Protein AF-0000000074458212 (afdb_homodimer)

pLDDT: mean 86.66, std 15.82, range [25.33, 98.75]

Nearest PDB structures (foldseek):
  6l7t-assembly1_D  TM=6.424E-01  e=1.258E-20  Homo sapiens
  6l7t-assembly1_B  TM=6.060E-01  e=5.857E-21  Homo sapiens
  6l7u-assembly1_A  TM=6.163E-01  e=4.869E-20  Homo sapiens
  6l7s-assembly1_C  TM=6.268E-01  e=6.931E-20  Homo sapiens
  6kal-assembly1_A  TM=6.124E-01  e=1.675E-19  Homo sapiens

Secondary structure (DSSP, 8-state):
-HHHHHHHHHHHHHHHHHHHHHHHHHHHHHHHT-TT-HHHHHHHHHHHHHHHHHHHHHTT----------SS------SS-SS--EEE--TTS-TTTTTTS-SEEEPP-SS---HHHHEEEEEE--TTS-HHHHHHHHHHHHHH-TTS-EEEEESS---GGGGTTS--TTEEEEE-SS--HHHHHHHHHHT--SSEEEEETTEEE--TT--HHHHHHHHHH-TTEEEEEEEEE-TT-EEE--EEEEEEETTEEEEEE--S-EETTEEEESEESS-EEEEHHHHHHH---TT-SS-HHHHHHHHHHHH-TTSEEEEEEEEEEEE------GGGGHHHHHHHT--EEE-TTS-EEE-SS-TTS---S--SS-----TTBPPPHHHHHHHHHHHHHHHHHHHHHT--EEE-HHHHHHHHHHSS--TT--EEEEEEEGGGHHHHHTTHHHHHHTT-EEEEEEEEEEEETTEEEEEEEEEEETTEEEEEEEES--HHHHHHHTT-PPPEEEETTEEEE--SSHHHHHHHHH-TTTTB----TTTTT-S-TTSPP--S-PPPPSSTT-TTBGGGS-SBS----SS----/-HHHHHHHHHHHHHHHHHHHHHHHHHHHHHHHT-TT-HHHHHHHHHHHHHHHHHHHHHTT----------SS------SS-SS--EEE--TTS-TTTTTTS-SEEEPP-SS---GGGTEEEEEE--TTS-HHHHHHHHHHHHHH-TTS-EEEEESS---GGGGTTS--TTEEEEE-SS--HHHHHHHHHHT--SSEEEEETTEEE--TT--HHHHHHHHHH-TTEEEEEEEEE-TT-EEE--EEEEEEETTEEEEEE--S-EETTEEEESEESS-EEEEHHHHHHH---TT-SS-HHHHHHHHHHHH-TTSEEEEEEEEEEEE------GGGGHHHHHHHT--EEE-TTS-EEE-SS-TTS---SS-SS-----TTBPPPHHHHHHHHHHHHHHHHHHHHHT--EEE-HHHHHHHHHHSS--TT--EEEEEEEGGGHHHHHTTHHHHHHTT-EEEEEEEEEEEETTEEEEEEEEEEETTEEEEEEEES--HHHHHHHTT-PPPEEEETTEEEE--SSHHHHHHHHH-TTTTB----TTTTT-S-TTSPP--S-PPPPSSTT-TTBGGGS-SBS----SS----

Foldseek 3Di:
DVVVVVVVLLVVLVVVLVVLVVVLVVLQVVLLQCQVPVVSSVVSQVVSLVSVQVSCVSVVPPPPVPPPPRPPQPLPFDPAFQFFDKDFDCPPVPVCPPVCPDGIDGDDDDRHHDVLLAEEEEEEADPPADPVQVLQQLQLCCVPPQNHAYEYEYADCPPCVSNVPGSRPHYHYDYDYPFAPQQVVLVVLVPDDHQKYKYAYAFRHRHPLADSSLQVRVCNSRVQEFKEAEWEAAPVRDIDRQAWAWDFFLLEIAIADDASDDDSQKGWHQGGDGMMMGRSVVDNVVGFDRPQNDCRRVLVSVCCVQPNVSRIYITRHSRYTYGHDDDDDLVSCQVVSVVQSRQWYAYNVGDIAGQDLAVVHPVPPPQLHSPPQAAQFFRHLSRQVVQLVVVLVLQVVCVVLVWDKAWDDQQLLCLVQALERDRQDQETEMETALVCQVVSVVCQVVLVVVVKDKDWPDHWDDDDVRFIAWTWIWIDGSRYIYIYIHGNDAQQVVQVVVVHHFDWTRYPNDTGGHHRDSVVNQCVQAHPPSQFAEHQCVNVVHPDPSDHDDGFAGDHDPDPPRSRGPRVDGSHDHDPDPSPPPD/DVVVVVVVLLVVLVVVLVVLVVVLVVLQVVLLQCQVPVVSSVVSQVVSLVSVLVSCVSVVPPPPVPPPPRPPQPLPFDPQFQFFDKDFDCPPVPVCPPVCPDGIDGDDDDRYHDVLQAEEEEEEADPPADPVQVLQQLQLCCVPPQNHAYEYEYADCPPPVVNVPGSRPHYHYDYDYPFAPQQVVLVVLVPDDHQKYKYAYAFRHRHPLADSSLQVRVCNSRVQEFKEAEWEAAPVRDIDRQAWAWDFFLLEIAIADDASDDDSQKGWHQGGDGMMMGRSVVDNVVGFDRPQNDCRRVLVSVCCVQPNVSRIYIYRHSRYTYGHDDDDDLVSCQVVSVVQSRQWYAYNVGDIAGQDLAVVHPPPPPQLHSPPLAAQFFRHLSNQVVQLVVVQVLQVLCVVLVWDKAWDDQQLLCLVQALERDRQDQETEMETALVCQVVSVVCQVVLVVVVKDKAWPDHWDDDDVRFIAWTWIWIDGSRYIYIYIHGNDAQQVVQVVVVHHFDWTRYPNDTGGHHRDSVVNQCVQAHPPSQFAEHQCVNVVHPDPSDHDDGFAGDHDPDPPRSRGPRVDGSHDHDPDPSPPPD

Solvent-accessible surface area (backbone atoms only — not comparable to full-atom values): 60040 Å² total; per-residue (Å²): 116,69,64,59,54,50,51,55,49,48,51,47,35,48,50,49,32,49,52,36,51,50,48,34,52,54,42,50,54,46,29,69,68,28,67,86,36,25,47,54,24,33,52,40,49,55,48,36,51,50,37,51,52,49,32,35,57,54,69,64,47,75,70,60,82,63,67,81,66,63,87,48,77,72,76,54,50,54,86,75,56,57,47,61,58,69,42,77,61,30,69,64,38,59,44,37,57,92,69,15,85,39,22,64,42,76,44,92,63,85,73,55,54,61,64,47,67,36,35,31,36,38,38,30,59,46,88,82,57,49,71,68,47,51,50,48,25,53,49,25,39,30,70,79,45,37,65,33,34,32,38,37,39,45,80,60,85,64,60,61,72,73,55,66,77,51,77,48,76,36,67,43,80,46,77,58,79,92,60,33,46,6,36,48,52,39,56,54,54,69,70,58,81,35,59,24,34,34,45,32,64,20,47,58,50,40,60,88,46,51,49,68,61,61,54,48,40,52,43,58,33,27,70,44,36,44,35,40,28,20,10,27,29,31,78,81,10,48,43,42,46,31,37,21,34,69,46,73,46,65,22,23,41,41,36,34,77,36,31,69,40,54,56,97,55,20,31,31,31,45,40,71,75,47,44,34,33,31,39,33,66,64,48,60,70,68,52,55,56,46,82,23,63,26,51,33,66,57,50,50,30,50,44,31,57,74,74,35,66,74,51,35,31,33,16,27,32,44,26,39,42,35,28,62,76,71,88,74,61,73,73,53,40,46,64,43,28,56,74,69,57,32,28,31,37,35,41,58,87,65,52,72,45,46,45,20,34,22,82,92,38,57,38,64,56,85,46,57,34,62,69,58,75,47,52,19,36,36,40,45,56,31,50,51,49,46,51,47,50,51,52,54,49,53,53,48,52,28,55,75,71,71,43,67,52,26,38,32,69,68,44,37,43,13,22,69,70,68,32,23,76,47,56,41,56,72,60,37,36,34,35,31,42,20,80,43,50,67,64,56,58,68,44,44,64,60,42,45,72,70,65,33,43,78,40,83,75,40,68,67,41,89,60,59,94,86,26,41,23,40,26,29,36,39,38,35,49,52,84,34,40,34,43,36,35,27,27,60,71,55,54,41,61,53,31,43,74,71,76,38,54,45,21,19,33,43,41,71,91,36,79,36,44,28,46,71,51,57,36,29,27,44,39,19,52,59,33,84,48,57,61,28,32,52,68,39,39,73,58,75,68,46,94,47,80,47,49,74,70,76,52,51,50,57,48,70,38,85,54,80,84,45,46,32,36,42,57,65,40,48,34,36,37,39,62,78,64,67,84,74,37,76,44,118,68,66,59,54,49,50,52,50,48,51,48,35,49,50,49,31,49,52,35,51,50,46,32,51,53,42,52,55,46,28,69,69,27,66,88,36,25,48,54,22,32,52,40,48,54,49,35,52,50,36,51,51,48,30,35,56,54,71,65,46,75,69,61,83,63,70,81,67,66,86,46,79,70,77,52,50,53,86,74,55,56,47,62,57,69,43,78,61,30,70,63,37,59,46,36,57,93,68,17,87,38,19,64,41,76,44,91,63,86,74,55,55,61,64,47,67,35,34,30,38,38,36,30,60,46,89,84,58,48,72,68,48,51,50,48,26,52,50,27,40,28,70,78,44,38,64,33,34,32,39,37,41,43,78,62,85,62,61,62,72,72,55,68,79,50,79,48,76,37,67,42,80,46,75,56,80,93,60,33,46,7,36,48,54,40,56,55,54,69,70,59,79,34,60,25,34,33,45,33,65,19,49,59,50,41,59,89,45,51,48,68,62,60,54,48,42,52,43,59,33,27,72,45,37,45,35,38,28,21,10,28,28,31,77,80,10,48,42,42,46,29,36,21,33,72,45,74,46,63,21,23,41,40,37,33,76,36,32,68,40,56,56,96,57,22,30,32,30,45,39,71,74,47,43,34,32,31,37,33,66,63,48,61,70,69,53,55,56,48,82,24,64,26,51,32,66,57,50,48,30,50,45,32,57,75,74,34,67,75,50,34,33,33,17,28,33,45,28,38,43,34,27,62,78,70,88,73,61,74,74,54,40,49,62,42,29,57,75,70,59,33,28,32,36,34,42,61,87,65,53,72,46,45,45,19,35,22,83,93,39,58,37,63,57,87,47,58,33,64,68,56,77,46,52,18,36,34,39,47,56,31,51,50,50,46,52,47,49,51,52,53,48,52,51,48,53,28,54,74,68,70,44,68,50,26,38,33,69,68,43,35,45,13,23,69,71,68,32,23,78,48,57,43,58,71,60,39,37,33,37,31,43,20,80,45,50,67,64,57,58,68,45,42,62,60,42,44,72,71,66,35,45,78,41,82,73,40,68,68,41,91,59,58,94,86,26,40,22,40,27,30,37,39,39,32,51,53,83,35,40,32,43,37,36,28,28,62,69,53,54,40,61,53,31,44,75,71,76,38,55,44,22,19,34,42,42,70,92,35,79,36,44,27,46,69,50,55,36,29,26,44,38,18,53,59,33,83,48,56,61,28,33,54,67,39,39,72,57,75,68,46,94,48,79,47,50,76,69,76,51,53,50,56,49,70,37,85,54,80,83,45,47,33,36,42,56,64,40,49,34,36,38,38,61,78,65,65,84,74,38,74,37

Structure (mmCIF, N/CA/C/O backbone):
data_AF-0000000074458212-model_v1
#
loop_
_entity.id
_entity.type
_entity.pdbx_description
1 polymer 'Beta-1,4 N-acetylgalactosaminyltransferase 1'
#
loop_
_atom_site.group_PDB
_atom_site.id
_atom_site.type_symbol
_atom_site.label_atom_id
_atom_site.label_alt_id
_atom_site.label_comp_id
_atom_site.label_asym_id
_atom_site.label_entity_id
_atom_site.label_seq_id
_atom_site.pdbx_PDB_ins_code
_atom_site.Cartn_x
_atom_site.Cartn_y
_atom_site.Cartn_z
_atom_site.occupancy
_atom_site.B_iso_or_equiv
_atom_site.auth_seq_id
_atom_site.auth_comp_id
_atom_site.auth_asym_id
_atom_site.auth_atom_id
_atom_site.pdbx_PDB_model_num
ATOM 1 N N . MET A 1 1 ? -22.453 20.719 -50.969 1 28.64 1 MET A N 1
ATOM 2 C CA . MET A 1 1 ? -21.578 19.609 -50.594 1 28.64 1 MET A CA 1
ATOM 3 C C . MET A 1 1 ? -20.516 20.062 -49.594 1 28.64 1 MET A C 1
ATOM 5 O O . MET A 1 1 ? -20 19.266 -48.812 1 28.64 1 MET A O 1
ATOM 9 N N . SER A 1 2 ? -20.078 21.266 -49.656 1 42.88 2 SER A N 1
ATOM 10 C CA . SER A 1 2 ? -19.047 21.828 -48.781 1 42.88 2 SER A CA 1
ATOM 11 C C . SER A 1 2 ? -19.594 22.062 -47.375 1 42.88 2 SER A C 1
ATOM 13 O O . SER A 1 2 ? -18.875 21.891 -46.375 1 42.88 2 SER A O 1
ATOM 15 N N . SER A 1 3 ? -20.812 22.422 -47.25 1 44.78 3 SER A N 1
ATOM 16 C CA . SER A 1 3 ? -21.406 22.719 -45.969 1 44.78 3 SER A CA 1
ATOM 17 C C . SER A 1 3 ? -21.578 21.453 -45.125 1 44.78 3 SER A C 1
ATOM 19 O O . SER A 1 3 ? -21.406 21.484 -43.906 1 44.78 3 SER A O 1
ATOM 21 N N . ASN A 1 4 ? -21.922 20.422 -45.781 1 38.44 4 ASN A N 1
ATOM 22 C CA . ASN A 1 4 ? -22.141 19.172 -45.062 1 38.44 4 ASN A CA 1
ATOM 23 C C . ASN A 1 4 ? -20.828 18.594 -44.531 1 38.44 4 ASN A C 1
ATOM 25 O O . ASN A 1 4 ? -20.828 17.938 -43.469 1 38.44 4 ASN A O 1
ATOM 29 N N . LEU A 1 5 ? -19.812 18.781 -45.312 1 39.5 5 LEU A N 1
ATOM 30 C CA . LEU A 1 5 ? -18.516 18.297 -44.844 1 39.5 5 LEU A CA 1
ATOM 31 C C . LEU A 1 5 ? -18.047 19.062 -43.625 1 39.5 5 LEU A C 1
ATOM 33 O O . LEU A 1 5 ? -17.375 18.516 -42.75 1 39.5 5 LEU A O 1
ATOM 37 N N . ARG A 1 6 ? -18.422 20.344 -43.562 1 46.75 6 ARG A N 1
ATOM 38 C CA . ARG A 1 6 ? -18.062 21.203 -42.438 1 46.75 6 ARG A CA 1
ATOM 39 C C . ARG A 1 6 ? -18.812 20.812 -41.156 1 46.75 6 ARG A C 1
ATOM 41 O O . ARG A 1 6 ? -18.266 20.828 -40.062 1 46.75 6 ARG A O 1
ATOM 48 N N . ILE A 1 7 ? -20 20.5 -41.281 1 42.38 7 ILE A N 1
ATOM 49 C CA . ILE A 1 7 ? -20.828 20.109 -40.125 1 42.38 7 ILE A CA 1
ATOM 50 C C . ILE A 1 7 ? -20.344 18.766 -39.562 1 42.38 7 ILE A C 1
ATOM 52 O O . ILE A 1 7 ? -20.25 18.594 -38.375 1 42.38 7 ILE A O 1
ATOM 56 N N . THR A 1 8 ? -19.984 17.781 -40.438 1 46.97 8 THR A N 1
ATOM 57 C CA . THR A 1 8 ? -19.516 16.469 -40.031 1 46.97 8 THR A CA 1
ATOM 58 C C . THR A 1 8 ? -18.172 16.562 -39.312 1 46.97 8 THR A C 1
ATOM 60 O O . THR A 1 8 ? -17.922 15.859 -38.344 1 46.97 8 THR A O 1
ATOM 63 N N . THR A 1 9 ? -17.438 17.531 -39.781 1 58.62 9 THR A N 1
ATOM 64 C CA . THR A 1 9 ? -16.125 17.734 -39.188 1 58.62 9 THR A CA 1
ATOM 65 C C . THR A 1 9 ? -16.266 18.406 -37.812 1 58.62 9 THR A C 1
ATOM 67 O O . THR A 1 9 ? -15.539 18.062 -36.875 1 58.62 9 THR A O 1
ATOM 70 N N . ARG A 1 10 ? -17.25 19.25 -37.75 1 60.78 10 ARG A N 1
ATOM 71 C CA . ARG A 1 10 ? -17.469 19.938 -36.469 1 60.78 10 ARG A CA 1
ATOM 72 C C . ARG A 1 10 ? -18.078 18.984 -35.469 1 60.78 10 ARG A C 1
ATOM 74 O O . ARG A 1 10 ? -17.719 19.016 -34.281 1 60.78 10 ARG A O 1
ATOM 81 N N . SER A 1 11 ? -19.031 18.219 -35.969 1 65.69 11 SER A N 1
ATOM 82 C CA . SER A 1 11 ? -19.641 17.25 -35.062 1 65.69 11 SER A CA 1
ATOM 83 C C . SER A 1 11 ? -18.625 16.203 -34.594 1 65.69 11 SER A C 1
ATOM 85 O O . SER A 1 11 ? -18.641 15.812 -33.438 1 65.69 11 SER A O 1
ATOM 87 N N . HIS A 1 12 ? -17.828 15.852 -35.5 1 74.88 12 HIS A N 1
ATOM 88 C CA . HIS A 1 12 ? -16.781 14.906 -35.125 1 74.88 12 HIS A CA 1
ATOM 89 C C . HIS A 1 12 ? -15.797 15.523 -34.156 1 74.88 12 HIS A C 1
ATOM 91 O O . HIS A 1 12 ? -15.375 14.867 -33.188 1 74.88 12 HIS A O 1
ATOM 97 N N . SER A 1 13 ? -15.555 16.766 -34.344 1 77 13 SER A N 1
ATOM 98 C CA . SER A 1 13 ? -14.648 17.469 -33.469 1 77 13 SER A CA 1
ATOM 99 C C . SER A 1 13 ? -15.266 17.656 -32.062 1 77 13 SER A C 1
ATOM 101 O O . SER A 1 13 ? -14.578 17.531 -31.062 1 77 13 SER A O 1
ATOM 103 N N . GLN A 1 14 ? -16.531 17.906 -32.156 1 81.75 14 GLN A N 1
ATOM 104 C CA . GLN A 1 14 ? -17.219 18.062 -30.891 1 81.75 14 GLN A CA 1
ATOM 105 C C . GLN A 1 14 ? -17.281 16.75 -30.125 1 81.75 14 GLN A C 1
ATOM 107 O O . GLN A 1 14 ? -17.109 16.719 -28.906 1 81.75 14 GLN A O 1
ATOM 112 N N . ALA A 1 15 ? -17.516 15.734 -30.922 1 83.88 15 ALA A N 1
ATOM 113 C CA . ALA A 1 15 ? -17.547 14.414 -30.297 1 83.88 15 ALA A CA 1
ATOM 114 C C . ALA A 1 15 ? -16.172 14.047 -29.734 1 83.88 15 ALA A C 1
ATOM 116 O O . ALA A 1 15 ? -16.078 13.492 -28.625 1 83.88 15 ALA A O 1
ATOM 117 N N . LEU A 1 16 ? -15.234 14.352 -30.453 1 86.94 16 LEU A N 1
ATOM 118 C CA . LEU A 1 16 ? -13.867 14.094 -30.016 1 86.94 16 LEU A CA 1
ATOM 119 C C . LEU A 1 16 ? -13.547 14.898 -28.766 1 86.94 16 LEU A C 1
ATOM 121 O O . LEU A 1 16 ? -12.984 14.367 -27.797 1 86.94 16 LEU A O 1
ATOM 125 N N . ALA A 1 17 ? -13.906 16.125 -28.766 1 87.94 17 ALA A N 1
ATOM 126 C CA . ALA A 1 17 ? -13.672 16.984 -27.609 1 87.94 17 ALA A CA 1
ATOM 127 C C . ALA A 1 17 ? -14.422 16.453 -26.375 1 87.94 17 ALA A C 1
ATOM 129 O O . ALA A 1 17 ? -13.883 16.453 -25.266 1 87.94 17 ALA A O 1
ATOM 130 N N . ASN A 1 18 ? -15.57 16.031 -26.672 1 87.12 18 ASN A N 1
ATOM 131 C CA . ASN A 1 18 ? -16.359 15.5 -25.562 1 87.12 18 ASN A CA 1
ATOM 132 C C . ASN A 1 18 ? -15.719 14.242 -24.969 1 87.12 18 ASN A C 1
ATOM 134 O O . ASN A 1 18 ? -15.695 14.07 -23.75 1 87.12 18 ASN A O 1
ATOM 138 N N . ASN A 1 19 ? -15.25 13.422 -25.859 1 89.44 19 ASN A N 1
ATOM 139 C CA . ASN A 1 19 ? -14.578 12.219 -25.391 1 89.44 19 ASN A CA 1
ATOM 140 C C . ASN A 1 19 ? -13.297 12.555 -24.625 1 89.44 19 ASN A C 1
ATOM 142 O O . ASN A 1 19 ? -12.977 11.898 -23.625 1 89.44 19 ASN A O 1
ATOM 146 N N . LEU A 1 20 ? -12.68 13.5 -25.031 1 91.19 20 LEU A N 1
ATOM 147 C CA . LEU A 1 20 ? -11.469 13.938 -24.344 1 91.19 20 LEU A CA 1
ATOM 148 C C . LEU A 1 20 ? -11.797 14.547 -23 1 91.19 20 LEU A C 1
ATOM 150 O O . LEU A 1 20 ? -11.062 14.352 -22.031 1 91.19 20 LEU A O 1
ATOM 154 N N . ARG A 1 21 ? -12.852 15.297 -22.969 1 88.56 21 ARG A N 1
ATOM 155 C CA . ARG A 1 21 ? -13.289 15.852 -21.688 1 88.56 21 ARG A CA 1
ATOM 156 C C . ARG A 1 21 ? -13.648 14.742 -20.703 1 88.56 21 ARG A C 1
ATOM 158 O O . ARG A 1 21 ? -13.289 14.805 -19.531 1 88.56 21 ARG A O 1
ATOM 165 N N . ARG A 1 22 ? -14.344 13.781 -21.234 1 87.62 22 ARG A N 1
ATOM 166 C CA . ARG A 1 22 ? -14.664 12.625 -20.391 1 87.62 22 ARG A CA 1
ATOM 167 C C . ARG A 1 22 ? -13.398 11.93 -19.906 1 87.62 22 ARG A C 1
ATOM 169 O O . ARG A 1 22 ? -13.305 11.555 -18.734 1 87.62 22 ARG A O 1
ATOM 176 N N . LEU A 1 23 ? -12.469 11.789 -20.797 1 91.31 23 LEU A N 1
ATOM 177 C CA . LEU A 1 23 ? -11.188 11.18 -20.438 1 91.31 23 LEU A CA 1
ATOM 178 C C . LEU A 1 23 ? -10.492 11.977 -19.344 1 91.31 23 LEU A C 1
ATOM 180 O O . LEU A 1 23 ? -9.961 11.398 -18.391 1 91.31 23 LEU A O 1
ATOM 184 N N . ALA A 1 24 ? -10.562 13.25 -19.453 1 89.19 24 ALA A N 1
ATOM 185 C CA . ALA A 1 24 ? -9.93 14.117 -18.453 1 89.19 24 ALA A CA 1
ATOM 186 C C . ALA A 1 24 ? -10.578 13.945 -17.078 1 89.19 24 ALA A C 1
ATOM 188 O O . ALA A 1 24 ? -9.891 13.891 -16.062 1 89.19 24 ALA A O 1
ATOM 189 N N . VAL A 1 25 ? -11.844 13.836 -17.109 1 85.19 25 VAL A N 1
ATOM 190 C CA . VAL A 1 25 ? -12.586 13.656 -15.867 1 85.19 25 VAL A CA 1
ATOM 191 C C . VAL A 1 25 ? -12.242 12.305 -15.25 1 85.19 25 VAL A C 1
ATOM 193 O O . VAL A 1 25 ? -11.945 12.219 -14.055 1 85.19 25 VAL A O 1
ATOM 196 N N . ASP A 1 26 ? -12.25 11.281 -16.078 1 87.94 26 ASP A N 1
ATOM 197 C CA . ASP A 1 26 ? -11.938 9.938 -15.594 1 87.94 26 ASP A CA 1
ATOM 198 C C . ASP A 1 26 ? -10.523 9.867 -15.023 1 87.94 26 ASP A C 1
ATOM 200 O O . ASP A 1 26 ? -10.305 9.289 -13.953 1 87.94 26 ASP A O 1
ATOM 204 N N . LEU A 1 27 ? -9.617 10.422 -15.734 1 89.94 27 LEU A N 1
ATOM 205 C CA . LEU A 1 27 ? -8.227 10.43 -15.289 1 89.94 27 LEU A CA 1
ATOM 206 C C . LEU A 1 27 ? -8.078 11.211 -13.992 1 89.94 27 LEU A C 1
ATOM 208 O O . LEU A 1 27 ? -7.297 10.828 -13.117 1 89.94 27 LEU A O 1
ATOM 212 N N . SER A 1 28 ? -8.812 12.328 -13.836 1 82.88 28 SER A N 1
ATOM 213 C CA . SER A 1 28 ? -8.758 13.133 -12.617 1 82.88 28 SER A CA 1
ATOM 214 C C . SER A 1 28 ? -9.258 12.344 -11.406 1 82.88 28 SER A C 1
ATOM 216 O O . SER A 1 28 ? -8.664 12.406 -10.328 1 82.88 28 SER A O 1
ATOM 218 N N . GLU A 1 29 ? -10.273 11.594 -11.641 1 77.56 29 GLU A N 1
ATOM 219 C CA . GLU A 1 29 ? -10.797 10.742 -10.578 1 77.56 29 GLU A CA 1
ATOM 220 C C . GLU A 1 29 ? -9.789 9.664 -10.188 1 77.56 29 GLU A C 1
ATOM 222 O O . GLU A 1 29 ? -9.57 9.414 -9 1 77.56 29 GLU A O 1
ATOM 227 N N . THR A 1 30 ? -9.242 9.055 -11.219 1 84.62 30 THR A N 1
ATOM 228 C CA . THR A 1 30 ? -8.234 8.023 -10.969 1 84.62 30 THR A CA 1
ATOM 229 C C . THR A 1 30 ? -7.027 8.617 -10.242 1 84.62 30 THR A C 1
ATOM 231 O O . THR A 1 30 ? -6.496 8.008 -9.312 1 84.62 30 THR A O 1
ATOM 234 N N . GLN A 1 31 ? -6.605 9.781 -10.641 1 82.69 31 GLN A N 1
ATOM 235 C CA . GLN A 1 31 ? -5.465 10.445 -10.016 1 82.69 31 GLN A CA 1
ATOM 236 C C . GLN A 1 31 ? -5.672 10.609 -8.516 1 82.69 31 GLN A C 1
ATOM 238 O O . GLN A 1 31 ? -4.789 10.273 -7.723 1 82.69 31 GLN A O 1
ATOM 243 N N . ARG A 1 32 ? -6.824 11.047 -8.086 1 74.31 32 ARG A N 1
ATOM 244 C CA . ARG A 1 32 ? -7.117 11.344 -6.684 1 74.31 32 ARG A CA 1
ATOM 245 C C . ARG A 1 32 ? -7.172 10.062 -5.855 1 74.31 32 ARG A C 1
ATOM 247 O O . ARG A 1 32 ? -7.078 10.109 -4.629 1 74.31 32 ARG A O 1
ATOM 254 N N . SER A 1 33 ? -7.324 8.945 -6.586 1 74.94 33 SER A N 1
ATOM 255 C CA . SER A 1 33 ? -7.367 7.664 -5.883 1 74.94 33 SER A CA 1
ATOM 256 C C . SER A 1 33 ? -5.969 7.066 -5.742 1 74.94 33 SER A C 1
ATOM 258 O O . SER A 1 33 ? -5.809 5.98 -5.184 1 74.94 33 SER A O 1
ATOM 260 N N . LEU A 1 34 ? -4.98 7.699 -6.242 1 75.81 34 LEU A N 1
ATOM 261 C CA . LEU A 1 34 ? -3.607 7.211 -6.191 1 75.81 34 LEU A CA 1
ATOM 262 C C . LEU A 1 34 ? -2.795 7.973 -5.148 1 75.81 34 LEU A C 1
ATOM 264 O O . LEU A 1 34 ? -1.627 8.289 -5.379 1 75.81 34 LEU A O 1
ATOM 268 N N . MET A 1 35 ? -3.447 8.25 -4 1 69.75 35 MET A N 1
ATOM 269 C CA . MET A 1 35 ? -2.873 9.109 -2.965 1 69.75 35 MET A CA 1
ATOM 270 C C . MET A 1 35 ? -1.591 8.5 -2.404 1 69.75 35 MET A C 1
ATOM 272 O O . MET A 1 35 ? -0.695 9.227 -1.967 1 69.75 35 MET A O 1
ATOM 276 N N . HIS A 1 36 ? -1.454 7.105 -2.467 1 66.81 36 HIS A N 1
ATOM 277 C CA . HIS A 1 36 ? -0.293 6.457 -1.865 1 66.81 36 HIS A CA 1
ATOM 278 C C . HIS A 1 36 ? 0.753 6.113 -2.92 1 66.81 36 HIS A C 1
ATOM 280 O O . HIS A 1 36 ? 1.757 5.465 -2.617 1 66.81 36 HIS A O 1
ATOM 286 N N . LEU A 1 37 ? 0.47 6.484 -4.156 1 75.75 37 LEU A N 1
ATOM 287 C CA . LEU A 1 37 ? 1.39 6.25 -5.266 1 75.75 37 LEU A CA 1
ATOM 288 C C . LEU A 1 37 ? 1.712 7.555 -5.988 1 75.75 37 LEU A C 1
ATOM 290 O O . LEU A 1 37 ? 1.199 7.805 -7.082 1 75.75 37 LEU A O 1
ATOM 294 N N . PRO A 1 38 ? 2.664 8.336 -5.344 1 68.31 38 PRO A N 1
ATOM 295 C CA . PRO A 1 38 ? 2.9 9.688 -5.852 1 68.31 38 PRO A CA 1
ATOM 296 C C . PRO A 1 38 ? 3.387 9.703 -7.301 1 68.31 38 PRO A C 1
ATOM 298 O O . PRO A 1 38 ? 3.055 10.617 -8.062 1 68.31 38 PRO A O 1
ATOM 301 N N . LEU A 1 39 ? 4.234 8.727 -7.641 1 71.62 39 LEU A N 1
ATOM 302 C CA . LEU A 1 39 ? 4.723 8.68 -9.016 1 71.62 39 LEU A CA 1
ATOM 303 C C . LEU A 1 39 ? 3.568 8.508 -9.992 1 71.62 39 LEU A C 1
ATOM 305 O O . LEU A 1 39 ? 3.457 9.266 -10.961 1 71.62 39 LEU A O 1
ATOM 309 N N . GLN A 1 40 ? 2.703 7.555 -9.68 1 77.69 40 GLN A N 1
ATOM 310 C CA . GLN A 1 40 ? 1.564 7.305 -10.555 1 77.69 40 GLN A CA 1
ATOM 311 C C . GLN A 1 40 ? 0.582 8.469 -10.531 1 77.69 40 GLN A C 1
ATOM 313 O O . GLN A 1 40 ? 0.008 8.828 -11.562 1 77.69 40 GLN A O 1
ATOM 318 N N . PHE A 1 41 ? 0.408 9.039 -9.328 1 79.12 41 PHE A N 1
ATOM 319 C CA . PHE A 1 41 ? -0.419 10.234 -9.203 1 79.12 41 PHE A CA 1
ATOM 320 C C . PHE A 1 41 ? 0.053 11.328 -10.156 1 79.12 41 PHE A C 1
ATOM 322 O O . PHE A 1 41 ? -0.747 11.891 -10.906 1 79.12 41 PHE A O 1
ATOM 329 N N . TYR A 1 42 ? 1.39 11.594 -10.211 1 77.25 42 TYR A N 1
ATOM 330 C CA . TYR A 1 42 ? 1.97 12.656 -11.031 1 77.25 42 TYR A CA 1
ATOM 331 C C . TYR A 1 42 ? 1.886 12.312 -12.516 1 77.25 42 TYR A C 1
ATOM 333 O O . TYR A 1 42 ? 1.582 13.172 -13.336 1 77.25 42 TYR A O 1
ATOM 341 N N . LYS A 1 43 ? 2.162 11.109 -12.836 1 82.81 43 LYS A N 1
ATOM 342 C CA . LYS A 1 43 ? 2.08 10.695 -14.234 1 82.81 43 LYS A CA 1
ATOM 343 C C . LYS A 1 43 ? 0.678 10.922 -14.789 1 82.81 43 LYS A C 1
ATOM 345 O O . LYS A 1 43 ? 0.521 11.422 -15.906 1 82.81 43 LYS A O 1
ATOM 350 N N . ILE A 1 44 ? -0.304 10.555 -14.008 1 88.62 44 ILE A N 1
ATOM 351 C CA . ILE A 1 44 ? -1.678 10.742 -14.461 1 88.62 44 ILE A CA 1
ATOM 352 C C . ILE A 1 44 ? -1.987 12.234 -14.578 1 88.62 44 ILE A C 1
ATOM 354 O O . ILE A 1 44 ? -2.711 12.656 -15.477 1 88.62 44 ILE A O 1
ATOM 358 N N . GLU A 1 45 ? -1.407 13.047 -13.68 1 84.81 45 GLU A N 1
ATOM 359 C CA . GLU A 1 45 ? -1.566 14.492 -13.781 1 84.81 45 GLU A CA 1
ATOM 360 C C . GLU A 1 45 ? -1.058 15.008 -15.125 1 84.81 45 GLU A C 1
ATOM 362 O O . GLU A 1 45 ? -1.717 15.82 -15.773 1 84.81 45 GLU A O 1
ATOM 367 N N . GLN A 1 46 ? 0.127 14.586 -15.508 1 86.31 46 GLN A N 1
ATOM 368 C CA . GLN A 1 46 ? 0.696 14.992 -16.797 1 86.31 46 GLN A CA 1
ATOM 369 C C . GLN A 1 46 ? -0.2 14.555 -17.953 1 86.31 46 GLN A C 1
ATOM 371 O O . GLN A 1 46 ? -0.361 15.289 -18.922 1 86.31 46 GLN A O 1
ATOM 376 N N . ASN A 1 47 ? -0.781 13.359 -17.812 1 90.44 47 ASN A N 1
ATOM 377 C CA . ASN A 1 47 ? -1.697 12.883 -18.844 1 90.44 47 ASN A CA 1
ATOM 378 C C . ASN A 1 47 ? -2.953 13.742 -18.906 1 90.44 47 ASN A C 1
ATOM 380 O O . ASN A 1 47 ? -3.451 14.039 -20 1 90.44 47 ASN A O 1
ATOM 384 N N . ILE A 1 48 ? -3.455 14.156 -17.781 1 89.69 48 ILE A N 1
ATOM 385 C CA . ILE A 1 48 ? -4.613 15.039 -17.734 1 89.69 48 ILE A CA 1
ATOM 386 C C . ILE A 1 48 ? -4.293 16.344 -18.438 1 89.69 48 ILE A C 1
ATOM 388 O O . ILE A 1 48 ? -5.102 16.859 -19.234 1 89.69 48 ILE A O 1
ATOM 392 N N . GLN A 1 49 ? -3.084 16.891 -18.203 1 88 49 GLN A N 1
ATOM 393 C CA . GLN A 1 49 ? -2.674 18.125 -18.859 1 88 49 GLN A CA 1
ATOM 394 C C . GLN A 1 49 ? -2.6 17.969 -20.375 1 88 49 GLN A C 1
ATOM 396 O O . GLN A 1 49 ? -3.02 18.844 -21.125 1 88 49 GLN A O 1
ATOM 401 N N . LEU A 1 50 ? -2.051 16.828 -20.75 1 89.81 50 LEU A N 1
ATOM 402 C CA . LEU A 1 50 ? -1.994 16.547 -22.172 1 89.81 50 LEU A CA 1
ATOM 403 C C . LEU A 1 50 ? -3.395 16.484 -22.781 1 89.81 50 LEU A C 1
ATOM 405 O O . LEU A 1 50 ? -3.646 17.047 -23.844 1 89.81 50 LEU A O 1
ATOM 409 N N . VAL A 1 51 ? -4.27 15.812 -22.094 1 91.88 51 VAL A N 1
ATOM 410 C CA . VAL A 1 51 ? -5.637 15.68 -22.578 1 91.88 51 VAL A CA 1
ATOM 411 C C . VAL A 1 51 ? -6.297 17.062 -22.641 1 91.88 51 VAL A C 1
ATOM 413 O O . VAL A 1 51 ? -7 17.375 -23.609 1 91.88 51 VAL A O 1
ATOM 416 N N . LYS A 1 52 ? -6.074 17.906 -21.734 1 88.25 52 LYS A N 1
ATOM 417 C CA . LYS A 1 52 ? -6.613 19.266 -21.75 1 88.25 52 LYS A CA 1
ATOM 418 C C . LYS A 1 52 ? -6.078 20.047 -22.953 1 88.25 52 LYS A C 1
ATOM 420 O O . LYS A 1 52 ? -6.816 20.812 -23.578 1 88.25 52 LYS A O 1
ATOM 425 N N . GLN A 1 53 ? -4.805 19.922 -23.25 1 87.75 53 GLN A N 1
ATOM 426 C CA . GLN A 1 53 ? -4.207 20.562 -24.422 1 87.75 53 GLN A CA 1
ATOM 427 C C . GLN A 1 53 ? -4.844 20.062 -25.703 1 87.75 53 GLN A C 1
ATOM 429 O O . GLN A 1 53 ? -5.082 20.844 -26.625 1 87.75 53 GLN A O 1
ATOM 434 N N . LEU A 1 54 ? -5.066 18.766 -25.688 1 89.56 54 LEU A N 1
ATOM 435 C CA . LEU A 1 54 ? -5.703 18.188 -26.859 1 89.56 54 LEU A CA 1
ATOM 436 C C . LEU A 1 54 ? -7.113 18.734 -27.047 1 89.56 54 LEU A C 1
ATOM 438 O O . LEU A 1 54 ? -7.543 19 -28.172 1 89.56 54 LEU A O 1
ATOM 442 N N . ILE A 1 55 ? -7.809 18.906 -25.969 1 89.31 55 ILE A N 1
ATOM 443 C CA . ILE A 1 55 ? -9.156 19.469 -26.016 1 89.31 55 ILE A CA 1
ATOM 444 C C . ILE A 1 55 ? -9.102 20.875 -26.594 1 89.31 55 ILE A C 1
ATOM 446 O O . ILE A 1 55 ? -9.898 21.219 -27.469 1 89.31 55 ILE A O 1
ATOM 450 N N . LYS A 1 56 ? -8.188 21.641 -26.141 1 84.62 56 LYS A N 1
ATOM 451 C CA . LYS A 1 56 ? -8.031 23 -26.641 1 84.62 56 LYS A CA 1
ATOM 452 C C . LYS A 1 56 ? -7.727 23 -28.141 1 84.62 56 LYS A C 1
ATOM 454 O O . LYS A 1 56 ? -8.227 23.859 -28.875 1 84.62 56 LYS A O 1
ATOM 459 N N . SER A 1 57 ? -6.914 22.094 -28.516 1 81.88 57 SER A N 1
ATOM 460 C CA . SER A 1 57 ? -6.531 21.984 -29.922 1 81.88 57 SER A CA 1
ATOM 461 C C . SER A 1 57 ? -7.723 21.609 -30.797 1 81.88 57 SER A C 1
ATOM 463 O O . SER A 1 57 ? -7.844 22.094 -31.922 1 81.88 57 SER A O 1
ATOM 465 N N . VAL A 1 58 ? -8.477 20.766 -30.234 1 83.62 58 VAL A N 1
ATOM 466 C CA . VAL A 1 58 ? -9.625 20.281 -31 1 83.62 58 VAL A CA 1
ATOM 467 C C . VAL A 1 58 ? -10.719 21.344 -31 1 83.62 58 VAL A C 1
ATOM 469 O O . VAL A 1 58 ? -11.414 21.531 -32 1 83.62 58 VAL A O 1
ATOM 472 N N . ASP A 1 59 ? -10.961 22 -29.844 1 73.88 59 ASP A N 1
ATOM 473 C CA . ASP A 1 59 ? -11.992 23.031 -29.734 1 73.88 59 ASP A CA 1
ATOM 474 C C . ASP A 1 59 ? -11.594 24.297 -30.5 1 73.88 59 ASP A C 1
ATOM 476 O O . ASP A 1 59 ? -12.414 25.172 -30.734 1 73.88 59 ASP A O 1
ATOM 480 N N . GLY A 1 60 ? -10.562 24.281 -31.453 1 62.53 60 GLY A N 1
ATOM 481 C CA . GLY A 1 60 ? -10.141 25.438 -32.219 1 62.53 60 GLY A CA 1
ATOM 482 C C . GLY A 1 60 ? -9.594 26.547 -31.359 1 62.53 60 GLY A C 1
ATOM 483 O O . GLY A 1 60 ? -9.422 27.688 -31.828 1 62.53 60 GLY A O 1
ATOM 484 N N . GLN A 1 61 ? -9.727 26.625 -30.125 1 45.84 61 GLN A N 1
ATOM 485 C CA . GLN A 1 61 ? -9.18 27.719 -29.328 1 45.84 61 GLN A CA 1
ATOM 486 C C . GLN A 1 61 ? -7.652 27.688 -29.328 1 45.84 61 GLN A C 1
ATOM 488 O O . GLN A 1 61 ? -7.043 26.625 -29.25 1 45.84 61 GLN A O 1
ATOM 493 N N . SER A 1 62 ? -7.008 28.578 -30.156 1 38.38 62 SER A N 1
ATOM 494 C CA . SER A 1 62 ? -5.566 28.812 -30.172 1 38.38 62 SER A CA 1
ATOM 495 C C . SER A 1 62 ? -4.938 28.406 -28.844 1 38.38 62 SER A C 1
ATOM 497 O O . SER A 1 62 ? -5.441 28.766 -27.781 1 38.38 62 SER A O 1
ATOM 499 N N . VAL A 1 63 ? -4.156 27.438 -28.938 1 36.97 63 VAL A N 1
ATOM 500 C CA . VAL A 1 63 ? -3.305 27.016 -27.828 1 36.97 63 VAL A CA 1
ATOM 501 C C . VAL A 1 63 ? -2.619 28.234 -27.203 1 36.97 63 VAL A C 1
ATOM 503 O O . VAL A 1 63 ? -1.701 28.797 -27.797 1 36.97 63 VAL A O 1
ATOM 506 N N . GLN A 1 64 ? -3.197 29.312 -26.938 1 27.44 64 GLN A N 1
ATOM 507 C CA . GLN A 1 64 ? -2.262 30.047 -26.094 1 27.44 64 GLN A CA 1
ATOM 508 C C . GLN A 1 64 ? -1.566 29.125 -25.109 1 27.44 64 GLN A C 1
ATOM 510 O O . GLN A 1 64 ? -2.199 28.234 -24.531 1 27.44 64 GLN A O 1
ATOM 515 N N . GLU A 1 65 ? -0.303 28.922 -25.391 1 30.28 65 GLU A N 1
ATOM 516 C CA . GLU A 1 65 ? 0.558 28.281 -24.406 1 30.28 65 GLU A CA 1
ATOM 517 C C . GLU A 1 65 ? -0.014 28.422 -23 1 30.28 65 GLU A C 1
ATOM 519 O O . GLU A 1 65 ? 0.149 29.469 -22.359 1 30.28 65 GLU A O 1
ATOM 524 N N . ASP A 1 66 ? -1.188 28.094 -22.891 1 27.45 66 ASP A N 1
ATOM 525 C CA . ASP A 1 66 ? -1.517 28.203 -21.469 1 27.45 66 ASP A CA 1
ATOM 526 C C . ASP A 1 66 ? -0.579 27.344 -20.625 1 27.45 66 ASP A C 1
ATOM 528 O O . ASP A 1 66 ? -0.405 26.156 -20.891 1 27.45 66 ASP A O 1
ATOM 532 N N . LYS A 1 67 ? 0.384 27.891 -20.047 1 29.11 67 LYS A N 1
ATOM 533 C CA . LYS A 1 67 ? 1.191 27.328 -18.969 1 29.11 67 LYS A CA 1
ATOM 534 C C . LYS A 1 67 ? 0.39 26.328 -18.156 1 29.11 67 LYS A C 1
ATOM 536 O O . LYS A 1 67 ? -0.773 26.562 -17.828 1 29.11 67 LYS A O 1
ATOM 541 N N . VAL A 1 68 ? 0.671 25.109 -18.344 1 29.7 68 VAL A N 1
ATOM 542 C CA . VAL A 1 68 ? 0.328 24.016 -17.453 1 29.7 68 VAL A CA 1
ATOM 543 C C . VAL A 1 68 ? -0.134 24.562 -16.109 1 29.7 68 VAL A C 1
ATOM 545 O O . VAL A 1 68 ? 0.687 24.953 -15.273 1 29.7 68 VAL A O 1
ATOM 548 N N . SER A 1 69 ? -1.097 25.438 -16.094 1 25.59 69 SER A N 1
ATOM 549 C CA . SER A 1 69 ? -1.526 25.625 -14.711 1 25.59 69 SER A CA 1
ATOM 550 C C . SER A 1 69 ? -1.987 24.312 -14.086 1 25.59 69 SER A C 1
ATOM 552 O O . SER A 1 69 ? -2.85 23.625 -14.641 1 25.59 69 SER A O 1
ATOM 554 N N . SER A 1 70 ? -1.232 23.438 -13.586 1 29.44 70 SER A N 1
ATOM 555 C CA . SER A 1 70 ? -1.488 22.438 -12.562 1 29.44 70 SER A CA 1
ATOM 556 C C . SER A 1 70 ? -2.844 22.656 -11.898 1 29.44 70 SER A C 1
ATOM 558 O O . SER A 1 70 ? -3.186 23.781 -11.539 1 29.44 70 SER A O 1
ATOM 560 N N . ASN A 1 71 ? -3.85 21.969 -12.375 1 32.12 71 ASN A N 1
ATOM 561 C CA . ASN A 1 71 ? -5.16 22.047 -11.742 1 32.12 71 ASN A CA 1
ATOM 562 C C . ASN A 1 71 ? -5.047 22.391 -10.258 1 32.12 71 ASN A C 1
ATOM 564 O O . ASN A 1 71 ? -5.137 21.5 -9.406 1 32.12 71 ASN A O 1
ATOM 568 N N . SER A 1 72 ? -4.07 22.984 -9.867 1 33.84 72 SER A N 1
ATOM 569 C CA . SER A 1 72 ? -4.324 23.797 -8.68 1 33.84 72 SER A CA 1
ATOM 570 C C . SER A 1 72 ? -5.645 24.562 -8.805 1 33.84 72 SER A C 1
ATOM 572 O O . SER A 1 72 ? -6.062 24.922 -9.906 1 33.84 72 SER A O 1
ATOM 574 N N . PRO A 1 73 ? -6.617 24.5 -7.906 1 37.34 73 PRO A N 1
ATOM 575 C CA . PRO A 1 73 ? -7.754 25.406 -8.055 1 37.34 73 PRO A CA 1
ATOM 576 C C . PRO A 1 73 ? -7.414 26.641 -8.891 1 37.34 73 PRO A C 1
ATOM 578 O O . PRO A 1 73 ? -6.293 27.156 -8.812 1 37.34 73 PRO A O 1
ATOM 581 N N . SER A 1 74 ? -7.805 26.719 -10.188 1 37.25 74 SER A N 1
ATOM 582 C CA . SER A 1 74 ? -7.734 28.031 -10.844 1 37.25 74 SER A CA 1
ATOM 583 C C . SER A 1 74 ? -7.707 29.156 -9.828 1 37.25 74 SER A C 1
ATOM 585 O O . SER A 1 74 ? -8.57 29.234 -8.953 1 37.25 74 SER A O 1
ATOM 587 N N . GLU A 1 75 ? -6.598 29.656 -9.492 1 41.09 75 GLU A N 1
ATOM 588 C CA . GLU A 1 75 ? -6.516 30.891 -8.727 1 41.09 75 GLU A CA 1
ATOM 589 C C . GLU A 1 75 ? -7.59 31.891 -9.172 1 41.09 75 GLU A C 1
ATOM 591 O O . GLU A 1 75 ? -7.324 32.781 -9.977 1 41.09 75 GLU A O 1
ATOM 596 N N . THR A 1 76 ? -8.766 31.391 -9.438 1 43.88 76 THR A N 1
ATOM 597 C CA . THR A 1 76 ? -9.742 32.469 -9.57 1 43.88 76 THR A CA 1
ATOM 598 C C . THR A 1 76 ? -9.758 33.344 -8.32 1 43.88 76 THR A C 1
ATOM 600 O O . THR A 1 76 ? -10.438 33.031 -7.344 1 43.88 76 THR A O 1
ATOM 603 N N . TYR A 1 77 ? -8.672 33.938 -8.188 1 47.66 77 TYR A N 1
ATOM 604 C CA . TYR A 1 77 ? -8.562 34.938 -7.113 1 47.66 77 TYR A CA 1
ATOM 605 C C . TYR A 1 77 ? -9.562 36.062 -7.301 1 47.66 77 TYR A C 1
ATOM 607 O O . TYR A 1 77 ? -9.75 36.562 -8.422 1 47.66 77 TYR A O 1
ATOM 615 N N . VAL A 1 78 ? -10.453 36.094 -6.457 1 55.22 78 VAL A N 1
ATOM 616 C CA . VAL A 1 78 ? -11.391 37.219 -6.41 1 55.22 78 VAL A CA 1
ATOM 617 C C . VAL A 1 78 ? -10.617 38.531 -6.246 1 55.22 78 VAL A C 1
ATOM 619 O O . VAL A 1 78 ? -9.555 38.562 -5.625 1 55.22 78 VAL A O 1
ATOM 622 N N . THR A 1 79 ? -10.938 39.5 -7.012 1 54.78 79 THR A N 1
ATOM 623 C CA . THR A 1 79 ? -10.336 40.844 -7.086 1 54.78 79 THR A CA 1
ATOM 624 C C . THR A 1 79 ? -10.398 41.531 -5.73 1 54.78 79 THR A C 1
ATOM 626 O O . THR A 1 79 ? -9.492 42.281 -5.379 1 54.78 79 THR A O 1
ATOM 629 N N . LYS A 1 80 ? -11.484 41.406 -4.934 1 62.22 80 LYS A N 1
ATOM 630 C CA . LYS A 1 80 ? -11.492 42.219 -3.727 1 62.22 80 LYS A CA 1
ATOM 631 C C . LYS A 1 80 ? -10.984 41.438 -2.523 1 62.22 80 LYS A C 1
ATOM 633 O O . LYS A 1 80 ? -11.531 40.375 -2.197 1 62.22 80 LYS A O 1
ATOM 638 N N . ARG A 1 81 ? -9.891 41.969 -1.921 1 79.25 81 ARG A N 1
ATOM 639 C CA . ARG A 1 81 ? -9.289 41.312 -0.769 1 79.25 81 ARG A CA 1
ATOM 640 C C . ARG A 1 81 ? -10.023 41.688 0.519 1 79.25 81 ARG A C 1
ATOM 642 O O . ARG A 1 81 ? -10.258 42.875 0.791 1 79.25 81 ARG A O 1
ATOM 649 N N . GLU A 1 82 ? -10.508 40.688 1.241 1 89.56 82 GLU A N 1
ATOM 650 C CA . GLU A 1 82 ? -11.227 40.906 2.494 1 89.56 82 GLU A CA 1
ATOM 651 C C . GLU A 1 82 ? -10.266 41.188 3.645 1 89.56 82 GLU A C 1
ATOM 653 O O . GLU A 1 82 ? -10.609 41.875 4.598 1 89.56 82 GLU A O 1
ATOM 658 N N . VAL A 1 83 ? -9.055 40.594 3.598 1 92.5 83 VAL A N 1
ATOM 659 C CA . VAL A 1 83 ? -8 40.875 4.566 1 92.5 83 VAL A CA 1
ATOM 660 C C . VAL A 1 83 ? -6.73 41.312 3.842 1 92.5 83 VAL A C 1
ATOM 662 O O . VAL A 1 83 ? -6.566 41.031 2.648 1 92.5 83 VAL A O 1
ATOM 665 N N . CYS A 1 84 ? -5.883 42 4.57 1 90.88 84 CYS A N 1
ATOM 666 C CA . CYS A 1 84 ? -4.668 42.531 3.977 1 90.88 84 CYS A CA 1
ATOM 667 C C . CYS A 1 84 ? -3.723 41.406 3.553 1 90.88 84 CYS A C 1
ATOM 669 O O . CYS A 1 84 ? -3.631 40.375 4.227 1 90.88 84 CYS A O 1
ATOM 671 N N . PRO A 1 85 ? -3.049 41.625 2.414 1 90.94 85 PRO A N 1
ATOM 672 C CA . PRO A 1 85 ? -2.035 40.656 2.012 1 90.94 85 PRO A CA 1
ATOM 673 C C . PRO A 1 85 ? -0.83 40.625 2.947 1 90.94 85 PRO A C 1
ATOM 675 O O . PRO A 1 85 ? -0.713 41.5 3.828 1 90.94 85 PRO A O 1
ATOM 678 N N . GLU A 1 86 ? -0.083 39.594 2.881 1 92.25 86 GLU A N 1
ATOM 679 C CA . GLU A 1 86 ? 1.15 39.5 3.656 1 92.25 86 GLU A CA 1
ATOM 680 C C . GLU A 1 86 ? 2.371 39.438 2.742 1 92.25 86 GLU A C 1
ATOM 682 O O . GLU A 1 86 ? 2.271 38.969 1.597 1 92.25 86 GLU A O 1
ATOM 687 N N . LYS A 1 87 ? 3.434 39.938 3.238 1 92.31 87 LYS A N 1
ATOM 688 C CA . LYS A 1 87 ? 4.711 39.906 2.529 1 92.31 87 LYS A CA 1
ATOM 689 C C . LYS A 1 87 ? 5.762 39.125 3.322 1 92.31 87 LYS A C 1
ATOM 691 O O . LYS A 1 87 ? 5.879 39.312 4.539 1 92.31 87 LYS A O 1
ATOM 696 N N . PHE A 1 88 ? 6.496 38.281 2.66 1 94.12 88 PHE A N 1
ATOM 697 C CA . PHE A 1 88 ? 7.586 37.562 3.289 1 94.12 88 PHE A CA 1
ATOM 698 C C . PHE A 1 88 ? 8.797 38.469 3.514 1 94.12 88 PHE A C 1
ATOM 700 O O . PHE A 1 88 ? 9.273 39.094 2.58 1 94.12 88 PHE A O 1
ATOM 707 N N . MET A 1 89 ? 9.297 38.438 4.715 1 91.94 89 MET A N 1
ATOM 708 C CA . MET A 1 89 ? 10.375 39.344 5.082 1 91.94 89 MET A CA 1
ATOM 709 C C . MET A 1 89 ? 11.703 38.625 5.207 1 91.94 89 MET A C 1
ATOM 711 O O . MET A 1 89 ? 12.742 39.25 5.414 1 91.94 89 MET A O 1
ATOM 715 N N . GLY A 1 90 ? 11.695 37.344 5.125 1 82.12 90 GLY A N 1
ATOM 716 C CA . GLY A 1 90 ? 12.859 36.562 5.465 1 82.12 90 GLY A CA 1
ATOM 717 C C . GLY A 1 90 ? 13.828 36.375 4.309 1 82.12 90 GLY A C 1
ATOM 718 O O . GLY A 1 90 ? 14.172 35.25 3.938 1 82.12 90 GLY A O 1
ATOM 719 N N . ASN A 1 91 ? 14.5 37.406 3.727 1 74.44 91 ASN A N 1
ATOM 720 C CA . ASN A 1 91 ? 15.414 37.312 2.59 1 74.44 91 ASN A CA 1
ATOM 721 C C . ASN A 1 91 ? 16.703 36.594 2.967 1 74.44 91 ASN A C 1
ATOM 723 O O . ASN A 1 91 ? 17.359 36 2.113 1 74.44 91 ASN A 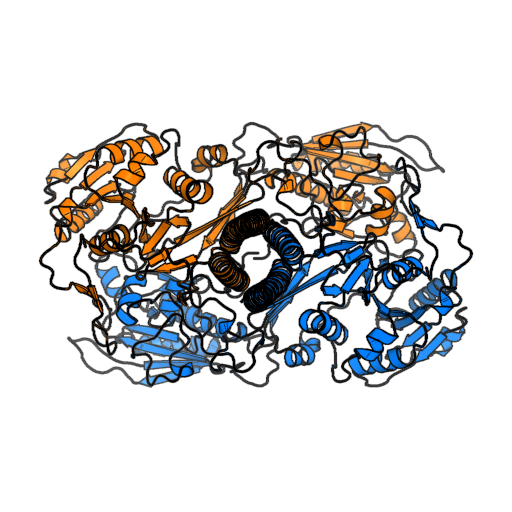O 1
ATOM 727 N N . ASP A 1 92 ? 17.125 36.656 4.223 1 74.88 92 ASP A N 1
ATOM 728 C CA . ASP A 1 92 ? 18.375 36 4.594 1 74.88 92 ASP A CA 1
ATOM 729 C C . ASP A 1 92 ? 18.188 35.125 5.84 1 74.88 92 ASP A C 1
ATOM 731 O O . ASP A 1 92 ? 19.141 34.844 6.551 1 74.88 92 ASP A O 1
ATOM 735 N N . SER A 1 93 ? 17.156 34.625 6.254 1 79.62 93 SER A N 1
ATOM 736 C CA . SER A 1 93 ? 16.781 33.719 7.32 1 79.62 93 SER A CA 1
ATOM 737 C C . SER A 1 93 ? 16.969 34.344 8.695 1 79.62 93 SER A C 1
ATOM 739 O O . SER A 1 93 ? 16.797 33.688 9.719 1 79.62 93 SER A O 1
ATOM 741 N N . SER A 1 94 ? 17.375 35.562 8.75 1 86.25 94 SER A N 1
ATOM 742 C CA . SER A 1 94 ? 17.625 36.188 10.039 1 86.25 94 SER A CA 1
ATOM 743 C C . SER A 1 94 ? 16.344 36.75 10.633 1 86.25 94 SER A C 1
ATOM 745 O O . SER A 1 94 ? 16.219 36.875 11.852 1 86.25 94 SER A O 1
ATOM 747 N N . TYR A 1 95 ? 15.453 37.094 9.75 1 90.75 95 TYR A N 1
ATOM 748 C CA . TYR A 1 95 ? 14.219 37.688 10.242 1 90.75 95 TYR A CA 1
ATOM 749 C C . TYR A 1 95 ? 13.398 36.688 11.023 1 90.75 95 TYR A C 1
ATOM 751 O O . TYR A 1 95 ? 13.039 35.625 10.508 1 90.75 95 TYR A O 1
ATOM 759 N N . GLY A 1 96 ? 13.125 36.969 12.32 1 91.5 96 GLY A N 1
ATOM 760 C CA . GLY A 1 96 ? 12.32 36.125 13.172 1 91.5 96 GLY A CA 1
ATOM 761 C C . GLY A 1 96 ? 13.125 35.031 13.875 1 91.5 96 GLY A C 1
ATOM 762 O O . GLY A 1 96 ? 12.578 34.281 14.672 1 91.5 96 GLY A O 1
ATOM 763 N N . SER A 1 97 ? 14.422 34.844 13.531 1 91 97 SER A N 1
ATOM 764 C CA . SER A 1 97 ? 15.281 33.875 14.172 1 91 97 SER A CA 1
ATOM 765 C C . SER A 1 97 ? 15.453 34.156 15.656 1 91 97 SER A C 1
ATOM 767 O O . SER A 1 97 ? 15.492 35.344 16.062 1 91 97 SER A O 1
ATOM 769 N N . PRO A 1 98 ? 15.453 33.188 16.531 1 90.19 98 PRO A N 1
ATOM 770 C CA . PRO A 1 98 ? 15.578 31.766 16.172 1 90.19 98 PRO A CA 1
ATOM 771 C C . PRO A 1 98 ? 14.242 31.031 16.172 1 90.19 98 PRO A C 1
ATOM 773 O O . PRO A 1 98 ? 14.156 29.891 15.727 1 90.19 98 PRO A O 1
ATOM 776 N N . PHE A 1 99 ? 13.172 31.672 16.656 1 93.56 99 PHE A N 1
ATOM 777 C CA . PHE A 1 99 ? 11.922 30.953 16.875 1 93.56 99 PHE A CA 1
ATOM 778 C C . PHE A 1 99 ? 11.023 31.047 15.656 1 93.56 99 PHE A C 1
ATOM 780 O O . PHE A 1 99 ? 10.078 30.266 15.508 1 93.56 99 PHE A O 1
ATOM 787 N N . TYR A 1 100 ? 11.336 32.094 14.844 1 95.56 100 TYR A N 1
ATOM 788 C CA . TYR A 1 100 ? 10.578 32.312 13.625 1 95.56 100 TYR A CA 1
ATOM 789 C C . TYR A 1 100 ? 9.094 32.5 13.938 1 95.56 100 TYR A C 1
ATOM 791 O O . TYR A 1 100 ? 8.234 31.906 13.281 1 95.56 100 TYR A O 1
ATOM 799 N N . ARG A 1 101 ? 8.82 33.281 14.953 1 95.06 101 ARG A N 1
ATOM 800 C CA . ARG A 1 101 ? 7.465 33.719 15.273 1 95.06 101 ARG A CA 1
ATOM 801 C C . ARG A 1 101 ? 6.973 34.75 14.289 1 95.06 101 ARG A C 1
ATOM 803 O O . ARG A 1 101 ? 5.77 34.969 14.164 1 95.06 101 ARG A O 1
ATOM 810 N N . LYS A 1 102 ? 7.977 35.375 13.688 1 93.62 102 LYS A N 1
ATOM 811 C CA . LYS A 1 102 ? 7.719 36.312 12.617 1 93.62 102 LYS A CA 1
ATOM 812 C C . LYS A 1 102 ? 8.391 35.875 11.32 1 93.62 102 LYS A C 1
ATOM 814 O O . LYS A 1 102 ? 9.469 35.281 11.344 1 93.62 102 LYS A O 1
ATOM 819 N N . GLY A 1 103 ? 7.836 36.094 10.273 1 93.88 103 GLY A N 1
ATOM 820 C CA . GLY A 1 103 ? 8.344 35.781 8.945 1 93.88 103 GLY A CA 1
ATOM 821 C C . GLY A 1 103 ? 7.582 36.531 7.848 1 93.88 103 GLY A C 1
ATOM 822 O O . GLY A 1 103 ? 8.18 37 6.883 1 93.88 103 GLY A O 1
ATOM 823 N N . PHE A 1 104 ? 6.328 36.625 8.031 1 94.69 104 PHE A N 1
ATOM 824 C CA . PHE A 1 104 ? 5.426 37.344 7.145 1 94.69 104 PHE A CA 1
ATOM 825 C C . PHE A 1 104 ? 4.82 38.531 7.859 1 94.69 104 PHE A C 1
ATOM 827 O O . PHE A 1 104 ? 4.461 38.469 9.031 1 94.69 104 PHE A O 1
ATOM 834 N N . GLU A 1 105 ? 4.785 39.625 7.164 1 91.5 105 GLU A N 1
ATOM 835 C CA . GLU A 1 105 ? 4.18 40.812 7.723 1 91.5 105 GLU A CA 1
ATOM 836 C C . GLU A 1 105 ? 3.018 41.312 6.863 1 91.5 105 GLU A C 1
ATOM 838 O O . GLU A 1 105 ? 3.064 41.219 5.637 1 91.5 105 GLU A O 1
ATOM 843 N N . GLY A 1 106 ? 2.002 41.75 7.629 1 88.25 106 GLY A N 1
ATOM 844 C CA . GLY A 1 106 ? 0.878 42.344 6.914 1 88.25 106 GLY A CA 1
ATOM 845 C C . GLY A 1 106 ? 1.237 43.594 6.164 1 88.25 106 GLY A C 1
ATOM 846 O O . GLY A 1 106 ? 1.987 44.438 6.676 1 88.25 106 GLY A O 1
ATOM 847 N N . GLU A 1 107 ? 0.789 43.625 4.945 1 87.69 107 GLU A N 1
ATOM 848 C CA . GLU A 1 107 ? 0.957 44.875 4.191 1 87.69 107 GLU A CA 1
ATOM 849 C C . GLU A 1 107 ? -0.087 45.906 4.598 1 87.69 107 GLU A C 1
ATOM 851 O O . GLU A 1 107 ? -1.202 45.562 4.988 1 87.69 107 GLU A O 1
ATOM 856 N N . ASP A 1 108 ? 0.373 47.094 4.602 1 83.31 108 ASP A N 1
ATOM 857 C CA . ASP A 1 108 ? -0.595 48.156 4.867 1 83.31 108 ASP A CA 1
ATOM 858 C C . ASP A 1 108 ? -1.641 48.219 3.758 1 83.31 108 ASP A C 1
ATOM 860 O O . ASP A 1 108 ? -1.3 48.188 2.574 1 83.31 108 ASP A O 1
ATOM 864 N N . CYS A 1 109 ? -2.842 48 4.266 1 84.31 109 CYS A N 1
ATOM 865 C CA . CYS A 1 109 ? -3.906 48.125 3.275 1 84.31 109 CYS A CA 1
ATOM 866 C C . CYS A 1 109 ? -5.078 48.938 3.82 1 84.31 109 CYS A C 1
ATOM 868 O O . CYS A 1 109 ? -5.285 49 5.035 1 84.31 109 CYS A O 1
ATOM 870 N N . THR A 1 110 ? -5.672 49.719 2.961 1 81.12 110 THR A N 1
ATOM 871 C CA . THR A 1 110 ? -6.77 50.594 3.357 1 81.12 110 THR A CA 1
ATOM 872 C C . THR A 1 110 ? -8.109 49.906 3.148 1 81.12 110 THR A C 1
ATOM 874 O O . THR A 1 110 ? -9.086 50.219 3.83 1 81.12 110 THR A O 1
ATOM 877 N N . ASP A 1 111 ? -8.117 49.125 2.205 1 82.62 111 ASP A N 1
ATOM 878 C CA . ASP A 1 111 ? -9.375 48.469 1.869 1 82.62 111 ASP A CA 1
ATOM 879 C C . ASP A 1 111 ? -9.438 47.062 2.465 1 82.62 111 ASP A C 1
ATOM 881 O O . ASP A 1 111 ? -9.031 46.094 1.824 1 82.62 111 ASP A O 1
ATOM 885 N N . TYR A 1 112 ? -9.758 46.969 3.863 1 85.62 112 TYR A N 1
ATOM 886 C CA . TYR A 1 112 ? -9.945 45.656 4.484 1 85.62 112 TYR A CA 1
ATOM 887 C C . TYR A 1 112 ? -11.203 45.656 5.348 1 85.62 112 TYR A C 1
ATOM 889 O O . TYR A 1 112 ? -11.75 46.688 5.684 1 85.62 112 TYR A O 1
ATOM 897 N N . VAL A 1 113 ? -11.758 44.531 5.551 1 93.56 113 VAL A N 1
ATOM 898 C CA . VAL A 1 113 ? -12.883 44.312 6.453 1 93.56 113 VAL A CA 1
ATOM 899 C C . VAL A 1 113 ? -12.367 43.812 7.805 1 93.56 113 VAL A C 1
ATOM 901 O O . VAL A 1 113 ? -11.547 42.906 7.863 1 93.56 113 VAL A O 1
ATOM 904 N N . PRO A 1 114 ? -12.805 44.5 8.844 1 93.62 114 PRO A N 1
ATOM 905 C CA . PRO A 1 114 ? -12.375 44 10.156 1 93.62 114 PRO A CA 1
ATOM 906 C C . PRO A 1 114 ? -12.719 42.531 10.383 1 93.62 114 PRO A C 1
ATOM 908 O O . PRO A 1 114 ? -13.797 42.094 9.984 1 93.62 114 PRO A O 1
ATOM 911 N N . ILE A 1 115 ? -11.852 41.812 11.078 1 96.06 115 ILE A N 1
ATOM 912 C CA . ILE A 1 115 ? -11.961 40.344 11.219 1 96.06 115 ILE A CA 1
ATOM 913 C C . ILE A 1 115 ? -13.234 40 11.977 1 96.06 115 ILE A C 1
ATOM 915 O O . ILE A 1 115 ? -13.859 38.969 11.711 1 96.06 115 ILE A O 1
ATOM 919 N N . TYR A 1 116 ? -13.672 40.906 12.906 1 95 116 TYR A N 1
ATOM 920 C CA . TYR A 1 116 ? -14.844 40.625 13.727 1 95 116 TYR A CA 1
ATOM 921 C C . TYR A 1 116 ? -16.125 40.719 12.898 1 95 116 TYR A C 1
ATOM 923 O O . TYR A 1 116 ? -17.172 40.25 13.328 1 95 116 TYR A O 1
ATOM 931 N N . GLU A 1 117 ? -16.047 41.281 11.727 1 96.5 117 GLU A N 1
ATOM 932 C CA . GLU A 1 117 ? -17.188 41.344 10.805 1 96.5 117 GLU A CA 1
ATOM 933 C C . GLU A 1 117 ? -17.156 40.125 9.852 1 96.5 117 GLU A C 1
ATOM 935 O O . GLU A 1 117 ? -18.141 39.875 9.164 1 96.5 117 GLU A O 1
ATOM 940 N N . LEU A 1 118 ? -16.078 39.469 9.906 1 97.75 118 LEU A N 1
ATOM 941 C CA . LEU A 1 118 ? -15.898 38.406 8.93 1 97.75 118 LEU A CA 1
ATOM 942 C C . LEU A 1 118 ? -16.094 37.031 9.57 1 97.75 118 LEU A C 1
ATOM 944 O O . LEU A 1 118 ? -16.562 36.125 8.914 1 97.75 118 LEU A O 1
ATOM 948 N N . VAL A 1 119 ? -15.719 36.906 10.852 1 98.38 119 VAL A N 1
ATOM 949 C CA . VAL A 1 119 ? -15.625 35.562 11.414 1 98.38 119 VAL A CA 1
ATOM 950 C C . VAL A 1 119 ? -16.438 35.469 12.703 1 98.38 119 VAL A C 1
ATOM 952 O O . VAL A 1 119 ? -16.422 36.406 13.516 1 98.38 119 VAL A O 1
ATOM 955 N N . THR A 1 120 ? -17.203 34.469 12.867 1 98.19 120 THR A N 1
ATOM 956 C CA . THR A 1 120 ? -17.75 34 14.141 1 98.19 120 THR A CA 1
ATOM 957 C C . THR A 1 120 ? -17.094 32.688 14.586 1 98.19 120 THR A C 1
ATOM 959 O O . THR A 1 120 ? -16.891 31.797 13.766 1 98.19 120 THR A O 1
ATOM 962 N N . MET A 1 121 ? -16.734 32.625 15.867 1 97.88 121 MET A N 1
ATOM 963 C CA . MET A 1 121 ? -16.141 31.391 16.391 1 97.88 121 MET A CA 1
ATOM 964 C C . MET A 1 121 ? -17.172 30.578 17.188 1 97.88 121 MET A C 1
ATOM 966 O O . MET A 1 121 ? -17.844 31.125 18.062 1 97.88 121 MET A O 1
ATOM 970 N N . ILE A 1 122 ? -17.266 29.344 16.812 1 96.56 122 ILE A N 1
ATOM 971 C CA . ILE A 1 122 ? -18 28.406 17.656 1 96.56 122 ILE A CA 1
ATOM 972 C C . ILE A 1 122 ? -17.031 27.578 18.469 1 96.56 122 ILE A C 1
ATOM 974 O O . ILE A 1 122 ? -16.25 26.797 17.906 1 96.56 122 ILE A O 1
ATOM 978 N N . VAL A 1 123 ? -17.094 27.688 19.781 1 93.81 123 VAL A N 1
ATOM 979 C CA . VAL A 1 123 ? -16.125 27.047 20.656 1 93.81 123 VAL A CA 1
ATOM 980 C C . VAL A 1 123 ? -16.844 26.078 21.609 1 93.81 123 VAL A C 1
ATOM 982 O O . VAL A 1 123 ? -17.906 26.406 22.141 1 93.81 123 VAL A O 1
ATOM 985 N N . THR A 1 124 ? -16.266 24.891 21.672 1 88.81 124 THR A N 1
ATOM 986 C CA . THR A 1 124 ? -16.703 23.953 22.703 1 88.81 124 THR A CA 1
ATOM 987 C C . THR A 1 124 ? -15.547 23.578 23.625 1 88.81 124 THR A C 1
ATOM 989 O O . THR A 1 124 ? -14.383 23.781 23.266 1 88.81 124 THR A O 1
ATOM 992 N N . SER A 1 125 ? -15.906 23.141 24.812 1 84.38 125 SER A N 1
ATOM 993 C CA . SER A 1 125 ? -14.891 22.734 25.781 1 84.38 125 SER A CA 1
ATOM 994 C C . SER A 1 125 ? -14.992 21.25 26.094 1 84.38 125 SER A C 1
ATOM 996 O O . SER A 1 125 ? -16.094 20.719 26.234 1 84.38 125 SER A O 1
ATOM 998 N N . PRO A 1 126 ? -13.805 20.641 26.141 1 86.19 126 PRO A N 1
ATOM 999 C CA . PRO A 1 126 ? -13.852 19.25 26.625 1 86.19 126 PRO A CA 1
ATOM 1000 C C . PRO A 1 126 ? -14.25 19.156 28.094 1 86.19 126 PRO A C 1
ATOM 1002 O O . PRO A 1 126 ? -14 20.078 28.875 1 86.19 126 PRO A O 1
ATOM 1005 N N . LYS A 1 127 ? -14.812 18.016 28.453 1 81.81 127 LYS A N 1
ATOM 1006 C CA . LYS A 1 127 ? -15.242 17.797 29.844 1 81.81 127 LYS A CA 1
ATOM 1007 C C . LYS A 1 127 ? -14.047 17.781 30.781 1 81.81 127 LYS A C 1
ATOM 1009 O O . LYS A 1 127 ? -14.188 18.109 31.969 1 81.81 127 LYS A O 1
ATOM 1014 N N . GLU A 1 128 ? -12.953 17.562 30.266 1 85 128 GLU A N 1
ATOM 1015 C CA . GLU A 1 128 ? -11.742 17.375 31.047 1 85 128 GLU A CA 1
ATOM 1016 C C . GLU A 1 128 ? -11.094 18.719 31.391 1 85 128 GLU A C 1
ATOM 1018 O O . GLU A 1 128 ? -10.219 18.797 32.25 1 85 128 GLU A O 1
ATOM 1023 N N . LEU A 1 129 ? -11.547 19.766 30.719 1 87.5 129 LEU A N 1
ATOM 1024 C CA . LEU A 1 129 ? -10.922 21.062 30.922 1 87.5 129 LEU A CA 1
ATOM 1025 C C . LEU A 1 129 ? -11.469 21.734 32.188 1 87.5 129 LEU A C 1
ATOM 1027 O O . LEU A 1 129 ? -12.688 21.875 32.344 1 87.5 129 LEU A O 1
ATOM 1031 N N . SER A 1 130 ? -10.609 22.219 33.094 1 86.94 130 SER A N 1
ATOM 1032 C CA . SER A 1 130 ? -11.023 22.891 34.312 1 86.94 130 SER A CA 1
ATOM 1033 C C . SER A 1 130 ? -11.625 24.266 34.031 1 86.94 130 SER A C 1
ATOM 1035 O O . SER A 1 130 ? -11.32 24.875 33 1 86.94 130 SER A O 1
ATOM 1037 N N . PRO A 1 131 ? -12.445 24.766 34.906 1 84.5 131 PRO A N 1
ATOM 1038 C CA . PRO A 1 131 ? -13 26.109 34.719 1 84.5 131 PRO A CA 1
ATOM 1039 C C . PRO A 1 131 ? -11.914 27.172 34.594 1 84.5 131 PRO A C 1
ATOM 1041 O O . PRO A 1 131 ? -12.07 28.141 33.844 1 84.5 131 PRO A O 1
ATOM 1044 N N . GLU A 1 132 ? -10.867 26.938 35.344 1 86.5 132 GLU A N 1
ATOM 1045 C CA . GLU A 1 132 ? -9.773 27.891 35.281 1 86.5 132 GLU A CA 1
ATOM 1046 C C . GLU A 1 132 ? -9.109 27.906 33.906 1 86.5 132 GLU A C 1
ATOM 1048 O O . GLU A 1 132 ? -8.805 28.969 33.375 1 86.5 132 GLU A O 1
ATOM 1053 N N . ASN A 1 133 ? -8.938 26.766 33.406 1 89.06 133 ASN A N 1
ATOM 1054 C CA . ASN A 1 133 ? -8.32 26.656 32.094 1 89.06 133 ASN A CA 1
ATOM 1055 C C . ASN A 1 133 ? -9.258 27.156 31 1 89.06 133 ASN A C 1
ATOM 1057 O O . ASN A 1 133 ? -8.805 27.719 30 1 89.06 133 ASN A O 1
ATOM 1061 N N . LEU A 1 134 ? -10.516 26.891 31.156 1 88.88 134 LEU A N 1
ATOM 1062 C CA . LEU A 1 134 ? -11.5 27.422 30.219 1 88.88 134 LEU A CA 1
ATOM 1063 C C . LEU A 1 134 ? -11.461 28.953 30.219 1 88.88 134 LEU A C 1
ATOM 1065 O O . LEU A 1 134 ? -11.555 29.578 29.156 1 88.88 134 LEU A O 1
ATOM 1069 N N . ARG A 1 135 ? -11.398 29.516 31.391 1 88.12 135 ARG A N 1
ATOM 1070 C CA . ARG A 1 135 ? -11.266 30.969 31.484 1 88.12 135 ARG A CA 1
ATOM 1071 C C . ARG A 1 135 ? -10.047 31.469 30.703 1 88.12 135 ARG A C 1
ATOM 1073 O O . ARG A 1 135 ? -10.102 32.5 30.047 1 88.12 135 ARG A O 1
ATOM 1080 N N . LYS A 1 136 ? -9 30.734 30.797 1 90.06 136 LYS A N 1
ATOM 1081 C CA . LYS A 1 136 ? -7.777 31.094 30.094 1 90.06 136 LYS A CA 1
ATOM 1082 C C . LYS A 1 136 ? -7.984 31.078 28.578 1 90.06 136 LYS A C 1
ATOM 1084 O O . LYS A 1 136 ? -7.398 31.891 27.859 1 90.06 136 LYS A O 1
ATOM 1089 N N . VAL A 1 137 ? -8.75 30.141 28.125 1 92.81 137 VAL A N 1
ATOM 1090 C CA . VAL A 1 137 ? -9.062 30.078 26.703 1 92.81 137 VAL A CA 1
ATOM 1091 C C . VAL A 1 137 ? -9.781 31.359 26.266 1 92.81 137 VAL A C 1
ATOM 1093 O O . VAL A 1 137 ? -9.391 32 25.281 1 92.81 137 VAL A O 1
ATOM 1096 N N . PHE A 1 138 ? -10.758 31.797 27.016 1 91.62 138 PHE A N 1
ATOM 1097 C CA . PHE A 1 138 ? -11.531 33 26.672 1 91.62 138 PHE A CA 1
ATOM 1098 C C . PHE A 1 138 ? -10.68 34.25 26.828 1 91.62 138 PHE A C 1
ATOM 1100 O O . PHE A 1 138 ? -10.836 35.219 26.078 1 91.62 138 PHE A O 1
ATOM 1107 N N . GLU A 1 139 ? -9.836 34.219 27.812 1 92.19 139 GLU A N 1
ATOM 1108 C CA . GLU A 1 139 ? -8.898 35.312 27.953 1 92.19 139 GLU A CA 1
ATOM 1109 C C . GLU A 1 139 ? -7.98 35.406 26.734 1 92.19 139 GLU A C 1
ATOM 1111 O O . GLU A 1 139 ? -7.66 36.531 26.281 1 92.19 139 GLU A O 1
ATOM 1116 N N . GLY A 1 140 ? -7.586 34.25 26.281 1 94.5 140 GLY A N 1
ATOM 1117 C CA . GLY A 1 140 ? -6.797 34.25 25.062 1 94.5 140 GLY A CA 1
ATOM 1118 C C . GLY A 1 140 ? -7.535 34.781 23.859 1 94.5 140 GLY A C 1
ATOM 1119 O O . GLY A 1 140 ? -6.996 35.625 23.109 1 94.5 140 GLY A O 1
ATOM 1120 N N . ILE A 1 141 ? -8.781 34.438 23.703 1 95.19 141 ILE A N 1
ATOM 1121 C CA . ILE A 1 141 ? -9.594 34.938 22.609 1 95.19 141 ILE A CA 1
ATOM 1122 C C . ILE A 1 141 ? -9.75 36.469 22.734 1 95.19 141 ILE A C 1
ATOM 1124 O O . ILE A 1 141 ? -9.602 37.188 21.75 1 95.19 141 ILE A O 1
ATOM 1128 N N . ALA A 1 142 ? -9.984 36.938 23.953 1 93.44 142 ALA A N 1
ATOM 1129 C CA . ALA A 1 142 ? -10.164 38.344 24.203 1 93.44 142 ALA A CA 1
ATOM 1130 C C . ALA A 1 142 ? -8.891 39.125 23.906 1 93.44 142 ALA A C 1
ATOM 1132 O O . ALA A 1 142 ? -8.945 40.281 23.453 1 93.44 142 ALA A O 1
ATOM 1133 N N . THR A 1 143 ? -7.867 38.531 24.156 1 94.56 143 THR A N 1
ATOM 1134 C CA . THR A 1 143 ? -6.578 39.188 23.953 1 94.56 143 THR A CA 1
ATOM 1135 C C . THR A 1 143 ? -6.289 39.375 22.469 1 94.56 143 THR A C 1
ATOM 1137 O O . THR A 1 143 ? -5.902 40.438 22.031 1 94.56 143 THR A O 1
ATOM 1140 N N . TYR A 1 144 ? -6.512 38.406 21.719 1 95.56 144 TYR A N 1
ATOM 1141 C CA . TYR A 1 144 ? -6.051 38.406 20.328 1 95.56 144 TYR A CA 1
ATOM 1142 C C . TYR A 1 144 ? -7.176 38.781 19.391 1 95.56 144 TYR A C 1
ATOM 1144 O O . TYR A 1 144 ? -6.93 39.375 18.312 1 95.56 144 TYR A O 1
ATOM 1152 N N . TYR A 1 145 ? -8.383 38.469 19.781 1 95.75 145 TYR A N 1
ATOM 1153 C CA . TYR A 1 145 ? -9.555 38.781 18.969 1 95.75 145 TYR A CA 1
ATOM 1154 C C . TYR A 1 145 ? -10.695 39.281 19.844 1 95.75 145 TYR A C 1
ATOM 1156 O O . TYR A 1 145 ? -11.758 38.656 19.906 1 95.75 145 TYR A O 1
ATOM 1164 N N . PRO A 1 146 ? -10.609 40.469 20.344 1 93.06 146 PRO A N 1
ATOM 1165 C CA . PRO A 1 146 ? -11.523 40.906 21.375 1 93.06 146 PRO A CA 1
ATOM 1166 C C . PRO A 1 146 ? -12.938 41.156 20.844 1 93.06 146 PRO A C 1
ATOM 1168 O O . PRO A 1 146 ? -13.906 41.125 21.609 1 93.06 146 PRO A O 1
ATOM 1171 N N . ARG A 1 147 ? -13.125 41.406 19.547 1 94.12 147 ARG A N 1
ATOM 1172 C CA . ARG A 1 147 ? -14.438 41.812 19.047 1 94.12 147 ARG A CA 1
ATOM 1173 C C . ARG A 1 147 ? -15.078 40.688 18.234 1 94.12 147 ARG A C 1
ATOM 1175 O O . ARG A 1 147 ? -16.219 40.844 17.766 1 94.12 147 ARG A O 1
ATOM 1182 N N . VAL A 1 148 ? -14.398 39.625 18.047 1 96.31 148 VAL A N 1
ATOM 1183 C CA . VAL A 1 148 ? -14.93 38.531 17.25 1 96.31 148 VAL A CA 1
ATOM 1184 C C . VAL A 1 148 ? -16.078 37.875 17.984 1 96.31 148 VAL A C 1
ATOM 1186 O O . VAL A 1 148 ? -15.961 37.562 19.172 1 96.31 148 VAL A O 1
ATOM 1189 N N . PRO A 1 149 ? -17.25 37.719 17.312 1 96.31 149 PRO A N 1
ATOM 1190 C CA . PRO A 1 149 ? -18.328 37 17.953 1 96.31 149 PRO A CA 1
ATOM 1191 C C . PRO A 1 149 ? -17.953 35.562 18.281 1 96.31 149 PRO A C 1
ATOM 1193 O O . PRO A 1 149 ? -17.328 34.875 17.469 1 96.31 149 PRO A O 1
ATOM 1196 N N . VAL A 1 150 ? -18.312 35.156 19.531 1 95.62 150 VAL A N 1
ATOM 1197 C CA . VAL A 1 150 ? -18.016 33.781 19.984 1 95.62 150 VAL A CA 1
ATOM 1198 C C . VAL A 1 150 ? -19.297 33.125 20.453 1 95.62 150 VAL A C 1
ATOM 1200 O O . VAL A 1 150 ? -20.062 33.688 21.234 1 95.62 150 VAL A O 1
ATOM 1203 N N . ILE A 1 151 ? -19.578 32 19.875 1 94.31 151 ILE A N 1
ATOM 1204 C CA . ILE A 1 151 ? -20.641 31.141 20.375 1 94.31 151 ILE A CA 1
ATOM 1205 C C . ILE A 1 151 ? -20.031 29.984 21.172 1 94.31 151 ILE A C 1
ATOM 1207 O O . ILE A 1 151 ? -19.219 29.219 20.641 1 94.31 151 ILE A O 1
ATOM 1211 N N . PHE A 1 152 ? -20.391 29.891 22.422 1 91.81 152 PHE A N 1
ATOM 1212 C CA . PHE A 1 152 ? -19.875 28.844 23.281 1 91.81 152 PHE A CA 1
ATOM 1213 C C . PHE A 1 152 ? -20.984 27.859 23.688 1 91.81 152 PHE A C 1
ATOM 1215 O O . PHE A 1 152 ? -22.078 28.281 24.031 1 91.81 152 PHE A O 1
ATOM 1222 N N . THR A 1 153 ? -20.688 26.547 23.469 1 84.38 153 THR A N 1
ATOM 1223 C CA . THR A 1 153 ? -21.641 25.547 23.906 1 84.38 153 THR A CA 1
ATOM 1224 C C . THR A 1 153 ? -20.969 24.5 24.797 1 84.38 153 THR A C 1
ATOM 1226 O O . THR A 1 153 ? -19.781 24.188 24.594 1 84.38 153 THR A O 1
ATOM 1229 N N . SER A 1 154 ? -21.562 24.109 25.969 1 73.25 154 SER A N 1
ATOM 1230 C CA . SER A 1 154 ? -21.062 23.062 26.844 1 73.25 154 SER A CA 1
ATOM 1231 C C . SER A 1 154 ? -22.188 22.125 27.281 1 73.25 154 SER A C 1
ATOM 1233 O O . SER A 1 154 ? -23.375 22.484 27.188 1 73.25 154 SER A O 1
ATOM 1235 N N . ASN A 1 155 ? -21.969 20.734 27.297 1 60.06 155 ASN A N 1
ATOM 1236 C CA . ASN A 1 155 ? -22.984 19.797 27.75 1 60.06 155 ASN A CA 1
ATOM 1237 C C . ASN A 1 155 ? -23.547 20.203 29.125 1 60.06 155 ASN A C 1
ATOM 1239 O O . ASN A 1 155 ? -24.719 19.969 29.406 1 60.06 155 ASN A O 1
ATOM 1243 N N . LYS A 1 156 ? -22.562 20.297 30.094 1 55.25 156 LYS A N 1
ATOM 1244 C CA . LYS A 1 156 ? -23.078 20.5 31.438 1 55.25 156 LYS A CA 1
ATOM 1245 C C . LYS A 1 156 ? -23.109 21.984 31.781 1 55.25 156 LYS A C 1
ATOM 1247 O O . LYS A 1 156 ? -22.328 22.781 31.25 1 55.25 156 LYS A O 1
ATOM 1252 N N . THR A 1 157 ? -24.234 22.344 32.375 1 49.28 157 THR A N 1
ATOM 1253 C CA . THR A 1 157 ? -24.5 23.688 32.844 1 49.28 157 THR A CA 1
ATOM 1254 C C . THR A 1 157 ? -23.219 24.344 33.375 1 49.28 157 THR A C 1
ATOM 1256 O O . THR A 1 157 ? -22.797 24.078 34.5 1 49.28 157 THR A O 1
ATOM 1259 N N . LEU A 1 158 ? -22.234 24.25 32.656 1 53.72 158 LEU A N 1
ATOM 1260 C CA . LEU A 1 158 ? -21.234 25.172 33.156 1 53.72 158 LEU A CA 1
ATOM 1261 C C . LEU A 1 158 ? -21.844 26.562 33.375 1 53.72 158 LEU A C 1
ATOM 1263 O O . LEU A 1 158 ? -22.594 27.047 32.5 1 53.72 158 LEU A O 1
ATOM 1267 N N . LYS A 1 159 ? -22.031 26.859 34.531 1 50.5 159 LYS A N 1
ATOM 1268 C CA . LYS A 1 159 ? -22.672 28.094 34.969 1 50.5 159 LYS A CA 1
ATOM 1269 C C . LYS A 1 159 ? -22.109 29.297 34.219 1 50.5 159 LYS A C 1
ATOM 1271 O O . LYS A 1 159 ? -20.906 29.578 34.281 1 50.5 159 LYS A O 1
ATOM 1276 N N . ALA A 1 160 ? -22.75 29.625 33.094 1 54 160 ALA A N 1
ATOM 1277 C CA . ALA A 1 160 ? -22.594 30.891 32.406 1 54 160 ALA A CA 1
ATOM 1278 C C . ALA A 1 160 ? -22.078 31.969 33.344 1 54 160 ALA A C 1
ATOM 1280 O O . ALA A 1 160 ? -21.312 32.844 32.938 1 54 160 ALA A O 1
ATOM 1281 N N . LYS A 1 161 ? -22.547 31.797 34.531 1 54.5 161 LYS A N 1
ATOM 1282 C CA . LYS A 1 161 ? -22.25 32.875 35.469 1 54.5 161 LYS A CA 1
ATOM 1283 C C . LYS A 1 161 ? -20.734 33.062 35.625 1 54.5 161 LYS A C 1
ATOM 1285 O O . LYS A 1 161 ? -20.266 34.188 35.812 1 54.5 161 LYS A O 1
ATOM 1290 N N . ARG A 1 162 ? -20.109 31.969 35.469 1 55.59 162 ARG A N 1
ATOM 1291 C CA . ARG A 1 162 ? -18.672 32.062 35.75 1 55.59 162 ARG A CA 1
ATOM 1292 C C . ARG A 1 162 ? -17.938 32.656 34.531 1 55.59 162 ARG A C 1
ATOM 1294 O O . ARG A 1 162 ? -16.844 33.188 34.688 1 55.59 162 ARG A O 1
ATOM 1301 N N . LEU A 1 163 ? -18.672 32.688 33.406 1 60.88 163 LEU A N 1
ATOM 1302 C CA . LEU A 1 163 ? -18.016 33.219 32.219 1 60.88 163 LEU A CA 1
ATOM 1303 C C . LEU A 1 163 ? -18.297 34.719 32.062 1 60.88 163 LEU A C 1
ATOM 1305 O O . LEU A 1 163 ? -17.719 35.375 31.203 1 60.88 163 LEU A O 1
ATOM 1309 N N . LYS A 1 164 ? -19.234 35.25 32.781 1 56.31 164 LYS A N 1
ATOM 1310 C CA . LYS A 1 164 ? -19.594 36.656 32.719 1 56.31 164 LYS A CA 1
ATOM 1311 C C . LYS A 1 164 ? -18.375 37.562 33 1 56.31 164 LYS A C 1
ATOM 1313 O O . LYS A 1 164 ? -18.297 38.688 32.5 1 56.31 164 LYS A O 1
ATOM 1318 N N . LYS A 1 165 ? -17.391 36.938 33.594 1 57.81 165 LYS A N 1
ATOM 1319 C CA . LYS A 1 165 ? -16.266 37.781 33.938 1 57.81 165 LYS A CA 1
ATOM 1320 C C . LYS A 1 165 ? -15.258 37.844 32.812 1 57.81 165 LYS A C 1
ATOM 1322 O O . LYS A 1 165 ? -14.227 38.531 32.938 1 57.81 165 LYS A O 1
ATOM 1327 N N . THR A 1 166 ? -15.727 37.375 31.594 1 63.09 166 THR A N 1
ATOM 1328 C CA . THR A 1 166 ? -14.727 37.406 30.531 1 63.09 166 THR A CA 1
ATOM 1329 C C . THR A 1 166 ? -14.875 38.688 29.719 1 63.09 166 THR A C 1
ATOM 1331 O O . THR A 1 166 ? -15.961 39.281 29.656 1 63.09 166 THR A O 1
ATOM 1334 N N . ARG A 1 167 ? -13.805 39.312 29.281 1 67.81 167 ARG A N 1
ATOM 1335 C CA . ARG A 1 167 ? -13.703 40.562 28.531 1 67.81 167 ARG A CA 1
ATOM 1336 C C . ARG A 1 167 ? -14.18 40.375 27.094 1 67.81 167 ARG A C 1
ATOM 1338 O O . ARG A 1 167 ? -13.812 41.125 26.219 1 67.81 167 ARG A O 1
ATOM 1345 N N . LEU A 1 168 ? -14.969 39.281 26.906 1 77.19 168 LEU A N 1
ATOM 1346 C CA . LEU A 1 168 ? -15.43 39.125 25.547 1 77.19 168 LEU A CA 1
ATOM 1347 C C . LEU A 1 168 ? -16.734 39.844 25.297 1 77.19 168 LEU A C 1
ATOM 1349 O O . LEU A 1 168 ? -17.719 39.656 26.016 1 77.19 168 LEU A O 1
ATOM 1353 N 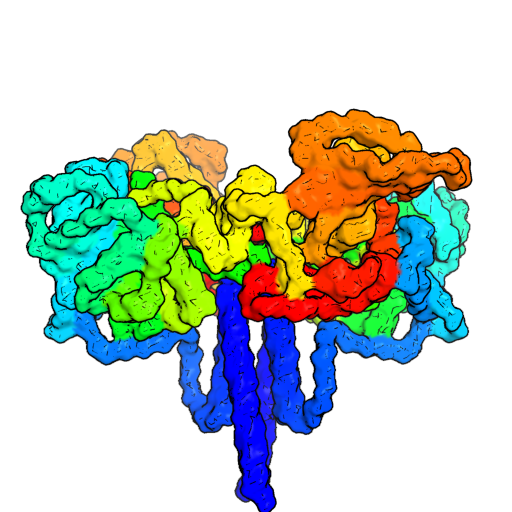N . ASN A 1 169 ? -16.719 40.75 24.406 1 70.56 169 ASN A N 1
ATOM 1354 C CA . ASN A 1 169 ? -17.828 41.656 24.156 1 70.56 169 ASN A CA 1
ATOM 1355 C C . ASN A 1 169 ? -19 40.906 23.484 1 70.56 169 ASN A C 1
ATOM 1357 O O . ASN A 1 169 ? -20.156 41.281 23.672 1 70.56 169 ASN A O 1
ATOM 1361 N N . HIS A 1 170 ? -18.703 39.906 22.719 1 81.94 170 HIS A N 1
ATOM 1362 C CA . HIS A 1 170 ? -19.734 39.25 21.922 1 81.94 170 HIS A CA 1
ATOM 1363 C C . HIS A 1 170 ? -19.719 37.75 22.141 1 81.94 170 HIS A C 1
ATOM 1365 O O . HIS A 1 170 ? -19.422 37 21.203 1 81.94 170 HIS A O 1
ATOM 1371 N N . LEU A 1 171 ? -20.031 37.406 23.328 1 86 171 LEU A N 1
ATOM 1372 C CA . LEU A 1 171 ? -20.094 36 23.688 1 86 171 LEU A CA 1
ATOM 1373 C C . LEU A 1 171 ? -21.531 35.531 23.844 1 86 171 LEU A C 1
ATOM 1375 O O . LEU A 1 171 ? -22.297 36.125 24.609 1 86 171 LEU A O 1
ATOM 1379 N N . MET A 1 172 ? -21.891 34.625 23.016 1 86.12 172 MET A N 1
ATOM 1380 C CA . MET A 1 172 ? -23.188 33.969 23.141 1 86.12 172 MET A CA 1
ATOM 1381 C C . MET A 1 172 ? -23.047 32.562 23.703 1 86.12 172 MET A C 1
ATOM 1383 O O . MET A 1 172 ? -22.297 31.734 23.172 1 86.12 172 MET A O 1
ATOM 1387 N N . PHE A 1 173 ? -23.719 32.281 24.766 1 86.38 173 PHE A N 1
ATOM 1388 C CA . PHE A 1 173 ? -23.719 30.953 25.375 1 86.38 173 PHE A CA 1
ATOM 1389 C C . PHE A 1 173 ? -24.969 30.188 24.984 1 86.38 173 PHE A C 1
ATOM 1391 O O . PHE A 1 173 ? -26.078 30.703 25.109 1 86.38 173 PHE A O 1
ATOM 1398 N N . MET A 1 174 ? -24.688 29.016 24.5 1 83.06 174 MET A N 1
ATOM 1399 C CA . MET A 1 174 ? -25.812 28.141 24.141 1 83.06 174 MET A CA 1
ATOM 1400 C C . MET A 1 174 ? -25.656 26.781 24.797 1 83.06 174 MET A C 1
ATOM 1402 O O . MET A 1 174 ? -24.594 26.156 24.75 1 83.06 174 MET A O 1
ATOM 1406 N N . ALA A 1 175 ? -26.609 26.344 25.516 1 79.81 175 ALA A N 1
ATOM 1407 C CA . ALA A 1 175 ? -26.641 25.016 26.125 1 79.81 175 ALA A CA 1
ATOM 1408 C C . ALA A 1 175 ? -27.703 24.141 25.5 1 79.81 175 ALA A C 1
ATOM 1410 O O . ALA A 1 175 ? -28.812 24.609 25.203 1 79.81 175 ALA A O 1
ATOM 1411 N N . PHE A 1 176 ? -27.203 23 25.141 1 79.81 176 PHE A N 1
ATOM 1412 C CA . PHE A 1 176 ? -28.156 22.062 24.562 1 79.81 176 PHE A CA 1
ATOM 1413 C C . PHE A 1 176 ? -28.219 20.781 25.406 1 79.81 176 PHE A C 1
ATOM 1415 O O . PHE A 1 176 ? -27.188 20.344 25.938 1 79.81 176 PHE A O 1
ATOM 1422 N N . ASP A 1 177 ? -29.422 20.344 25.688 1 77.31 177 ASP A N 1
ATOM 1423 C CA . ASP A 1 177 ? -29.578 19.047 26.344 1 77.31 177 ASP A CA 1
ATOM 1424 C C . ASP A 1 177 ? -29.969 17.969 25.344 1 77.31 177 ASP A C 1
ATOM 1426 O O . ASP A 1 177 ? -30.859 18.156 24.516 1 77.31 177 ASP A O 1
ATOM 1430 N N . ASP A 1 178 ? -29.188 16.844 25.375 1 80.88 178 ASP A N 1
ATOM 1431 C CA . ASP A 1 178 ? -29.578 15.578 24.734 1 80.88 178 ASP A CA 1
ATOM 1432 C C . ASP A 1 178 ? -29.625 15.727 23.219 1 80.88 178 ASP A C 1
ATOM 1434 O O . ASP A 1 178 ? -30.531 15.211 22.562 1 80.88 178 ASP A O 1
ATOM 1438 N N . LEU A 1 179 ? -28.875 16.609 22.688 1 87.25 179 LEU A N 1
ATOM 1439 C CA . LEU A 1 179 ? -28.828 16.719 21.234 1 87.25 179 LEU A CA 1
ATOM 1440 C C . LEU A 1 179 ? -27.734 15.82 20.672 1 87.25 179 LEU A C 1
ATOM 1442 O O . LEU A 1 179 ? -26.734 15.555 21.328 1 87.25 179 LEU A O 1
ATOM 1446 N N . THR A 1 180 ? -28.016 15.336 19.438 1 91.5 180 THR A N 1
ATOM 1447 C CA . THR A 1 180 ? -26.984 14.609 18.703 1 91.5 180 THR A CA 1
ATOM 1448 C C . THR A 1 180 ? -25.844 15.555 18.297 1 91.5 180 THR A C 1
ATOM 1450 O O . THR A 1 180 ? -25.984 16.781 18.391 1 91.5 180 THR A O 1
ATOM 1453 N N . HIS A 1 181 ? -24.734 14.969 17.953 1 93.81 181 HIS A N 1
ATOM 1454 C CA . HIS A 1 181 ? -23.609 15.742 17.422 1 93.81 181 HIS A CA 1
ATOM 1455 C C . HIS A 1 181 ? -24.047 16.562 16.203 1 93.81 181 HIS A C 1
ATOM 1457 O O . HIS A 1 181 ? -23.719 17.766 16.125 1 93.81 181 HIS A O 1
ATOM 1463 N N . GLY A 1 182 ? -24.828 15.992 15.312 1 96.25 182 GLY A N 1
ATOM 1464 C CA . GLY A 1 182 ? -25.312 16.688 14.125 1 96.25 182 GLY A CA 1
ATOM 1465 C C . GLY A 1 182 ? -26.266 17.812 14.438 1 96.25 182 GLY A C 1
ATOM 1466 O O . GLY A 1 182 ? -26.125 18.922 13.891 1 96.25 182 GLY A O 1
ATOM 1467 N N . GLU A 1 183 ? -27.203 17.578 15.312 1 95.44 183 GLU A N 1
ATOM 1468 C CA . GLU A 1 183 ? -28.156 18.625 15.703 1 95.44 183 GLU A CA 1
ATOM 1469 C C . GLU A 1 183 ? -27.453 19.797 16.359 1 95.44 183 GLU A C 1
ATOM 1471 O O . GLU A 1 183 ? -27.766 20.953 16.094 1 95.44 183 GLU A O 1
ATOM 1476 N N . THR A 1 184 ? -26.578 19.484 17.203 1 93.75 184 THR A N 1
ATOM 1477 C CA . THR A 1 184 ? -25.844 20.516 17.922 1 93.75 184 THR A CA 1
ATOM 1478 C C . THR A 1 184 ? -25.156 21.469 16.953 1 93.75 184 THR A C 1
ATOM 1480 O O . THR A 1 184 ? -25.375 22.688 17 1 93.75 184 THR A O 1
ATOM 1483 N N . TRP A 1 185 ? -24.422 20.969 16.094 1 95.75 185 TRP A N 1
ATOM 1484 C CA . TRP A 1 185 ? -23.609 21.797 15.211 1 95.75 185 TRP A CA 1
ATOM 1485 C C . TRP A 1 185 ? -24.469 22.453 14.133 1 95.75 185 TRP A C 1
ATOM 1487 O O . TRP A 1 185 ? -24.172 23.562 13.68 1 95.75 185 TRP A O 1
ATOM 1497 N N . SER A 1 186 ? -25.547 21.766 13.742 1 96.75 186 SER A N 1
ATOM 1498 C CA . SER A 1 186 ? -26.484 22.391 12.812 1 96.75 186 SER A CA 1
ATOM 1499 C C . SER A 1 186 ? -27.125 23.641 13.43 1 96.75 186 SER A C 1
ATOM 1501 O O . SER A 1 186 ? -27.203 24.688 12.789 1 96.75 186 SER A O 1
ATOM 1503 N N . LYS A 1 187 ? -27.547 23.531 14.664 1 94.88 187 LYS A N 1
ATOM 1504 C CA . LYS A 1 187 ? -28.172 24.656 15.359 1 94.88 187 LYS A CA 1
ATOM 1505 C C . LYS A 1 187 ? -27.172 25.797 15.578 1 94.88 187 LYS A C 1
ATOM 1507 O O . LYS A 1 187 ? -27.531 26.969 15.422 1 94.88 187 LYS A O 1
ATOM 1512 N N . LEU A 1 188 ? -26.031 25.453 15.93 1 96.06 188 LEU A N 1
ATOM 1513 C CA . LEU A 1 188 ? -25 26.469 16.125 1 96.06 188 LEU A CA 1
ATOM 1514 C C . LEU A 1 188 ? -24.688 27.188 14.82 1 96.06 188 LEU A C 1
ATOM 1516 O O . LEU A 1 188 ? -24.578 28.422 14.805 1 96.06 188 LEU A O 1
ATOM 1520 N N . LEU A 1 189 ? -24.547 26.453 13.758 1 97.5 189 LEU A N 1
ATOM 1521 C CA . LEU A 1 189 ? -24.266 27.031 12.445 1 97.5 189 LEU A CA 1
ATOM 1522 C C . LEU A 1 189 ? -25.359 28 12.016 1 97.5 189 LEU A C 1
ATOM 1524 O O . LEU A 1 189 ? -25.078 29.031 11.414 1 97.5 189 LEU A O 1
ATOM 1528 N N . LYS A 1 190 ? -26.562 27.656 12.352 1 96.06 190 LYS A N 1
ATOM 1529 C CA . LYS A 1 190 ? -27.703 28.484 11.961 1 96.06 190 LYS A CA 1
ATOM 1530 C C . LYS A 1 190 ? -27.672 29.844 12.656 1 96.06 190 LYS A C 1
ATOM 1532 O O . LYS A 1 190 ? -28.266 30.797 12.18 1 96.06 190 LYS A O 1
ATOM 1537 N N . LYS A 1 191 ? -26.922 29.984 13.734 1 95.69 191 LYS A N 1
ATOM 1538 C CA . LYS A 1 191 ? -26.828 31.234 14.484 1 95.69 191 LYS A CA 1
ATOM 1539 C C . LYS A 1 191 ? -25.797 32.156 13.883 1 95.69 191 LYS A C 1
ATOM 1541 O O . LYS A 1 191 ? -25.75 33.344 14.203 1 95.69 191 LYS A O 1
ATOM 1546 N N . VAL A 1 192 ? -24.984 31.656 12.992 1 97.81 192 VAL A N 1
ATOM 1547 C CA . VAL A 1 192 ? -23.859 32.406 12.469 1 97.81 192 VAL A CA 1
ATOM 1548 C C . VAL A 1 192 ? -24.328 33.25 11.281 1 97.81 192 VAL A C 1
ATOM 1550 O O . VAL A 1 192 ? -24.969 32.75 10.359 1 97.81 192 VAL A O 1
ATOM 1553 N N . THR A 1 193 ? -23.953 34.562 11.258 1 96.75 193 THR A N 1
ATOM 1554 C CA . THR A 1 193 ? -24.344 35.438 10.18 1 96.75 193 THR A CA 1
ATOM 1555 C C . THR A 1 193 ? -23.125 36 9.453 1 96.75 193 THR A C 1
ATOM 1557 O O . THR A 1 193 ? -23.234 36.562 8.367 1 96.75 193 THR A O 1
ATOM 1560 N N . THR A 1 194 ? -21.953 35.844 10.094 1 97.94 194 THR A N 1
ATOM 1561 C CA . THR A 1 194 ? -20.734 36.344 9.461 1 97.94 194 THR A CA 1
ATOM 1562 C C . THR A 1 194 ? -20.391 35.5 8.234 1 97.94 194 THR A C 1
ATOM 1564 O O . THR A 1 194 ? -20.859 34.344 8.109 1 97.94 194 THR A O 1
ATOM 1567 N N . PRO A 1 195 ? -19.578 36.031 7.289 1 97.88 195 PRO A N 1
ATOM 1568 C CA . PRO A 1 195 ? -19.219 35.312 6.062 1 97.88 195 PRO A CA 1
ATOM 1569 C C . PRO A 1 195 ? -18.5 34 6.336 1 97.88 195 PRO A C 1
ATOM 1571 O O . PRO A 1 195 ? -18.641 33.031 5.566 1 97.88 195 PRO A O 1
ATOM 1574 N N . TYR A 1 196 ? -17.734 34 7.453 1 98.5 196 TYR A N 1
ATOM 1575 C CA . TYR A 1 196 ? -16.969 32.781 7.789 1 98.5 196 TYR A CA 1
ATOM 1576 C C . TYR A 1 196 ? -17.281 32.344 9.211 1 98.5 196 TYR A C 1
ATOM 1578 O O . TYR A 1 196 ? -17.609 33.156 10.07 1 98.5 196 TYR A O 1
ATOM 1586 N N . VAL A 1 197 ? -17.188 31.062 9.406 1 98.75 197 VAL A N 1
ATOM 1587 C CA . VAL A 1 197 ? -17.422 30.5 10.727 1 98.75 197 VAL A CA 1
ATOM 1588 C C . VAL A 1 197 ? -16.297 29.531 11.086 1 98.75 197 VAL A C 1
ATOM 1590 O O . VAL A 1 197 ? -15.914 28.688 10.266 1 98.75 197 VAL A O 1
ATOM 1593 N N . LEU A 1 198 ? -15.719 29.703 12.227 1 98.69 198 LEU A N 1
ATOM 1594 C CA . LEU A 1 198 ? -14.711 28.781 12.742 1 98.69 198 LEU A CA 1
ATOM 1595 C C . LEU A 1 198 ? -15.352 27.734 13.664 1 98.69 198 LEU A C 1
ATOM 1597 O O . LEU A 1 198 ? -15.992 28.094 14.656 1 98.69 198 LEU A O 1
ATOM 1601 N N . PHE A 1 199 ? -15.219 26.469 13.305 1 98.12 199 PHE A N 1
ATOM 1602 C CA . PHE A 1 199 ? -15.547 25.359 14.188 1 98.12 199 PHE A CA 1
ATOM 1603 C C . PHE A 1 199 ? -14.352 24.984 15.055 1 98.12 199 PHE A C 1
ATOM 1605 O O . PHE A 1 199 ? -13.391 24.391 14.57 1 98.12 199 PHE A O 1
ATOM 1612 N N . ALA A 1 200 ? -14.43 25.266 16.344 1 96.56 200 ALA A N 1
ATOM 1613 C CA . ALA A 1 200 ? -13.305 25.031 17.234 1 96.56 200 ALA A CA 1
ATOM 1614 C C . ALA A 1 200 ? -13.711 24.172 18.422 1 96.56 200 ALA A C 1
ATOM 1616 O O . ALA A 1 200 ? -13.75 24.641 19.562 1 96.56 200 ALA A O 1
ATOM 1617 N N . PRO A 1 201 ? -13.883 22.906 18.141 1 93.62 201 PRO A N 1
ATOM 1618 C CA . PRO A 1 201 ? -14.227 22.031 19.25 1 93.62 201 PRO A CA 1
ATOM 1619 C C . PRO A 1 201 ? -13.031 21.734 20.156 1 93.62 201 PRO A C 1
ATOM 1621 O O . PRO A 1 201 ? -11.906 21.594 19.672 1 93.62 201 PRO A O 1
ATOM 1624 N N . ASP A 1 202 ? -13.211 21.703 21.422 1 92.56 202 ASP A N 1
ATOM 1625 C CA . ASP A 1 202 ? -12.336 21.156 22.453 1 92.56 202 ASP A CA 1
ATOM 1626 C C . ASP A 1 202 ? -11 21.891 22.484 1 92.56 202 ASP A C 1
ATOM 1628 O O . ASP A 1 202 ? -9.938 21.266 22.516 1 92.56 202 ASP A O 1
ATOM 1632 N N . ILE A 1 203 ? -11.109 23.172 22.344 1 94.19 203 ILE A N 1
ATOM 1633 C CA . ILE A 1 203 ? -9.906 24 22.422 1 94.19 203 ILE A CA 1
ATOM 1634 C C . ILE A 1 203 ? -9.422 24.078 23.859 1 94.19 203 ILE A C 1
ATOM 1636 O O . ILE A 1 203 ? -10.219 24.172 24.797 1 94.19 203 ILE A O 1
ATOM 1640 N N . THR A 1 204 ? -8.086 24.062 24.062 1 94.75 204 THR A N 1
ATOM 1641 C CA . THR A 1 204 ? -7.527 24.062 25.406 1 94.75 204 THR A CA 1
ATOM 1642 C C . THR A 1 204 ? -6.734 25.344 25.656 1 94.75 204 THR A C 1
ATOM 1644 O O . THR A 1 204 ? -6.547 25.75 26.812 1 94.75 204 THR A O 1
ATOM 1647 N N . TYR A 1 205 ? -6.195 25.906 24.641 1 94.44 205 TYR A N 1
ATOM 1648 C CA . TYR A 1 205 ? -5.5 27.188 24.672 1 94.44 205 TYR A CA 1
ATOM 1649 C C . TYR A 1 205 ? -5.82 28.016 23.438 1 94.44 205 TYR A C 1
ATOM 1651 O O . TYR A 1 205 ? -6.129 27.469 22.375 1 94.44 205 TYR A O 1
ATOM 1659 N N . PHE A 1 206 ? -5.895 29.281 23.641 1 95.44 206 PHE A N 1
ATOM 1660 C CA . PHE A 1 206 ? -5.988 30.203 22.516 1 95.44 206 PHE A CA 1
ATOM 1661 C C . PHE A 1 206 ? -4.863 31.234 22.562 1 95.44 206 PHE A C 1
ATOM 1663 O O . PHE A 1 206 ? -4.828 32.062 23.469 1 95.44 206 PHE A O 1
ATOM 1670 N N . THR A 1 207 ? -3.938 31.109 21.672 1 95.75 207 THR A N 1
ATOM 1671 C CA . THR A 1 207 ? -2.734 31.938 21.656 1 95.75 207 THR A CA 1
ATOM 1672 C C . THR A 1 207 ? -2.525 32.562 20.281 1 95.75 207 THR A C 1
ATOM 1674 O O . THR A 1 207 ? -3.416 32.531 19.438 1 95.75 207 THR A O 1
ATOM 1677 N N . ASP A 1 208 ? -1.363 33.219 20.125 1 96.19 208 ASP A N 1
ATOM 1678 C CA . ASP A 1 208 ? -1.028 33.844 18.859 1 96.19 208 ASP A CA 1
ATOM 1679 C C . ASP A 1 208 ? -0.643 32.812 17.797 1 96.19 208 ASP A C 1
ATOM 1681 O O . ASP A 1 208 ? -0.274 33.188 16.672 1 96.19 208 ASP A O 1
ATOM 1685 N N . ASP A 1 209 ? -0.801 31.547 18.156 1 97.75 209 ASP A N 1
ATOM 1686 C CA . ASP A 1 209 ? -0.64 30.5 17.156 1 97.75 209 ASP A CA 1
ATOM 1687 C C . ASP A 1 209 ? -1.844 30.438 16.219 1 97.75 209 ASP A C 1
ATOM 1689 O O . ASP A 1 209 ? -1.777 29.828 15.148 1 97.75 209 ASP A O 1
ATOM 1693 N N . VAL A 1 210 ? -2.957 30.969 16.656 1 98.25 210 VAL A N 1
ATOM 1694 C CA . VAL A 1 210 ? -4.164 31.047 15.836 1 98.25 210 VAL A CA 1
ATOM 1695 C C . VAL A 1 210 ? -4.133 32.312 14.984 1 98.25 210 VAL A C 1
ATOM 1697 O O . VAL A 1 210 ? -3.998 33.406 15.516 1 98.25 210 VAL A O 1
ATOM 1700 N N . ASN A 1 211 ? -4.199 32.188 13.703 1 97.62 211 ASN A N 1
ATOM 1701 C CA . ASN A 1 211 ? -4.227 33.312 12.766 1 97.62 211 ASN A CA 1
ATOM 1702 C C . ASN A 1 211 ? -5.469 33.25 11.883 1 97.62 211 ASN A C 1
ATOM 1704 O O . ASN A 1 211 ? -5.449 32.656 10.797 1 97.62 211 ASN A O 1
ATOM 1708 N N . LEU A 1 212 ? -6.539 33.938 12.328 1 98.12 212 LEU A N 1
ATOM 1709 C CA . LEU A 1 212 ? -7.805 33.906 11.609 1 98.12 212 LEU A CA 1
ATOM 1710 C C . LEU A 1 212 ? -7.676 34.625 10.258 1 98.12 212 LEU A C 1
ATOM 1712 O O . LEU A 1 212 ? -8.305 34.219 9.281 1 98.12 212 LEU A O 1
ATOM 1716 N N . GLU A 1 213 ? -6.887 35.656 10.188 1 96.44 213 GLU A N 1
ATOM 1717 C CA . GLU A 1 213 ? -6.703 36.406 8.945 1 96.44 213 GLU A CA 1
ATOM 1718 C C . GLU A 1 213 ? -6.129 35.5 7.848 1 96.44 213 GLU A C 1
ATOM 1720 O O . GLU A 1 213 ? -6.539 35.594 6.688 1 96.44 213 GLU A O 1
ATOM 1725 N N . HIS A 1 214 ? -5.184 34.688 8.242 1 96.5 214 HIS A N 1
ATOM 1726 C CA . HIS A 1 214 ? -4.609 33.781 7.25 1 96.5 214 HIS A CA 1
ATOM 1727 C C . HIS A 1 214 ? -5.66 32.812 6.699 1 96.5 214 HIS A C 1
ATOM 1729 O O . HIS A 1 214 ? -5.715 32.562 5.492 1 96.5 214 HIS A O 1
ATOM 1735 N N . LEU A 1 215 ? -6.477 32.25 7.559 1 98.06 215 LEU A N 1
ATOM 1736 C CA . LEU A 1 215 ? -7.527 31.328 7.121 1 98.06 215 LEU A CA 1
ATOM 1737 C C . LEU A 1 215 ? -8.516 32.031 6.199 1 98.06 215 LEU A C 1
ATOM 1739 O O . LEU A 1 215 ? -8.867 31.516 5.141 1 98.06 215 LEU A O 1
ATOM 1743 N N . VAL A 1 216 ? -8.914 33.25 6.578 1 97.38 216 VAL A N 1
ATOM 1744 C CA . VAL A 1 216 ? -9.844 34.031 5.766 1 97.38 216 VAL A CA 1
ATOM 1745 C C . VAL A 1 216 ? -9.203 34.344 4.414 1 97.38 216 VAL A C 1
ATOM 1747 O O . VAL A 1 216 ? -9.867 34.312 3.377 1 97.38 216 VAL A O 1
ATOM 1750 N N . ARG A 1 217 ? -7.953 34.688 4.402 1 95.31 217 ARG A N 1
ATOM 1751 C CA . ARG A 1 217 ? -7.258 35.031 3.162 1 95.31 217 ARG A CA 1
ATOM 1752 C C . ARG A 1 217 ? -7.336 33.875 2.172 1 95.31 217 ARG A C 1
ATOM 1754 O O . ARG A 1 217 ? -7.648 34.062 0.997 1 95.31 217 ARG A O 1
ATOM 1761 N N . VAL A 1 218 ? -7.094 32.688 2.627 1 95.38 218 VAL A N 1
ATOM 1762 C CA . VAL A 1 218 ? -7.121 31.516 1.75 1 95.38 218 VAL A CA 1
ATOM 1763 C C . VAL A 1 218 ? -8.547 31.266 1.254 1 95.38 218 VAL A C 1
ATOM 1765 O O . VAL A 1 218 ? -8.758 31.031 0.062 1 95.38 218 VAL A O 1
ATOM 1768 N N . LEU A 1 219 ? -9.539 31.344 2.135 1 96.31 219 LEU A N 1
ATOM 1769 C CA . LEU A 1 219 ? -10.938 31.125 1.771 1 96.31 219 LEU A CA 1
ATOM 1770 C C . LEU A 1 219 ? -11.414 32.188 0.798 1 96.31 219 LEU A C 1
ATOM 1772 O O . LEU A 1 219 ? -12.195 31.906 -0.115 1 96.31 219 LEU A O 1
ATOM 1776 N N . SER A 1 220 ? -10.977 33.406 1.025 1 93.44 220 SER A N 1
ATOM 1777 C CA . SER A 1 220 ? -11.445 34.531 0.216 1 93.44 220 SER A CA 1
ATOM 1778 C C . SER A 1 220 ? -10.789 34.531 -1.162 1 93.44 220 SER A C 1
ATOM 1780 O O . SER A 1 220 ? -11.414 34.906 -2.154 1 93.44 220 SER A O 1
ATOM 1782 N N . GLU A 1 221 ? -9.547 34.156 -1.217 1 89.75 221 GLU A N 1
ATOM 1783 C CA . GLU A 1 221 ? -8.781 34.25 -2.459 1 89.75 221 GLU A CA 1
ATOM 1784 C C . GLU A 1 221 ? -9.062 33.031 -3.355 1 89.75 221 GLU A C 1
ATOM 1786 O O . GLU A 1 221 ? -8.945 33.125 -4.578 1 89.75 221 GLU A O 1
ATOM 1791 N N . ASN A 1 222 ? -9.328 31.953 -2.789 1 89.5 222 ASN A N 1
ATOM 1792 C CA . ASN A 1 222 ? -9.617 30.734 -3.551 1 89.5 222 ASN A CA 1
ATOM 1793 C C . ASN A 1 222 ? -11.102 30.391 -3.521 1 89.5 222 ASN A C 1
ATOM 1795 O O . ASN A 1 222 ? -11.602 29.875 -2.525 1 89.5 222 ASN A O 1
ATOM 1799 N N . LYS A 1 223 ? -11.773 30.5 -4.621 1 87.25 223 LYS A N 1
ATOM 1800 C CA . LYS A 1 223 ? -13.219 30.344 -4.688 1 87.25 223 LYS A CA 1
ATOM 1801 C C . LYS A 1 223 ? -13.625 28.891 -4.449 1 87.25 223 LYS A C 1
ATOM 1803 O O . LYS A 1 223 ? -14.711 28.625 -3.93 1 87.25 223 LYS A O 1
ATOM 1808 N N . ASP A 1 224 ? -12.797 27.984 -4.766 1 90.62 224 ASP A N 1
ATOM 1809 C CA . ASP A 1 224 ? -13.133 26.562 -4.688 1 90.62 224 ASP A CA 1
ATOM 1810 C C . ASP A 1 224 ? -12.945 26.031 -3.27 1 90.62 224 ASP A C 1
ATOM 1812 O O . ASP A 1 224 ? -13.531 25.016 -2.902 1 90.62 224 ASP A O 1
ATOM 1816 N N . THR A 1 225 ? -12.109 26.719 -2.523 1 95.5 225 THR A N 1
ATOM 1817 C CA . THR A 1 225 ? -11.898 26.297 -1.143 1 95.5 225 THR A CA 1
ATOM 1818 C C . THR A 1 225 ? -13.07 26.719 -0.266 1 95.5 225 THR A C 1
ATOM 1820 O O . THR A 1 225 ? -13.352 27.906 -0.134 1 95.5 225 THR A O 1
ATOM 1823 N N . ILE A 1 226 ? -13.719 25.781 0.347 1 97.31 226 ILE A N 1
ATOM 1824 C CA . ILE A 1 226 ? -14.883 26.172 1.133 1 97.31 226 ILE A CA 1
ATOM 1825 C C . ILE A 1 226 ? -14.617 25.906 2.613 1 97.31 226 ILE A C 1
ATOM 1827 O O . ILE A 1 226 ? -15.328 26.422 3.479 1 97.31 226 ILE A O 1
ATOM 1831 N N . ILE A 1 227 ? -13.688 24.938 2.854 1 98.5 227 ILE A N 1
ATOM 1832 C CA . ILE A 1 227 ? -13.289 24.641 4.227 1 98.5 227 ILE A CA 1
ATOM 1833 C C . ILE A 1 227 ? -11.766 24.703 4.348 1 98.5 227 ILE A C 1
ATOM 1835 O O . ILE A 1 227 ? -11.055 24.172 3.492 1 98.5 227 ILE A O 1
ATOM 1839 N N . ILE A 1 228 ? -11.297 25.406 5.379 1 98.38 228 ILE A N 1
ATOM 1840 C CA . ILE A 1 228 ? -9.875 25.516 5.652 1 98.38 228 ILE A CA 1
ATOM 1841 C C . ILE A 1 228 ? -9.609 25.281 7.141 1 98.38 228 ILE A C 1
ATOM 1843 O O . ILE A 1 228 ? -10.375 25.75 7.988 1 98.38 228 ILE A O 1
ATOM 1847 N N . GLY A 1 229 ? -8.703 24.391 7.453 1 98.31 229 GLY A N 1
ATOM 1848 C CA . GLY A 1 229 ? -8.305 24.141 8.836 1 98.31 229 GLY A CA 1
ATOM 1849 C C . GLY A 1 229 ? -6.871 24.547 9.117 1 98.31 229 GLY A C 1
ATOM 1850 O O . GLY A 1 229 ? -6.234 25.234 8.312 1 98.31 229 GLY A O 1
ATOM 1851 N N . GLY A 1 230 ? -6.449 24.312 10.281 1 98.06 230 GLY A N 1
ATOM 1852 C CA . GLY A 1 230 ? -5.066 24.453 10.711 1 98.06 230 GLY A CA 1
ATOM 1853 C C . GLY A 1 230 ? -4.48 23.172 11.281 1 98.06 230 GLY A C 1
ATOM 1854 O O . GLY A 1 230 ? -5.098 22.109 11.195 1 98.06 230 GLY A O 1
ATOM 1855 N N . SER A 1 231 ? -3.275 23.281 11.703 1 98.31 231 SER A N 1
ATOM 1856 C CA . SER A 1 231 ? -2.693 22.172 12.461 1 98.31 231 SER A CA 1
ATOM 1857 C C . SER A 1 231 ? -3.252 22.125 13.883 1 98.31 231 SER A C 1
ATOM 1859 O O . SER A 1 231 ? -4.004 23.016 14.289 1 98.31 231 SER A O 1
ATOM 1861 N N . HIS A 1 232 ? -2.992 21.094 14.523 1 97.06 232 HIS A N 1
ATOM 1862 C CA . HIS A 1 232 ? -3.418 21.031 15.914 1 97.06 232 HIS A CA 1
ATOM 1863 C C . HIS A 1 232 ? -2.375 20.344 16.781 1 97.06 232 HIS A C 1
ATOM 1865 O O . HIS A 1 232 ? -1.558 19.562 16.281 1 97.06 232 HIS A O 1
ATOM 1871 N N . LYS A 1 233 ? -2.357 20.688 17.969 1 98.12 233 LYS A N 1
ATOM 1872 C CA . LYS A 1 233 ? -1.535 20.109 19.031 1 98.12 233 LYS A CA 1
ATOM 1873 C C . LYS A 1 233 ? -2.396 19.641 20.203 1 98.12 233 LYS A C 1
ATOM 1875 O O . LYS A 1 233 ? -3.178 20.406 20.766 1 98.12 233 LYS A O 1
ATOM 1880 N N . ASN A 1 234 ? -2.207 18.344 20.547 1 97.25 234 ASN A N 1
ATOM 1881 C CA . ASN A 1 234 ? -3.057 17.812 21.609 1 97.25 234 ASN A CA 1
ATOM 1882 C C . ASN A 1 234 ? -2.414 17.969 22.984 1 97.25 234 ASN A C 1
ATOM 1884 O O . ASN A 1 234 ? -1.361 18.594 23.109 1 97.25 234 ASN A O 1
ATOM 1888 N N . GLN A 1 235 ? -3.1 17.469 24 1 95.06 235 GLN A N 1
ATOM 1889 C CA . GLN A 1 235 ? -2.695 17.688 25.391 1 95.06 235 GLN A CA 1
ATOM 1890 C C . GLN A 1 235 ? -1.371 16.984 25.688 1 95.06 235 GLN A C 1
ATOM 1892 O O . GLN A 1 235 ? -0.725 17.281 26.688 1 95.06 235 GLN A O 1
ATOM 1897 N N . ARG A 1 236 ? -0.931 16.047 24.828 1 96.31 236 ARG A N 1
ATOM 1898 C CA . ARG A 1 236 ? 0.346 15.367 25 1 96.31 236 ARG A CA 1
ATOM 1899 C C . ARG A 1 236 ? 1.458 16.078 24.234 1 96.31 236 ARG A C 1
ATOM 1901 O O . ARG A 1 236 ? 2.607 15.641 24.25 1 96.31 236 ARG A O 1
ATOM 1908 N N . GLY A 1 237 ? 1.077 17.172 23.562 1 98.06 237 GLY A N 1
ATOM 1909 C CA . GLY A 1 237 ? 2.039 17.938 22.797 1 98.06 237 GLY A CA 1
ATOM 1910 C C . GLY A 1 237 ? 2.213 17.438 21.375 1 98.06 237 GLY A C 1
ATOM 1911 O O . GLY A 1 237 ? 3.068 17.922 20.641 1 98.06 237 GLY A O 1
ATOM 1912 N N . GLU A 1 238 ? 1.482 16.453 21.016 1 98.12 238 GLU A N 1
ATOM 1913 C CA . GLU A 1 238 ? 1.596 15.852 19.688 1 98.12 238 GLU A CA 1
ATOM 1914 C C . GLU A 1 238 ? 0.97 16.75 18.625 1 98.12 238 GLU A C 1
ATOM 1916 O O . GLU A 1 238 ? -0.23 17.031 18.672 1 98.12 238 GLU A O 1
ATOM 1921 N N . TRP A 1 239 ? 1.778 17.188 17.703 1 98.44 239 TRP A N 1
ATOM 1922 C CA . TRP A 1 239 ? 1.381 18.094 16.641 1 98.44 239 TRP A CA 1
ATOM 1923 C C . TRP A 1 239 ? 1.036 17.312 15.367 1 98.44 239 TRP A C 1
ATOM 1925 O O . TRP A 1 239 ? 1.7 16.328 15.031 1 98.44 239 TRP A O 1
ATOM 1935 N N . ASP A 1 240 ? 0.017 17.75 14.695 1 97.31 240 ASP A N 1
ATOM 1936 C CA . ASP A 1 240 ? -0.415 17.188 13.43 1 97.31 240 ASP A CA 1
ATOM 1937 C C . ASP A 1 240 ? -0.911 18.266 12.477 1 97.31 240 ASP A C 1
ATOM 1939 O O . ASP A 1 240 ? -1.604 19.203 12.891 1 97.31 240 ASP A O 1
ATOM 1943 N N . ASN A 1 241 ? -0.597 18.188 11.211 1 97.31 241 ASN A N 1
ATOM 1944 C CA . ASN A 1 241 ? -1.004 19.219 10.258 1 97.31 241 ASN A CA 1
ATOM 1945 C C . ASN A 1 241 ? -2.471 19.062 9.867 1 97.31 241 ASN A C 1
ATOM 1947 O O . ASN A 1 241 ? -2.99 19.859 9.078 1 97.31 241 ASN A O 1
ATOM 1951 N N . SER A 1 242 ? -3.123 18 10.32 1 96.31 242 SER A N 1
ATOM 1952 C CA . SER A 1 242 ? -4.562 17.766 10.273 1 96.31 242 SER A CA 1
ATOM 1953 C C . SER A 1 242 ? -4.996 17.266 8.898 1 96.31 242 SER A C 1
ATOM 1955 O O . SER A 1 242 ? -6.125 16.797 8.734 1 96.31 242 SER A O 1
ATOM 1957 N N . CYS A 1 243 ? -4.176 17.281 7.918 1 95.94 243 CYS A N 1
ATOM 1958 C CA . CYS A 1 243 ? -4.539 16.953 6.543 1 95.94 243 CYS A CA 1
ATOM 1959 C C . CYS A 1 243 ? -4.535 15.445 6.32 1 95.94 243 CYS A C 1
ATOM 1961 O O . CYS A 1 243 ? -3.504 14.797 6.484 1 95.94 243 CYS A O 1
ATOM 1963 N N . ARG A 1 244 ? -5.719 14.922 5.996 1 95.19 244 ARG A N 1
ATOM 1964 C CA . ARG A 1 244 ? -5.844 13.5 5.688 1 95.19 244 ARG A CA 1
ATOM 1965 C C . ARG A 1 244 ? -6.496 13.297 4.324 1 95.19 244 ARG A C 1
ATOM 1967 O O . ARG A 1 244 ? -7.266 14.141 3.861 1 95.19 244 ARG A O 1
ATOM 1974 N N . GLN A 1 245 ? -6.09 12.273 3.76 1 91.19 245 GLN A N 1
ATOM 1975 C CA . GLN A 1 245 ? -6.738 11.797 2.541 1 91.19 245 GLN A CA 1
ATOM 1976 C C . GLN A 1 245 ? -7.555 10.539 2.807 1 91.19 245 GLN A C 1
ATOM 1978 O O . GLN A 1 245 ? -7.23 9.758 3.703 1 91.19 245 GLN A O 1
ATOM 1983 N N . VAL A 1 246 ? -8.68 10.367 2.088 1 91.94 246 VAL A N 1
ATOM 1984 C CA . VAL A 1 246 ? -9.508 9.188 2.293 1 91.94 246 VAL A CA 1
ATOM 1985 C C . VAL A 1 246 ? -9.867 8.57 0.945 1 91.94 246 VAL A C 1
ATOM 1987 O O . VAL A 1 246 ? -10.094 9.289 -0.036 1 91.94 246 VAL A O 1
ATOM 1990 N N . GLN A 1 247 ? -9.859 7.289 0.863 1 87.06 247 GLN A N 1
ATOM 1991 C CA . GLN A 1 247 ? -10.328 6.512 -0.277 1 87.06 247 GLN A CA 1
ATOM 1992 C C . GLN A 1 247 ? -11.398 5.504 0.146 1 87.06 247 GLN A C 1
ATOM 1994 O O . GLN A 1 247 ? -11.297 4.895 1.212 1 87.06 247 GLN A O 1
ATOM 1999 N N . PHE A 1 248 ? -12.398 5.434 -0.723 1 88.12 248 PHE A N 1
ATOM 2000 C CA . PHE A 1 248 ? -13.477 4.48 -0.463 1 88.12 248 PHE A CA 1
ATOM 2001 C C . PHE A 1 248 ? -13.469 3.365 -1.499 1 88.12 248 PHE A C 1
ATOM 2003 O O . PHE A 1 248 ? -13.656 3.617 -2.691 1 88.12 248 PHE A O 1
ATOM 2010 N N . ARG A 1 249 ? -13.25 2.162 -1 1 83.88 249 ARG A N 1
ATOM 2011 C CA . ARG A 1 249 ? -13.297 0.998 -1.879 1 83.88 249 ARG A CA 1
ATOM 2012 C C . ARG A 1 249 ? -13.516 -0.282 -1.08 1 83.88 249 ARG A C 1
ATOM 2014 O O . ARG A 1 249 ? -13.078 -0.386 0.068 1 83.88 249 ARG A O 1
ATOM 2021 N N . ASN A 1 250 ? -14.195 -1.249 -1.654 1 87.5 250 ASN A N 1
ATOM 2022 C CA . ASN A 1 250 ? -14.367 -2.572 -1.065 1 87.5 250 ASN A CA 1
ATOM 2023 C C . ASN A 1 250 ? -14.945 -2.486 0.346 1 87.5 250 ASN A C 1
ATOM 2025 O O . ASN A 1 250 ? -14.398 -3.078 1.279 1 87.5 250 ASN A O 1
ATOM 2029 N N . TRP A 1 251 ? -15.938 -1.655 0.539 1 89.75 251 TRP A N 1
ATOM 2030 C CA . TRP A 1 251 ? -16.656 -1.473 1.794 1 89.75 251 TRP A CA 1
ATOM 2031 C C . TRP A 1 251 ? -15.758 -0.837 2.852 1 89.75 251 TRP A C 1
ATOM 2033 O O . TRP A 1 251 ? -16.016 -0.958 4.051 1 89.75 251 TRP A O 1
ATOM 2043 N N . THR A 1 252 ? -14.695 -0.211 2.393 1 91.38 252 THR A N 1
ATOM 2044 C CA . THR A 1 252 ? -13.688 0.246 3.344 1 91.38 252 THR A CA 1
ATOM 2045 C C . THR A 1 252 ? -13.367 1.724 3.131 1 91.38 252 THR A C 1
ATOM 2047 O O . THR A 1 252 ? -13.242 2.178 1.992 1 91.38 252 THR A O 1
ATOM 2050 N N . ALA A 1 253 ? -13.281 2.451 4.188 1 93.12 253 ALA A N 1
ATOM 2051 C CA . ALA A 1 253 ? -12.711 3.795 4.18 1 93.12 253 ALA A CA 1
ATOM 2052 C C . ALA A 1 253 ? -11.242 3.771 4.598 1 93.12 253 ALA A C 1
ATOM 2054 O O . ALA A 1 253 ? -10.922 3.449 5.742 1 93.12 253 ALA A O 1
ATOM 2055 N N . TYR A 1 254 ? -10.367 4.082 3.66 1 90.62 254 TYR A N 1
ATOM 2056 C CA . TYR A 1 254 ? -8.93 4.105 3.92 1 90.62 254 TYR A CA 1
ATOM 2057 C C . TYR A 1 254 ? -8.438 5.531 4.113 1 90.62 254 TYR A C 1
ATOM 2059 O O . TYR A 1 254 ? -8.539 6.359 3.205 1 90.62 254 TYR A O 1
ATOM 2067 N N . PHE A 1 255 ? -7.871 5.75 5.25 1 92.19 255 PHE A N 1
ATOM 2068 C CA . PHE A 1 255 ? -7.32 7.07 5.52 1 92.19 255 PHE A CA 1
ATOM 2069 C C . PHE A 1 255 ? -5.801 7.055 5.43 1 92.19 255 PHE A C 1
ATOM 2071 O O . PHE A 1 255 ? -5.164 6.055 5.777 1 92.19 255 PHE A O 1
ATOM 2078 N N . ALA A 1 256 ? -5.273 8.109 4.98 1 89.06 256 ALA A N 1
ATOM 2079 C CA . ALA A 1 256 ? -3.824 8.266 4.887 1 89.06 256 ALA A CA 1
ATOM 2080 C C . ALA A 1 256 ? -3.408 9.703 5.203 1 89.06 256 ALA A C 1
ATOM 2082 O O . ALA A 1 256 ? -4.164 10.641 4.953 1 89.06 256 ALA A O 1
ATOM 2083 N N . ASP A 1 257 ? -2.254 9.758 5.734 1 90.44 257 ASP A N 1
ATOM 2084 C CA . ASP A 1 257 ? -1.655 11.078 5.887 1 90.44 257 ASP A CA 1
ATOM 2085 C C . ASP A 1 257 ? -1.187 11.625 4.539 1 90.44 257 ASP A C 1
ATOM 2087 O O . ASP A 1 257 ? -0.797 10.859 3.654 1 90.44 257 ASP A O 1
ATOM 2091 N N . GLY A 1 258 ? -1.277 12.93 4.438 1 88.31 258 GLY A N 1
ATOM 2092 C CA . GLY A 1 258 ? -0.736 13.547 3.238 1 88.31 258 GLY A CA 1
ATOM 2093 C C . GLY A 1 258 ? -1.676 14.562 2.617 1 88.31 258 GLY A C 1
ATOM 2094 O O . GLY A 1 258 ? -2.736 14.859 3.172 1 88.31 258 GLY A O 1
ATOM 2095 N N . TYR A 1 259 ? -1.176 15.203 1.597 1 91.62 259 TYR A N 1
ATOM 2096 C CA . TYR A 1 259 ? -1.938 16.203 0.863 1 91.62 259 TYR A CA 1
ATOM 2097 C C . TYR A 1 259 ? -1.724 16.062 -0.639 1 91.62 259 TYR A C 1
ATOM 2099 O O . TYR A 1 259 ? -0.711 15.508 -1.078 1 91.62 259 TYR A O 1
ATOM 2107 N N . TYR A 1 260 ? -2.666 16.438 -1.425 1 85.62 260 TYR A N 1
ATOM 2108 C CA . TYR A 1 260 ? -2.635 16.312 -2.877 1 85.62 260 TYR A CA 1
ATOM 2109 C C . TYR A 1 260 ? -1.708 17.359 -3.496 1 85.62 260 TYR A C 1
ATOM 2111 O O . TYR A 1 260 ? -0.857 17.031 -4.324 1 85.62 260 TYR A O 1
ATOM 2119 N N . HIS A 1 261 ? -1.948 18.609 -3.166 1 87.38 261 HIS A N 1
ATOM 2120 C CA . HIS A 1 261 ? -1.167 19.766 -3.59 1 87.38 261 HIS A CA 1
ATOM 2121 C C . HIS A 1 261 ? -1.265 20.891 -2.574 1 87.38 261 HIS A C 1
ATOM 2123 O O . HIS A 1 261 ? -2.111 20.859 -1.678 1 87.38 261 HIS A O 1
ATOM 2129 N N . SER A 1 262 ? -0.31 21.719 -2.705 1 94.25 262 SER A N 1
ATOM 2130 C CA . SER A 1 262 ? -0.309 22.859 -1.795 1 94.25 262 SER A CA 1
ATOM 2131 C C . SER A 1 262 ? -0.551 24.156 -2.545 1 94.25 262 SER A C 1
ATOM 2133 O O . SER A 1 262 ? -0.247 24.266 -3.734 1 94.25 262 SER A O 1
ATOM 2135 N N . PHE A 1 263 ? -1.224 25.047 -1.905 1 92.56 263 PHE A N 1
ATOM 2136 C CA . PHE A 1 263 ? -1.461 26.406 -2.404 1 92.56 263 PHE A CA 1
ATOM 2137 C C . PHE A 1 263 ? -1.552 27.391 -1.254 1 92.56 263 PHE A C 1
ATOM 2139 O O . PHE A 1 263 ? -2.055 27.062 -0.179 1 92.56 263 PHE A O 1
ATOM 2146 N N . ASN A 1 264 ? -0.986 28.594 -1.446 1 93.06 264 ASN A N 1
ATOM 2147 C CA . ASN A 1 264 ? -0.986 29.625 -0.424 1 93.06 264 ASN A CA 1
ATOM 2148 C C . ASN A 1 264 ? -0.427 29.125 0.899 1 93.06 264 ASN A C 1
ATOM 2150 O O . ASN A 1 264 ? -0.971 29.406 1.965 1 93.06 264 ASN A O 1
ATOM 2154 N N . ASP A 1 265 ? 0.504 28.203 0.798 1 95.94 265 ASP A N 1
ATOM 2155 C CA . ASP A 1 265 ? 1.196 27.609 1.939 1 95.94 265 ASP A CA 1
ATOM 2156 C C . ASP A 1 265 ? 0.247 26.766 2.773 1 95.94 265 ASP A C 1
ATOM 2158 O O . ASP A 1 265 ? 0.42 26.641 3.988 1 95.94 265 ASP A O 1
ATOM 2162 N N . CYS A 1 266 ? -0.809 26.266 2.141 1 97.75 266 CYS A N 1
ATOM 2163 C CA . CYS A 1 266 ? -1.754 25.328 2.746 1 97.75 266 CYS A CA 1
ATOM 2164 C C . CYS A 1 266 ? -1.819 24.031 1.954 1 97.75 266 CYS A C 1
ATOM 2166 O O . CYS A 1 266 ? -1.289 23.953 0.845 1 97.75 266 CYS A O 1
ATOM 2168 N N . LEU A 1 267 ? -2.398 23.016 2.586 1 97.31 267 LEU A N 1
ATOM 2169 C CA . LEU A 1 267 ? -2.398 21.656 2.062 1 97.31 267 LEU A CA 1
ATOM 2170 C C . LEU A 1 267 ? -3.805 21.219 1.659 1 97.31 267 LEU A C 1
ATOM 2172 O O . LEU A 1 267 ? -4.715 21.203 2.49 1 97.31 267 LEU A O 1
ATOM 2176 N N . GLU A 1 268 ? -3.984 20.891 0.415 1 94.31 268 GLU A N 1
ATOM 2177 C CA . GLU A 1 268 ? -5.273 20.359 -0.022 1 94.31 268 GLU A CA 1
ATOM 2178 C C . GLU A 1 268 ? -5.43 18.891 0.378 1 94.31 268 GLU A C 1
ATOM 2180 O O . GLU A 1 268 ? -4.551 18.078 0.108 1 94.31 268 GLU A O 1
ATOM 2185 N N . CYS A 1 269 ? -6.48 18.562 1.039 1 93.5 269 CYS A N 1
ATOM 2186 C CA . CYS A 1 269 ? -6.762 17.203 1.468 1 93.5 269 CYS A CA 1
ATOM 2187 C C . CYS A 1 269 ? -8.266 16.953 1.525 1 93.5 269 CYS A C 1
ATOM 2189 O O . CYS A 1 269 ? -9.047 17.688 0.934 1 93.5 269 CYS A O 1
ATOM 2191 N N . ASP A 1 270 ? -8.703 15.781 2.129 1 94.56 270 ASP A N 1
ATOM 2192 C CA . ASP A 1 270 ? -10.109 15.391 2.119 1 94.56 270 ASP A CA 1
ATOM 2193 C C . ASP A 1 270 ? -10.75 15.625 3.484 1 94.56 270 ASP A C 1
ATOM 2195 O O . ASP A 1 270 ? -11.945 15.938 3.568 1 94.56 270 ASP A O 1
ATOM 2199 N N . VAL A 1 271 ? -9.961 15.383 4.5 1 96.75 271 VAL A N 1
ATOM 2200 C CA . VAL A 1 271 ? -10.492 15.383 5.859 1 96.75 271 VAL A CA 1
ATOM 2201 C C . VAL A 1 271 ? -9.555 16.172 6.777 1 96.75 271 VAL A C 1
ATOM 2203 O O . VAL A 1 271 ? -8.328 16.078 6.641 1 96.75 271 VAL A O 1
ATOM 2206 N N . LEU A 1 272 ? -10.164 16.891 7.656 1 97.62 272 LEU A N 1
ATOM 2207 C CA . LEU A 1 272 ? -9.406 17.625 8.664 1 97.62 272 LEU A CA 1
ATOM 2208 C C . LEU A 1 272 ? -9.656 17.047 10.055 1 97.62 272 LEU A C 1
ATOM 2210 O O . LEU A 1 272 ? -10.781 16.672 10.383 1 97.62 272 LEU A O 1
ATOM 2214 N N . LEU A 1 273 ? -8.656 16.969 10.906 1 93.94 273 LEU A N 1
ATOM 2215 C CA . LEU A 1 273 ? -8.758 16.391 12.242 1 93.94 273 LEU A CA 1
ATOM 2216 C C . LEU A 1 273 ? -9.031 17.469 13.281 1 93.94 273 LEU A C 1
ATOM 2218 O O . LEU A 1 273 ? -9.555 17.188 14.359 1 93.94 273 LEU A O 1
ATOM 2222 N N . GLY A 1 274 ? -8.734 18.656 13.086 1 93.31 274 GLY A N 1
ATOM 2223 C CA . GLY A 1 274 ? -8.883 19.719 14.07 1 93.31 274 GLY A CA 1
ATOM 2224 C C . GLY A 1 274 ? -9.859 20.797 13.648 1 93.31 274 GLY A C 1
ATOM 2225 O O . GLY A 1 274 ? -10.703 20.578 12.773 1 93.31 274 GLY A O 1
ATOM 2226 N N . PRO A 1 275 ? -9.836 21.891 14.406 1 97.81 275 PRO A N 1
ATOM 2227 C CA . PRO A 1 275 ? -10.711 23.016 14.086 1 97.81 275 PRO A CA 1
ATOM 2228 C C . PRO A 1 275 ? -10.562 23.484 12.641 1 97.81 275 PRO A C 1
ATOM 2230 O O . PRO A 1 275 ? -9.477 23.375 12.062 1 97.81 275 PRO A O 1
ATOM 2233 N N . PHE A 1 276 ? -11.68 23.906 12.078 1 98.56 276 PHE A N 1
ATOM 2234 C CA . PHE A 1 276 ? -11.672 24.359 10.695 1 98.56 276 PHE A CA 1
ATOM 2235 C C . PHE A 1 276 ? -12.625 25.547 10.516 1 98.56 276 PHE A C 1
ATOM 2237 O O . PHE A 1 276 ? -13.555 25.719 11.305 1 98.56 276 PHE A O 1
ATOM 2244 N N . MET A 1 277 ? -12.32 26.375 9.609 1 98.75 277 MET A N 1
ATOM 2245 C CA . MET A 1 277 ? -13.148 27.516 9.195 1 98.75 277 MET A CA 1
ATOM 2246 C C . MET A 1 277 ? -13.812 27.234 7.852 1 98.75 277 MET A C 1
ATOM 2248 O O . MET A 1 277 ? -13.227 26.594 6.977 1 98.75 277 MET A O 1
ATOM 2252 N N . ALA A 1 278 ? -15.023 27.641 7.727 1 98.69 278 ALA A N 1
ATOM 2253 C CA . ALA A 1 278 ? -15.773 27.406 6.492 1 98.69 278 ALA A CA 1
ATOM 2254 C C . ALA A 1 278 ? -16.453 28.688 6.016 1 98.69 278 ALA A C 1
ATOM 2256 O O . ALA A 1 278 ? -16.672 29.609 6.801 1 98.69 278 ALA A O 1
ATOM 2257 N N . LYS A 1 279 ? -16.703 28.766 4.73 1 98.31 279 LYS A N 1
ATOM 2258 C CA . LYS A 1 279 ? -17.641 29.766 4.219 1 98.31 279 LYS A CA 1
ATOM 2259 C C . LYS A 1 279 ? -19.062 29.484 4.73 1 98.31 279 LYS A C 1
ATOM 2261 O O . LYS A 1 279 ? -19.656 28.453 4.387 1 98.31 279 LYS A O 1
ATOM 2266 N N . THR A 1 280 ? -19.578 30.438 5.477 1 98.38 280 THR A N 1
ATOM 2267 C CA . THR A 1 280 ? -20.812 30.203 6.246 1 98.38 280 THR A CA 1
ATOM 2268 C C . THR A 1 280 ? -21.953 29.812 5.328 1 98.38 280 THR A C 1
ATOM 2270 O O . THR A 1 280 ? -22.594 28.781 5.527 1 98.38 280 THR A O 1
ATOM 2273 N N . LYS A 1 281 ? -22.203 30.531 4.312 1 97.25 281 LYS A N 1
ATOM 2274 C CA . LYS A 1 281 ? -23.344 30.297 3.438 1 97.25 281 LYS A CA 1
ATOM 2275 C C . LYS A 1 281 ? -23.203 28.969 2.701 1 97.25 281 LYS A C 1
ATOM 2277 O O . LYS A 1 281 ? -24.172 28.219 2.576 1 97.25 281 LYS A O 1
ATOM 2282 N N . LYS A 1 282 ? -22.016 28.734 2.23 1 96.81 282 LYS A N 1
ATOM 2283 C CA . LYS A 1 282 ? -21.781 27.484 1.527 1 96.81 282 LYS A CA 1
ATOM 2284 C C . LYS A 1 282 ? -22.031 26.281 2.441 1 96.81 282 LYS A C 1
ATOM 2286 O O . LYS A 1 282 ? -22.609 25.281 2.016 1 96.81 282 LYS A O 1
ATOM 2291 N N . LEU A 1 283 ? -21.578 26.406 3.674 1 97.75 283 LEU A N 1
ATOM 2292 C CA . LEU A 1 283 ? -21.766 25.312 4.617 1 97.75 283 LEU A CA 1
ATOM 2293 C C . LEU A 1 283 ? -23.234 25.172 5.012 1 97.75 283 LEU A C 1
ATOM 2295 O O . LEU A 1 283 ? -23.734 24.062 5.184 1 97.75 283 LEU A O 1
ATOM 2299 N N . GLN A 1 284 ? -23.891 26.297 5.18 1 97.62 284 GLN A N 1
ATOM 2300 C CA . GLN A 1 284 ? -25.312 26.281 5.477 1 97.62 284 GLN A CA 1
ATOM 2301 C C . GLN A 1 284 ? -26.094 25.625 4.344 1 97.62 284 GLN A C 1
ATOM 2303 O O . GLN A 1 284 ? -27.047 24.875 4.594 1 97.62 284 GLN A O 1
ATOM 2308 N N . ASP A 1 285 ? -25.688 25.875 3.143 1 96.44 285 ASP A N 1
ATOM 2309 C CA . ASP A 1 285 ? -26.344 25.266 1.984 1 96.44 285 ASP A CA 1
ATOM 2310 C C . ASP A 1 285 ? -26.078 23.766 1.951 1 96.44 285 ASP A C 1
ATOM 2312 O O . ASP A 1 285 ? -26.969 22.984 1.598 1 96.44 285 ASP A O 1
ATOM 2316 N N . LEU A 1 286 ? -24.891 23.406 2.262 1 95.88 286 LEU A N 1
ATOM 2317 C CA . LEU A 1 286 ? -24.547 21.984 2.309 1 95.88 286 LEU A CA 1
ATOM 2318 C C . LEU A 1 286 ? -25.266 21.297 3.455 1 95.88 286 LEU A C 1
ATOM 2320 O O . LEU A 1 286 ? -25.734 20.156 3.305 1 95.88 286 LEU A O 1
ATOM 2324 N N . GLY A 1 287 ? -25.312 21.938 4.555 1 96.56 287 GLY A N 1
ATOM 2325 C CA . GLY A 1 287 ? -26 21.422 5.73 1 96.56 287 GLY A CA 1
ATOM 2326 C C . GLY A 1 287 ? -25.172 20.406 6.508 1 96.56 287 GLY A C 1
ATOM 2327 O O . GLY A 1 287 ? -24.203 19.875 5.984 1 96.56 287 GLY A O 1
ATOM 2328 N N . ILE A 1 288 ? -25.516 20.172 7.754 1 97.62 288 ILE A N 1
ATOM 2329 C CA . ILE A 1 288 ? -24.984 19.125 8.633 1 97.62 288 ILE A CA 1
ATOM 2330 C C . ILE A 1 288 ? -26.078 18.109 8.938 1 97.62 288 ILE A C 1
ATOM 2332 O O . ILE A 1 288 ? -27.219 18.469 9.234 1 97.62 288 ILE A O 1
ATOM 2336 N N . ASP A 1 289 ? -25.766 16.859 8.797 1 97.44 289 ASP A N 1
ATOM 2337 C CA . ASP A 1 289 ? -26.766 15.82 9.016 1 97.44 289 ASP A CA 1
ATOM 2338 C C . ASP A 1 289 ? -27.141 15.734 10.492 1 97.44 289 ASP A C 1
ATOM 2340 O O . ASP A 1 289 ? -26.391 15.203 11.312 1 97.44 289 ASP A O 1
ATOM 2344 N N . GLU A 1 290 ? -28.328 16.078 10.836 1 96.94 290 GLU A N 1
ATOM 2345 C CA . GLU A 1 290 ? -28.781 16.219 12.219 1 96.94 290 GLU A CA 1
ATOM 2346 C C . GLU A 1 290 ? -29.078 14.859 12.844 1 96.94 290 GLU A C 1
ATOM 2348 O O . GLU A 1 290 ? -29.219 14.75 14.062 1 96.94 290 GLU A O 1
ATOM 2353 N N . LYS A 1 291 ? -29.141 13.836 12.117 1 96.19 291 LYS A N 1
ATOM 2354 C CA . LYS A 1 291 ? -29.5 12.508 12.617 1 96.19 291 LYS A CA 1
ATOM 2355 C C . LYS A 1 291 ? -28.266 11.797 13.18 1 96.19 291 LYS A C 1
ATOM 2357 O O . LYS A 1 291 ? -28.406 10.773 13.852 1 96.19 291 LYS A O 1
ATOM 2362 N N . LEU A 1 292 ? -27.109 12.344 12.93 1 97.31 292 LEU A N 1
ATOM 2363 C CA . LEU A 1 292 ? -25.891 11.664 13.344 1 97.31 292 LEU A CA 1
ATOM 2364 C C . LEU A 1 292 ? -25.578 11.93 14.812 1 97.31 292 LEU A C 1
ATOM 2366 O O . LEU A 1 292 ? -25.312 13.078 15.195 1 97.31 292 LEU A O 1
ATOM 2370 N N . HIS A 1 293 ? -25.578 10.828 15.602 1 94.31 293 HIS A N 1
ATOM 2371 C CA . HIS A 1 293 ? -25.25 10.938 17.016 1 94.31 293 HIS A CA 1
ATOM 2372 C C . HIS A 1 293 ? -23.797 11.352 17.203 1 94.31 293 HIS A C 1
ATOM 2374 O O . HIS A 1 293 ? -23.438 11.977 18.219 1 94.31 293 HIS A O 1
ATOM 2380 N N . PHE A 1 294 ? -23 10.961 16.328 1 95.25 294 PHE A N 1
ATOM 2381 C CA . PHE A 1 294 ? -21.594 11.336 16.297 1 95.25 294 PHE A CA 1
ATOM 2382 C C . PHE A 1 294 ? -21.031 11.219 14.875 1 95.25 294 PHE A C 1
ATOM 2384 O O . PHE A 1 294 ? -21.641 10.562 14.023 1 95.25 294 PHE A O 1
ATOM 2391 N N . GLY A 1 295 ? -19.984 11.961 14.562 1 96.75 295 GLY A N 1
ATOM 2392 C CA . GLY A 1 295 ? -19.328 11.852 13.273 1 96.75 295 GLY A CA 1
ATOM 2393 C C . GLY A 1 295 ? -19.875 12.812 12.234 1 96.75 295 GLY A C 1
ATOM 2394 O O . GLY A 1 295 ? -19.734 12.578 11.031 1 96.75 295 GLY A O 1
ATOM 2395 N N . ALA A 1 296 ? -20.5 13.852 12.68 1 97.5 296 ALA A N 1
ATOM 2396 C CA . ALA A 1 296 ? -21.109 14.812 11.75 1 97.5 296 ALA A CA 1
ATOM 2397 C C . ALA A 1 296 ? -20.047 15.477 10.883 1 97.5 296 ALA A C 1
ATOM 2399 O O . ALA A 1 296 ? -20.297 15.781 9.711 1 97.5 296 ALA A O 1
ATOM 2400 N N . PHE A 1 297 ? -18.891 15.719 11.453 1 97.44 297 PHE A N 1
ATOM 2401 C CA . PHE A 1 297 ? -17.828 16.328 10.664 1 97.44 297 PHE A CA 1
ATOM 2402 C C . PHE A 1 297 ? -17.281 15.352 9.641 1 97.44 297 PHE A C 1
ATOM 2404 O O . PHE A 1 297 ? -17.016 15.727 8.492 1 97.44 297 PHE A O 1
ATOM 2411 N N . GLN A 1 298 ? -17.125 14.094 10.039 1 97.31 298 GLN A N 1
ATOM 2412 C CA . GLN A 1 298 ? -16.703 13.062 9.086 1 97.31 298 GLN A CA 1
ATOM 2413 C C . GLN A 1 298 ? -17.688 12.969 7.922 1 97.31 298 GLN A C 1
ATOM 2415 O O . GLN A 1 298 ? -17.281 12.891 6.762 1 97.31 298 GLN A O 1
ATOM 2420 N N . ASP A 1 299 ? -18.938 12.984 8.289 1 97.88 299 ASP A N 1
ATOM 2421 C CA . ASP A 1 299 ? -19.969 12.945 7.262 1 97.88 299 ASP A CA 1
ATOM 2422 C C . ASP A 1 299 ? -19.812 14.102 6.277 1 97.88 299 ASP A C 1
ATOM 2424 O O . ASP A 1 299 ? -19.938 13.914 5.066 1 97.88 299 ASP A O 1
ATOM 2428 N N . LEU A 1 300 ? -19.609 15.25 6.824 1 97.88 300 LEU A N 1
ATOM 2429 C CA . LEU A 1 300 ? -19.438 16.453 6.008 1 97.88 300 LEU A CA 1
ATOM 2430 C C . LEU A 1 300 ? -18.281 16.266 5.031 1 97.88 300 LEU A C 1
ATOM 2432 O O . LEU A 1 300 ? -18.438 16.5 3.828 1 97.88 300 LEU A O 1
ATOM 2436 N N . PHE A 1 301 ? -17.141 15.836 5.465 1 97.88 301 PHE A N 1
ATOM 2437 C CA . PHE A 1 301 ? -15.953 15.68 4.637 1 97.88 301 PHE A CA 1
ATOM 2438 C C . PHE A 1 301 ? -16.156 14.562 3.609 1 97.88 301 PHE A C 1
ATOM 2440 O O . PHE A 1 301 ? -15.719 14.688 2.461 1 97.88 301 PHE A O 1
ATOM 2447 N N . TRP A 1 302 ? -16.781 13.469 4.047 1 96.44 302 TRP A N 1
ATOM 2448 C CA . TRP A 1 302 ? -17.031 12.375 3.119 1 96.44 302 TRP A CA 1
ATOM 2449 C C . TRP A 1 302 ? -17.969 12.805 2.002 1 96.44 302 TRP A C 1
ATOM 2451 O O . TRP A 1 302 ? -17.781 12.43 0.842 1 96.44 302 TRP A O 1
ATOM 2461 N N . ARG A 1 303 ? -18.969 13.625 2.336 1 95.62 303 ARG A N 1
ATOM 2462 C CA . ARG A 1 303 ? -19.906 14.148 1.343 1 95.62 303 ARG A CA 1
ATOM 2463 C C . ARG A 1 303 ? -19.188 15.062 0.349 1 95.62 303 ARG A C 1
ATOM 2465 O O . ARG A 1 303 ? -19.422 14.977 -0.857 1 95.62 303 ARG A O 1
ATOM 2472 N N . LEU A 1 304 ? -18.328 15.891 0.876 1 94.06 304 LEU A N 1
ATOM 2473 C CA . LEU A 1 304 ? -17.562 16.75 -0.007 1 94.06 304 LEU A CA 1
ATOM 2474 C C . LEU A 1 304 ? -16.672 15.938 -0.942 1 94.06 304 LEU A C 1
ATOM 2476 O O . LEU A 1 304 ? -16.625 16.203 -2.145 1 94.06 304 LEU A O 1
ATOM 2480 N N . LYS A 1 305 ? -16.047 14.914 -0.388 1 90.81 305 LYS A N 1
ATOM 2481 C CA . LYS A 1 305 ? -15.148 14.047 -1.15 1 90.81 305 LYS A CA 1
ATOM 2482 C C . LYS A 1 305 ? -15.906 13.305 -2.244 1 90.81 305 LYS A C 1
ATOM 2484 O O . LYS A 1 305 ? -15.445 13.227 -3.387 1 90.81 305 LYS A O 1
ATOM 2489 N N . LEU A 1 306 ? -17.031 12.773 -1.944 1 86.69 306 LEU A N 1
ATOM 2490 C CA . LEU A 1 306 ? -17.703 11.82 -2.822 1 86.69 306 LEU A CA 1
ATOM 2491 C C . LEU A 1 306 ? -18.703 12.523 -3.721 1 86.69 306 LEU A C 1
ATOM 2493 O O . LEU A 1 306 ? -18.922 12.109 -4.863 1 86.69 306 LEU A O 1
ATOM 2497 N N . LYS A 1 307 ? -19.328 13.648 -3.236 1 88.19 307 LYS A N 1
ATOM 2498 C CA . LYS A 1 307 ? -20.438 14.242 -3.971 1 88.19 307 LYS A CA 1
ATOM 2499 C C . LYS A 1 307 ? -20.062 15.609 -4.531 1 88.19 307 LYS A C 1
ATOM 2501 O O . LYS A 1 307 ? -20.641 16.062 -5.527 1 88.19 307 LYS A O 1
ATOM 2506 N N . HIS A 1 308 ? -19.141 16.281 -3.852 1 89.81 308 HIS A N 1
ATOM 2507 C CA . HIS A 1 308 ? -18.766 17.625 -4.27 1 89.81 308 HIS A CA 1
ATOM 2508 C C . HIS A 1 308 ? -17.25 17.766 -4.371 1 89.81 308 HIS A C 1
ATOM 2510 O O . HIS A 1 308 ? -16.656 18.641 -3.742 1 89.81 308 HIS A O 1
ATOM 2516 N N . PRO A 1 309 ? -16.625 16.953 -5.27 1 81.25 309 PRO A N 1
ATOM 2517 C CA . PRO A 1 309 ? -15.164 16.969 -5.34 1 81.25 309 PRO A CA 1
ATOM 2518 C C . PRO A 1 309 ? -14.609 18.312 -5.82 1 81.25 309 PRO A C 1
ATOM 2520 O O . PRO A 1 309 ? -13.414 18.578 -5.68 1 81.25 309 PRO A O 1
ATOM 2523 N N . GLU A 1 310 ? -15.461 19.188 -6.395 1 81.94 310 GLU A N 1
ATOM 2524 C CA . GLU A 1 310 ? -15.031 20.5 -6.844 1 81.94 310 GLU A CA 1
ATOM 2525 C C . GLU A 1 310 ? -14.82 21.438 -5.66 1 81.94 310 GLU A C 1
ATOM 2527 O O . GLU A 1 310 ? -14.172 22.484 -5.797 1 81.94 310 GLU A O 1
ATOM 2532 N N . LYS A 1 311 ? -15.43 21.125 -4.562 1 90.31 311 LYS A N 1
ATOM 2533 C CA . LYS A 1 311 ? -15.258 21.906 -3.354 1 90.31 311 LYS A CA 1
ATOM 2534 C C . LYS A 1 311 ? -14.031 21.453 -2.57 1 90.31 311 LYS A C 1
ATOM 2536 O O . LYS A 1 311 ? -13.961 20.312 -2.117 1 90.31 311 LYS A O 1
ATOM 2541 N N . VAL A 1 312 ? -13.148 22.359 -2.316 1 91.88 312 VAL A N 1
ATOM 2542 C CA . VAL A 1 312 ? -11.812 22.031 -1.829 1 91.88 312 VAL A CA 1
ATOM 2543 C C . VAL A 1 312 ? -11.766 22.172 -0.31 1 91.88 312 VAL A C 1
ATOM 2545 O O . VAL A 1 312 ? -12.305 23.141 0.243 1 91.88 312 VAL A O 1
ATOM 2548 N N . VAL A 1 313 ? -11.172 21.234 0.317 1 97.19 313 VAL A N 1
ATOM 2549 C CA . VAL A 1 313 ? -10.82 21.25 1.731 1 97.19 313 VAL A CA 1
ATOM 2550 C C . VAL A 1 313 ? -9.297 21.344 1.88 1 97.19 313 VAL A C 1
ATOM 2552 O O . VAL A 1 313 ? -8.555 20.672 1.164 1 97.19 313 VAL A O 1
ATOM 2555 N N . ALA A 1 314 ? -8.82 22.219 2.797 1 97.75 314 ALA A N 1
ATOM 2556 C CA . ALA A 1 314 ? -7.375 22.375 2.941 1 97.75 314 ALA A CA 1
ATOM 2557 C C . ALA A 1 314 ? -6.996 22.656 4.391 1 97.75 314 ALA A C 1
ATOM 2559 O O . ALA A 1 314 ? -7.859 22.938 5.223 1 97.75 314 ALA A O 1
ATOM 2560 N N . SER A 1 315 ? -5.758 22.484 4.723 1 98.44 315 SER A N 1
ATOM 2561 C CA . SER A 1 315 ? -5.176 22.766 6.031 1 98.44 315 SER A CA 1
ATOM 2562 C C . SER A 1 315 ? -3.977 23.703 5.91 1 98.44 315 SER A C 1
ATOM 2564 O O . SER A 1 315 ? -3.125 23.531 5.039 1 98.44 315 SER A O 1
ATOM 2566 N N . CYS A 1 316 ? -3.98 24.75 6.699 1 98.38 316 CYS A N 1
ATOM 2567 C CA . CYS A 1 316 ? -2.816 25.625 6.816 1 98.38 316 CYS A CA 1
ATOM 2568 C C . CYS A 1 316 ? -2.01 25.297 8.062 1 98.38 316 CYS A C 1
ATOM 2570 O O . CYS A 1 316 ? -2.264 25.844 9.141 1 98.38 316 CYS A O 1
ATOM 2572 N N . PRO A 1 317 ? -0.895 24.609 7.906 1 98.5 317 PRO A N 1
ATOM 2573 C CA . PRO A 1 317 ? -0.203 24.062 9.078 1 98.5 317 PRO A CA 1
ATOM 2574 C C . PRO A 1 317 ? 0.382 25.156 9.977 1 98.5 317 PRO A C 1
ATOM 2576 O O . PRO A 1 317 ? 0.722 24.891 11.133 1 98.5 317 PRO A O 1
ATOM 2579 N N . ASP A 1 318 ? 0.567 26.359 9.492 1 98.44 318 ASP A N 1
ATOM 2580 C CA . ASP A 1 318 ? 1.141 27.438 10.289 1 98.44 318 ASP A CA 1
ATOM 2581 C C . ASP A 1 318 ? 0.136 27.953 11.32 1 98.44 318 ASP A C 1
ATOM 2583 O O . ASP A 1 318 ? 0.516 28.609 12.289 1 98.44 318 ASP A O 1
ATOM 2587 N N . VAL A 1 319 ? -1.131 27.797 11.062 1 98.62 319 VAL A N 1
ATOM 2588 C CA . VAL A 1 319 ? -2.164 28.094 12.047 1 98.62 319 VAL A CA 1
ATOM 2589 C C . VAL A 1 319 ? -2.361 26.891 12.961 1 98.62 319 VAL A C 1
ATOM 2591 O O . VAL A 1 319 ? -2.693 25.797 12.5 1 98.62 319 VAL A O 1
ATOM 2594 N N . MET A 1 320 ? -2.178 27.047 14.242 1 98.69 320 MET A N 1
ATOM 2595 C CA . MET A 1 320 ? -2.217 25.891 15.141 1 98.69 320 MET A CA 1
ATOM 2596 C C . MET A 1 320 ? -3.275 26.094 16.219 1 98.69 320 MET A C 1
ATOM 2598 O O . MET A 1 320 ? -3.359 27.156 16.828 1 98.69 320 MET A O 1
ATOM 2602 N N . PHE A 1 321 ? -4.055 25.094 16.422 1 98.31 321 PHE A N 1
ATOM 2603 C CA . PHE A 1 321 ? -5.043 25.047 17.5 1 98.31 321 PHE A CA 1
ATOM 2604 C C . PHE A 1 321 ? -4.633 24.047 18.562 1 98.31 321 PHE A C 1
ATOM 2606 O O . PHE A 1 321 ? -4.246 22.922 18.25 1 98.31 321 PHE A O 1
ATOM 2613 N N . ASP A 1 322 ? -4.641 24.438 19.797 1 97.31 322 ASP A N 1
ATOM 2614 C CA . ASP A 1 322 ? -4.477 23.516 20.906 1 97.31 322 ASP A CA 1
ATOM 2615 C C . ASP A 1 322 ? -5.809 22.859 21.281 1 97.31 322 ASP A C 1
ATOM 2617 O O . ASP A 1 322 ? -6.762 23.547 21.641 1 97.31 322 ASP A O 1
ATOM 2621 N N . THR A 1 323 ? -5.809 21.562 21.125 1 96.5 323 THR A N 1
ATOM 2622 C CA . THR A 1 323 ? -7.074 20.875 21.344 1 96.5 323 THR A CA 1
ATOM 2623 C C . THR A 1 323 ? -6.891 19.688 22.297 1 96.5 323 THR A C 1
ATOM 2625 O O . THR A 1 323 ? -5.766 19.25 22.531 1 96.5 323 THR A O 1
ATOM 2628 N N . TYR A 1 324 ? -8 19.281 22.875 1 95.31 324 TYR A N 1
ATOM 2629 C CA . TYR A 1 324 ? -8.023 18.047 23.656 1 95.31 324 TYR A CA 1
ATOM 2630 C C . TYR A 1 324 ? -8.438 16.859 22.781 1 95.31 324 TYR A C 1
ATOM 2632 O O . TYR A 1 324 ? -9.539 16.859 22.219 1 95.31 324 TYR A O 1
ATOM 2640 N N . GLU A 1 325 ? -7.512 15.977 22.609 1 93.31 325 GLU A N 1
ATOM 2641 C CA . GLU A 1 325 ? -7.809 14.781 21.828 1 93.31 325 GLU A CA 1
ATOM 2642 C C . GLU A 1 325 ? -8.375 13.664 22.703 1 93.31 325 GLU A C 1
ATOM 2644 O O . GLU A 1 325 ? -7.742 13.25 23.688 1 93.31 325 GLU A O 1
ATOM 2649 N N . GLN A 1 326 ? -9.547 13.258 22.406 1 89.62 326 GLN A N 1
ATOM 2650 C CA . GLN A 1 326 ? -10.172 12.141 23.109 1 89.62 326 GLN A CA 1
ATOM 2651 C C . GLN A 1 326 ? -10.195 10.891 22.219 1 89.62 326 GLN A C 1
ATOM 2653 O O . GLN A 1 326 ? -10.375 10.984 21.016 1 89.62 326 GLN A O 1
ATOM 2658 N N . GLU A 1 327 ? -9.945 9.805 22.875 1 89.25 327 GLU A N 1
ATOM 2659 C CA . GLU A 1 327 ? -10.172 8.555 22.156 1 89.25 327 GLU A CA 1
ATOM 2660 C C . GLU A 1 327 ? -11.656 8.344 21.859 1 89.25 327 GLU A C 1
ATOM 2662 O O . GLU A 1 327 ? -12.5 8.484 22.75 1 89.25 327 GLU A O 1
ATOM 2667 N N . VAL A 1 328 ? -11.906 8.164 20.688 1 92.38 328 VAL A N 1
ATOM 2668 C CA . VAL A 1 328 ? -13.297 7.949 20.297 1 92.38 328 VAL A CA 1
ATOM 2669 C C . VAL A 1 328 ? -13.562 6.453 20.156 1 92.38 328 VAL A C 1
ATOM 2671 O O . VAL A 1 328 ? -12.984 5.785 19.297 1 92.38 328 VAL A O 1
ATOM 2674 N N . PRO A 1 329 ? -14.391 5.98 20.984 1 91.19 329 PRO A N 1
ATOM 2675 C CA . PRO A 1 329 ? -14.734 4.566 20.844 1 91.19 329 PRO A CA 1
ATOM 2676 C C . PRO A 1 329 ? -15.367 4.238 19.5 1 91.19 329 PRO A C 1
ATOM 2678 O O . PRO A 1 329 ? -16.094 5.062 18.938 1 91.19 329 PRO A O 1
ATOM 2681 N N . ASP A 1 330 ? -15.172 3.082 19.016 1 90.5 330 ASP A N 1
ATOM 2682 C CA . ASP A 1 330 ? -15.648 2.656 17.703 1 90.5 330 ASP A CA 1
ATOM 2683 C C . ASP A 1 330 ? -17.172 2.779 17.594 1 90.5 330 ASP A C 1
ATOM 2685 O O . ASP A 1 330 ? -17.703 3.094 16.531 1 90.5 330 ASP A O 1
ATOM 2689 N N . GLU A 1 331 ? -17.844 2.582 18.766 1 90.12 331 GLU A N 1
ATOM 2690 C CA . GLU A 1 331 ? -19.297 2.545 18.797 1 90.12 331 GLU A CA 1
ATOM 2691 C C . GLU A 1 331 ? -19.891 3.896 18.406 1 90.12 331 GLU A C 1
ATOM 2693 O O . GLU A 1 331 ? -21.016 3.969 17.891 1 90.12 331 GLU A O 1
ATOM 2698 N N . LYS A 1 332 ? -19.188 4.871 18.578 1 92.88 332 LYS A N 1
ATOM 2699 C CA . LYS A 1 332 ? -19.703 6.219 18.344 1 92.88 332 LYS A CA 1
ATOM 2700 C C . LYS A 1 332 ? -19.906 6.477 16.844 1 92.88 332 LYS A C 1
ATOM 2702 O O . LYS A 1 332 ? -20.719 7.316 16.469 1 92.88 332 LYS A O 1
ATOM 2707 N N . PHE A 1 333 ? -19.203 5.727 15.992 1 93.69 333 PHE A N 1
ATOM 2708 C CA . PHE A 1 333 ? -19.25 5.984 14.555 1 93.69 333 PHE A CA 1
ATOM 2709 C C . PHE A 1 333 ? -20.219 5.023 13.875 1 93.69 333 PHE A C 1
ATOM 2711 O O . PHE A 1 333 ? -20.297 5 12.641 1 93.69 333 PHE A O 1
ATOM 2718 N N . VAL A 1 334 ? -20.969 4.273 14.57 1 90.88 334 VAL A N 1
ATOM 2719 C CA . VAL A 1 334 ? -21.812 3.225 14.008 1 90.88 334 VAL A CA 1
ATOM 2720 C C . VAL A 1 334 ? -22.828 3.836 13.047 1 90.88 334 VAL A C 1
ATOM 2722 O O . VAL A 1 334 ? -22.984 3.357 11.922 1 90.88 334 VAL A O 1
ATOM 2725 N N . HIS A 1 335 ? -23.516 4.938 13.477 1 92.19 335 HIS A N 1
ATOM 2726 C CA . HIS A 1 335 ? -24.531 5.555 12.633 1 92.19 335 HIS A CA 1
ATOM 2727 C C . HIS A 1 335 ? -23.922 6.133 11.367 1 92.19 335 HIS A C 1
ATOM 2729 O O . HIS A 1 335 ? -24.516 6.055 10.289 1 92.19 335 HIS A O 1
ATOM 2735 N N . LEU A 1 336 ? -22.766 6.688 11.492 1 95.31 336 LEU A N 1
ATOM 2736 C CA . LEU A 1 336 ? -22.062 7.238 10.344 1 95.31 336 LEU A CA 1
ATOM 2737 C C . LEU A 1 336 ? -21.703 6.141 9.344 1 95.31 336 LEU A C 1
ATOM 2739 O O . LEU A 1 336 ? -21.938 6.285 8.148 1 95.31 336 LEU A O 1
ATOM 2743 N N . THR A 1 337 ? -21.125 5.074 9.836 1 93.06 337 THR A N 1
ATOM 2744 C CA . THR A 1 337 ? -20.672 4 8.961 1 93.06 337 THR A CA 1
ATOM 2745 C C . THR A 1 337 ? -21.859 3.283 8.328 1 93.06 337 THR A C 1
ATOM 2747 O O . THR A 1 337 ? -21.781 2.805 7.191 1 93.06 337 THR A O 1
ATOM 2750 N N . GLN A 1 338 ? -22.938 3.275 9.039 1 90.5 338 GLN A N 1
ATOM 2751 C CA . GLN A 1 338 ? -24.156 2.736 8.453 1 90.5 338 GLN A CA 1
ATOM 2752 C C . GLN A 1 338 ? -24.656 3.615 7.309 1 90.5 338 GLN A C 1
ATOM 2754 O O . GLN A 1 338 ? -25.031 3.109 6.25 1 90.5 338 GLN A O 1
ATOM 2759 N N . LYS A 1 339 ? -24.641 4.863 7.562 1 93.44 339 LYS A N 1
ATOM 2760 C CA . LYS A 1 339 ? -25.094 5.816 6.555 1 93.44 339 LYS A CA 1
ATOM 2761 C C . LYS A 1 339 ? -24.312 5.656 5.254 1 93.44 339 LYS A C 1
ATOM 2763 O O . LYS A 1 339 ? -24.891 5.719 4.168 1 93.44 339 LYS A O 1
ATOM 2768 N N . TRP A 1 340 ? -23.062 5.391 5.348 1 93.56 340 TRP A N 1
ATOM 2769 C CA . TRP A 1 340 ? -22.188 5.355 4.168 1 93.56 340 TRP A CA 1
ATOM 2770 C C . TRP A 1 340 ? -21.844 3.92 3.787 1 93.56 340 TRP A C 1
ATOM 2772 O O . TRP A 1 340 ? -21.047 3.688 2.877 1 93.56 340 TRP A O 1
ATOM 2782 N N . ASP A 1 341 ? -22.375 2.961 4.465 1 90.31 341 ASP A N 1
ATOM 2783 C CA . ASP A 1 341 ? -22.188 1.529 4.246 1 90.31 341 ASP A CA 1
ATOM 2784 C C . ASP A 1 341 ? -20.719 1.144 4.32 1 90.31 341 ASP A C 1
ATOM 2786 O O . ASP A 1 341 ? -20.219 0.404 3.467 1 90.31 341 ASP A O 1
ATOM 2790 N N . VAL A 1 342 ? -20 1.707 5.254 1 92.44 342 VAL A N 1
ATOM 2791 C CA . VAL A 1 342 ? -18.609 1.366 5.531 1 92.44 342 VAL A CA 1
ATOM 2792 C C . VAL A 1 342 ? -18.547 0.219 6.535 1 92.44 342 VAL A C 1
ATOM 2794 O O . VAL A 1 342 ? -19.062 0.329 7.645 1 92.44 342 VAL A O 1
ATOM 2797 N N . LYS A 1 343 ? -17.891 -0.846 6.125 1 90.69 343 LYS A N 1
ATOM 2798 C CA . LYS A 1 343 ? -17.812 -2.021 6.988 1 90.69 343 LYS A CA 1
ATOM 2799 C C . LYS A 1 343 ? -16.422 -2.145 7.617 1 90.69 343 LYS A C 1
ATOM 2801 O O . LYS A 1 343 ? -16.25 -2.873 8.594 1 90.69 343 LYS A O 1
ATOM 2806 N N . LYS A 1 344 ? -15.531 -1.53 7.039 1 91.56 344 LYS A N 1
ATOM 2807 C CA . LYS A 1 344 ? -14.156 -1.506 7.523 1 91.56 344 LYS A CA 1
ATOM 2808 C C . LYS A 1 344 ? -13.562 -0.103 7.426 1 91.56 344 LYS A C 1
ATOM 2810 O O . LYS A 1 344 ? -13.766 0.596 6.434 1 91.56 344 LYS A O 1
ATOM 2815 N N . TRP A 1 345 ? -12.992 0.367 8.5 1 93.12 345 TRP A N 1
ATOM 2816 C CA . TRP A 1 345 ? -12.367 1.685 8.594 1 93.12 345 TRP A CA 1
ATOM 2817 C C . TRP A 1 345 ? -10.898 1.567 8.984 1 93.12 345 TRP A C 1
ATOM 2819 O O . TRP A 1 345 ? -10.578 1.106 10.086 1 93.12 345 TRP A O 1
ATOM 2829 N N . VAL A 1 346 ? -10.031 1.942 8.023 1 92.75 346 VAL A N 1
ATOM 2830 C CA . VAL A 1 346 ? -8.602 1.869 8.289 1 92.75 346 VAL A CA 1
ATOM 2831 C C . VAL A 1 346 ? -8.039 3.275 8.492 1 92.75 346 VAL A C 1
ATOM 2833 O O . VAL A 1 346 ? -7.973 4.066 7.547 1 92.75 346 VAL A O 1
ATOM 2836 N N . GLU A 1 347 ? -7.551 3.518 9.648 1 93 347 GLU A N 1
ATOM 2837 C CA . GLU A 1 347 ? -6.992 4.824 9.977 1 93 347 GLU A CA 1
ATOM 2838 C C . GLU A 1 347 ? -5.59 4.988 9.398 1 93 347 GLU A C 1
ATOM 2840 O O . GLU A 1 347 ? -4.949 4.004 9.023 1 93 347 GLU A O 1
ATOM 2845 N N . SER A 1 348 ? -5.148 6.199 9.383 1 88.69 348 SER A N 1
ATOM 2846 C CA . SER A 1 348 ? -3.832 6.488 8.828 1 88.69 348 SER A CA 1
ATOM 2847 C C . SER A 1 348 ? -2.727 5.863 9.664 1 88.69 348 SER A C 1
ATOM 2849 O O . SER A 1 348 ? -1.644 5.566 9.156 1 88.69 348 SER A O 1
ATOM 2851 N N . ASN A 1 349 ? -2.961 5.613 10.906 1 87.31 349 ASN A N 1
ATOM 2852 C CA . ASN A 1 349 ? -1.949 5.023 11.773 1 87.31 349 ASN A CA 1
ATOM 2853 C C . ASN A 1 349 ? -2.014 3.498 11.75 1 87.31 349 ASN A C 1
ATOM 2855 O O . ASN A 1 349 ? -1.3 2.83 12.508 1 87.31 349 ASN A O 1
ATOM 2859 N N . GLY A 1 350 ? -2.928 2.928 11.008 1 87.31 350 GLY A N 1
ATOM 2860 C CA . GLY A 1 350 ? -3.006 1.485 10.852 1 87.31 350 GLY A CA 1
ATOM 2861 C C . GLY A 1 350 ? -4.105 0.85 11.68 1 87.31 350 GLY A C 1
ATOM 2862 O O . GLY A 1 350 ? -4.418 -0.329 11.508 1 87.31 350 GLY A O 1
ATOM 2863 N N . ARG A 1 351 ? -4.68 1.637 12.547 1 90.56 351 ARG A N 1
ATOM 2864 C CA . ARG A 1 351 ? -5.785 1.096 13.336 1 90.56 351 ARG A CA 1
ATOM 2865 C C . ARG A 1 351 ? -6.953 0.706 12.438 1 90.56 351 ARG A C 1
ATOM 2867 O O . ARG A 1 351 ? -7.344 1.469 11.555 1 90.56 351 ARG A O 1
ATOM 2874 N N . VAL A 1 352 ? -7.469 -0.444 12.703 1 91.19 352 VAL A N 1
ATOM 2875 C CA . VAL A 1 352 ? -8.602 -0.934 11.922 1 91.19 352 VAL A CA 1
ATOM 2876 C C . VAL A 1 352 ? -9.852 -0.972 12.789 1 91.19 352 VAL A C 1
ATOM 2878 O O . VAL A 1 352 ? -9.836 -1.51 13.898 1 91.19 352 VAL A O 1
ATOM 2881 N N . ARG A 1 353 ? -10.883 -0.326 12.359 1 91 353 ARG A N 1
ATOM 2882 C CA . ARG A 1 353 ? -12.211 -0.394 12.969 1 91 353 ARG A CA 1
ATOM 2883 C C . ARG A 1 353 ? -13.172 -1.208 12.102 1 91 353 ARG A C 1
ATOM 2885 O O . ARG A 1 353 ? -13.266 -0.985 10.891 1 91 353 ARG A O 1
ATOM 2892 N N . TRP A 1 354 ? -13.852 -2.131 12.75 1 90.12 354 TRP A N 1
ATOM 2893 C CA . TRP A 1 354 ? -14.766 -3.008 12.023 1 90.12 354 TRP A CA 1
ATOM 2894 C C . TRP A 1 354 ? -16.219 -2.635 12.305 1 90.12 354 TRP A C 1
ATOM 2896 O O . TRP A 1 354 ? -16.641 -2.564 13.461 1 90.12 354 TRP A O 1
ATOM 2906 N N . TYR A 1 355 ? -16.984 -2.373 11.359 1 88.5 355 TYR A N 1
ATOM 2907 C CA . TYR A 1 355 ? -18.391 -1.991 11.516 1 88.5 355 TYR A CA 1
ATOM 2908 C C . TYR A 1 355 ? -19.297 -2.947 10.75 1 88.5 355 TYR A C 1
ATOM 2910 O O . TYR A 1 355 ? -20.5 -2.691 10.609 1 88.5 355 TYR A O 1
ATOM 2918 N N . GLY A 1 356 ? -18.719 -3.967 10.289 1 80.94 356 GLY A N 1
ATOM 2919 C CA . GLY A 1 356 ? -19.5 -5.062 9.727 1 80.94 356 GLY A CA 1
ATOM 2920 C C . GLY A 1 356 ? -19.641 -6.238 10.672 1 80.94 356 GLY A C 1
ATOM 2921 O O . GLY A 1 356 ? -19.641 -6.066 11.891 1 80.94 356 GLY A O 1
ATOM 2922 N N . CYS A 1 357 ? -19.938 -7.34 10.156 1 77.56 357 CYS A N 1
ATOM 2923 C CA . CYS A 1 357 ? -20.219 -8.523 10.961 1 77.56 357 CYS A CA 1
ATOM 2924 C C . CYS A 1 357 ? -18.938 -9.258 11.328 1 77.56 357 CYS A C 1
ATOM 2926 O O . CYS A 1 357 ? -18.922 -10.484 11.375 1 77.56 357 CYS A O 1
ATOM 2928 N N . ARG A 1 358 ? -17.859 -8.406 11.586 1 76.38 358 ARG A N 1
ATOM 2929 C CA . ARG A 1 358 ? -16.609 -9.031 12.008 1 76.38 358 ARG A CA 1
ATOM 2930 C C . ARG A 1 358 ? -16.734 -9.609 13.414 1 76.38 358 ARG A C 1
ATOM 2932 O O . ARG A 1 358 ? -17.219 -8.93 14.328 1 76.38 358 ARG A O 1
ATOM 2939 N N . ARG A 1 359 ? -16.359 -10.891 13.578 1 74.06 359 ARG A N 1
ATOM 2940 C CA . ARG A 1 359 ? -16.328 -11.461 14.922 1 74.06 359 ARG A CA 1
ATOM 2941 C C . ARG A 1 359 ? -15.43 -10.641 15.844 1 74.06 359 ARG A C 1
ATOM 2943 O O . ARG A 1 359 ? -14.281 -10.359 15.5 1 74.06 359 ARG A O 1
ATOM 2950 N N . GLY A 1 360 ? -15.875 -10.305 16.984 1 66.38 360 GLY A N 1
ATOM 2951 C CA . GLY A 1 360 ? -15.148 -9.461 17.922 1 66.38 360 GLY A CA 1
ATOM 2952 C C . GLY A 1 360 ? -15.227 -7.984 17.578 1 66.38 360 GLY A C 1
ATOM 2953 O O . GLY A 1 360 ? -14.695 -7.145 18.297 1 66.38 360 GLY A O 1
ATOM 2954 N N . GLY A 1 361 ? -15.805 -7.84 16.391 1 62.5 361 GLY A N 1
ATOM 2955 C CA . GLY A 1 361 ? -15.969 -6.445 16.016 1 62.5 361 GLY A CA 1
ATOM 2956 C C . GLY A 1 361 ? -17.25 -5.836 16.547 1 62.5 361 GLY A C 1
ATOM 2957 O O . GLY A 1 361 ? -17.859 -6.359 17.484 1 62.5 361 GLY A O 1
ATOM 2958 N N . HIS A 1 362 ? -17.453 -4.605 16.328 1 63.28 362 HIS A N 1
ATOM 2959 C CA . HIS A 1 362 ? -18.641 -3.896 16.781 1 63.28 362 HIS A CA 1
ATOM 2960 C C . HIS A 1 362 ? -19.766 -3.99 15.734 1 63.28 362 HIS A C 1
ATOM 2962 O O . HIS A 1 362 ? -20.016 -3.033 15 1 63.28 362 HIS A O 1
ATOM 2968 N N . ALA A 1 363 ? -20.016 -5.301 15.414 1 56.09 363 ALA A N 1
ATOM 2969 C CA . ALA A 1 363 ? -21.062 -5.52 14.43 1 56.09 363 ALA A CA 1
ATOM 2970 C C . ALA A 1 363 ? -22.359 -4.84 14.852 1 56.09 363 ALA A C 1
ATOM 2972 O O . ALA A 1 363 ? -22.797 -4.984 16 1 56.09 363 ALA A O 1
ATOM 2973 N N . HIS A 1 364 ? -22.484 -3.639 14.547 1 52.03 364 HIS A N 1
ATOM 2974 C CA . HIS A 1 364 ? -23.766 -3.059 14.938 1 52.03 364 HIS A CA 1
ATOM 2975 C C . HIS A 1 364 ? -24.922 -3.809 14.297 1 52.03 364 HIS A C 1
ATOM 2977 O O . HIS A 1 364 ? -26.094 -3.488 14.547 1 52.03 364 HIS A O 1
ATOM 2983 N N . ASP A 1 365 ? -24.734 -4.18 13.086 1 50 365 ASP A N 1
ATOM 2984 C CA . ASP A 1 365 ? -26 -4.691 12.578 1 50 365 ASP A CA 1
ATOM 2985 C C . ASP A 1 365 ? -26.359 -6.02 13.242 1 50 365 ASP A C 1
ATOM 2987 O O . ASP A 1 365 ? -25.484 -6.844 13.516 1 50 365 ASP A O 1
ATOM 2991 N N . ASN A 1 366 ? -27.141 -5.754 14.25 1 45.16 366 ASN A N 1
ATOM 2992 C CA . ASN A 1 366 ? -27.734 -6.926 14.891 1 45.16 366 ASN A CA 1
ATOM 2993 C C . ASN A 1 366 ? -27.766 -8.125 13.953 1 45.16 366 ASN A C 1
ATOM 2995 O O . ASN A 1 366 ? -28.375 -9.148 14.266 1 45.16 366 ASN A O 1
ATOM 2999 N N . LYS A 1 367 ? -27.453 -7.816 12.703 1 48.75 367 LYS A N 1
ATOM 3000 C CA . LYS A 1 367 ? -27.641 -8.961 11.812 1 48.75 367 LYS A CA 1
ATOM 3001 C C . LYS A 1 367 ? -26.422 -9.883 11.844 1 48.75 367 LYS A C 1
ATOM 3003 O O . LYS A 1 367 ? -25.297 -9.43 12.055 1 48.75 367 LYS A O 1
ATOM 3008 N N . SER A 1 368 ? -26.547 -11.086 12.258 1 46.16 368 SER A N 1
ATOM 3009 C CA . SER A 1 368 ? -25.594 -12.188 12.328 1 46.16 368 SER A CA 1
ATOM 3010 C C . SER A 1 368 ? -24.594 -12.117 11.188 1 46.16 368 SER A C 1
ATOM 3012 O O . SER A 1 368 ? -23.453 -12.562 11.328 1 46.16 368 SER A O 1
ATOM 3014 N N . SER A 1 369 ? -24.828 -12.094 9.953 1 51.47 369 SER A N 1
ATOM 3015 C CA . SER A 1 369 ? -23.969 -11.93 8.781 1 51.47 369 SER A CA 1
ATOM 3016 C C . SER A 1 369 ? -24.219 -10.578 8.109 1 51.47 369 SER A C 1
ATOM 3018 O O . SER A 1 369 ? -25.328 -10.062 8.125 1 51.47 369 SER A O 1
ATOM 3020 N N . CYS A 1 370 ? -23.125 -9.711 8.117 1 55.81 370 CYS A N 1
ATOM 3021 C CA . CYS A 1 370 ? -23.359 -8.516 7.309 1 55.81 370 CYS A CA 1
ATOM 3022 C C . CYS A 1 370 ? -24.031 -8.875 5.988 1 55.81 370 CYS A C 1
ATOM 3024 O O . CYS A 1 370 ? -24.234 -8.008 5.137 1 55.81 370 CYS A O 1
ATOM 3026 N N . GLY A 1 371 ? -24.641 -10.031 5.922 1 52.81 371 GLY A N 1
ATOM 3027 C CA . GLY A 1 371 ? -25.312 -10.852 4.926 1 52.81 371 GLY A CA 1
ATOM 3028 C C . GLY A 1 371 ? -25.562 -10.117 3.621 1 52.81 371 GLY A C 1
ATOM 3029 O O . GLY A 1 371 ? -26.562 -10.375 2.943 1 52.81 371 GLY A O 1
ATOM 3030 N N . ILE A 1 372 ? -24.812 -8.969 3.4 1 56.16 372 ILE A N 1
ATOM 3031 C CA . ILE A 1 372 ? -25.266 -8.367 2.146 1 56.16 372 ILE A CA 1
ATOM 3032 C C . ILE A 1 372 ? -24.578 -9.062 0.972 1 56.16 372 ILE A C 1
ATOM 3034 O O . ILE A 1 372 ? -23.375 -8.875 0.747 1 56.16 372 ILE A O 1
ATOM 3038 N N . SER A 1 373 ? -24.891 -10.383 0.724 1 62.53 373 SER A N 1
ATOM 3039 C CA . SER A 1 373 ? -24.422 -10.945 -0.541 1 62.53 373 SER A CA 1
ATOM 3040 C C . SER A 1 373 ? -25.453 -10.758 -1.642 1 62.53 373 SER A C 1
ATOM 3042 O O . SER A 1 373 ? -26.562 -11.312 -1.567 1 62.53 373 SER A O 1
ATOM 3044 N N . ALA A 1 374 ? -25.312 -9.594 -2.371 1 75.5 374 ALA A N 1
ATOM 3045 C CA . ALA A 1 374 ? -26.172 -9.359 -3.527 1 75.5 374 ALA A CA 1
ATOM 3046 C C . ALA A 1 374 ? -25.391 -9.461 -4.828 1 75.5 374 ALA A C 1
ATOM 3048 O O . ALA A 1 374 ? -24.156 -9.312 -4.832 1 75.5 374 ALA A O 1
ATOM 3049 N N . THR A 1 375 ? -26.109 -9.844 -5.766 1 87.19 375 THR A N 1
ATOM 3050 C CA . THR A 1 375 ? -25.547 -9.867 -7.109 1 87.19 375 THR A CA 1
ATOM 3051 C C . THR A 1 375 ? -24.875 -8.539 -7.434 1 87.19 375 THR A C 1
ATOM 3053 O O . THR A 1 375 ? -25.406 -7.469 -7.125 1 87.19 375 THR A O 1
ATOM 3056 N N . GLY A 1 376 ? -23.688 -8.648 -7.93 1 90.81 376 GLY A N 1
ATOM 3057 C CA . GLY A 1 376 ? -22.984 -7.457 -8.375 1 90.81 376 GLY A CA 1
ATOM 3058 C C . GLY A 1 376 ? -22.156 -6.812 -7.277 1 90.81 376 GLY A C 1
ATOM 3059 O O . GLY A 1 376 ? -21.406 -5.871 -7.531 1 90.81 376 GLY A O 1
ATOM 3060 N N . LEU A 1 377 ? -22.234 -7.289 -6.055 1 90.81 377 LEU A N 1
ATOM 3061 C CA . LEU A 1 377 ? -21.5 -6.719 -4.93 1 90.81 377 LEU A CA 1
ATOM 3062 C C . LEU A 1 377 ? -20.469 -7.703 -4.398 1 90.81 377 LEU A C 1
ATOM 3064 O O . LEU A 1 377 ? -20.719 -8.906 -4.348 1 90.81 377 LEU A O 1
ATOM 3068 N N . ALA A 1 378 ? -19.328 -7.168 -4.031 1 90.38 378 ALA A N 1
ATOM 3069 C CA . ALA A 1 378 ? -18.359 -7.977 -3.283 1 90.38 378 ALA A CA 1
ATOM 3070 C C . ALA A 1 378 ? -18.875 -8.281 -1.881 1 90.38 378 ALA A C 1
ATOM 3072 O O . ALA A 1 378 ? -19.641 -7.5 -1.31 1 90.38 378 ALA A O 1
ATOM 3073 N N . VAL A 1 379 ? -18.5 -9.383 -1.407 1 89.38 379 VAL A N 1
ATOM 3074 C CA . VAL A 1 379 ? -18.75 -9.688 -0.003 1 89.38 379 VAL A CA 1
ATOM 3075 C C . VAL A 1 379 ? -17.938 -8.758 0.886 1 89.38 379 VAL A C 1
ATOM 3077 O O . VAL A 1 379 ? -16.75 -8.516 0.625 1 89.38 379 VAL A O 1
ATOM 3080 N N . PRO A 1 380 ? -18.531 -8.156 1.92 1 87.25 380 PRO A N 1
ATOM 3081 C CA . PRO A 1 380 ? -17.781 -7.246 2.795 1 87.25 380 PRO A CA 1
ATOM 3082 C C . PRO A 1 380 ? -16.562 -7.91 3.418 1 87.25 380 PRO A C 1
ATOM 3084 O O . PRO A 1 380 ? -16.594 -9.094 3.764 1 87.25 380 PRO A O 1
ATOM 3087 N N . PRO A 1 381 ? -15.5 -7.172 3.613 1 87.88 381 PRO A N 1
ATOM 3088 C CA . PRO A 1 381 ? -14.258 -7.738 4.141 1 87.88 381 PRO A CA 1
ATOM 3089 C C . PRO A 1 381 ? -14.445 -8.414 5.5 1 87.88 381 PRO A C 1
ATOM 3091 O O . PRO A 1 381 ? -13.75 -9.383 5.812 1 87.88 381 PRO A O 1
ATOM 3094 N N . CYS A 1 382 ? -15.32 -7.875 6.391 1 85.81 382 CYS A N 1
ATOM 3095 C CA . CYS A 1 382 ? -15.555 -8.484 7.695 1 85.81 382 CYS A CA 1
ATOM 3096 C C . CYS A 1 382 ? -16.031 -9.922 7.551 1 85.81 382 CYS A C 1
ATOM 3098 O O . CYS A 1 382 ? -15.578 -10.805 8.273 1 85.81 382 CYS A O 1
ATOM 3100 N N . ASP A 1 383 ? -16.922 -10.125 6.609 1 86.44 383 ASP A N 1
ATOM 3101 C CA . ASP A 1 383 ? -17.469 -11.453 6.352 1 86.44 383 ASP A CA 1
ATOM 3102 C C . ASP A 1 383 ? -16.422 -12.375 5.738 1 86.44 383 ASP A C 1
ATOM 3104 O O . ASP A 1 383 ? -16.297 -13.539 6.121 1 86.44 383 ASP A O 1
ATOM 3108 N N . LEU A 1 384 ? -15.695 -11.883 4.812 1 88.75 384 LEU A N 1
ATOM 3109 C CA . LEU A 1 384 ? -14.648 -12.672 4.18 1 88.75 384 LEU A CA 1
ATOM 3110 C C . LEU A 1 384 ? -13.609 -13.109 5.203 1 88.75 384 LEU A C 1
ATOM 3112 O O . LEU A 1 384 ? -13.117 -14.242 5.148 1 88.75 384 LEU A O 1
ATOM 3116 N N . GLU A 1 385 ? -13.297 -12.188 6.078 1 88.38 385 GLU A N 1
ATOM 3117 C CA . GLU A 1 385 ? -12.336 -12.516 7.121 1 88.38 385 GLU A CA 1
ATOM 3118 C C . GLU A 1 385 ? -12.891 -13.578 8.062 1 88.38 385 GLU A C 1
ATOM 3120 O O . GLU A 1 385 ? -12.141 -14.445 8.531 1 88.38 385 GLU A O 1
ATOM 3125 N N . ASN A 1 386 ? -14.156 -13.516 8.391 1 88.75 386 ASN A N 1
ATOM 3126 C CA . ASN A 1 386 ? -14.781 -14.547 9.211 1 88.75 386 ASN A CA 1
ATOM 3127 C C . ASN A 1 386 ? -14.688 -15.914 8.555 1 88.75 386 ASN A C 1
ATOM 3129 O O . ASN A 1 386 ? -14.367 -16.906 9.211 1 88.75 386 ASN A O 1
ATOM 3133 N N . LEU A 1 387 ? -15 -15.953 7.293 1 91.38 387 LEU A N 1
ATOM 3134 C CA . LEU A 1 387 ? -14.914 -17.203 6.555 1 91.38 387 LEU A CA 1
ATOM 3135 C C . LEU A 1 387 ? -13.484 -17.734 6.535 1 91.38 387 LEU A C 1
ATOM 3137 O O . LEU A 1 387 ? -13.25 -18.922 6.75 1 91.38 387 LEU A O 1
ATOM 3141 N N . ALA A 1 388 ? -12.547 -16.812 6.27 1 93.62 388 ALA A N 1
ATOM 3142 C CA . ALA A 1 388 ? -11.141 -17.203 6.262 1 93.62 388 ALA A CA 1
ATOM 3143 C C . ALA A 1 388 ? -10.719 -17.766 7.613 1 93.62 388 ALA A C 1
ATOM 3145 O O . ALA A 1 388 ? -10.031 -18.797 7.676 1 93.62 388 ALA A O 1
ATOM 3146 N N . ASP A 1 389 ? -11.148 -17.141 8.664 1 92.5 389 ASP A N 1
ATOM 3147 C CA . ASP A 1 389 ? -10.82 -17.594 10.016 1 92.5 389 ASP A CA 1
ATOM 3148 C C . ASP A 1 389 ? -11.352 -19 10.258 1 92.5 389 ASP A C 1
ATOM 3150 O O . ASP A 1 389 ? -10.672 -19.828 10.867 1 92.5 389 ASP A O 1
ATOM 3154 N N . MET A 1 390 ? -12.539 -19.203 9.852 1 93.56 390 MET A N 1
ATOM 3155 C CA . MET A 1 390 ? -13.164 -20.5 10.031 1 93.56 390 MET A CA 1
ATOM 3156 C C . MET A 1 390 ? -12.391 -21.578 9.281 1 93.56 390 MET A C 1
ATOM 3158 O O . MET A 1 390 ? -12.078 -22.641 9.852 1 93.56 390 MET A O 1
ATOM 3162 N N . VAL A 1 391 ? -12.086 -21.328 8.047 1 96.56 391 VAL A N 1
ATOM 3163 C CA . VAL A 1 391 ? -11.344 -22.281 7.23 1 96.56 391 VAL A CA 1
ATOM 3164 C C . VAL A 1 391 ? -9.984 -22.562 7.867 1 96.56 391 VAL A C 1
ATOM 3166 O O . VAL A 1 391 ? -9.594 -23.719 8.031 1 96.56 391 VAL A O 1
ATOM 3169 N N . LYS A 1 392 ? -9.305 -21.484 8.242 1 96.81 392 LYS A N 1
ATOM 3170 C CA . LYS A 1 392 ? -7.984 -21.609 8.859 1 96.81 392 LYS A CA 1
ATOM 3171 C C . LYS A 1 392 ? -8.062 -22.422 10.156 1 96.81 392 LYS A C 1
ATOM 3173 O O . LYS A 1 392 ? -7.203 -23.266 10.422 1 96.81 392 LYS A O 1
ATOM 3178 N N . PHE A 1 393 ? -9.086 -22.156 10.906 1 96.5 393 PHE A N 1
ATOM 3179 C CA . PHE A 1 393 ? -9.289 -22.875 12.164 1 96.5 393 PHE A CA 1
ATOM 3180 C C . PHE A 1 393 ? -9.484 -24.359 11.914 1 96.5 393 PHE A C 1
ATOM 3182 O O . PHE A 1 393 ? -8.844 -25.203 12.555 1 96.5 393 PHE A O 1
ATOM 3189 N N . ILE A 1 394 ? -10.375 -24.719 10.992 1 97.44 394 ILE A N 1
ATOM 3190 C CA . ILE A 1 394 ? -10.688 -26.109 10.688 1 97.44 394 ILE A CA 1
ATOM 3191 C C . ILE A 1 394 ? -9.43 -26.828 10.211 1 97.44 394 ILE A C 1
ATOM 3193 O O . ILE A 1 394 ? -9.125 -27.922 10.68 1 97.44 394 ILE A O 1
ATOM 3197 N N . MET A 1 395 ? -8.758 -26.203 9.352 1 98 395 MET A N 1
ATOM 3198 C CA . MET A 1 395 ? -7.555 -26.828 8.789 1 98 395 MET A CA 1
ATOM 3199 C C . MET A 1 395 ? -6.492 -27.031 9.867 1 98 395 MET A C 1
ATOM 3201 O O . MET A 1 395 ? -5.797 -28.047 9.875 1 98 395 MET A O 1
ATOM 3205 N N . LYS A 1 396 ? -6.375 -26.078 10.75 1 97.56 396 LYS A N 1
ATOM 3206 C CA . LYS A 1 396 ? -5.426 -26.203 11.852 1 97.56 396 LYS A CA 1
ATOM 3207 C C . LYS A 1 396 ? -5.816 -27.344 12.789 1 97.56 396 LYS A C 1
ATOM 3209 O O . LYS A 1 396 ? -4.957 -28.109 13.242 1 97.56 396 LYS A O 1
ATOM 3214 N N . GLU A 1 397 ? -7.074 -27.484 13.102 1 97.25 397 GLU A N 1
ATOM 3215 C CA . GLU A 1 397 ? -7.551 -28.562 13.969 1 97.25 397 GLU A CA 1
ATOM 3216 C C . GLU A 1 397 ? -7.309 -29.922 13.344 1 97.25 397 GLU A C 1
ATOM 3218 O O . GLU A 1 397 ? -6.957 -30.875 14.039 1 97.25 397 GLU A O 1
ATOM 3223 N N . CYS A 1 398 ? -7.543 -30.016 12.055 1 97.06 398 CYS A N 1
ATOM 3224 C CA . CYS A 1 398 ? -7.238 -31.266 11.359 1 97.06 398 CYS A CA 1
ATOM 3225 C C . CYS A 1 398 ? -5.758 -31.609 11.477 1 97.06 398 CYS A C 1
ATOM 3227 O O . CYS A 1 398 ? -5.406 -32.75 11.797 1 97.06 398 CYS A O 1
ATOM 3229 N N . GLU A 1 399 ? -4.949 -30.594 11.25 1 95.56 399 GLU A N 1
ATOM 3230 C CA . GLU A 1 399 ? -3.506 -30.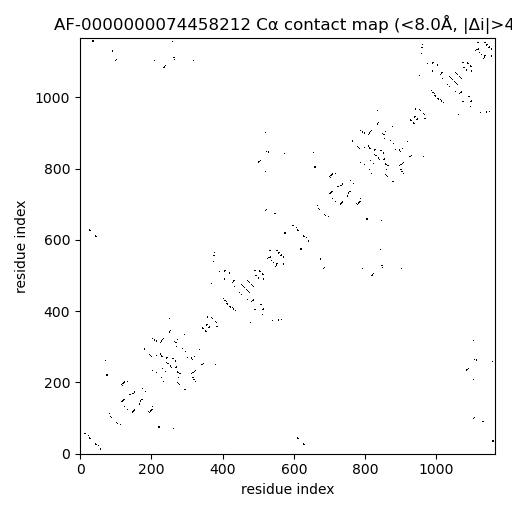797 11.352 1 95.56 399 GLU A CA 1
ATOM 3231 C C . GLU A 1 399 ? -3.105 -31.25 12.75 1 95.56 399 GLU A C 1
ATOM 3233 O O . GLU A 1 399 ? -2.34 -32.188 12.914 1 95.56 399 GLU A O 1
ATOM 3238 N N . ASN A 1 400 ? -3.643 -30.594 13.75 1 96.38 400 ASN A N 1
ATOM 3239 C CA . ASN A 1 400 ? -3.344 -30.922 15.141 1 96.38 400 ASN A CA 1
ATOM 3240 C C . ASN A 1 400 ? -3.756 -32.344 15.484 1 96.38 400 ASN A C 1
ATOM 3242 O O . ASN A 1 400 ? -3.117 -33 16.312 1 96.38 400 ASN A O 1
ATOM 3246 N N . ALA A 1 401 ? -4.785 -32.781 14.867 1 96.5 401 ALA A N 1
ATOM 3247 C CA . ALA A 1 401 ? -5.332 -34.125 15.18 1 96.5 401 ALA A CA 1
ATOM 3248 C C . ALA A 1 401 ? -4.707 -35.188 14.289 1 96.5 401 ALA A C 1
ATOM 3250 O O . ALA A 1 401 ? -5.012 -36.375 14.43 1 96.5 401 ALA A O 1
ATOM 3251 N N . GLY A 1 402 ? -3.908 -34.781 13.328 1 94.56 402 GLY A N 1
ATOM 3252 C CA . GLY A 1 402 ? -3.287 -35.719 12.414 1 94.56 402 GLY A CA 1
ATOM 3253 C C . GLY A 1 402 ? -4.246 -36.281 11.375 1 94.56 402 GLY A C 1
ATOM 3254 O O . GLY A 1 402 ? -4.133 -37.438 10.961 1 94.56 402 GLY A O 1
ATOM 3255 N N . ILE A 1 403 ? -5.277 -35.531 11.078 1 95.19 403 ILE A N 1
ATOM 3256 C CA . ILE A 1 403 ? -6.285 -35.906 10.094 1 95.19 403 ILE A CA 1
ATOM 3257 C C . ILE A 1 403 ? -6.008 -35.188 8.781 1 95.19 403 ILE A C 1
ATOM 3259 O O . ILE A 1 403 ? -5.773 -33.969 8.766 1 95.19 403 ILE A O 1
ATOM 3263 N N . TYR A 1 404 ? -6.094 -35.938 7.684 1 93.62 404 TYR A N 1
ATOM 3264 C CA . TYR A 1 404 ? -5.934 -35.281 6.375 1 93.62 404 TYR A CA 1
ATOM 3265 C C . TYR A 1 404 ? -7.18 -34.5 6.004 1 93.62 404 TYR A C 1
ATOM 3267 O O . TYR A 1 404 ? -8.273 -35.031 5.918 1 93.62 404 TYR A O 1
ATOM 3275 N N . CYS A 1 405 ? -7.047 -33.281 5.855 1 97.38 405 CYS A N 1
ATOM 3276 C CA . CYS A 1 405 ? -8.055 -32.375 5.336 1 97.38 405 CYS A CA 1
ATOM 3277 C C . CYS A 1 405 ? -7.496 -31.516 4.207 1 97.38 405 CYS A C 1
ATOM 3279 O O . CYS A 1 405 ? -6.324 -31.125 4.234 1 97.38 405 CYS A O 1
ATOM 3281 N N . GLU A 1 406 ? -8.305 -31.297 3.158 1 98.44 406 GLU A N 1
ATOM 3282 C CA . GLU A 1 406 ? -7.898 -30.5 2.006 1 98.44 406 GLU A CA 1
ATOM 3283 C C . GLU A 1 406 ? -8.961 -29.469 1.651 1 98.44 406 GLU A C 1
ATOM 3285 O O . GLU A 1 406 ? -10.148 -29.781 1.611 1 98.44 406 GLU A O 1
ATOM 3290 N N . VAL A 1 407 ? -8.516 -28.219 1.463 1 98.12 407 VAL A N 1
ATOM 3291 C CA . VAL A 1 407 ? -9.445 -27.266 0.858 1 98.12 407 VAL A CA 1
ATOM 3292 C C . VAL A 1 407 ? -9.711 -27.656 -0.592 1 98.12 407 VAL A C 1
ATOM 3294 O O . VAL A 1 407 ? -8.836 -28.203 -1.269 1 98.12 407 VAL A O 1
ATOM 3297 N N . MET A 1 408 ? -10.883 -27.375 -1.118 1 96.38 408 MET A N 1
ATOM 3298 C CA . MET A 1 408 ? -11.273 -27.719 -2.482 1 96.38 408 MET A CA 1
ATOM 3299 C C . MET A 1 408 ? -12.242 -26.688 -3.049 1 96.38 408 MET A C 1
ATOM 3301 O O . MET A 1 408 ? -12.57 -25.703 -2.377 1 96.38 408 MET A O 1
ATOM 3305 N N . GLU A 1 409 ? -12.648 -26.812 -4.281 1 95.19 409 GLU A N 1
ATOM 3306 C CA . GLU A 1 409 ? -13.625 -25.969 -4.957 1 95.19 409 GLU A CA 1
ATOM 3307 C C . GLU A 1 409 ? -13.242 -24.484 -4.852 1 95.19 409 GLU A C 1
ATOM 3309 O O . GLU A 1 409 ? -12.07 -24.141 -5.023 1 95.19 409 GLU A O 1
ATOM 3314 N N . GLY A 1 410 ? -14.188 -23.672 -4.637 1 95.38 410 GLY A N 1
ATOM 3315 C CA . GLY A 1 410 ? -13.953 -22.234 -4.598 1 95.38 410 GLY A CA 1
ATOM 3316 C C . GLY A 1 410 ? -12.93 -21.828 -3.557 1 95.38 410 GLY A C 1
ATOM 3317 O O . GLY A 1 410 ? -12.203 -20.844 -3.744 1 95.38 410 GLY A O 1
ATOM 3318 N N . SER A 1 411 ? -12.844 -22.562 -2.465 1 96.19 411 SER A N 1
ATOM 3319 C CA . SER A 1 411 ? -11.875 -22.266 -1.416 1 96.19 411 SER A CA 1
ATOM 3320 C C . SER A 1 411 ? -10.445 -22.453 -1.916 1 96.19 411 SER A C 1
ATOM 3322 O O . SER A 1 411 ? -9.586 -21.609 -1.692 1 96.19 411 SER A O 1
ATOM 3324 N N . GLN A 1 412 ? -10.203 -23.516 -2.594 1 97.56 412 GLN A N 1
ATOM 3325 C CA . GLN A 1 412 ? -8.898 -23.734 -3.211 1 97.56 412 GLN A CA 1
ATOM 3326 C C . GLN A 1 412 ? -8.641 -22.703 -4.316 1 97.56 412 GLN A C 1
ATOM 3328 O O . GLN A 1 412 ? -7.531 -22.188 -4.449 1 97.56 412 GLN A O 1
ATOM 3333 N N . LEU A 1 413 ? -9.695 -22.453 -5.117 1 96.81 413 LEU A N 1
ATOM 3334 C CA . LEU A 1 413 ? -9.562 -21.516 -6.227 1 96.81 413 LEU A CA 1
ATOM 3335 C C . LEU A 1 413 ? -9.125 -20.141 -5.727 1 96.81 413 LEU A C 1
ATOM 3337 O O . LEU A 1 413 ? -8.281 -19.484 -6.348 1 96.81 413 LEU A O 1
ATOM 3341 N N . GLY A 1 414 ? -9.703 -19.703 -4.637 1 95.62 414 GLY A N 1
ATOM 3342 C CA . GLY A 1 414 ? -9.305 -18.422 -4.051 1 95.62 414 GLY A CA 1
ATOM 3343 C C . GLY A 1 414 ? -7.844 -18.375 -3.662 1 95.62 414 GLY A C 1
ATOM 3344 O O . GLY A 1 414 ? -7.172 -17.359 -3.861 1 95.62 414 GLY A O 1
ATOM 3345 N N . ALA A 1 415 ? -7.34 -19.438 -3.131 1 95.62 415 ALA A N 1
ATOM 3346 C CA . ALA A 1 415 ? -5.93 -19.531 -2.764 1 95.62 415 ALA A CA 1
ATOM 3347 C C . ALA A 1 415 ? -5.039 -19.531 -4.004 1 95.62 415 ALA A C 1
ATOM 3349 O O . ALA A 1 415 ? -3.992 -18.875 -4.023 1 95.62 415 ALA A O 1
ATOM 3350 N N . VAL A 1 416 ? -5.488 -20.219 -5.023 1 97 416 VAL A N 1
ATOM 3351 C CA . VAL A 1 416 ? -4.715 -20.375 -6.25 1 97 416 VAL A CA 1
ATOM 3352 C C . VAL A 1 416 ? -4.629 -19.031 -6.973 1 97 416 VAL A C 1
ATOM 3354 O O . VAL A 1 416 ? -3.562 -18.656 -7.473 1 97 416 VAL A O 1
ATOM 3357 N N . LYS A 1 417 ? -5.734 -18.25 -6.965 1 94.31 417 LYS A N 1
ATOM 3358 C CA . LYS A 1 417 ? -5.797 -16.984 -7.695 1 94.31 417 LYS A CA 1
ATOM 3359 C C . LYS A 1 417 ? -5.176 -15.852 -6.891 1 94.31 417 LYS A C 1
ATOM 3361 O O . LYS A 1 417 ? -4.406 -15.055 -7.426 1 94.31 417 LYS A O 1
ATOM 3366 N N . LEU A 1 418 ? -5.57 -15.867 -5.609 1 91.62 418 LEU A N 1
ATOM 3367 C CA . LEU A 1 418 ? -5.363 -14.617 -4.887 1 91.62 418 LEU A CA 1
ATOM 3368 C C . LEU A 1 418 ? -4.703 -14.875 -3.537 1 91.62 418 LEU A C 1
ATOM 3370 O O . LEU A 1 418 ? -4.402 -13.938 -2.799 1 91.62 418 LEU A O 1
ATOM 3374 N N . LYS A 1 419 ? -4.477 -16.172 -3.174 1 93.75 419 LYS A N 1
ATOM 3375 C CA . LYS A 1 419 ? -3.934 -16.547 -1.872 1 93.75 419 LYS A CA 1
ATOM 3376 C C . LYS A 1 419 ? -4.859 -16.109 -0.742 1 93.75 419 LYS A C 1
ATOM 3378 O O . LYS A 1 419 ? -4.398 -15.773 0.352 1 93.75 419 LYS A O 1
ATOM 3383 N N . LYS A 1 420 ? -6.117 -15.969 -1.062 1 92.19 420 LYS A N 1
ATOM 3384 C CA . LYS A 1 420 ? -7.137 -15.547 -0.104 1 92.19 420 LYS A CA 1
ATOM 3385 C C . LYS A 1 420 ? -8.516 -16.078 -0.49 1 92.19 420 LYS A C 1
ATOM 3387 O O . LYS A 1 420 ? -8.633 -16.906 -1.394 1 92.19 420 LYS A O 1
ATOM 3392 N N . VAL A 1 421 ? -9.516 -15.664 0.321 1 92.81 421 VAL A N 1
ATOM 3393 C CA . VAL A 1 421 ? -10.906 -15.945 -0.023 1 92.81 421 VAL A CA 1
ATOM 3394 C C . VAL A 1 421 ? -11.336 -15.062 -1.191 1 92.81 421 VAL A C 1
ATOM 3396 O O . VAL A 1 421 ? -11.008 -13.875 -1.237 1 92.81 421 VAL A O 1
ATOM 3399 N N . LEU A 1 422 ? -11.977 -15.641 -2.143 1 92.81 422 LEU A N 1
ATOM 3400 C CA . LEU A 1 422 ? -12.492 -14.859 -3.262 1 92.81 422 LEU A CA 1
ATOM 3401 C C . LEU A 1 422 ? -13.469 -13.797 -2.775 1 92.81 422 LEU A C 1
ATOM 3403 O O . LEU A 1 422 ? -14.273 -14.047 -1.879 1 92.81 422 LEU A O 1
ATOM 3407 N N . PRO A 1 423 ? -13.484 -12.625 -3.326 1 90.62 423 PRO A N 1
ATOM 3408 C CA . PRO A 1 423 ? -14.297 -11.5 -2.857 1 90.62 423 PRO A CA 1
ATOM 3409 C C . PRO A 1 423 ? -15.797 -11.758 -2.996 1 90.62 423 PRO A C 1
ATOM 3411 O O . PRO A 1 423 ? -16.609 -11.008 -2.441 1 90.62 423 PRO A O 1
ATOM 3414 N N . TRP A 1 424 ? -16.203 -12.781 -3.693 1 91.38 424 TRP A N 1
ATOM 3415 C CA . TRP A 1 424 ? -17.625 -13.07 -3.902 1 91.38 424 TRP A CA 1
ATOM 3416 C C . TRP A 1 424 ? -18 -14.398 -3.262 1 91.38 424 TRP A C 1
ATOM 3418 O O . TRP A 1 424 ? -19.078 -14.93 -3.51 1 91.38 424 TRP A O 1
ATOM 3428 N N . GLU A 1 425 ? -17.109 -14.914 -2.523 1 90.06 425 GLU A N 1
ATOM 3429 C CA . GLU A 1 425 ? -17.359 -16.234 -1.944 1 90.06 425 GLU A CA 1
ATOM 3430 C C . GLU A 1 425 ? -18.422 -16.172 -0.853 1 90.06 425 GLU A C 1
ATOM 3432 O O . GLU A 1 425 ? -18.531 -15.172 -0.137 1 90.06 425 GLU A O 1
ATOM 3437 N N . ARG A 1 426 ? -19.172 -17.281 -0.673 1 86.94 426 ARG A N 1
ATOM 3438 C CA . ARG A 1 426 ? -20.266 -17.328 0.302 1 86.94 426 ARG A CA 1
ATOM 3439 C C . ARG A 1 426 ? -20.078 -18.484 1.282 1 86.94 426 ARG A C 1
ATOM 3441 O O . ARG A 1 426 ? -20.719 -18.516 2.338 1 86.94 426 ARG A O 1
ATOM 3448 N N . ASP A 1 427 ? -19.312 -19.406 0.927 1 92.75 427 ASP A N 1
ATOM 3449 C CA . ASP A 1 427 ? -19.047 -20.578 1.739 1 92.75 427 ASP A CA 1
ATOM 3450 C C . ASP A 1 427 ? -17.688 -21.188 1.416 1 92.75 427 ASP A C 1
ATOM 3452 O O . ASP A 1 427 ? -16.906 -20.594 0.664 1 92.75 427 ASP A O 1
ATOM 3456 N N . ALA A 1 428 ? -17.328 -22.156 2.158 1 95.94 428 ALA A N 1
ATOM 3457 C CA . ALA A 1 428 ? -16.062 -22.859 1.894 1 95.94 428 ALA A CA 1
ATOM 3458 C C . ALA A 1 428 ? -16.281 -24.359 1.845 1 95.94 428 ALA A C 1
ATOM 3460 O O . ALA A 1 428 ? -17.266 -24.875 2.367 1 95.94 428 ALA A O 1
ATOM 3461 N N . ASP A 1 429 ? -15.43 -25 1.158 1 96.88 429 ASP A N 1
ATOM 3462 C CA . ASP A 1 429 ? -15.477 -26.453 0.988 1 96.88 429 ASP A CA 1
ATOM 3463 C C . ASP A 1 429 ? -14.156 -27.094 1.391 1 96.88 429 ASP A C 1
ATOM 3465 O O . ASP A 1 429 ? -13.094 -26.688 0.913 1 96.88 429 ASP A O 1
ATOM 3469 N N . ILE A 1 430 ? -14.25 -28.078 2.266 1 98 430 ILE A N 1
ATOM 3470 C CA . ILE A 1 430 ? -13.117 -28.859 2.73 1 98 430 ILE A CA 1
ATOM 3471 C C . ILE A 1 430 ? -13.453 -30.359 2.633 1 98 430 ILE A C 1
ATOM 3473 O O . ILE A 1 430 ? -14.602 -30.75 2.838 1 98 430 ILE A O 1
ATOM 3477 N N . GLN A 1 431 ? -12.547 -31.141 2.27 1 97.88 431 GLN A N 1
ATOM 3478 C CA . GLN A 1 431 ? -12.75 -32.594 2.26 1 97.88 431 GLN A CA 1
ATOM 3479 C C . GLN A 1 431 ? -11.844 -33.281 3.268 1 97.88 431 GLN A C 1
ATOM 3481 O O . GLN A 1 431 ? -10.773 -32.75 3.6 1 97.88 431 GLN A O 1
ATOM 3486 N N . PHE A 1 432 ? -12.266 -34.406 3.781 1 97.12 432 PHE A N 1
ATOM 3487 C CA . PHE A 1 432 ? -11.516 -35.219 4.727 1 97.12 432 PHE A CA 1
ATOM 3488 C C . PHE A 1 432 ? -11.656 -36.688 4.391 1 97.12 432 PHE A C 1
ATOM 3490 O O . PHE A 1 432 ? -12.477 -37.062 3.547 1 97.12 432 PHE A O 1
ATOM 3497 N N . LEU A 1 433 ? -10.742 -37.438 4.914 1 94.62 433 LEU A N 1
ATOM 3498 C CA . LEU A 1 433 ? -10.828 -38.875 4.734 1 94.62 433 LEU A CA 1
ATOM 3499 C C . LEU A 1 433 ? -11.992 -39.469 5.531 1 94.62 433 LEU A C 1
ATOM 3501 O O . LEU A 1 433 ? -12.023 -39.344 6.758 1 94.62 433 LEU A O 1
ATOM 3505 N N . SER A 1 434 ? -12.922 -40.188 4.867 1 95.38 434 SER A N 1
ATOM 3506 C CA . SER A 1 434 ? -14.133 -40.719 5.492 1 95.38 434 SER A CA 1
ATOM 3507 C C . SER A 1 434 ? -13.797 -41.625 6.66 1 95.38 434 SER A C 1
ATOM 3509 O O . SER A 1 434 ? -14.539 -41.688 7.645 1 95.38 434 SER A O 1
ATOM 3511 N N . GLU A 1 435 ? -12.75 -42.25 6.582 1 94.44 435 GLU A N 1
ATOM 3512 C CA . GLU A 1 435 ? -12.32 -43.156 7.648 1 94.44 435 GLU A CA 1
ATOM 3513 C C . GLU A 1 435 ? -12.125 -42.406 8.961 1 94.44 435 GLU A C 1
ATOM 3515 O O . GLU A 1 435 ? -12.18 -43 10.039 1 94.44 435 GLU A O 1
ATOM 3520 N N . ASN A 1 436 ? -11.906 -41.156 8.883 1 95.88 436 ASN A N 1
ATOM 3521 C CA . ASN A 1 436 ? -11.648 -40.344 10.062 1 95.88 436 ASN A CA 1
ATOM 3522 C C . ASN A 1 436 ? -12.906 -39.625 10.555 1 95.88 436 ASN A C 1
ATOM 3524 O O . ASN A 1 436 ? -12.828 -38.688 11.32 1 95.88 436 ASN A O 1
ATOM 3528 N N . TYR A 1 437 ? -14.039 -40.031 10.094 1 96.75 437 TYR A N 1
ATOM 3529 C CA . TYR A 1 437 ? -15.305 -39.406 10.438 1 96.75 437 TYR A CA 1
ATOM 3530 C C . TYR A 1 437 ? -15.469 -39.312 11.953 1 96.75 437 TYR A C 1
ATOM 3532 O O . TYR A 1 437 ? -15.75 -38.219 12.477 1 96.75 437 TYR A O 1
ATOM 3540 N N . THR A 1 438 ? -15.258 -40.406 12.672 1 96.44 438 THR A N 1
ATOM 3541 C CA . THR A 1 438 ? -15.422 -40.406 14.117 1 96.44 438 THR A CA 1
ATOM 3542 C C . THR A 1 438 ? -14.383 -39.5 14.781 1 96.44 438 THR A C 1
ATOM 3544 O O . THR A 1 438 ? -14.672 -38.844 15.781 1 96.44 438 THR A O 1
ATOM 3547 N N . ALA A 1 439 ? -13.211 -39.562 14.289 1 96.81 439 ALA A N 1
ATOM 3548 C CA . ALA A 1 439 ? -12.164 -38.688 14.82 1 96.81 439 ALA A CA 1
ATOM 3549 C C . ALA A 1 439 ? -12.547 -37.219 14.695 1 96.81 439 ALA A C 1
ATOM 3551 O O . ALA A 1 439 ? -12.281 -36.438 15.594 1 96.81 439 ALA A O 1
ATOM 3552 N N . ILE A 1 440 ? -13.133 -36.812 13.586 1 97.06 440 ILE A N 1
ATOM 3553 C CA . ILE A 1 440 ? -13.57 -35.438 13.359 1 97.06 440 ILE A CA 1
ATOM 3554 C C . ILE A 1 440 ? -14.695 -35.094 14.328 1 97.06 440 ILE A C 1
ATOM 3556 O O . ILE A 1 440 ? -14.727 -34 14.875 1 97.06 440 ILE A O 1
ATOM 3560 N N . GLN A 1 441 ? -15.578 -36.062 14.523 1 96.5 441 GLN A N 1
ATOM 3561 C CA . GLN A 1 441 ? -16.672 -35.844 15.477 1 96.5 441 GLN A CA 1
ATOM 3562 C C . GLN A 1 441 ? -16.141 -35.5 16.859 1 96.5 441 GLN A C 1
ATOM 3564 O O . GLN A 1 441 ? -16.719 -34.688 17.562 1 96.5 441 GLN A O 1
ATOM 3569 N N . LYS A 1 442 ? -15.117 -36.125 17.203 1 96.56 442 LYS A N 1
ATOM 3570 C CA . LYS A 1 442 ? -14.539 -35.938 18.531 1 96.56 442 LYS A CA 1
ATOM 3571 C C . LYS A 1 442 ? -13.938 -34.562 18.688 1 96.56 442 LYS A C 1
ATOM 3573 O O . LYS A 1 442 ? -13.641 -34.125 19.797 1 96.56 442 LYS A O 1
ATOM 3578 N N . LEU A 1 443 ? -13.727 -33.844 17.609 1 97.12 443 LEU A N 1
ATOM 3579 C CA . LEU A 1 443 ? -13.18 -32.469 17.672 1 97.12 443 LEU A CA 1
ATOM 3580 C C . LEU A 1 443 ? -14.273 -31.469 17.984 1 97.12 443 LEU A C 1
ATOM 3582 O O . LEU A 1 443 ? -13.992 -30.281 18.172 1 97.12 443 LEU A O 1
ATOM 3586 N N . ARG A 1 444 ? -15.523 -31.875 18.078 1 96.88 444 ARG A N 1
ATOM 3587 C CA . ARG A 1 444 ? -16.688 -31 18.25 1 96.88 444 ARG A CA 1
ATOM 3588 C C . ARG A 1 444 ? -16.5 -30.031 19.406 1 96.88 444 ARG A C 1
ATOM 3590 O O . ARG A 1 444 ? -16.734 -28.828 19.266 1 96.88 444 ARG A O 1
ATOM 3597 N N . PRO A 1 445 ? -16.016 -30.469 20.531 1 97 445 PRO A N 1
ATOM 3598 C CA . PRO A 1 445 ? -15.875 -29.531 21.641 1 97 445 PRO A CA 1
ATOM 3599 C C . PRO A 1 445 ? -14.938 -28.375 21.328 1 97 445 PRO A C 1
ATOM 3601 O O . PRO A 1 445 ? -15.141 -27.25 21.812 1 97 445 PRO A O 1
ATOM 3604 N N . ARG A 1 446 ? -13.906 -28.641 20.594 1 96.5 446 ARG A N 1
ATOM 3605 C CA . ARG A 1 446 ? -12.953 -27.609 20.219 1 96.5 446 ARG A CA 1
ATOM 3606 C C . ARG A 1 446 ? -13.609 -26.562 19.328 1 96.5 446 ARG A C 1
ATOM 3608 O O . ARG A 1 446 ? -13.352 -25.359 19.469 1 96.5 446 ARG A O 1
ATOM 3615 N N . PHE A 1 447 ? -14.406 -27.031 18.406 1 96.25 447 PHE A N 1
ATOM 3616 C CA . PHE A 1 447 ? -15.125 -26.125 17.5 1 96.25 447 PHE A CA 1
ATOM 3617 C C . PHE A 1 447 ? -16.109 -25.266 18.281 1 96.25 447 PHE A C 1
ATOM 3619 O O . PHE A 1 447 ? -16.172 -24.047 18.078 1 96.25 447 PHE A O 1
ATOM 3626 N N . GLU A 1 448 ? -16.844 -25.938 19.156 1 95.44 448 GLU A N 1
ATOM 3627 C CA . GLU A 1 448 ? -17.828 -25.219 19.969 1 95.44 448 GLU A CA 1
ATOM 3628 C C . GLU A 1 448 ? -17.156 -24.203 20.891 1 95.44 448 GLU A C 1
ATOM 3630 O O . GLU A 1 448 ? -17.656 -23.094 21.078 1 95.44 448 GLU A O 1
ATOM 3635 N N . ALA A 1 449 ? -16.031 -24.625 21.406 1 95.31 449 ALA A N 1
ATOM 3636 C CA . ALA A 1 449 ? -15.273 -23.719 22.266 1 95.31 449 ALA A CA 1
ATOM 3637 C C . ALA A 1 449 ? -14.797 -22.5 21.469 1 95.31 449 ALA A C 1
ATOM 3639 O O . ALA A 1 449 ? -14.672 -21.406 22.031 1 95.31 449 ALA A O 1
ATOM 3640 N N . ALA A 1 450 ? -14.594 -22.672 20.219 1 93.81 450 ALA A N 1
ATOM 3641 C CA . ALA A 1 450 ? -14.141 -21.578 19.344 1 93.81 450 ALA A CA 1
ATOM 3642 C C . ALA A 1 450 ? -15.328 -20.75 18.844 1 93.81 450 ALA A C 1
ATOM 3644 O O . ALA A 1 450 ? -15.141 -19.75 18.156 1 93.81 450 ALA A O 1
ATOM 3645 N N . GLY A 1 451 ? -16.516 -21.156 19.203 1 91.31 451 GLY A N 1
ATOM 3646 C CA . GLY A 1 451 ? -17.719 -20.391 18.875 1 91.31 451 GLY A CA 1
ATOM 3647 C C . GLY A 1 451 ? -18.391 -20.859 17.609 1 91.31 451 GLY A C 1
ATOM 3648 O O . GLY A 1 451 ? -19.25 -20.156 17.062 1 91.31 451 GLY A O 1
ATOM 3649 N N . TYR A 1 452 ? -18.031 -22.016 17.094 1 94.19 452 TYR A N 1
ATOM 3650 C CA . TYR A 1 452 ? -18.625 -22.547 15.883 1 94.19 452 TYR A CA 1
ATOM 3651 C C . TYR A 1 452 ? -19.672 -23.609 16.203 1 94.19 452 TYR A C 1
ATOM 3653 O O . TYR A 1 452 ? -19.531 -24.344 17.188 1 94.19 452 TYR A O 1
ATOM 3661 N N . LYS A 1 453 ? -20.672 -23.594 15.359 1 94.75 453 LYS A N 1
ATOM 3662 C CA . LYS A 1 453 ? -21.625 -24.703 15.406 1 94.75 453 LYS A CA 1
ATOM 3663 C C . LYS A 1 453 ? -21.141 -25.875 14.555 1 94.75 453 LYS A C 1
ATOM 3665 O O . LYS A 1 453 ? -20.594 -25.688 13.469 1 94.75 453 LYS A O 1
ATOM 3670 N N . PHE A 1 454 ? -21.312 -27.031 15.109 1 96.5 454 PHE A N 1
ATOM 3671 C CA . PHE A 1 454 ? -20.859 -28.266 14.492 1 96.5 454 PHE A CA 1
ATOM 3672 C C . PHE A 1 454 ? -22.016 -29.219 14.281 1 96.5 454 PHE A C 1
ATOM 3674 O O . PHE A 1 454 ? -22.578 -29.766 15.234 1 96.5 454 PHE A O 1
ATOM 3681 N N . GLU A 1 455 ? -22.375 -29.438 12.938 1 96.38 455 GLU A N 1
ATOM 3682 C CA . GLU A 1 455 ? -23.531 -30.266 12.602 1 96.38 455 GLU A CA 1
ATOM 3683 C C . GLU A 1 455 ? -23.109 -31.516 11.844 1 96.38 455 GLU A C 1
ATOM 3685 O O . GLU A 1 455 ? -22.375 -31.438 10.859 1 96.38 455 GLU A O 1
ATOM 3690 N N . ASP A 1 456 ? -23.641 -32.688 12.281 1 96.81 456 ASP A N 1
ATOM 3691 C CA . ASP A 1 456 ? -23.516 -33.938 11.531 1 96.81 456 ASP A CA 1
ATOM 3692 C C . ASP A 1 456 ? -24.609 -34.062 10.477 1 96.81 456 ASP A C 1
ATOM 3694 O O . ASP A 1 456 ? -25.719 -34.531 10.766 1 96.81 456 ASP A O 1
ATOM 3698 N N . ARG A 1 457 ? -24.359 -33.75 9.328 1 96.38 457 ARG A N 1
ATOM 3699 C CA . ARG A 1 457 ? -25.391 -33.719 8.297 1 96.38 457 ARG A CA 1
ATOM 3700 C C . ARG A 1 457 ? -25.625 -35.125 7.727 1 96.38 457 ARG A C 1
ATOM 3702 O O . ARG A 1 457 ? -26.766 -35.469 7.414 1 96.38 457 ARG A O 1
ATOM 3709 N N . LYS A 1 458 ? -24.516 -35.844 7.438 1 96.81 458 LYS A N 1
ATOM 3710 C CA . LYS A 1 458 ? -24.625 -37.188 6.879 1 96.81 458 LYS A CA 1
ATOM 3711 C C . LYS A 1 458 ? -23.516 -38.094 7.422 1 96.81 458 LYS A C 1
ATOM 3713 O O . LYS A 1 458 ? -22.359 -37.688 7.535 1 96.81 458 LYS A O 1
ATOM 3718 N N . GLY A 1 459 ? -23.891 -39.312 7.75 1 95.56 459 GLY A N 1
ATOM 3719 C CA . GLY A 1 459 ? -22.906 -40.312 8.188 1 95.56 459 GLY A CA 1
ATOM 3720 C C . GLY A 1 459 ? -22.141 -40.938 7.043 1 95.56 459 GLY A C 1
ATOM 3721 O O . GLY A 1 459 ? -22.391 -40.625 5.875 1 95.56 459 GLY A O 1
ATOM 3722 N N . THR A 1 460 ? -21.141 -41.781 7.492 1 95.75 460 THR A N 1
ATOM 3723 C CA . THR A 1 460 ? -20.375 -42.469 6.469 1 95.75 460 THR A CA 1
ATOM 3724 C C . THR A 1 460 ? -21.172 -43.625 5.902 1 95.75 460 THR A C 1
ATOM 3726 O O . THR A 1 460 ? -22.172 -44.062 6.484 1 95.75 460 THR A O 1
ATOM 3729 N N . GLU A 1 461 ? -20.828 -44.094 4.699 1 93.38 461 GLU A N 1
ATOM 3730 C CA . GLU A 1 461 ? -21.422 -45.25 4.039 1 93.38 461 GLU A CA 1
ATOM 3731 C C . GLU A 1 461 ? -20.359 -46.281 3.656 1 93.38 461 GLU A C 1
ATOM 3733 O O . GLU A 1 461 ? -19.203 -45.906 3.434 1 93.38 461 GLU A O 1
ATOM 3738 N N . CYS A 1 462 ? -20.828 -47.562 3.957 1 85.38 462 CYS A N 1
ATOM 3739 C CA . CYS A 1 462 ? -19.938 -48.625 3.502 1 85.38 462 CYS A CA 1
ATOM 3740 C C . CYS A 1 462 ? -20.266 -49.031 2.076 1 85.38 462 CYS A C 1
ATOM 3742 O O . CYS A 1 462 ? -21.438 -49.219 1.729 1 85.38 462 CYS A O 1
ATOM 3744 N N . CYS A 1 463 ? -19.359 -49.281 1.099 1 79.69 463 CYS A N 1
ATOM 3745 C CA . CYS A 1 463 ? -17.938 -49.031 0.854 1 79.69 463 CYS A CA 1
ATOM 3746 C C . CYS A 1 463 ? -17.672 -48.844 -0.634 1 79.69 463 CYS A C 1
ATOM 3748 O O . CYS A 1 463 ? -18.438 -49.312 -1.475 1 79.69 463 CYS A O 1
ATOM 3750 N N . THR A 1 464 ? -16.875 -47.938 -1.003 1 81.75 464 THR A N 1
ATOM 3751 C CA . THR A 1 464 ? -16.281 -47.812 -2.33 1 81.75 464 THR A CA 1
ATOM 3752 C C . THR A 1 464 ? -14.859 -48.344 -2.34 1 81.75 464 THR A C 1
ATOM 3754 O O . THR A 1 464 ? -13.984 -47.812 -1.658 1 81.75 464 THR A O 1
ATOM 3757 N N . ASP A 1 465 ? -14.594 -49.406 -3.061 1 85.69 465 ASP A N 1
ATOM 3758 C CA . ASP A 1 465 ? -13.297 -50.094 -3.152 1 85.69 465 ASP A CA 1
ATOM 3759 C C . ASP A 1 465 ? -12.758 -50.438 -1.766 1 85.69 465 ASP A C 1
ATOM 3761 O O . ASP A 1 465 ? -11.602 -50.156 -1.457 1 85.69 465 ASP A O 1
ATOM 3765 N N . GLY A 1 466 ? -13.617 -50.844 -0.907 1 88.38 466 GLY A N 1
ATOM 3766 C CA . GLY A 1 466 ? -13.242 -51.344 0.409 1 88.38 466 GLY A CA 1
ATOM 3767 C C . GLY A 1 466 ? -13.023 -50.219 1.419 1 88.38 466 GLY A C 1
ATOM 3768 O O . GLY A 1 466 ? -12.594 -50.5 2.545 1 88.38 466 GLY A O 1
ATOM 3769 N N . ARG A 1 467 ? -13.289 -49.031 1.02 1 93.25 467 ARG A N 1
ATOM 3770 C CA . ARG A 1 467 ? -13.078 -47.906 1.925 1 93.25 467 ARG A CA 1
ATOM 3771 C C . ARG A 1 467 ? -14.391 -47.219 2.24 1 93.25 467 ARG A C 1
ATOM 3773 O O . ARG A 1 467 ? -15.289 -47.156 1.396 1 93.25 467 ARG A O 1
ATOM 3780 N N . LYS A 1 468 ? -14.461 -46.719 3.477 1 93.25 468 LYS A N 1
ATOM 3781 C CA . LYS A 1 468 ? -15.617 -45.906 3.842 1 93.25 468 LYS A CA 1
ATOM 3782 C C . LYS A 1 468 ? -15.742 -44.688 2.932 1 93.25 468 LYS A C 1
ATOM 3784 O O . LYS A 1 468 ? -14.734 -44.125 2.469 1 93.25 468 LYS A O 1
ATOM 3789 N N . THR A 1 469 ? -17 -44.312 2.629 1 93.75 469 THR A N 1
ATOM 3790 C CA . THR A 1 469 ? -17.281 -43.125 1.811 1 93.75 469 THR A CA 1
ATOM 3791 C C . THR A 1 469 ? -18.312 -42.219 2.49 1 93.75 469 THR A C 1
ATOM 3793 O O . THR A 1 469 ? -18.812 -42.562 3.562 1 93.75 469 THR A O 1
ATOM 3796 N N . SER A 1 470 ? -18.422 -41.062 1.979 1 94 470 SER A N 1
ATOM 3797 C CA . SER A 1 470 ? -19.422 -40.094 2.434 1 94 470 SER A CA 1
ATOM 3798 C C . SER A 1 470 ? -19.047 -39.531 3.795 1 94 470 SER A C 1
ATOM 3800 O O . SER A 1 470 ? -17.875 -39.406 4.133 1 94 470 SER A O 1
ATOM 3802 N N . GLY A 1 471 ? -20 -39.031 4.484 1 95.75 471 GLY A N 1
ATOM 3803 C CA . GLY A 1 471 ? -19.797 -38.188 5.668 1 95.75 471 GLY A CA 1
ATOM 3804 C C . GLY A 1 471 ? -19.781 -36.719 5.363 1 95.75 471 GLY A C 1
ATOM 3805 O O . GLY A 1 471 ? -19.047 -36.25 4.48 1 95.75 471 GLY A O 1
ATOM 3806 N N . ILE A 1 472 ? -20.719 -36.094 5.973 1 97.38 472 ILE A N 1
ATOM 3807 C CA . ILE A 1 472 ? -20.812 -34.656 5.734 1 97.38 472 ILE A CA 1
ATOM 3808 C C . ILE A 1 472 ? -21.016 -33.906 7.062 1 97.38 472 ILE A C 1
ATOM 3810 O O . ILE A 1 472 ? -21.938 -34.25 7.816 1 97.38 472 ILE A O 1
ATOM 3814 N N . PHE A 1 473 ? -20.109 -33.062 7.402 1 97.56 473 PHE A N 1
ATOM 3815 C CA . PHE A 1 473 ? -20.297 -32.125 8.5 1 97.56 473 PHE A CA 1
ATOM 3816 C C . PHE A 1 473 ? -20.516 -30.719 7.969 1 97.56 473 PHE A C 1
ATOM 3818 O O . PHE A 1 473 ? -20.078 -30.391 6.867 1 97.56 473 PHE A O 1
ATOM 3825 N N . VAL A 1 474 ? -21.266 -29.969 8.625 1 96.75 474 VAL A N 1
ATOM 3826 C CA . VAL A 1 474 ? -21.406 -28.547 8.352 1 96.75 474 VAL A CA 1
ATOM 3827 C C . VAL A 1 474 ? -20.984 -27.734 9.578 1 96.75 474 VAL A C 1
ATOM 3829 O O . VAL A 1 474 ? -21.531 -27.922 10.664 1 96.75 474 VAL A O 1
ATOM 3832 N N . ILE A 1 475 ? -20 -26.906 9.406 1 95.81 475 ILE A N 1
ATOM 3833 C CA . ILE A 1 475 ? -19.578 -25.953 10.438 1 95.81 475 ILE A CA 1
ATOM 3834 C C . ILE A 1 475 ? -20.078 -24.562 10.094 1 95.81 475 ILE A C 1
ATOM 3836 O O . ILE A 1 475 ? -19.891 -24.078 8.977 1 95.81 475 ILE A O 1
ATOM 3840 N N . TYR A 1 476 ? -20.719 -23.938 10.992 1 91.69 476 TYR A N 1
ATOM 3841 C CA . TYR A 1 476 ? -21.312 -22.672 10.586 1 91.69 476 TYR A CA 1
ATOM 3842 C C . TYR A 1 476 ? -21.344 -21.688 11.75 1 91.69 476 TYR A C 1
ATOM 3844 O O . TYR A 1 476 ? -21.266 -22.094 12.914 1 91.69 476 TYR A O 1
ATOM 3852 N N . ARG A 1 477 ? -21.266 -20.453 11.414 1 86 477 ARG A N 1
ATOM 3853 C CA . ARG A 1 477 ? -21.453 -19.359 12.352 1 86 477 ARG A CA 1
ATOM 3854 C C . ARG A 1 477 ? -21.938 -18.094 11.633 1 86 477 ARG A C 1
ATOM 3856 O O . ARG A 1 477 ? -21.375 -17.703 10.609 1 86 477 ARG A O 1
ATOM 3863 N N . ASN A 1 478 ? -22.828 -17.344 12.18 1 73.69 478 ASN A N 1
ATOM 3864 C CA . ASN A 1 478 ? -23.297 -16.031 11.75 1 73.69 478 ASN A CA 1
ATOM 3865 C C . ASN A 1 478 ? -23.5 -15.984 10.242 1 73.69 478 ASN A C 1
ATOM 3867 O O . ASN A 1 478 ? -23.016 -15.07 9.578 1 73.69 478 ASN A O 1
ATOM 3871 N N . GLY A 1 479 ? -24.078 -17.047 9.648 1 73.38 479 GLY A N 1
ATOM 3872 C CA . GLY A 1 479 ? -24.438 -17.031 8.234 1 73.38 479 GLY A CA 1
ATOM 3873 C C . GLY A 1 479 ? -23.344 -17.578 7.336 1 73.38 479 GLY A C 1
ATOM 3874 O O . GLY A 1 479 ? -23.531 -17.703 6.121 1 73.38 479 GLY A O 1
ATOM 3875 N N . TRP A 1 480 ? -22.25 -17.891 7.914 1 82.19 480 TRP A N 1
ATOM 3876 C CA . TRP A 1 480 ? -21.156 -18.484 7.137 1 82.19 480 TRP A CA 1
ATOM 3877 C C . TRP A 1 480 ? -21.047 -19.984 7.422 1 82.19 480 TRP A C 1
ATOM 3879 O O . TRP A 1 480 ? -21.234 -20.422 8.562 1 82.19 480 TRP A O 1
ATOM 3889 N N . GLY A 1 481 ? -20.828 -20.656 6.352 1 89.69 481 GLY A N 1
ATOM 3890 C CA . GLY A 1 481 ? -20.75 -22.109 6.523 1 89.69 481 GLY A CA 1
ATOM 3891 C C . GLY A 1 481 ? -19.641 -22.75 5.719 1 89.69 481 GLY A C 1
ATOM 3892 O O . GLY A 1 481 ? -19.281 -22.25 4.648 1 89.69 481 GLY A O 1
ATOM 3893 N N . VAL A 1 482 ? -19.094 -23.75 6.293 1 95.25 482 VAL A N 1
ATOM 3894 C CA . VAL A 1 482 ? -18.125 -24.594 5.621 1 95.25 482 VAL A CA 1
ATOM 3895 C C . VAL A 1 482 ? -18.672 -26.016 5.5 1 95.25 482 VAL A C 1
ATOM 3897 O O . VAL A 1 482 ? -19.078 -26.609 6.5 1 95.25 482 VAL A O 1
ATOM 3900 N N . ASP A 1 483 ? -18.75 -26.453 4.312 1 96.06 483 ASP A N 1
ATOM 3901 C CA . ASP A 1 483 ? -19.109 -27.844 4.078 1 96.06 483 ASP A CA 1
ATOM 3902 C C . ASP A 1 483 ? -17.875 -28.734 4.156 1 96.06 483 ASP A C 1
ATOM 3904 O O . ASP A 1 483 ? -16.875 -28.5 3.463 1 96.06 483 ASP A O 1
ATOM 3908 N N . PHE A 1 484 ? -17.969 -29.656 4.992 1 95.56 484 PHE A N 1
ATOM 3909 C CA . PHE A 1 484 ? -16.906 -30.609 5.289 1 95.56 484 PHE A CA 1
ATOM 3910 C C . PHE A 1 484 ? -17.25 -32 4.801 1 95.56 484 PHE A C 1
ATOM 3912 O O . PHE A 1 484 ? -18 -32.719 5.461 1 95.56 484 PHE A O 1
ATOM 3919 N N . TYR A 1 485 ? -16.625 -32.469 3.635 1 96.38 485 TYR A N 1
ATOM 3920 C CA . TYR A 1 485 ? -17.078 -33.656 2.922 1 96.38 485 TYR A CA 1
ATOM 3921 C C . TYR A 1 485 ? -16.109 -34.812 3.121 1 96.38 485 TYR A C 1
ATOM 3923 O O . TYR A 1 485 ? -14.898 -34.656 2.895 1 96.38 485 TYR A O 1
ATOM 3931 N N . GLY A 1 486 ? -16.656 -35.938 3.443 1 96 486 GLY A N 1
ATOM 3932 C CA . GLY A 1 486 ? -15.852 -37.125 3.508 1 96 486 GLY A CA 1
ATOM 3933 C C . GLY A 1 486 ? -15.617 -37.781 2.148 1 96 486 GLY A C 1
ATOM 3934 O O . GLY A 1 486 ? -16.516 -37.781 1.307 1 96 486 GLY A O 1
ATOM 3935 N N . ARG A 1 487 ? -14.367 -38.219 1.896 1 95.56 487 ARG A N 1
ATOM 3936 C CA . ARG A 1 487 ? -13.953 -38.906 0.681 1 95.56 487 ARG A CA 1
ATOM 3937 C C . ARG A 1 487 ? -13.227 -40.219 1.012 1 95.56 487 ARG A C 1
ATOM 3939 O O . ARG A 1 487 ? -12.523 -40.312 2.02 1 95.56 487 ARG A O 1
ATOM 3946 N N . PRO A 1 488 ? -13.422 -41.188 0.161 1 94.75 488 PRO A N 1
ATOM 3947 C CA . PRO A 1 488 ? -12.734 -42.469 0.449 1 94.75 488 PRO A CA 1
ATOM 3948 C C . PRO A 1 488 ? -11.219 -42.344 0.319 1 94.75 488 PRO A C 1
ATOM 3950 O O . PRO A 1 488 ? -10.484 -43.125 0.939 1 94.75 488 PRO A O 1
ATOM 3953 N N . LYS A 1 489 ? -10.789 -41.438 -0.515 1 94.5 489 LYS A N 1
ATOM 3954 C CA . LYS A 1 489 ? -9.367 -41.219 -0.757 1 94.5 489 LYS A CA 1
ATOM 3955 C C . LYS A 1 489 ? -9.055 -39.75 -0.938 1 94.5 489 LYS A C 1
ATOM 3957 O O . LYS A 1 489 ? -9.859 -39 -1.513 1 94.5 489 LYS A O 1
ATOM 3962 N N . LEU A 1 490 ? -7.883 -39.406 -0.389 1 96 490 LEU A N 1
ATOM 3963 C CA . LEU A 1 490 ? -7.383 -38.031 -0.596 1 96 490 LEU A CA 1
ATOM 3964 C C . LEU A 1 490 ? -5.992 -38.062 -1.222 1 96 490 LEU A C 1
ATOM 3966 O O . LEU A 1 490 ? -5.234 -39 -1.022 1 96 490 LEU A O 1
ATOM 3970 N N . GLU A 1 491 ? -5.68 -37.094 -1.949 1 96.19 491 GLU A N 1
ATOM 3971 C CA . GLU A 1 491 ? -4.371 -37.031 -2.592 1 96.19 491 GLU A CA 1
ATOM 3972 C C . GLU A 1 491 ? -3.26 -36.844 -1.562 1 96.19 491 GLU A C 1
ATOM 3974 O O . GLU A 1 491 ? -2.133 -37.281 -1.769 1 96.19 491 GLU A O 1
ATOM 3979 N N . SER A 1 492 ? -3.598 -36.219 -0.439 1 96.56 492 SER A N 1
ATOM 3980 C CA . SER A 1 492 ? -2.609 -36.031 0.619 1 96.56 492 SER A CA 1
ATOM 3981 C C . SER A 1 492 ? -2.09 -37.375 1.119 1 96.56 492 SER A C 1
ATOM 3983 O O . SER A 1 492 ? -0.884 -37.562 1.297 1 96.56 492 SER A O 1
ATOM 3985 N N . GLU A 1 493 ? -2.973 -38.281 1.372 1 94.44 493 GLU A N 1
ATOM 3986 C CA . GLU A 1 493 ? -2.543 -39.594 1.835 1 94.44 493 GLU A CA 1
ATOM 3987 C C . GLU A 1 493 ? -1.712 -40.312 0.772 1 94.44 493 GLU A C 1
ATOM 3989 O O . GLU A 1 493 ? -0.752 -41 1.096 1 94.44 493 GLU A O 1
ATOM 3994 N N . MET A 1 494 ? -2.061 -40.125 -0.478 1 94.31 494 MET A N 1
ATOM 3995 C CA . MET A 1 494 ? -1.327 -40.719 -1.582 1 94.31 494 MET A CA 1
ATOM 3996 C C . MET A 1 494 ? 0.085 -40.156 -1.678 1 94.31 494 MET A C 1
ATOM 3998 O O . MET A 1 494 ? 1.041 -40.906 -1.921 1 94.31 494 MET A O 1
ATOM 4002 N N . LEU A 1 495 ? 0.194 -38.844 -1.531 1 96.19 495 LEU A N 1
ATOM 4003 C CA . LEU A 1 495 ? 1.499 -38.188 -1.555 1 96.19 495 LEU A CA 1
ATOM 4004 C C . LEU A 1 495 ? 2.389 -38.719 -0.432 1 96.19 495 LEU A C 1
ATOM 4006 O O . LEU A 1 495 ? 3.547 -39.062 -0.665 1 96.19 495 LEU A O 1
ATOM 4010 N N . VAL A 1 496 ? 1.843 -38.844 0.734 1 95 496 VAL A N 1
ATOM 4011 C CA . VAL A 1 496 ? 2.607 -39.312 1.885 1 95 496 VAL A CA 1
ATOM 4012 C C . VAL A 1 496 ? 3.039 -40.75 1.659 1 95 496 VAL A C 1
ATOM 4014 O O . VAL A 1 496 ? 4.168 -41.125 1.984 1 95 496 VAL A O 1
ATOM 4017 N N . ALA A 1 497 ? 2.174 -41.531 1.115 1 93.56 497 ALA A N 1
ATOM 4018 C CA . ALA A 1 497 ? 2.496 -42.938 0.812 1 93.56 497 ALA A CA 1
ATOM 4019 C C . ALA A 1 497 ? 3.676 -43.031 -0.153 1 93.56 497 ALA A C 1
ATOM 4021 O O . ALA A 1 497 ? 4.426 -44 -0.134 1 93.56 497 ALA A O 1
ATOM 4022 N N . ASN A 1 498 ? 3.844 -42 -0.94 1 91.25 498 ASN A N 1
ATOM 4023 C CA . ASN A 1 498 ? 4.926 -42 -1.92 1 91.25 498 ASN A CA 1
ATOM 4024 C C . ASN A 1 498 ? 6.125 -41.188 -1.411 1 91.25 498 ASN A C 1
ATOM 4026 O O . ASN A 1 498 ? 7.004 -40.844 -2.191 1 91.25 498 ASN A O 1
ATOM 4030 N N . GLY A 1 499 ? 6.102 -40.812 -0.169 1 90.44 499 GLY A N 1
ATOM 4031 C CA . GLY A 1 499 ? 7.238 -40.156 0.453 1 90.44 499 GLY A CA 1
ATOM 4032 C C . GLY A 1 499 ? 7.277 -38.656 0.196 1 90.44 499 GLY A C 1
ATOM 4033 O O . GLY A 1 499 ? 8.32 -38.031 0.345 1 90.44 499 GLY A O 1
ATOM 4034 N N . GLN A 1 500 ? 6.184 -38.094 -0.236 1 94.06 500 GLN A N 1
ATOM 4035 C CA . GLN A 1 500 ? 6.105 -36.656 -0.498 1 94.06 500 GLN A CA 1
ATOM 4036 C C . GLN A 1 500 ? 5.27 -35.938 0.561 1 94.06 500 GLN A C 1
ATOM 4038 O O . GLN A 1 500 ? 4.461 -36.562 1.247 1 94.06 500 GLN A O 1
ATOM 4043 N N . GLN A 1 501 ? 5.508 -34.656 0.708 1 95.81 501 GLN A N 1
ATOM 4044 C CA . GLN A 1 501 ? 4.691 -33.875 1.609 1 95.81 501 GLN A CA 1
ATOM 4045 C C . GLN A 1 501 ? 3.359 -33.5 0.966 1 95.81 501 GLN A C 1
ATOM 4047 O O . GLN A 1 501 ? 3.289 -33.281 -0.244 1 95.81 501 GLN A O 1
ATOM 4052 N N . PRO A 1 502 ? 2.314 -33.438 1.805 1 97.81 502 PRO A N 1
ATOM 4053 C CA . PRO A 1 502 ? 1.075 -32.906 1.253 1 97.81 502 PRO A CA 1
ATOM 4054 C C . PRO A 1 502 ? 1.255 -31.484 0.688 1 97.81 502 PRO A C 1
ATOM 4056 O O . PRO A 1 502 ? 2.09 -30.719 1.18 1 97.81 502 PRO A O 1
ATOM 4059 N N . THR A 1 503 ? 0.481 -31.219 -0.364 1 98.56 503 THR A N 1
ATOM 4060 C CA . THR A 1 503 ? 0.527 -29.891 -0.966 1 98.56 503 THR A CA 1
ATOM 4061 C C . THR A 1 503 ? -0.209 -28.875 -0.096 1 98.56 503 THR A C 1
ATOM 4063 O O . THR A 1 503 ? -1.298 -29.156 0.41 1 98.56 503 THR A O 1
ATOM 4066 N N . LYS A 1 504 ? 0.434 -27.766 0.106 1 98.56 504 LYS A N 1
ATOM 4067 C CA . LYS A 1 504 ? -0.176 -26.672 0.846 1 98.56 504 LYS A CA 1
ATOM 4068 C C . LYS A 1 504 ? -0.258 -25.406 -0.012 1 98.56 504 LYS A C 1
ATOM 4070 O O . LYS A 1 504 ? 0.648 -25.125 -0.799 1 98.56 504 LYS A O 1
ATOM 4075 N N . VAL A 1 505 ? -1.327 -24.688 0.094 1 98.31 505 VAL A N 1
ATOM 4076 C CA . VAL A 1 505 ? -1.486 -23.391 -0.555 1 98.31 505 VAL A CA 1
ATOM 4077 C C . VAL A 1 505 ? -1.554 -22.281 0.501 1 98.31 505 VAL A C 1
ATOM 4079 O O . VAL A 1 505 ? -1.979 -22.531 1.633 1 98.31 505 VAL A O 1
ATOM 4082 N N . MET A 1 506 ? -1.05 -21.172 0.12 1 97 506 MET A N 1
ATOM 4083 C CA . MET A 1 506 ? -1.204 -20.016 0.99 1 97 506 MET A CA 1
ATOM 4084 C C . MET A 1 506 ? -2.637 -19.484 0.951 1 97 506 MET A C 1
ATOM 4086 O O . MET A 1 506 ? -3.146 -19.141 -0.116 1 97 506 MET A O 1
ATOM 4090 N N . PHE A 1 507 ? -3.27 -19.531 2.045 1 96.06 507 PHE A N 1
ATOM 4091 C CA . PHE A 1 507 ? -4.648 -19.094 2.209 1 96.06 507 PHE A CA 1
ATOM 4092 C C . PHE A 1 507 ? -4.77 -18.125 3.373 1 96.06 507 PHE A C 1
ATOM 4094 O O . PHE A 1 507 ? -4.703 -18.516 4.539 1 96.06 507 PHE A O 1
ATOM 4101 N N . ALA A 1 508 ? -4.949 -16.797 3.041 1 93.31 508 ALA A N 1
ATOM 4102 C CA . ALA A 1 508 ? -5.109 -15.766 4.059 1 93.31 508 ALA A CA 1
ATOM 4103 C C . ALA A 1 508 ? -3.998 -15.844 5.102 1 93.31 508 ALA A C 1
ATOM 4105 O O . ALA A 1 508 ? -4.27 -15.906 6.305 1 93.31 508 ALA A O 1
ATOM 4106 N N . VAL A 1 509 ? -2.773 -16.016 4.703 1 91.25 509 VAL A N 1
ATOM 4107 C CA . VAL A 1 509 ? -1.534 -15.898 5.465 1 91.25 509 VAL A CA 1
ATOM 4108 C C . VAL A 1 509 ? -1.278 -17.188 6.23 1 91.25 509 VAL A C 1
ATOM 4110 O O . VAL A 1 509 ? -0.468 -17.219 7.16 1 91.25 509 VAL A O 1
ATOM 4113 N N . GLN A 1 510 ? -1.967 -18.188 5.926 1 95.81 510 GLN A N 1
ATOM 4114 C CA . GLN A 1 510 ? -1.742 -19.516 6.508 1 95.81 510 GLN A CA 1
ATOM 4115 C C . GLN A 1 510 ? -1.574 -20.562 5.422 1 95.81 510 GLN A C 1
ATOM 4117 O O . GLN A 1 510 ? -2.312 -20.578 4.434 1 95.81 510 GLN A O 1
ATOM 4122 N N . TRP A 1 511 ? -0.596 -21.391 5.605 1 97.44 511 TRP A N 1
ATOM 4123 C CA . TRP A 1 511 ? -0.477 -22.547 4.723 1 97.44 511 TRP A CA 1
ATOM 4124 C C . TRP A 1 511 ? -1.517 -23.609 5.07 1 97.44 511 TRP A C 1
ATOM 4126 O O . TRP A 1 511 ? -1.564 -24.094 6.203 1 97.44 511 TRP A O 1
ATOM 4136 N N . VAL A 1 512 ? -2.338 -23.906 4.137 1 98 512 VAL A N 1
ATOM 4137 C CA . VAL A 1 512 ? -3.35 -24.938 4.363 1 98 512 VAL A CA 1
ATOM 4138 C C . VAL A 1 512 ? -3.23 -26.016 3.303 1 98 512 VAL A C 1
ATOM 4140 O O . VAL A 1 512 ? -2.9 -25.734 2.148 1 98 512 VAL A O 1
ATOM 4143 N N . THR A 1 513 ? -3.543 -27.234 3.723 1 98.44 513 THR A N 1
ATOM 4144 C CA . THR A 1 513 ? -3.418 -28.375 2.82 1 98.44 513 THR A CA 1
ATOM 4145 C C . THR A 1 513 ? -4.465 -28.297 1.714 1 98.44 513 THR A C 1
ATOM 4147 O O . THR A 1 513 ? -5.621 -27.953 1.966 1 98.44 513 THR A O 1
ATOM 4150 N N . ALA A 1 514 ? -4.051 -28.625 0.502 1 98.31 514 ALA A N 1
ATOM 4151 C CA . ALA A 1 514 ? -4.898 -28.625 -0.689 1 98.31 514 ALA A CA 1
ATOM 4152 C C . ALA A 1 514 ? -4.664 -29.875 -1.53 1 98.31 514 ALA A C 1
ATOM 4154 O O . ALA A 1 514 ? -4.027 -30.828 -1.073 1 98.31 514 ALA A O 1
ATOM 4155 N N . MET A 1 515 ? -5.328 -29.938 -2.629 1 97.5 515 MET A N 1
ATOM 4156 C CA . MET A 1 515 ? -5.117 -31.031 -3.561 1 97.5 515 MET A CA 1
ATOM 4157 C C . MET A 1 515 ? -3.693 -31.016 -4.109 1 97.5 515 MET A C 1
ATOM 4159 O O . MET A 1 515 ? -3.012 -30 -4.043 1 97.5 515 MET A O 1
ATOM 4163 N N . ARG A 1 516 ? -3.283 -32.156 -4.59 1 97.81 516 ARG A N 1
ATOM 4164 C CA . ARG A 1 516 ? -1.896 -32.406 -4.98 1 97.81 516 ARG A CA 1
ATOM 4165 C C . ARG A 1 516 ? -1.384 -31.266 -5.883 1 97.81 516 ARG A C 1
ATOM 4167 O O . ARG A 1 516 ? -0.322 -30.703 -5.625 1 97.81 516 ARG A O 1
ATOM 4174 N N . ASN A 1 517 ? -2.055 -30.969 -6.969 1 98.5 517 ASN A N 1
ATOM 4175 C CA . ASN A 1 517 ? -1.797 -29.891 -7.91 1 98.5 517 ASN A CA 1
ATOM 4176 C C . ASN A 1 517 ? -2.975 -28.922 -7.992 1 98.5 517 ASN A C 1
ATOM 4178 O O . ASN A 1 517 ? -3.846 -29.062 -8.852 1 98.5 517 ASN A O 1
ATOM 4182 N N . PRO A 1 518 ? -2.893 -27.906 -7.07 1 98.44 518 PRO A N 1
ATOM 4183 C CA . PRO A 1 518 ? -4.051 -27.016 -6.957 1 98.44 518 PRO A CA 1
ATOM 4184 C C . PRO A 1 518 ? -4.367 -26.297 -8.266 1 98.44 518 PRO A C 1
ATOM 4186 O O . PRO A 1 518 ? -5.539 -26.062 -8.578 1 98.44 518 PRO A O 1
ATOM 4189 N N . GLY A 1 519 ? -3.354 -25.938 -9.016 1 98.5 519 GLY A N 1
ATOM 4190 C CA . GLY A 1 519 ? -3.592 -25.297 -10.297 1 98.5 519 GLY A CA 1
ATOM 4191 C C . GLY A 1 519 ? -4.301 -26.188 -11.297 1 98.5 519 GLY A C 1
ATOM 4192 O O . GLY A 1 519 ? -5.254 -25.766 -11.953 1 98.5 519 GLY A O 1
ATOM 4193 N N . LEU A 1 520 ? -3.852 -27.422 -11.375 1 98.31 520 LEU A N 1
ATOM 4194 C CA . LEU A 1 520 ? -4.418 -28.375 -12.32 1 98.31 520 LEU A CA 1
ATOM 4195 C C . LEU A 1 520 ? -5.848 -28.734 -11.938 1 98.31 520 LEU A C 1
ATOM 4197 O O . LEU A 1 520 ? -6.746 -28.719 -12.789 1 98.31 520 LEU A O 1
ATOM 4201 N N . SER A 1 521 ? -6.02 -29.094 -10.664 1 97.5 521 SER A N 1
ATOM 4202 C CA . SER A 1 521 ? -7.355 -29.5 -10.234 1 97.5 521 SER A CA 1
ATOM 4203 C C . SER A 1 521 ? -8.359 -28.359 -10.422 1 97.5 521 SER A C 1
ATOM 4205 O O . SER A 1 521 ? -9.508 -28.594 -10.789 1 97.5 521 SER A O 1
ATOM 4207 N N . SER A 1 522 ? -7.93 -27.125 -10.18 1 96.88 522 SER A N 1
ATOM 4208 C CA . SER A 1 522 ? -8.812 -25.984 -10.383 1 96.88 522 SER A CA 1
ATOM 4209 C C . SER A 1 522 ? -9.156 -25.812 -11.852 1 96.88 522 SER A C 1
ATOM 4211 O O . SER A 1 522 ? -10.32 -25.609 -12.211 1 96.88 522 SER A O 1
ATOM 4213 N N . ARG A 1 523 ? -8.156 -25.828 -12.711 1 96.62 523 ARG A N 1
ATOM 4214 C CA . ARG A 1 523 ? -8.383 -25.672 -14.141 1 96.62 523 ARG A CA 1
ATOM 4215 C C . ARG A 1 523 ? -9.336 -26.734 -14.664 1 96.62 523 ARG A C 1
ATOM 4217 O O . ARG A 1 523 ? -10.266 -26.438 -15.414 1 96.62 523 ARG A O 1
ATOM 4224 N N . ASN A 1 524 ? -9.086 -27.984 -14.266 1 96.31 524 ASN A N 1
ATOM 4225 C CA . ASN A 1 524 ? -9.883 -29.094 -14.758 1 96.31 524 ASN A CA 1
ATOM 4226 C C . ASN A 1 524 ? -11.297 -29.078 -14.188 1 96.31 524 ASN A C 1
ATOM 4228 O O . ASN A 1 524 ? -12.242 -29.5 -14.852 1 96.31 524 ASN A O 1
ATOM 4232 N N . ARG A 1 525 ? -11.461 -28.594 -13.008 1 95.62 525 ARG A N 1
ATOM 4233 C CA . ARG A 1 525 ? -12.766 -28.5 -12.352 1 95.62 525 ARG A CA 1
ATOM 4234 C C . ARG A 1 525 ? -13.617 -27.406 -12.992 1 95.62 525 ARG A C 1
ATOM 4236 O O . ARG A 1 525 ? -14.812 -27.609 -13.219 1 95.62 525 ARG A O 1
ATOM 4243 N N . TYR A 1 526 ? -13.023 -26.266 -13.281 1 94.62 526 TYR A N 1
ATOM 4244 C CA . TYR A 1 526 ? -13.82 -25.094 -13.633 1 94.62 526 TYR A CA 1
ATOM 4245 C C . TYR A 1 526 ? -13.758 -24.828 -15.133 1 94.62 526 TYR A C 1
ATOM 4247 O O . TYR A 1 526 ? -14.648 -24.188 -15.695 1 94.62 526 TYR A O 1
ATOM 4255 N N . GLY A 1 527 ? -12.625 -25.266 -15.805 1 94 527 GLY A N 1
ATOM 4256 C CA . GLY A 1 527 ? -12.57 -25.156 -17.25 1 94 527 GLY A CA 1
ATOM 4257 C C . GLY A 1 527 ? -11.797 -23.938 -17.719 1 94 527 GLY A C 1
ATOM 4258 O O . GLY A 1 527 ? -11.016 -23.359 -16.969 1 94 527 GLY A O 1
ATOM 4259 N N . PRO A 1 528 ? -11.953 -23.547 -19.016 1 93.56 528 PRO A N 1
ATOM 4260 C CA . PRO A 1 528 ? -11.164 -22.484 -19.625 1 93.56 528 PRO A CA 1
ATOM 4261 C C . PRO A 1 528 ? -11.453 -21.109 -19.016 1 93.56 528 PRO A C 1
ATOM 4263 O O . PRO A 1 528 ? -12.57 -20.875 -18.531 1 93.56 528 PRO A O 1
ATOM 4266 N N . ASN A 1 529 ? -10.445 -20.203 -19.047 1 94.94 529 ASN A N 1
ATOM 4267 C CA . ASN A 1 529 ? -10.531 -18.844 -18.547 1 94.94 529 ASN A CA 1
ATOM 4268 C C . ASN A 1 529 ? -10.742 -18.812 -17.031 1 94.94 529 ASN A C 1
ATOM 4270 O O . ASN A 1 529 ? -11.453 -17.953 -16.516 1 94.94 529 ASN A O 1
ATOM 4274 N N . ILE A 1 530 ? -10.141 -19.75 -16.438 1 95.81 530 ILE A N 1
ATOM 4275 C CA . ILE A 1 530 ? -10.375 -19.969 -15.016 1 95.81 530 ILE A CA 1
ATOM 4276 C C . ILE A 1 530 ? -9.812 -18.797 -14.219 1 95.81 530 ILE A C 1
ATOM 4278 O O . ILE A 1 530 ? -10.281 -18.5 -13.109 1 95.81 530 ILE A O 1
ATOM 4282 N N . TYR A 1 531 ? -8.875 -18.094 -14.695 1 96.62 531 TYR A N 1
ATOM 4283 C CA . TYR A 1 531 ? -8.234 -17.031 -13.914 1 96.62 531 TYR A CA 1
ATOM 4284 C C . TYR A 1 531 ? -8.906 -15.688 -14.156 1 96.62 531 TYR A C 1
ATOM 4286 O O . TYR A 1 531 ? -8.578 -14.695 -13.5 1 96.62 531 TYR A O 1
ATOM 4294 N N . ARG A 1 532 ? -9.781 -15.656 -15.133 1 95.12 532 ARG A N 1
ATOM 4295 C CA . ARG A 1 532 ? -10.758 -14.562 -15.148 1 95.12 532 ARG A CA 1
ATOM 4296 C C . ARG A 1 532 ? -11.789 -14.734 -14.039 1 95.12 532 ARG A C 1
ATOM 4298 O O . ARG A 1 532 ? -12.016 -15.852 -13.555 1 95.12 532 ARG A O 1
ATOM 4305 N N . HIS A 1 533 ? -12.328 -13.633 -13.664 1 94.5 533 HIS A N 1
ATOM 4306 C CA . HIS A 1 533 ? -13.156 -13.688 -12.461 1 94.5 533 HIS A CA 1
ATOM 4307 C C . HIS A 1 533 ? -14.633 -13.766 -12.812 1 94.5 533 HIS A C 1
ATOM 4309 O O . HIS A 1 533 ? -15.07 -13.219 -13.828 1 94.5 533 HIS A O 1
ATOM 4315 N N . VAL A 1 534 ? -15.336 -14.469 -12.008 1 93.94 534 VAL A N 1
ATOM 4316 C CA . VAL A 1 534 ? -16.797 -14.555 -12.047 1 93.94 534 VAL A CA 1
ATOM 4317 C C . VAL A 1 534 ? -17.344 -14.789 -10.641 1 93.94 534 VAL A C 1
ATOM 4319 O O . VAL A 1 534 ? -16.719 -15.484 -9.836 1 93.94 534 VAL A O 1
ATOM 4322 N N . GLU A 1 535 ? -18.438 -14.188 -10.352 1 93.5 535 GLU A N 1
ATOM 4323 C CA . GLU A 1 535 ? -19.047 -14.266 -9.023 1 93.5 535 GLU A CA 1
ATOM 4324 C C . GLU A 1 535 ? -19.469 -15.703 -8.703 1 93.5 535 GLU A C 1
ATOM 4326 O O . GLU A 1 535 ? -19.453 -16.562 -9.578 1 93.5 535 GLU A O 1
ATOM 4331 N N . HIS A 1 536 ? -19.828 -15.938 -7.438 1 93.44 536 HIS A N 1
ATOM 4332 C CA . HIS A 1 536 ? -20.375 -17.219 -6.977 1 93.44 536 HIS A CA 1
ATOM 4333 C C . HIS A 1 536 ? -21.609 -17.609 -7.785 1 93.44 536 HIS A C 1
ATOM 4335 O O . HIS A 1 536 ? -22.453 -16.766 -8.094 1 93.44 536 HIS A O 1
ATOM 4341 N N . TRP A 1 537 ? -21.734 -18.859 -8.094 1 92.94 537 TRP A N 1
ATOM 4342 C CA . TRP A 1 537 ? -22.797 -19.359 -8.961 1 92.94 537 TRP A CA 1
ATOM 4343 C C . TRP A 1 537 ? -24.172 -18.953 -8.438 1 92.94 537 TRP A C 1
ATOM 4345 O O . TRP A 1 537 ? -25.078 -18.656 -9.219 1 92.94 537 TRP A O 1
ATOM 4355 N N . TYR A 1 538 ? -24.266 -18.953 -7.105 1 90.69 538 TYR A N 1
ATOM 4356 C CA . TYR A 1 538 ? -25.547 -18.625 -6.469 1 90.69 538 TYR A CA 1
ATOM 4357 C C . TYR A 1 538 ? -25.969 -17.203 -6.82 1 90.69 538 TYR A C 1
ATOM 4359 O O . TYR A 1 538 ? -27.141 -16.953 -7.117 1 90.69 538 TYR A O 1
ATOM 4367 N N . TYR A 1 539 ? -25.047 -16.281 -6.848 1 89.25 539 TYR A N 1
ATOM 4368 C CA . TYR A 1 539 ? -25.375 -14.867 -7.043 1 89.25 539 TYR A CA 1
ATOM 4369 C C . TYR A 1 539 ? -25.672 -14.578 -8.508 1 89.25 539 TYR A C 1
ATOM 4371 O O . TYR A 1 539 ? -26.375 -13.617 -8.828 1 89.25 539 TYR A O 1
ATOM 4379 N N . ILE A 1 540 ? -25.125 -15.383 -9.383 1 90.88 540 ILE A N 1
ATOM 4380 C CA . ILE A 1 540 ? -25.328 -15.086 -10.797 1 90.88 540 ILE A CA 1
ATOM 4381 C C . ILE A 1 540 ? -26.453 -15.969 -11.344 1 90.88 540 ILE A C 1
ATOM 4383 O O . ILE A 1 540 ? -26.641 -16.062 -12.562 1 90.88 540 ILE A O 1
ATOM 4387 N N . GLY A 1 541 ? -27.188 -16.703 -10.523 1 89 541 GLY A N 1
ATOM 4388 C CA . GLY A 1 541 ? -28.422 -17.375 -10.875 1 89 541 GLY A CA 1
ATOM 4389 C C . GLY A 1 541 ? -28.219 -18.766 -11.461 1 89 541 GLY A C 1
ATOM 4390 O O . GLY A 1 541 ? -29.109 -19.297 -12.133 1 89 541 GLY A O 1
ATOM 4391 N N . MET A 1 542 ? -27.078 -19.312 -11.289 1 90.38 542 MET A N 1
ATOM 4392 C CA . MET A 1 542 ? -26.859 -20.688 -11.75 1 90.38 542 MET A CA 1
ATOM 4393 C C . MET A 1 542 ? -27.531 -21.688 -10.82 1 90.38 542 MET A C 1
ATOM 4395 O O . MET A 1 542 ? -27.734 -21.406 -9.633 1 90.38 542 MET A O 1
ATOM 4399 N N . LYS A 1 543 ? -27.828 -22.812 -11.414 1 90.88 543 LYS A N 1
ATOM 4400 C CA . LYS A 1 543 ? -28.531 -23.828 -10.641 1 90.88 543 LYS A CA 1
ATOM 4401 C C . LYS A 1 543 ? -27.594 -24.562 -9.688 1 90.88 543 LYS A C 1
ATOM 4403 O O . LYS A 1 543 ? -28.016 -25.047 -8.641 1 90.88 543 LYS A O 1
ATOM 4408 N N . SER A 1 544 ? -26.359 -24.672 -10.117 1 90.31 544 SER A N 1
ATOM 4409 C CA . SER A 1 544 ? -25.391 -25.359 -9.289 1 90.31 544 SER A CA 1
ATOM 4410 C C . SER A 1 544 ? -23.969 -24.875 -9.586 1 90.31 544 SER A C 1
ATOM 4412 O O . SER A 1 544 ? -23.703 -24.328 -10.656 1 90.31 544 SER A O 1
ATOM 4414 N N . GLY A 1 545 ? -23.156 -25.125 -8.609 1 90.06 545 GLY A N 1
ATOM 4415 C CA . GLY A 1 545 ? -21.75 -24.766 -8.797 1 90.06 545 GLY A CA 1
ATOM 4416 C C . GLY A 1 545 ? -21.016 -25.672 -9.75 1 90.06 545 GLY A C 1
ATOM 4417 O O . GLY A 1 545 ? -19.875 -25.391 -10.141 1 90.06 545 GLY A O 1
ATOM 4418 N N . GLY A 1 546 ? -21.641 -26.734 -10.156 1 88.94 546 GLY A N 1
ATOM 4419 C CA . GLY A 1 546 ? -21.016 -27.703 -11.047 1 88.94 546 GLY A CA 1
ATOM 4420 C C . GLY A 1 546 ? -21.156 -27.328 -12.516 1 88.94 546 GLY A C 1
ATOM 4421 O O . GLY A 1 546 ? -20.547 -27.953 -13.383 1 88.94 546 GLY A O 1
ATOM 4422 N N . MET A 1 547 ? -21.938 -26.297 -12.805 1 87.94 547 MET A N 1
ATOM 4423 C CA . MET A 1 547 ? -22.172 -25.875 -14.18 1 87.94 547 MET A CA 1
ATOM 4424 C C . MET A 1 547 ? -21 -25.031 -14.695 1 87.94 547 MET A C 1
ATOM 4426 O O . MET A 1 547 ? -20.156 -24.578 -13.914 1 87.94 547 MET A O 1
ATOM 4430 N N . ARG A 1 548 ? -21.016 -24.875 -15.969 1 88.94 548 ARG A N 1
ATOM 4431 C CA . ARG A 1 548 ? -19.953 -24.094 -16.609 1 88.94 548 ARG A CA 1
ATOM 4432 C C . ARG A 1 548 ? -20.125 -22.609 -16.328 1 88.94 548 ARG A C 1
ATOM 4434 O O . ARG A 1 548 ? -21.234 -22.078 -16.453 1 88.94 548 ARG A O 1
ATOM 4441 N N . TYR A 1 549 ? -19.031 -22.047 -15.969 1 90 549 TYR A N 1
ATOM 4442 C CA . TYR A 1 549 ? -19.047 -20.609 -15.664 1 90 549 TYR A CA 1
ATOM 4443 C C . TYR A 1 549 ? -18.688 -19.797 -16.891 1 90 549 TYR A C 1
ATOM 4445 O O . TYR A 1 549 ? -17.875 -20.219 -17.719 1 90 549 TYR A O 1
ATOM 4453 N N . LYS A 1 550 ? -19.281 -18.703 -17.031 1 89.25 550 LYS A N 1
ATOM 4454 C CA . LYS A 1 550 ? -18.844 -17.672 -17.969 1 89.25 550 LYS A CA 1
ATOM 4455 C C . LYS A 1 550 ? -18.047 -16.578 -17.25 1 89.25 550 LYS A C 1
ATOM 4457 O O . LYS A 1 550 ? -18.625 -15.625 -16.719 1 89.25 550 LYS A O 1
ATOM 4462 N N . SER A 1 551 ? -16.75 -16.703 -17.297 1 92.81 551 SER A N 1
ATOM 4463 C CA . SER A 1 551 ? -15.867 -15.812 -16.547 1 92.81 551 SER A CA 1
ATOM 4464 C C . SER A 1 551 ? -15.516 -14.57 -17.344 1 92.81 551 SER A C 1
ATOM 4466 O O . SER A 1 551 ? -15.656 -14.555 -18.578 1 92.81 551 SER A O 1
ATOM 4468 N N . GLY A 1 552 ? -15.094 -13.484 -16.656 1 92.62 552 GLY A N 1
ATOM 4469 C CA . GLY A 1 552 ? -14.562 -12.297 -17.312 1 92.62 552 GLY A CA 1
ATOM 4470 C C . GLY A 1 552 ? -15.531 -11.133 -17.297 1 92.62 552 GLY A C 1
ATOM 4471 O O . GLY A 1 552 ? -15.273 -10.102 -17.922 1 92.62 552 GLY A O 1
ATOM 4472 N N . VAL A 1 553 ? -16.672 -11.328 -16.641 1 90.06 553 VAL A N 1
ATOM 4473 C CA . VAL A 1 553 ? -17.641 -10.25 -16.547 1 90.06 553 VAL A CA 1
ATOM 4474 C C . VAL A 1 553 ? -18.328 -10.281 -15.188 1 90.06 553 VAL A C 1
ATOM 4476 O O . VAL A 1 553 ? -18.797 -11.328 -14.742 1 90.06 553 VAL A O 1
ATOM 4479 N N . PHE A 1 554 ? -18.344 -9.172 -14.547 1 91.88 554 PHE A N 1
ATOM 4480 C CA . PHE A 1 554 ? -19.125 -9.055 -13.312 1 91.88 554 PHE A CA 1
ATOM 4481 C C . PHE A 1 554 ? -20.531 -8.578 -13.602 1 91.88 554 PHE A C 1
ATOM 4483 O O . PHE A 1 554 ? -20.75 -7.789 -14.523 1 91.88 554 PHE A O 1
ATOM 4490 N N . THR A 1 555 ? -21.391 -9.039 -12.82 1 92.5 555 THR A N 1
ATOM 4491 C CA . THR A 1 555 ? -22.781 -8.57 -12.914 1 92.5 555 THR A CA 1
ATOM 4492 C C . THR A 1 555 ? -22.875 -7.102 -12.508 1 92.5 555 THR A C 1
ATOM 4494 O O . THR A 1 555 ? -22.047 -6.605 -11.75 1 92.5 555 THR A O 1
ATOM 4497 N N . LYS A 1 556 ? -23.844 -6.438 -13.062 1 89.44 556 LYS A N 1
ATOM 4498 C CA . LYS A 1 556 ? -24.062 -5.02 -12.781 1 89.44 556 LYS A CA 1
ATOM 4499 C C . LYS A 1 556 ? -24.391 -4.797 -11.305 1 89.44 556 LYS A C 1
ATOM 4501 O O . LYS A 1 556 ? -25.172 -5.547 -10.719 1 89.44 556 LYS A O 1
ATOM 4506 N N . CYS A 1 557 ? -23.828 -3.822 -10.805 1 90.44 557 CYS A N 1
ATOM 4507 C CA . CYS A 1 557 ? -24.094 -3.453 -9.422 1 90.44 557 CYS A CA 1
ATOM 4508 C C . CYS A 1 557 ? -25.516 -2.92 -9.266 1 90.44 557 CYS A C 1
ATOM 4510 O O . CYS A 1 557 ? -25.984 -2.141 -10.094 1 90.44 557 CYS A O 1
ATOM 4512 N N . PRO A 1 558 ? -26.203 -3.338 -8.227 1 88.44 558 PRO A N 1
ATOM 4513 C CA . PRO A 1 558 ? -27.562 -2.832 -8.023 1 88.44 558 PRO A CA 1
ATOM 4514 C C . PRO A 1 558 ? -27.609 -1.319 -7.824 1 88.44 558 PRO A C 1
ATOM 4516 O O . PRO A 1 558 ? -28.531 -0.657 -8.305 1 88.44 558 PRO A O 1
ATOM 4519 N N . LYS A 1 559 ? -26.656 -0.792 -7.125 1 88.31 559 LYS A N 1
ATOM 4520 C CA . LYS A 1 559 ? -26.484 0.646 -6.945 1 88.31 559 LYS A CA 1
ATOM 4521 C C . LYS A 1 559 ? -25.141 1.113 -7.52 1 88.31 559 LYS A C 1
ATOM 4523 O O . LYS A 1 559 ? -24.109 1.06 -6.84 1 88.31 559 LYS A O 1
ATOM 4528 N N . PRO A 1 560 ? -25.234 1.632 -8.695 1 84 560 PRO A N 1
ATOM 4529 C CA . PRO A 1 560 ? -23.984 2.061 -9.328 1 84 560 PRO A CA 1
ATOM 4530 C C . PRO A 1 560 ? -23.188 3.049 -8.477 1 84 560 PRO A C 1
ATOM 4532 O O . PRO A 1 560 ? -23.766 3.979 -7.906 1 84 560 PRO A O 1
ATOM 4535 N N . GLY A 1 561 ? -21.969 2.781 -8.312 1 79.75 561 GLY A N 1
ATOM 4536 C CA . GLY A 1 561 ? -21.109 3.68 -7.559 1 79.75 561 GLY A CA 1
ATOM 4537 C C . GLY A 1 561 ? -20.938 3.268 -6.109 1 79.75 561 GLY A C 1
ATOM 4538 O O . GLY A 1 561 ? -20.109 3.832 -5.387 1 79.75 561 GLY A O 1
ATOM 4539 N N . HIS A 1 562 ? -21.719 2.355 -5.754 1 88.38 562 HIS A N 1
ATOM 4540 C CA . HIS A 1 562 ? -21.562 1.855 -4.395 1 88.38 562 HIS A CA 1
ATOM 4541 C C . HIS A 1 562 ? -20.156 1.326 -4.152 1 88.38 562 HIS A C 1
ATOM 4543 O O . HIS A 1 562 ? -19.562 0.711 -5.039 1 88.38 562 HIS A O 1
ATOM 4549 N N . ILE A 1 563 ? -19.578 1.481 -2.955 1 87.69 563 ILE A N 1
ATOM 4550 C CA . ILE A 1 563 ? -18.188 1.206 -2.643 1 87.69 563 ILE A CA 1
ATOM 4551 C C . ILE A 1 563 ? -17.938 -0.302 -2.637 1 87.69 563 ILE A C 1
ATOM 4553 O O . ILE A 1 563 ? -16.797 -0.754 -2.621 1 87.69 563 ILE A O 1
ATOM 4557 N N . GLY A 1 564 ? -18.953 -1.147 -2.672 1 88.25 564 GLY A N 1
ATOM 4558 C CA . GLY A 1 564 ? -18.828 -2.596 -2.705 1 88.25 564 GLY A CA 1
ATOM 4559 C C . GLY A 1 564 ? -19.031 -3.182 -4.09 1 88.25 564 GLY A C 1
ATOM 4560 O O . GLY A 1 564 ? -19 -4.402 -4.262 1 88.25 564 GLY A O 1
ATOM 4561 N N . CYS A 1 565 ? -19.234 -2.361 -5.121 1 89.5 565 CYS A N 1
ATOM 4562 C CA . CYS A 1 565 ? -19.531 -2.846 -6.461 1 89.5 565 CYS A CA 1
ATOM 4563 C C . CYS A 1 565 ? -18.344 -3.607 -7.047 1 89.5 565 CYS A C 1
ATOM 4565 O O . CYS A 1 565 ? -17.219 -3.104 -7.055 1 89.5 565 CYS A O 1
ATOM 4567 N N . LEU A 1 566 ? -18.594 -4.773 -7.562 1 88.31 566 LEU A N 1
ATOM 4568 C CA . LEU A 1 566 ? -17.547 -5.59 -8.172 1 88.31 566 LEU A CA 1
ATOM 4569 C C . LEU A 1 566 ? -17.188 -5.082 -9.562 1 88.31 566 LEU A C 1
ATOM 4571 O O . LEU A 1 566 ? -16.031 -5.176 -9.992 1 88.31 566 LEU A O 1
ATOM 4575 N N . ASN A 1 567 ? -18.219 -4.551 -10.25 1 86.88 567 ASN A N 1
ATOM 4576 C CA . ASN A 1 567 ? -18 -4.203 -11.656 1 86.88 567 ASN A CA 1
ATOM 4577 C C . ASN A 1 567 ? -17.156 -2.941 -11.797 1 86.88 567 ASN A C 1
ATOM 4579 O O . ASN A 1 567 ? -16.938 -2.455 -12.906 1 86.88 567 ASN A O 1
ATOM 4583 N N . GLN A 1 568 ? -16.719 -2.398 -10.688 1 80.88 568 GLN A N 1
ATOM 4584 C CA . GLN A 1 568 ? -15.711 -1.346 -10.742 1 80.88 568 GLN A CA 1
ATOM 4585 C C . GLN A 1 568 ? -14.305 -1.931 -10.898 1 80.88 568 GLN A C 1
ATOM 4587 O O . GLN A 1 568 ? -13.359 -1.206 -11.211 1 80.88 568 GLN A O 1
ATOM 4592 N N . LEU A 1 569 ? -14.172 -3.25 -10.641 1 83.31 569 LEU A N 1
ATOM 4593 C CA . LEU A 1 569 ? -12.906 -3.961 -10.766 1 83.31 569 LEU A CA 1
ATOM 4594 C C . LEU A 1 569 ? -12.82 -4.691 -12.102 1 83.31 569 LEU A C 1
ATOM 4596 O O . LEU A 1 569 ? -13.844 -5.035 -12.688 1 83.31 569 LEU A O 1
ATOM 4600 N N . ARG A 1 570 ? -11.594 -4.922 -12.523 1 82.25 570 ARG A N 1
ATOM 4601 C CA . ARG A 1 570 ? -11.383 -5.77 -13.688 1 82.25 570 ARG A CA 1
ATOM 4602 C C . ARG A 1 570 ? -11.695 -7.227 -13.375 1 82.25 570 ARG A C 1
ATOM 4604 O O . ARG A 1 570 ? -11.211 -7.766 -12.375 1 82.25 570 ARG A O 1
ATOM 4611 N N . PRO A 1 571 ? -12.555 -7.82 -14.117 1 91.38 571 PRO A N 1
ATOM 4612 C CA . PRO A 1 571 ? -12.852 -9.234 -13.859 1 91.38 571 PRO A CA 1
ATOM 4613 C C . PRO A 1 571 ? -11.719 -10.164 -14.297 1 91.38 571 PRO A C 1
ATOM 4615 O O . PRO A 1 571 ? -11.969 -11.18 -14.945 1 91.38 571 PRO A O 1
ATOM 4618 N N . ASP A 1 572 ? -10.477 -9.758 -14.062 1 91.88 572 ASP A N 1
ATOM 4619 C CA . ASP A 1 572 ? -9.219 -10.43 -14.352 1 91.88 572 ASP A CA 1
ATOM 4620 C C . ASP A 1 572 ? -8.07 -9.797 -13.578 1 91.88 572 ASP A C 1
ATOM 4622 O O . ASP A 1 572 ? -8.133 -8.625 -13.211 1 91.88 572 ASP A O 1
ATOM 4626 N N . GLY A 1 573 ? -7.051 -10.664 -13.305 1 89.25 573 GLY A N 1
ATOM 4627 C CA . GLY A 1 573 ? -5.875 -10.078 -12.68 1 89.25 573 GLY A CA 1
ATOM 4628 C C . GLY A 1 573 ? -6.031 -9.875 -11.18 1 89.25 573 GLY A C 1
ATOM 4629 O O . GLY A 1 573 ? -6.773 -10.609 -10.523 1 89.25 573 GLY A O 1
ATOM 4630 N N . ASN A 1 574 ? -5.324 -8.875 -10.648 1 84.69 574 ASN A N 1
ATOM 4631 C CA . ASN A 1 574 ? -5.285 -8.633 -9.211 1 84.69 574 ASN A CA 1
ATOM 4632 C C . ASN A 1 574 ? -6.609 -8.07 -8.695 1 84.69 574 ASN A C 1
ATOM 4634 O O . ASN A 1 574 ? -7.305 -7.355 -9.422 1 84.69 574 ASN A O 1
ATOM 4638 N N . LEU A 1 575 ? -6.996 -8.438 -7.586 1 83.12 575 LEU A N 1
ATOM 4639 C CA . LEU A 1 575 ? -8.125 -7.844 -6.875 1 83.12 575 LEU A CA 1
ATOM 4640 C C . LEU A 1 575 ? -7.699 -7.359 -5.492 1 83.12 575 LEU A C 1
ATOM 4642 O O . LEU A 1 575 ? -6.68 -7.801 -4.961 1 83.12 575 LEU A O 1
ATOM 4646 N N . PRO A 1 576 ? -8.398 -6.199 -5.098 1 63.47 576 PRO A N 1
ATOM 4647 C CA . PRO A 1 576 ? -8.039 -5.66 -3.783 1 63.47 576 PRO A CA 1
ATOM 4648 C C . PRO A 1 576 ? -8.031 -6.73 -2.693 1 63.47 576 PRO A C 1
ATOM 4650 O O . PRO A 1 576 ? -8.844 -7.656 -2.727 1 63.47 576 PRO A O 1
ATOM 4653 N N . SER A 1 577 ? -6.848 -7.066 -2.402 1 53.19 577 SER A N 1
ATOM 4654 C CA . SER A 1 577 ? -6.723 -8.055 -1.336 1 53.19 577 SER A CA 1
ATOM 4655 C C . SER A 1 577 ? -7.199 -7.488 -0.002 1 53.19 577 SER A C 1
ATOM 4657 O O . SER A 1 577 ? -7.203 -6.273 0.198 1 53.19 577 SER A O 1
ATOM 4659 N N . GLY A 1 578 ? -8.07 -8.023 0.709 1 43.84 578 GLY A N 1
ATOM 4660 C CA . GLY A 1 578 ? -8.227 -7.695 2.119 1 43.84 578 GLY A CA 1
ATOM 4661 C C . GLY A 1 578 ? -7.047 -6.922 2.68 1 43.84 578 GLY A C 1
ATOM 4662 O O . GLY A 1 578 ? -6.176 -6.477 1.931 1 43.84 578 GLY A O 1
ATOM 4663 N N . ASP A 1 579 ? -6.898 -6.875 4.07 1 39.97 579 ASP A N 1
ATOM 4664 C CA . ASP A 1 579 ? -6.039 -6.133 4.988 1 39.97 579 ASP A CA 1
ATOM 4665 C C . ASP A 1 579 ? -4.586 -6.156 4.523 1 39.97 579 ASP A C 1
ATOM 4667 O O . ASP A 1 579 ? -3.709 -5.594 5.184 1 39.97 579 ASP A O 1
ATOM 4671 N N . SER A 1 580 ? -4.191 -7.281 3.895 1 34.69 580 SER A N 1
ATOM 4672 C CA . SER A 1 580 ? -2.734 -7.336 3.984 1 34.69 580 SER A CA 1
ATOM 4673 C C . SER A 1 580 ? -2.084 -6.363 3.006 1 34.69 580 SER A C 1
ATOM 4675 O O . SER A 1 580 ? -1.531 -6.777 1.984 1 34.69 580 SER A O 1
ATOM 4677 N N . PHE A 1 581 ? -2.84 -5.512 2.568 1 33.78 581 PHE A N 1
ATOM 4678 C CA . PHE A 1 581 ? -2.037 -4.641 1.716 1 33.78 581 PHE A CA 1
ATOM 4679 C C . PHE A 1 581 ? -0.755 -4.223 2.426 1 33.78 581 PHE A C 1
ATOM 4681 O O . PHE A 1 581 ? -0.801 -3.67 3.525 1 33.78 581 PHE A O 1
ATOM 4688 N N . VAL A 1 582 ? 0.181 -4.969 2.373 1 29.78 582 VAL A N 1
ATOM 4689 C CA . VAL A 1 582 ? 1.479 -4.375 2.676 1 29.78 582 VAL A CA 1
ATOM 4690 C C . VAL A 1 582 ? 1.58 -2.994 2.031 1 29.78 582 VAL A C 1
ATOM 4692 O O . VAL A 1 582 ? 1.421 -2.855 0.816 1 29.78 582 VAL A O 1
ATOM 4695 N N . THR A 1 583 ? 1.044 -2.025 2.602 1 28.14 583 THR A N 1
ATOM 4696 C CA . THR A 1 583 ? 1.312 -0.626 2.289 1 28.14 583 THR A CA 1
ATOM 4697 C C . THR A 1 583 ? 2.736 -0.452 1.77 1 28.14 583 THR A C 1
ATOM 4699 O O . THR A 1 583 ? 3.682 -1.009 2.334 1 28.14 583 THR A O 1
ATOM 4702 N N . MET B 1 1 ? -6.082 27.391 -52.375 1 28.3 1 MET B N 1
ATOM 4703 C CA . MET B 1 1 ? -6.516 27.656 -51 1 28.3 1 MET B CA 1
ATOM 4704 C C . MET B 1 1 ? -7.113 26.406 -50.375 1 28.3 1 MET B C 1
ATOM 4706 O O . MET B 1 1 ? -7.09 26.266 -49.156 1 28.3 1 MET B O 1
ATOM 4710 N N . SER B 1 2 ? -7.723 25.547 -51.125 1 42.66 2 SER B N 1
ATOM 4711 C CA . SER B 1 2 ? -8.359 24.328 -50.625 1 42.66 2 SER B CA 1
ATOM 4712 C C . SER B 1 2 ? -7.316 23.266 -50.281 1 42.66 2 SER B C 1
ATOM 4714 O O . SER B 1 2 ? -7.512 22.5 -49.344 1 42.66 2 SER B O 1
ATOM 4716 N N . SER B 1 3 ? -6.281 23.203 -51 1 44.38 3 SER B N 1
ATOM 4717 C CA . SER B 1 3 ? -5.258 22.188 -50.75 1 44.38 3 SER B CA 1
ATOM 4718 C C . SER B 1 3 ? -4.504 22.453 -49.469 1 44.38 3 SER B C 1
ATOM 4720 O O . SER B 1 3 ? -4.141 21.516 -48.75 1 44.38 3 SER B O 1
ATOM 4722 N N . ASN B 1 4 ? -4.289 23.688 -49.188 1 38.09 4 ASN B N 1
ATOM 4723 C CA . ASN B 1 4 ? -3.551 24.031 -47.969 1 38.09 4 ASN B CA 1
ATOM 4724 C C . ASN B 1 4 ? -4.371 23.75 -46.719 1 38.09 4 ASN B C 1
ATOM 4726 O O . ASN B 1 4 ? -3.814 23.438 -45.656 1 38.09 4 ASN B O 1
ATOM 4730 N N . LEU B 1 5 ? -5.641 23.969 -46.875 1 39.62 5 LEU B N 1
ATOM 4731 C CA . LEU B 1 5 ? -6.492 23.703 -45.719 1 39.62 5 LEU B CA 1
ATOM 4732 C C . LEU B 1 5 ? -6.539 22.203 -45.438 1 39.62 5 LEU B C 1
ATOM 4734 O O . LEU B 1 5 ? -6.664 21.797 -44.25 1 39.62 5 LEU B O 1
ATOM 4738 N N . ARG B 1 6 ? -6.426 21.391 -46.469 1 46.69 6 ARG B N 1
ATOM 4739 C CA . ARG B 1 6 ? -6.426 19.938 -46.312 1 46.69 6 ARG B CA 1
ATOM 4740 C C . ARG B 1 6 ? -5.137 19.438 -45.688 1 46.69 6 ARG B C 1
ATOM 4742 O O . ARG B 1 6 ? -5.16 18.516 -44.875 1 46.69 6 ARG B O 1
ATOM 4749 N N . ILE B 1 7 ? -4.09 19.969 -46 1 42.38 7 ILE B N 1
ATOM 4750 C CA . ILE B 1 7 ? -2.795 19.578 -45.469 1 42.38 7 ILE B CA 1
ATOM 4751 C C . ILE B 1 7 ? -2.721 19.953 -44 1 42.38 7 ILE B C 1
ATOM 4753 O O . ILE B 1 7 ? -2.244 19.172 -43.156 1 42.38 7 ILE B O 1
ATOM 4757 N N . THR B 1 8 ? -3.242 21.156 -43.594 1 46.94 8 THR B N 1
ATOM 4758 C CA . THR B 1 8 ? -3.209 21.625 -42.219 1 46.94 8 THR B CA 1
ATOM 4759 C C . THR B 1 8 ? -4.121 20.781 -41.312 1 46.94 8 THR B C 1
ATOM 4761 O O . THR B 1 8 ? -3.777 20.484 -40.188 1 46.94 8 THR B O 1
ATOM 4764 N N . THR B 1 9 ? -5.137 20.312 -41.969 1 57.72 9 THR B N 1
ATOM 4765 C CA . THR B 1 9 ? -6.066 19.469 -41.219 1 57.72 9 THR B CA 1
ATOM 4766 C C . THR B 1 9 ? -5.48 18.062 -41 1 57.72 9 THR B C 1
ATOM 4768 O O . THR B 1 9 ? -5.641 17.469 -39.938 1 57.72 9 THR B O 1
ATOM 4771 N N . ARG B 1 10 ? -4.77 17.656 -42.031 1 60.06 10 ARG B N 1
ATOM 4772 C CA . ARG B 1 10 ? -4.16 16.328 -41.938 1 60.06 10 ARG B CA 1
ATOM 4773 C C . ARG B 1 10 ? -2.988 16.344 -40.938 1 60.06 10 ARG B C 1
ATOM 4775 O O . ARG B 1 10 ? -2.807 15.398 -40.188 1 60.06 10 ARG B O 1
ATOM 4782 N N . SER B 1 11 ? -2.211 17.422 -41.094 1 65.25 11 SER B N 1
ATOM 4783 C CA . SER B 1 11 ? -1.086 17.547 -40.156 1 65.25 11 SER B CA 1
ATOM 4784 C C . SER B 1 11 ? -1.563 17.688 -38.719 1 65.25 11 SER B C 1
ATOM 4786 O O . SER B 1 11 ? -0.971 17.109 -37.812 1 65.25 11 SER B O 1
ATOM 4788 N N . HIS B 1 12 ? -2.584 18.406 -38.594 1 74.75 12 HIS B N 1
ATOM 4789 C CA . HIS B 1 12 ? -3.158 18.562 -37.281 1 74.75 12 HIS B CA 1
ATOM 4790 C C . HIS B 1 12 ? -3.723 17.234 -36.75 1 74.75 12 HIS B C 1
ATOM 4792 O O . HIS B 1 12 ? -3.553 16.906 -35.594 1 74.75 12 HIS B O 1
ATOM 4798 N N . SER B 1 13 ? -4.254 16.516 -37.656 1 77 13 SER B N 1
ATOM 4799 C CA . SER B 1 13 ? -4.805 15.211 -37.312 1 77 13 SER B CA 1
ATOM 4800 C C . SER B 1 13 ? -3.697 14.219 -36.938 1 77 13 SER B C 1
ATOM 4802 O O . SER B 1 13 ? -3.84 13.43 -36 1 77 13 SER B O 1
ATOM 4804 N N . GLN B 1 14 ? -2.686 14.375 -37.75 1 81.25 14 GLN B N 1
ATOM 4805 C CA . GLN B 1 14 ? -1.562 13.484 -37.469 1 81.25 14 GLN B CA 1
ATOM 4806 C C . GLN B 1 14 ? -0.91 13.828 -36.125 1 81.25 14 GLN B C 1
ATOM 4808 O O . GLN B 1 14 ? -0.526 12.93 -35.375 1 81.25 14 GLN B O 1
ATOM 4813 N N . ALA B 1 15 ? -0.839 15.125 -35.906 1 83.88 15 ALA B N 1
ATOM 4814 C CA . ALA B 1 15 ? -0.28 15.555 -34.625 1 83.88 15 ALA B CA 1
ATOM 4815 C C . ALA B 1 15 ? -1.16 15.102 -33.469 1 83.88 15 ALA B C 1
ATOM 4817 O O . ALA B 1 15 ? -0.655 14.656 -32.438 1 83.88 15 ALA B O 1
ATOM 4818 N N . LEU B 1 16 ? -2.363 15.234 -33.688 1 87 16 LEU B N 1
ATOM 4819 C CA . LEU B 1 16 ? -3.314 14.805 -32.656 1 87 16 LEU B CA 1
ATOM 4820 C C . LEU B 1 16 ? -3.215 13.297 -32.438 1 87 16 LEU B C 1
ATOM 4822 O O . LEU B 1 16 ? -3.184 12.852 -31.281 1 87 16 LEU B O 1
ATOM 4826 N N . ALA B 1 17 ? -3.143 12.57 -33.469 1 88 17 ALA B N 1
ATOM 4827 C CA . ALA B 1 17 ? -3.016 11.117 -33.344 1 88 17 ALA B CA 1
ATOM 4828 C C . ALA B 1 17 ? -1.725 10.734 -32.656 1 88 17 ALA B C 1
ATOM 4830 O O . ALA B 1 17 ? -1.716 9.82 -31.812 1 88 17 ALA B O 1
ATOM 4831 N N . ASN B 1 18 ? -0.757 11.453 -33 1 87.31 18 ASN B N 1
ATOM 4832 C CA . ASN B 1 18 ? 0.522 11.172 -32.344 1 87.31 18 ASN B CA 1
ATOM 4833 C C . ASN B 1 18 ? 0.47 11.453 -30.844 1 87.31 18 ASN B C 1
ATOM 4835 O O . ASN B 1 18 ? 1.011 10.688 -30.047 1 87.31 18 ASN B O 1
ATOM 4839 N N . ASN B 1 19 ? -0.15 12.539 -30.547 1 89.75 19 ASN B N 1
ATOM 4840 C CA . ASN B 1 19 ? -0.299 12.867 -29.125 1 89.75 19 ASN B CA 1
ATOM 4841 C C . ASN B 1 19 ? -1.155 11.836 -28.391 1 89.75 19 ASN B C 1
ATOM 4843 O O . ASN B 1 19 ? -0.869 11.484 -27.25 1 89.75 19 ASN B O 1
ATOM 4847 N N . LEU B 1 20 ? -2.068 11.367 -29.031 1 91.19 20 LEU B N 1
ATOM 4848 C CA . LEU B 1 20 ? -2.922 10.344 -28.453 1 91.19 20 LEU B CA 1
ATOM 4849 C C . LEU B 1 20 ? -2.168 9.023 -28.297 1 91.19 20 LEU B C 1
ATOM 4851 O O . LEU B 1 20 ? -2.348 8.312 -27.312 1 91.19 20 LEU B O 1
ATOM 4855 N N . ARG B 1 21 ? -1.383 8.727 -29.281 1 88.56 21 ARG B N 1
ATOM 4856 C CA . ARG B 1 21 ? -0.557 7.527 -29.172 1 88.56 21 ARG B CA 1
ATOM 4857 C C . ARG B 1 21 ? 0.409 7.629 -28 1 88.56 21 ARG B C 1
ATOM 4859 O O . ARG B 1 21 ? 0.59 6.664 -27.25 1 88.56 21 ARG B O 1
ATOM 4866 N N . ARG B 1 22 ? 0.986 8.781 -27.891 1 87.88 22 ARG B N 1
ATOM 4867 C CA . ARG B 1 22 ? 1.866 9.016 -26.75 1 87.88 22 ARG B CA 1
ATOM 4868 C C . ARG B 1 22 ? 1.109 8.867 -25.438 1 87.88 22 ARG B C 1
ATOM 4870 O O . ARG B 1 22 ? 1.612 8.258 -24.484 1 87.88 22 ARG B O 1
ATOM 4877 N N . LEU B 1 23 ? -0.061 9.422 -25.406 1 91.38 23 LEU B N 1
ATOM 4878 C CA . LEU B 1 23 ? -0.902 9.312 -24.219 1 91.38 23 LEU B CA 1
ATOM 4879 C C . LEU B 1 23 ? -1.2 7.852 -23.891 1 91.38 23 LEU B C 1
ATOM 4881 O O . LEU B 1 23 ? -1.136 7.441 -22.734 1 91.38 23 LEU B O 1
ATOM 4885 N N . ALA B 1 24 ? -1.443 7.086 -24.891 1 89.25 24 ALA B N 1
ATOM 4886 C CA . ALA B 1 24 ? -1.743 5.668 -24.703 1 89.25 24 ALA B CA 1
ATOM 4887 C C . ALA B 1 24 ? -0.543 4.926 -24.109 1 89.25 24 ALA B C 1
ATOM 4889 O O . ALA B 1 24 ? -0.695 4.09 -23.219 1 89.25 24 ALA B O 1
ATOM 4890 N N . VAL B 1 25 ? 0.57 5.277 -24.609 1 85.12 25 VAL B N 1
ATOM 4891 C CA . VAL B 1 25 ? 1.795 4.645 -24.125 1 85.12 25 VAL B CA 1
ATOM 4892 C C . VAL B 1 25 ? 2.039 5.027 -22.672 1 85.12 25 VAL B C 1
ATOM 4894 O O . VAL B 1 25 ? 2.318 4.168 -21.844 1 85.12 25 VAL B O 1
ATOM 4897 N N . ASP B 1 26 ? 1.895 6.305 -22.391 1 88.06 26 ASP B N 1
ATOM 4898 C CA . ASP B 1 26 ? 2.104 6.793 -21.031 1 88.06 26 ASP B CA 1
ATOM 4899 C C . ASP B 1 26 ? 1.125 6.137 -20.047 1 88.06 26 ASP B C 1
ATOM 4901 O O . ASP B 1 26 ? 1.516 5.711 -18.969 1 88.06 26 ASP B O 1
ATOM 4905 N N . LEU B 1 27 ? -0.102 6.098 -20.438 1 89.94 27 LEU B N 1
ATOM 4906 C CA . LEU B 1 27 ? -1.127 5.492 -19.594 1 89.94 27 LEU B CA 1
ATOM 4907 C C . LEU B 1 27 ? -0.852 4.004 -19.391 1 89.94 27 LEU B C 1
ATOM 4909 O O . LEU B 1 27 ? -1.087 3.469 -18.312 1 89.94 27 LEU B O 1
ATOM 4913 N N . SER B 1 28 ? -0.357 3.301 -20.422 1 82.88 28 SER B N 1
ATOM 4914 C CA . SER B 1 28 ? -0.044 1.88 -20.312 1 82.88 28 SER B CA 1
ATOM 4915 C C . SER B 1 28 ? 1.076 1.638 -19.312 1 82.88 28 SER B C 1
ATOM 4917 O O . SER B 1 28 ? 1.012 0.696 -18.516 1 82.88 28 SER B O 1
ATOM 4919 N N . GLU B 1 29 ? 2.014 2.514 -19.344 1 77.44 29 GLU B N 1
ATOM 4920 C CA . GLU B 1 29 ? 3.107 2.416 -18.375 1 77.44 29 GLU B CA 1
ATOM 4921 C C . GLU B 1 29 ? 2.609 2.646 -16.953 1 77.44 29 GLU B C 1
ATOM 4923 O O . GLU B 1 29 ? 2.979 1.912 -16.031 1 77.44 29 GLU B O 1
ATOM 4928 N N . THR B 1 30 ? 1.801 3.684 -16.828 1 84.62 30 THR B N 1
ATOM 4929 C CA . THR B 1 30 ? 1.234 3.982 -15.523 1 84.62 30 THR B CA 1
ATOM 4930 C C . THR B 1 30 ? 0.37 2.826 -15.031 1 84.62 30 THR B C 1
ATOM 4932 O O . THR B 1 30 ? 0.429 2.457 -13.852 1 84.62 30 THR B O 1
ATOM 4935 N N . GLN B 1 31 ? -0.407 2.252 -15.906 1 82.69 31 GLN B N 1
ATOM 4936 C CA . GLN B 1 31 ? -1.278 1.137 -15.547 1 82.69 31 GLN B CA 1
ATOM 4937 C C . GLN B 1 31 ? -0.481 -0.014 -14.945 1 82.69 31 GLN B C 1
ATOM 4939 O O . GLN B 1 31 ? -0.845 -0.541 -13.891 1 82.69 31 GLN B O 1
ATOM 4944 N N . ARG B 1 32 ? 0.631 -0.382 -15.523 1 74.56 32 ARG B N 1
ATOM 4945 C CA . ARG B 1 32 ? 1.438 -1.522 -15.102 1 74.56 32 ARG B CA 1
ATOM 4946 C C . ARG B 1 32 ? 2.088 -1.262 -13.742 1 74.56 32 ARG B C 1
ATOM 4948 O O . ARG B 1 32 ? 2.51 -2.199 -13.062 1 74.56 32 ARG B O 1
ATOM 4955 N N . SER B 1 33 ? 2.137 0.039 -13.391 1 74.94 33 SER B N 1
ATOM 4956 C CA . SER B 1 33 ? 2.729 0.391 -12.109 1 74.94 33 SER B CA 1
ATOM 4957 C C . SER B 1 33 ? 1.679 0.405 -11 1 74.94 33 SER B C 1
ATOM 4959 O O . SER B 1 33 ? 1.993 0.69 -9.844 1 74.94 33 SER B O 1
ATOM 4961 N N . LEU B 1 34 ? 0.469 0.154 -11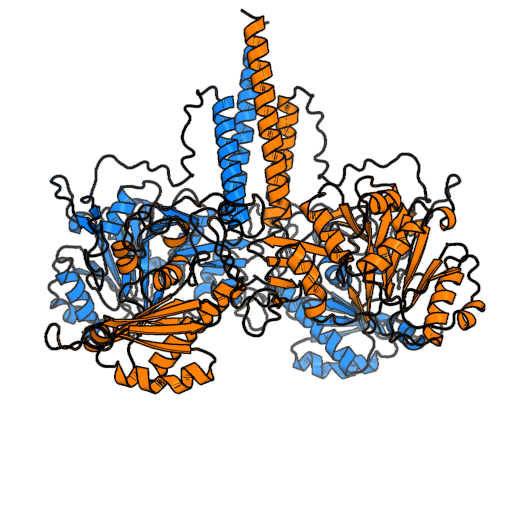.305 1 75.62 34 LEU B N 1
ATOM 4962 C CA . LEU B 1 34 ? -0.621 0.171 -10.336 1 75.62 34 LEU B CA 1
ATOM 4963 C C . LEU B 1 34 ? -1.049 -1.247 -9.977 1 75.62 34 LEU B C 1
ATOM 4965 O O . LEU B 1 34 ? -2.242 -1.519 -9.82 1 75.62 34 LEU B O 1
ATOM 4969 N N . MET B 1 35 ? -0.05 -2.141 -9.859 1 69.25 35 MET B N 1
ATOM 4970 C CA . MET B 1 35 ? -0.301 -3.568 -9.68 1 69.25 35 MET B CA 1
ATOM 4971 C C . MET B 1 35 ? -1.037 -3.832 -8.375 1 69.25 35 MET B C 1
ATOM 4973 O O . MET B 1 35 ? -1.787 -4.805 -8.258 1 69.25 35 MET B O 1
ATOM 4977 N N . HIS B 1 36 ? -0.863 -2.891 -7.344 1 66.69 36 HIS B N 1
ATOM 4978 C CA . HIS B 1 36 ? -1.477 -3.131 -6.043 1 66.69 36 HIS B CA 1
ATOM 4979 C C . HIS B 1 36 ? -2.781 -2.355 -5.898 1 66.69 36 HIS B C 1
ATOM 4981 O O . HIS B 1 36 ? -3.395 -2.359 -4.828 1 66.69 36 HIS B O 1
ATOM 4987 N N . LEU B 1 37 ? -3.145 -1.641 -6.934 1 75.38 37 LEU B N 1
ATOM 4988 C CA . LEU B 1 37 ? -4.387 -0.877 -6.961 1 75.38 37 LEU B CA 1
ATOM 4989 C C . LEU B 1 37 ? -5.25 -1.283 -8.156 1 75.38 37 LEU B C 1
ATOM 4991 O O . LEU B 1 37 ? -5.324 -0.557 -9.148 1 75.38 37 LEU B O 1
ATOM 4995 N N . PRO B 1 38 ? -5.957 -2.469 -7.957 1 68.12 38 PRO B N 1
ATOM 4996 C CA . PRO B 1 38 ? -6.66 -3.053 -9.102 1 68.12 38 PRO B CA 1
ATOM 4997 C C . PRO B 1 38 ? -7.715 -2.117 -9.688 1 68.12 38 PRO B C 1
ATOM 4999 O O . PRO B 1 38 ? -7.934 -2.111 -10.898 1 68.12 38 PRO B O 1
ATOM 5002 N N . LEU B 1 39 ? -8.406 -1.404 -8.797 1 71.75 39 LEU B N 1
ATOM 5003 C CA . LEU B 1 39 ? -9.422 -0.483 -9.297 1 71.75 39 LEU B CA 1
ATOM 5004 C C . LEU B 1 39 ? -8.797 0.567 -10.211 1 71.75 39 LEU B C 1
ATOM 5006 O O . LEU B 1 39 ? -9.266 0.78 -11.336 1 71.75 39 LEU B O 1
ATOM 5010 N N . GLN B 1 40 ? -7.703 1.151 -9.734 1 77.62 40 GLN B N 1
ATOM 5011 C CA . GLN B 1 40 ? -7.031 2.18 -10.523 1 77.62 40 GLN B CA 1
ATOM 5012 C C . GLN B 1 40 ? -6.391 1.585 -11.773 1 77.62 40 GLN B C 1
ATOM 5014 O O . GLN B 1 40 ? -6.398 2.207 -12.836 1 77.62 40 GLN B O 1
ATOM 5019 N N . PHE B 1 41 ? -5.84 0.375 -11.602 1 78.5 41 PHE B N 1
ATOM 5020 C CA . PHE B 1 41 ? -5.297 -0.344 -12.742 1 78.5 41 PHE B CA 1
ATOM 5021 C C . PHE B 1 41 ? -6.344 -0.477 -13.844 1 78.5 41 PHE B C 1
ATOM 5023 O O . PHE B 1 41 ? -6.078 -0.154 -15.008 1 78.5 41 PHE B O 1
ATOM 5030 N N . TYR B 1 42 ? -7.59 -0.878 -13.492 1 77.06 42 TYR B N 1
ATOM 5031 C CA . TYR B 1 42 ? -8.664 -1.113 -14.445 1 77.06 42 TYR B CA 1
ATOM 5032 C C . TYR B 1 42 ? -9.164 0.198 -15.039 1 77.06 42 TYR B C 1
ATOM 5034 O O . TYR B 1 42 ? -9.43 0.281 -16.234 1 77.06 42 TYR B O 1
ATOM 5042 N N . LYS B 1 43 ? -9.312 1.179 -14.242 1 82.75 43 LYS B N 1
ATOM 5043 C CA . LYS B 1 43 ? -9.766 2.475 -14.742 1 82.75 43 LYS B CA 1
ATOM 5044 C C . LYS B 1 43 ? -8.82 3.014 -15.812 1 82.75 43 LYS B C 1
ATOM 5046 O O . LYS B 1 43 ? -9.266 3.514 -16.844 1 82.75 43 LYS B O 1
ATOM 5051 N N . ILE B 1 44 ? -7.539 2.885 -15.547 1 88.56 44 ILE B N 1
ATOM 5052 C CA . ILE B 1 44 ? -6.566 3.365 -16.516 1 88.56 44 ILE B CA 1
ATOM 5053 C C . ILE B 1 44 ? -6.645 2.52 -17.781 1 88.56 44 ILE B C 1
ATOM 5055 O O . ILE B 1 44 ? -6.48 3.035 -18.891 1 88.56 44 ILE B O 1
ATOM 5059 N N . GLU B 1 45 ? -6.93 1.222 -17.625 1 84.88 45 GLU B N 1
ATOM 5060 C CA . GLU B 1 45 ? -7.129 0.366 -18.797 1 84.88 45 GLU B CA 1
ATOM 5061 C C . GLU B 1 45 ? -8.258 0.885 -19.672 1 84.88 45 GLU B C 1
ATOM 5063 O O . GLU B 1 45 ? -8.125 0.943 -20.906 1 84.88 45 GLU B O 1
ATOM 5068 N N . GLN B 1 46 ? -9.383 1.202 -19.078 1 86.19 46 GLN B N 1
ATOM 5069 C CA . GLN B 1 46 ? -10.523 1.744 -19.812 1 86.19 46 GLN B CA 1
ATOM 5070 C C . GLN B 1 46 ? -10.148 3.045 -20.516 1 86.19 46 GLN B C 1
ATOM 5072 O O . GLN B 1 46 ? -10.578 3.291 -21.641 1 86.19 46 GLN B O 1
ATOM 5077 N N . ASN B 1 47 ? -9.336 3.85 -19.812 1 90.44 47 ASN B N 1
ATOM 5078 C CA . ASN B 1 47 ? -8.883 5.094 -20.438 1 90.44 47 ASN B CA 1
ATOM 5079 C C . ASN B 1 47 ? -7.988 4.824 -21.641 1 90.44 47 ASN B C 1
ATOM 5081 O O . ASN B 1 47 ? -8.086 5.516 -22.656 1 90.44 47 ASN B O 1
ATOM 5085 N N . ILE B 1 48 ? -7.137 3.846 -21.547 1 89.88 48 ILE B N 1
ATOM 5086 C CA . ILE B 1 48 ? -6.281 3.461 -22.656 1 89.88 48 ILE B CA 1
ATOM 5087 C C . ILE B 1 48 ? -7.141 3.035 -23.859 1 89.88 48 ILE B C 1
ATOM 5089 O O . ILE B 1 48 ? -6.871 3.428 -24.984 1 89.88 48 ILE B O 1
ATOM 5093 N N . GLN B 1 49 ? -8.211 2.266 -23.594 1 88 49 GLN B N 1
ATOM 5094 C CA . GLN B 1 49 ? -9.102 1.826 -24.656 1 88 49 GLN B CA 1
ATOM 5095 C C . GLN B 1 49 ? -9.797 3.014 -25.328 1 88 49 GLN B C 1
ATOM 5097 O O . GLN B 1 49 ? -9.93 3.055 -26.547 1 88 49 GLN B O 1
ATOM 5102 N N . LEU B 1 50 ? -10.211 3.92 -24.469 1 89.81 50 LEU B N 1
ATOM 5103 C CA . LEU B 1 50 ? -10.82 5.129 -25.016 1 89.81 50 LEU B CA 1
ATOM 5104 C C . LEU B 1 50 ? -9.836 5.887 -25.906 1 89.81 50 LEU B C 1
ATOM 5106 O O . LEU B 1 50 ? -10.188 6.328 -27 1 89.81 50 LEU B O 1
ATOM 5110 N N . VAL B 1 51 ? -8.633 6.02 -25.422 1 91.94 51 VAL B N 1
ATOM 5111 C CA . VAL B 1 51 ? -7.617 6.734 -26.188 1 91.94 51 VAL B CA 1
ATOM 5112 C C . VAL B 1 51 ? -7.355 6.004 -27.516 1 91.94 51 VAL B C 1
ATOM 5114 O O . VAL B 1 51 ? -7.211 6.637 -28.562 1 91.94 51 VAL B O 1
ATOM 5117 N N . LYS B 1 52 ? -7.328 4.742 -27.531 1 88.38 52 LYS B N 1
ATOM 5118 C CA . LYS B 1 52 ? -7.137 3.965 -28.75 1 88.38 52 LYS B CA 1
ATOM 5119 C C . LYS B 1 52 ? -8.289 4.188 -29.734 1 88.38 52 LYS B C 1
ATOM 5121 O O . LYS B 1 52 ? -8.062 4.285 -30.938 1 88.38 52 LYS B O 1
ATOM 5126 N N . GLN B 1 53 ? -9.5 4.234 -29.25 1 87.75 53 GLN B N 1
ATOM 5127 C CA . GLN B 1 53 ? -10.664 4.523 -30.094 1 87.75 53 GLN B CA 1
ATOM 5128 C C . GLN B 1 53 ? -10.562 5.914 -30.703 1 87.75 53 GLN B C 1
ATOM 5130 O O . GLN B 1 53 ? -10.914 6.105 -31.875 1 87.75 53 GLN B O 1
ATOM 5135 N N . LEU B 1 54 ? -10.102 6.797 -29.844 1 89.56 54 LEU B N 1
ATOM 5136 C CA . LEU B 1 54 ? -9.938 8.156 -30.344 1 89.56 54 LEU B CA 1
ATOM 5137 C C . LEU B 1 54 ? -8.891 8.211 -31.453 1 89.56 54 LEU B C 1
ATOM 5139 O O . LEU B 1 54 ? -9.055 8.938 -32.438 1 89.56 54 LEU B O 1
ATOM 5143 N N . ILE B 1 55 ? -7.836 7.473 -31.297 1 89.38 55 ILE B N 1
ATOM 5144 C CA . ILE B 1 55 ? -6.793 7.414 -32.312 1 89.38 55 ILE B CA 1
ATOM 5145 C C . ILE B 1 55 ? -7.379 6.883 -33.625 1 89.38 55 ILE B C 1
ATOM 5147 O O . ILE B 1 55 ? -7.129 7.445 -34.688 1 89.38 55 ILE B O 1
ATOM 5151 N N . LYS B 1 56 ? -8.141 5.863 -33.531 1 84.5 56 LYS B N 1
ATOM 5152 C CA . LYS B 1 56 ? -8.766 5.285 -34.719 1 84.5 56 LYS B CA 1
ATOM 5153 C C . LYS B 1 56 ? -9.688 6.293 -35.375 1 84.5 56 LYS B C 1
ATOM 5155 O O . LYS B 1 56 ? -9.742 6.359 -36.625 1 84.5 56 LYS B O 1
ATOM 5160 N N . SER B 1 57 ? -10.391 7 -34.594 1 81.94 57 SER B N 1
ATOM 5161 C CA . SER B 1 57 ? -11.32 8 -35.094 1 81.94 57 SER B CA 1
ATOM 5162 C C . SER B 1 57 ? -10.578 9.117 -35.812 1 81.94 57 SER B C 1
ATOM 5164 O O . SER B 1 57 ? -11.062 9.648 -36.812 1 81.94 57 SER B O 1
ATOM 5166 N N . VAL B 1 58 ? -9.492 9.438 -35.219 1 83.62 58 VAL B N 1
ATOM 5167 C CA . VAL B 1 58 ? -8.719 10.539 -35.781 1 83.62 58 VAL B CA 1
ATOM 5168 C C . VAL B 1 58 ? -7.98 10.062 -37.031 1 83.62 58 VAL B C 1
ATOM 5170 O O . VAL B 1 58 ? -7.844 10.805 -38 1 83.62 58 VAL B O 1
ATOM 5173 N N . ASP B 1 59 ? -7.395 8.844 -37 1 73.94 59 ASP B N 1
ATOM 5174 C CA . ASP B 1 59 ? -6.66 8.297 -38.125 1 73.94 59 ASP B CA 1
ATOM 5175 C C . ASP B 1 59 ? -7.605 7.93 -39.281 1 73.94 59 ASP B C 1
ATOM 5177 O O . ASP B 1 59 ? -7.168 7.68 -40.406 1 73.94 59 ASP B O 1
ATOM 5181 N N . GLY B 1 60 ? -8.906 8.414 -39.312 1 62.44 60 GLY B N 1
ATOM 5182 C CA . GLY B 1 60 ? -9.852 8.109 -40.375 1 62.44 60 GLY B CA 1
ATOM 5183 C C . GLY B 1 60 ? -10.195 6.633 -40.469 1 62.44 60 GLY B C 1
ATOM 5184 O O . GLY B 1 60 ? -10.789 6.188 -41.469 1 62.44 60 GLY B O 1
ATOM 5185 N N . GLN B 1 61 ? -9.57 5.734 -39.906 1 45.44 61 GLN B N 1
ATOM 5186 C CA . GLN B 1 61 ? -9.93 4.324 -40.031 1 45.44 61 GLN B CA 1
ATOM 5187 C C . GLN B 1 61 ? -11.266 4.043 -39.344 1 45.44 61 GLN B C 1
ATOM 5189 O O . GLN B 1 61 ? -11.547 4.582 -38.281 1 45.44 61 GLN B O 1
ATOM 5194 N N . SER B 1 62 ? -12.367 3.914 -40.188 1 38.41 62 SER B N 1
ATOM 5195 C CA . SER B 1 62 ? -13.688 3.5 -39.719 1 38.41 62 SER B CA 1
ATOM 5196 C C . SER B 1 62 ? -13.594 2.688 -38.438 1 38.41 62 SER B C 1
ATOM 5198 O O . SER B 1 62 ? -12.773 1.774 -38.312 1 38.41 62 SER B O 1
ATOM 5200 N N . VAL B 1 63 ? -14.07 3.27 -37.438 1 37 63 VAL B N 1
ATOM 5201 C CA . VAL B 1 63 ? -14.266 2.584 -36.188 1 37 63 VAL B CA 1
ATOM 5202 C C . VAL B 1 63 ? -14.898 1.217 -36.406 1 37 63 VAL B C 1
ATOM 5204 O O . VAL B 1 63 ? -16.094 1.124 -36.719 1 37 63 VAL B O 1
ATOM 5207 N N . GLN B 1 64 ? -14.516 0.401 -37.281 1 27.19 64 GLN B N 1
ATOM 5208 C CA . GLN B 1 64 ? -15.172 -0.862 -36.969 1 27.19 64 GLN B CA 1
ATOM 5209 C C . GLN B 1 64 ? -15.18 -1.1 -35.469 1 27.19 64 GLN B C 1
ATOM 5211 O O . GLN B 1 64 ? -14.18 -0.839 -34.781 1 27.19 64 GLN B O 1
ATOM 5216 N N . GLU B 1 65 ? -16.359 -0.953 -34.906 1 30.38 65 GLU B N 1
ATOM 5217 C CA . GLU B 1 65 ? -16.578 -1.412 -33.562 1 30.38 65 GLU B CA 1
ATOM 5218 C C . GLU B 1 65 ? -15.547 -2.457 -33.156 1 30.38 65 GLU B C 1
ATOM 5220 O O . GLU B 1 65 ? -15.695 -3.641 -33.469 1 30.38 65 GLU B O 1
ATOM 5225 N N . ASP B 1 66 ? -14.367 -2.156 -33.406 1 27.47 66 ASP B N 1
ATOM 5226 C CA . ASP B 1 66 ? -13.547 -3.229 -32.844 1 27.47 66 ASP B CA 1
ATOM 5227 C C . ASP B 1 66 ? -13.805 -3.408 -31.344 1 27.47 66 ASP B C 1
ATOM 5229 O O . ASP B 1 66 ? -13.75 -2.443 -30.578 1 27.47 66 ASP B O 1
ATOM 5233 N N . LYS B 1 67 ? -14.547 -4.344 -30.969 1 28.98 67 LYS B N 1
ATOM 5234 C CA . LYS B 1 67 ? -14.672 -4.895 -29.625 1 28.98 67 LYS B CA 1
ATOM 5235 C C . LYS B 1 67 ? -13.391 -4.703 -28.828 1 28.98 67 LYS B C 1
ATOM 5237 O O . LYS B 1 67 ? -12.289 -4.934 -29.344 1 28.98 67 LYS B O 1
ATOM 5242 N N . VAL B 1 68 ? -13.391 -3.795 -27.953 1 29.11 68 VAL B N 1
ATOM 5243 C CA . VAL B 1 68 ? -12.445 -3.656 -26.859 1 29.11 68 VAL B CA 1
ATOM 5244 C C . VAL B 1 68 ? -11.648 -4.949 -26.688 1 29.11 68 VAL B C 1
ATOM 5246 O O . VAL B 1 68 ? -12.164 -5.938 -26.156 1 29.11 68 VAL B O 1
ATOM 5249 N N . SER B 1 69 ? -11.008 -5.41 -27.719 1 25.33 69 SER B N 1
ATOM 5250 C CA . SER B 1 69 ? -10.109 -6.477 -27.281 1 25.33 69 SER B CA 1
ATOM 5251 C C . SER B 1 69 ? -9.156 -5.992 -26.203 1 25.33 69 SER B C 1
ATOM 5253 O O . SER B 1 69 ? -8.492 -4.969 -26.359 1 25.33 69 SER B O 1
ATOM 5255 N N . SER B 1 70 ? -9.422 -5.973 -24.953 1 29.41 70 SER B N 1
ATOM 5256 C CA . SER B 1 70 ? -8.539 -6.035 -23.797 1 29.41 70 SER B CA 1
ATOM 5257 C C . SER B 1 70 ? -7.109 -6.367 -24.203 1 29.41 70 SER B C 1
ATOM 5259 O O . SER B 1 70 ? -6.883 -7.309 -24.969 1 29.41 70 SER B O 1
ATOM 5261 N N . ASN B 1 71 ? -6.312 -5.359 -24.453 1 31.84 71 ASN B N 1
ATOM 5262 C CA . ASN B 1 71 ? -4.902 -5.586 -24.766 1 31.84 71 ASN B CA 1
ATOM 5263 C C . ASN B 1 71 ? -4.395 -6.879 -24.125 1 31.84 71 ASN B C 1
ATOM 5265 O O . ASN B 1 71 ? -3.779 -6.848 -23.062 1 31.84 71 ASN B O 1
ATOM 5269 N N . SER B 1 72 ? -5.168 -7.793 -23.922 1 33.78 72 SER B N 1
ATOM 5270 C CA . SER B 1 72 ? -4.555 -9.117 -23.969 1 33.78 72 SER B CA 1
ATOM 5271 C C . SER B 1 72 ? -3.549 -9.227 -25.109 1 33.78 72 SER B C 1
ATOM 5273 O O . SER B 1 72 ? -3.709 -8.594 -26.141 1 33.78 72 SER B O 1
ATOM 5275 N N . PRO B 1 73 ? -2.281 -9.617 -24.953 1 37.38 73 PRO B N 1
ATOM 5276 C CA . PRO B 1 73 ? -1.499 -9.875 -26.156 1 37.38 73 PRO B CA 1
ATOM 5277 C C . PRO B 1 73 ? -2.373 -10.156 -27.375 1 37.38 73 PRO B C 1
ATOM 5279 O O . PRO B 1 73 ? -3.428 -10.781 -27.25 1 37.38 73 PRO B O 1
ATOM 5282 N N . SER B 1 74 ? -2.586 -9.195 -28.328 1 37.38 74 SER B N 1
ATOM 5283 C CA . SER B 1 74 ? -3.172 -9.586 -29.609 1 37.38 74 SER B CA 1
ATOM 5284 C C . SER B 1 74 ? -3 -11.078 -29.875 1 37.38 74 SER B C 1
ATOM 5286 O O . SER B 1 74 ? -1.888 -11.602 -29.781 1 37.38 74 SER B O 1
ATOM 5288 N N . GLU B 1 75 ? -3.955 -11.867 -29.578 1 40.84 75 GLU B N 1
ATOM 5289 C CA . GLU B 1 75 ? -3.961 -13.258 -30.047 1 40.84 75 GLU B CA 1
ATOM 5290 C C . GLU B 1 75 ? -3.375 -13.375 -31.453 1 40.84 75 GLU B C 1
ATOM 5292 O O . GLU B 1 75 ? -4.117 -13.438 -32.438 1 40.84 75 GLU B O 1
ATOM 5297 N N . THR B 1 76 ? -2.35 -12.617 -31.719 1 43.88 76 THR B N 1
ATOM 5298 C CA . THR B 1 76 ? -1.736 -13.031 -32.969 1 43.88 76 THR B CA 1
ATOM 5299 C C . THR B 1 76 ? -1.352 -14.508 -32.938 1 43.88 76 THR B C 1
ATOM 5301 O O . THR B 1 76 ? -0.273 -14.859 -32.438 1 43.88 76 THR B O 1
ATOM 5304 N N . TYR B 1 77 ? -2.363 -15.242 -32.812 1 47.78 77 TYR B N 1
ATOM 5305 C CA . TYR B 1 77 ? -2.189 -16.688 -32.875 1 47.78 77 TYR B CA 1
ATOM 5306 C C . TYR B 1 77 ? -1.624 -17.109 -34.219 1 47.78 77 TYR B C 1
ATOM 5308 O O . TYR B 1 77 ? -2.039 -16.594 -35.281 1 47.78 77 TYR B O 1
ATOM 5316 N N . VAL B 1 78 ? -0.464 -17.547 -34.188 1 55.31 78 VAL B N 1
ATOM 5317 C CA . VAL B 1 78 ? 0.153 -18.156 -35.375 1 55.31 78 VAL B CA 1
ATOM 5318 C C . VAL B 1 78 ? -0.721 -19.297 -35.875 1 55.31 78 VAL B C 1
ATOM 5320 O O . VAL B 1 78 ? -1.402 -19.969 -35.094 1 55.31 78 VAL B O 1
ATOM 5323 N N . THR B 1 79 ? -0.977 -19.328 -37.125 1 54.84 79 THR B N 1
ATOM 5324 C CA . THR B 1 79 ? -1.791 -20.281 -37.875 1 54.84 79 THR B CA 1
ATOM 5325 C C . THR B 1 79 ? -1.287 -21.719 -37.656 1 54.84 79 THR B C 1
ATOM 5327 O O . THR B 1 79 ? -2.078 -22.656 -37.594 1 54.84 79 THR B O 1
ATOM 5330 N N . LYS B 1 80 ? 0.045 -21.984 -37.625 1 62.28 80 LYS B N 1
ATOM 5331 C CA . LYS B 1 80 ? 0.404 -23.391 -37.531 1 62.28 80 LYS B CA 1
ATOM 5332 C C . LYS B 1 80 ? 0.635 -23.828 -36.094 1 62.28 80 LYS B C 1
ATOM 5334 O O . LYS B 1 80 ? 1.474 -23.266 -35.406 1 62.28 80 LYS B O 1
ATOM 5339 N N . ARG B 1 81 ? -0.188 -24.828 -35.688 1 79.12 81 ARG B N 1
ATOM 5340 C CA . ARG B 1 81 ? -0.1 -25.328 -34.312 1 79.12 81 ARG B CA 1
ATOM 5341 C C . ARG B 1 81 ? 1.022 -26.359 -34.188 1 79.12 81 ARG B C 1
ATOM 5343 O O . ARG B 1 81 ? 1.104 -27.297 -35 1 79.12 81 ARG B O 1
ATOM 5350 N N . GLU B 1 82 ? 1.974 -26.125 -33.281 1 89.62 82 GLU B N 1
ATOM 5351 C CA . GLU B 1 82 ? 3.104 -27.016 -33.062 1 89.62 82 GLU B CA 1
ATOM 5352 C C . GLU B 1 82 ? 2.697 -28.219 -32.219 1 89.62 82 GLU B C 1
ATOM 5354 O O . GLU B 1 82 ? 3.273 -29.297 -32.344 1 89.62 82 GLU B O 1
ATOM 5359 N N . VAL B 1 83 ? 1.729 -28.062 -31.312 1 92.5 83 VAL B N 1
ATOM 5360 C CA . VAL B 1 83 ? 1.166 -29.156 -30.516 1 92.5 83 VAL B CA 1
ATOM 5361 C C . VAL B 1 83 ? -0.352 -29.188 -30.688 1 92.5 83 VAL B C 1
ATOM 5363 O O . VAL B 1 83 ? -0.958 -28.172 -31.078 1 92.5 83 VAL B O 1
ATOM 5366 N N . CYS B 1 84 ? -0.914 -30.312 -30.406 1 90.88 84 CYS B N 1
ATOM 5367 C CA . CYS B 1 84 ? -2.35 -30.5 -30.594 1 90.88 84 CYS B CA 1
ATOM 5368 C C . CYS B 1 84 ? -3.139 -29.625 -29.625 1 90.88 84 CYS B C 1
ATOM 5370 O O . CYS B 1 84 ? -2.725 -29.453 -28.469 1 90.88 84 CYS B O 1
ATOM 5372 N N . PRO B 1 85 ? -4.266 -29.094 -30.094 1 90.88 85 PRO B N 1
ATOM 5373 C CA . PRO B 1 85 ? -5.133 -28.359 -29.188 1 90.88 85 PRO B CA 1
ATOM 5374 C C . PRO B 1 85 ? -5.789 -29.266 -28.141 1 90.88 85 PRO B C 1
ATOM 5376 O O . PRO B 1 85 ? -5.672 -30.484 -28.203 1 90.88 85 PRO B O 1
ATOM 5379 N N . GLU B 1 86 ? -6.277 -28.672 -27.109 1 92.25 86 GLU B N 1
ATOM 5380 C CA . GLU B 1 86 ? -7.008 -29.406 -26.078 1 92.25 86 GLU B CA 1
ATOM 5381 C C . GLU B 1 86 ? -8.461 -28.953 -26 1 92.25 86 GLU B C 1
ATOM 5383 O O . GLU B 1 86 ? -8.781 -27.812 -26.359 1 92.25 86 GLU B O 1
ATOM 5388 N N . LYS B 1 87 ? -9.281 -29.844 -25.641 1 92.25 87 LYS B N 1
ATOM 5389 C CA . LYS B 1 87 ? -10.703 -29.578 -25.469 1 92.25 87 LYS B CA 1
ATOM 5390 C C . LYS B 1 87 ? -11.141 -29.844 -24.031 1 92.25 87 LYS B C 1
ATOM 5392 O O . LYS B 1 87 ? -10.758 -30.859 -23.438 1 92.25 87 LYS B O 1
ATOM 5397 N N . PHE B 1 88 ? -11.898 -28.953 -23.453 1 94.06 88 PHE B N 1
ATOM 5398 C CA . PHE B 1 88 ? -12.438 -29.141 -22.109 1 94.06 88 PHE B CA 1
ATOM 5399 C C . PHE B 1 88 ? -13.586 -30.141 -22.125 1 94.06 88 PHE B C 1
ATOM 5401 O O . PHE B 1 88 ? -14.547 -29.984 -22.875 1 94.06 88 PHE B O 1
ATOM 5408 N N . MET B 1 89 ? -13.508 -31.078 -21.234 1 92 89 MET B N 1
ATOM 5409 C CA . MET B 1 89 ? -14.477 -32.156 -21.234 1 92 89 MET B CA 1
ATOM 5410 C C . MET B 1 89 ? -15.445 -32.031 -20.062 1 92 89 MET B C 1
ATOM 5412 O O . MET B 1 89 ? -16.406 -32.781 -19.953 1 92 89 MET B O 1
ATOM 5416 N N . GLY B 1 90 ? -15.219 -31.141 -19.203 1 82.31 90 GLY B N 1
ATOM 5417 C CA . GLY B 1 90 ? -15.938 -31.078 -17.938 1 82.31 90 GLY B CA 1
ATOM 5418 C C . GLY B 1 90 ? -17.25 -30.328 -18.031 1 82.31 90 GLY B C 1
ATOM 5419 O O . GLY B 1 90 ? -17.469 -29.375 -17.281 1 82.31 90 GLY B O 1
ATOM 5420 N N . ASN B 1 91 ? -18.297 -30.719 -18.781 1 74.56 91 ASN B N 1
ATOM 5421 C CA . ASN B 1 91 ? -19.562 -30 -18.938 1 74.56 91 ASN B CA 1
ATOM 5422 C C . ASN B 1 91 ? -20.406 -30.062 -17.656 1 74.56 91 ASN B C 1
ATOM 5424 O O . ASN B 1 91 ? -21.203 -29.156 -17.406 1 74.56 91 ASN B O 1
ATOM 5428 N N . ASP B 1 92 ? -20.25 -31.094 -16.828 1 74.94 92 ASP B N 1
ATOM 5429 C CA . ASP B 1 92 ? -21.047 -31.156 -15.602 1 74.94 92 ASP B CA 1
ATOM 5430 C C . ASP B 1 92 ? -20.156 -31.438 -14.383 1 74.94 92 ASP B C 1
ATOM 5432 O O . ASP B 1 92 ? -20.641 -31.953 -13.367 1 74.94 92 ASP B O 1
ATOM 5436 N N . SER B 1 93 ? -18.984 -31.203 -14.242 1 79.69 93 SER B N 1
ATOM 5437 C CA . SER B 1 93 ? -18.016 -31.281 -13.164 1 79.69 93 SER B CA 1
ATOM 5438 C C . SER B 1 93 ? -17.719 -32.75 -12.797 1 79.69 93 SER B C 1
ATOM 5440 O O . SER B 1 93 ? -16.984 -33 -11.844 1 79.69 93 SER B O 1
ATOM 5442 N N . SER B 1 94 ? -18.281 -33.656 -13.445 1 86.44 94 SER B N 1
ATOM 5443 C CA . SER B 1 94 ? -18.094 -35.062 -13.102 1 86.44 94 SER B CA 1
ATOM 5444 C C . SER B 1 94 ? -16.828 -35.625 -13.742 1 86.44 94 SER B C 1
ATOM 5446 O O . SER B 1 94 ? -16.203 -36.562 -13.219 1 86.44 94 SER B O 1
ATOM 5448 N N . TYR B 1 95 ? -16.5 -35.031 -14.836 1 90.81 95 TYR B N 1
ATOM 5449 C CA . TYR B 1 95 ? -15.312 -35.531 -15.539 1 90.81 95 TYR B CA 1
ATOM 5450 C C . TYR B 1 95 ? -14.047 -35.25 -14.742 1 90.81 95 TYR B C 1
ATOM 5452 O O . TYR B 1 95 ? -13.742 -34.125 -14.422 1 90.81 95 TYR B O 1
ATOM 5460 N N . GLY B 1 96 ? -13.312 -36.344 -14.359 1 91.5 96 GLY B N 1
ATOM 5461 C CA . GLY B 1 96 ? -12.062 -36.219 -13.625 1 91.5 96 GLY B CA 1
ATOM 5462 C C . GLY B 1 96 ? -12.25 -36.156 -12.125 1 91.5 96 GLY B C 1
ATOM 5463 O O . GLY B 1 96 ? -11.273 -36.094 -11.375 1 91.5 96 GLY B O 1
ATOM 5464 N N . SER B 1 97 ? -13.5 -36.031 -11.602 1 91.06 97 SER B N 1
ATOM 5465 C CA . SER B 1 97 ? -13.773 -36 -10.172 1 91.06 97 SER B CA 1
ATOM 5466 C C . SER B 1 97 ? -13.344 -37.312 -9.5 1 91.06 97 SER B C 1
ATOM 5468 O O . SER B 1 97 ? -13.43 -38.375 -10.094 1 91.06 97 SER B O 1
ATOM 5470 N N . PRO B 1 98 ? -12.773 -37.281 -8.328 1 90.19 98 PRO B N 1
ATOM 5471 C CA . PRO B 1 98 ? -12.75 -36.094 -7.449 1 90.19 98 PRO B CA 1
ATOM 5472 C C . PRO B 1 98 ? -11.414 -35.344 -7.5 1 90.19 98 PRO B C 1
ATOM 5474 O O . PRO B 1 98 ? -11.297 -34.25 -6.953 1 90.19 98 PRO B O 1
ATOM 5477 N N . PHE B 1 99 ? -10.414 -35.906 -8.164 1 93.56 99 PHE B N 1
ATOM 5478 C CA . PHE B 1 99 ? -9.07 -35.344 -8.078 1 93.56 99 PHE B CA 1
ATOM 5479 C C . PHE B 1 99 ? -8.82 -34.344 -9.203 1 93.56 99 PHE B C 1
ATOM 5481 O O . PHE B 1 99 ? -7.891 -33.531 -9.125 1 93.56 99 PHE B O 1
ATOM 5488 N N . TYR B 1 100 ? -9.656 -34.531 -10.25 1 95.5 100 TYR B N 1
ATOM 5489 C CA . TYR B 1 100 ? -9.562 -33.656 -11.422 1 95.5 100 TYR B CA 1
ATOM 5490 C C . TYR B 1 100 ? -8.164 -33.719 -12.023 1 95.5 100 TYR B C 1
ATOM 5492 O O . TYR B 1 100 ? -7.566 -32.688 -12.32 1 95.5 100 TYR B O 1
ATOM 5500 N N . ARG B 1 101 ? -7.645 -34.906 -12.141 1 95.06 101 ARG B N 1
ATOM 5501 C CA . ARG B 1 101 ? -6.395 -35.156 -12.852 1 95.06 101 ARG B CA 1
ATOM 5502 C C . ARG B 1 101 ? -6.598 -35.062 -14.359 1 95.06 101 ARG B C 1
ATOM 5504 O O . ARG B 1 101 ? -5.637 -34.875 -15.117 1 95.06 101 ARG B O 1
ATOM 5511 N N . LYS B 1 102 ? -7.863 -35.219 -14.695 1 93.62 102 LYS B N 1
ATOM 5512 C CA . LYS B 1 102 ? -8.289 -35.031 -16.078 1 93.62 102 LYS B CA 1
ATOM 5513 C C . LYS B 1 102 ? -9.359 -33.938 -16.188 1 93.62 102 LYS B C 1
ATOM 5515 O O . LYS B 1 102 ? -10.172 -33.781 -15.281 1 93.62 102 LYS B O 1
ATOM 5520 N N . GLY B 1 103 ? -9.367 -33.219 -17.141 1 93.81 103 GLY B N 1
ATOM 5521 C CA . GLY B 1 103 ? -10.328 -32.188 -17.438 1 93.81 103 GLY B CA 1
ATOM 5522 C C . GLY B 1 103 ? -10.273 -31.719 -18.891 1 93.81 103 GLY B C 1
ATOM 5523 O O . GLY B 1 103 ? -11.312 -31.469 -19.5 1 93.81 103 GLY B O 1
ATOM 5524 N N . PHE B 1 104 ? -9.102 -31.656 -19.406 1 94.69 104 PHE B N 1
ATOM 5525 C CA . PHE B 1 104 ? -8.836 -31.328 -20.797 1 94.69 104 PHE B CA 1
ATOM 5526 C C . PHE B 1 104 ? -8.234 -32.5 -21.531 1 94.69 104 PHE B C 1
ATOM 5528 O O . PHE B 1 104 ? -7.395 -33.219 -20.984 1 94.69 104 PHE B O 1
ATOM 5535 N N . GLU B 1 105 ? -8.727 -32.719 -22.688 1 91.38 105 GLU B N 1
ATOM 5536 C CA . GLU B 1 105 ? -8.188 -33.812 -23.516 1 91.38 105 GLU B CA 1
ATOM 5537 C C . GLU B 1 105 ? -7.633 -33.281 -24.828 1 91.38 105 GLU B C 1
ATOM 5539 O O . GLU B 1 105 ? -8.188 -32.344 -25.406 1 91.38 105 GLU B O 1
ATOM 5544 N N . GLY B 1 106 ? -6.5 -33.938 -25.172 1 88.06 106 GLY B N 1
ATOM 5545 C CA . GLY B 1 106 ? -5.938 -33.594 -26.469 1 88.06 106 GLY B CA 1
ATOM 5546 C C . GLY B 1 106 ? -6.832 -33.969 -27.625 1 88.06 106 GLY B C 1
ATOM 5547 O O . GLY B 1 106 ? -7.445 -35.031 -27.625 1 88.06 106 GLY B O 1
ATOM 5548 N N . GLU B 1 107 ? -6.969 -33 -28.516 1 87.38 107 GLU B N 1
ATOM 5549 C CA . GLU B 1 107 ? -7.688 -33.344 -29.734 1 87.38 107 GLU B CA 1
ATOM 5550 C C . GLU B 1 107 ? -6.797 -34.094 -30.719 1 87.38 107 GLU B C 1
ATOM 5552 O O . GLU B 1 107 ? -5.582 -33.906 -30.734 1 87.38 107 GLU B O 1
ATOM 5557 N N . ASP B 1 108 ? -7.434 -35 -31.375 1 83 108 ASP B N 1
ATOM 5558 C CA . ASP B 1 108 ? -6.676 -35.688 -32.406 1 83 108 ASP B CA 1
ATOM 5559 C C . ASP B 1 108 ? -6.254 -34.75 -33.5 1 83 108 ASP B C 1
ATOM 5561 O O . ASP B 1 108 ? -7.062 -33.938 -34 1 83 108 ASP B O 1
ATOM 5565 N N . CYS B 1 109 ? -4.93 -34.719 -33.594 1 84 109 CYS B N 1
ATOM 5566 C CA . CYS B 1 109 ? -4.445 -33.844 -34.656 1 84 109 CYS B CA 1
ATOM 5567 C C . CYS B 1 109 ? -3.338 -34.562 -35.469 1 84 109 CYS B C 1
ATOM 5569 O O . CYS B 1 109 ? -2.65 -35.438 -34.938 1 84 109 CYS B O 1
ATOM 5571 N N . THR B 1 110 ? -3.342 -34.344 -36.75 1 81 110 THR B N 1
ATOM 5572 C CA . THR B 1 110 ? -2.381 -35 -37.625 1 81 110 THR B CA 1
ATOM 5573 C C . THR B 1 110 ? -1.149 -34.125 -37.844 1 81 110 THR B C 1
ATOM 5575 O O . THR B 1 110 ? -0.059 -34.625 -38.094 1 81 110 THR B O 1
ATOM 5578 N N . ASP B 1 111 ? -1.398 -32.906 -37.781 1 82.25 111 ASP B N 1
ATOM 5579 C CA . ASP B 1 111 ? -0.302 -31.984 -38.062 1 82.25 111 ASP B CA 1
ATOM 5580 C C . ASP B 1 111 ? 0.299 -31.469 -36.75 1 82.25 111 ASP B C 1
ATOM 5582 O O . ASP B 1 111 ? -0.128 -30.438 -36.25 1 82.25 111 ASP B O 1
ATOM 5586 N N . TYR B 1 112 ? 1.186 -32.344 -36.031 1 85.38 112 TYR B N 1
ATOM 5587 C CA . TYR B 1 112 ? 1.882 -31.891 -34.844 1 85.38 112 TYR B CA 1
ATOM 5588 C C . TYR B 1 112 ? 3.361 -32.25 -34.906 1 85.38 112 TYR B C 1
ATOM 5590 O O . TYR B 1 112 ? 3.77 -33.094 -35.719 1 85.38 112 TYR B O 1
ATOM 5598 N N . VAL B 1 113 ? 4.168 -31.531 -34.219 1 93.44 113 VAL B N 1
ATOM 5599 C CA . VAL B 1 113 ? 5.59 -31.812 -34.062 1 93.44 113 VAL B CA 1
ATOM 5600 C C . VAL B 1 113 ? 5.812 -32.562 -32.75 1 93.44 113 VAL B C 1
ATOM 5602 O O . VAL B 1 113 ? 5.297 -32.156 -31.703 1 93.44 113 VAL B O 1
ATOM 5605 N N . PRO B 1 114 ? 6.508 -33.656 -32.844 1 93.56 114 PRO B N 1
ATOM 5606 C CA . PRO B 1 114 ? 6.789 -34.375 -31.594 1 93.56 114 PRO B CA 1
ATOM 5607 C C . PRO B 1 114 ? 7.484 -33.469 -30.578 1 93.56 114 PRO B C 1
ATOM 5609 O O . PRO B 1 114 ? 8.352 -32.688 -30.938 1 93.56 114 PRO B O 1
ATOM 5612 N N . ILE B 1 115 ? 7.172 -33.656 -29.281 1 96.06 115 ILE B N 1
ATOM 5613 C CA . ILE B 1 115 ? 7.617 -32.781 -28.219 1 96.06 115 ILE B CA 1
ATOM 5614 C C . ILE B 1 115 ? 9.141 -32.844 -28.094 1 96.06 115 ILE B C 1
ATOM 5616 O O . ILE B 1 115 ? 9.773 -31.828 -27.766 1 96.06 115 ILE B O 1
ATOM 5620 N N . TYR B 1 116 ? 9.742 -34.031 -28.438 1 95 116 TYR B N 1
ATOM 5621 C CA . TYR B 1 116 ? 11.188 -34.188 -28.281 1 95 116 TYR B CA 1
ATOM 5622 C C . TYR B 1 116 ? 11.938 -33.406 -29.344 1 95 116 TYR B C 1
ATOM 5624 O O . TYR B 1 116 ? 13.148 -33.188 -29.25 1 95 116 TYR B O 1
ATOM 5632 N N . GLU B 1 117 ? 11.258 -32.969 -30.375 1 96.44 117 GLU B N 1
ATOM 5633 C CA . GLU B 1 117 ? 11.859 -32.094 -31.391 1 96.44 117 GLU B CA 1
ATOM 5634 C C . GLU B 1 117 ? 11.664 -30.625 -31.047 1 96.44 117 GLU B C 1
ATOM 5636 O O . GLU B 1 117 ? 12.273 -29.75 -31.672 1 96.44 117 GLU B O 1
ATOM 5641 N N . LEU B 1 118 ? 10.859 -30.438 -30.078 1 97.75 118 LEU B N 1
ATOM 5642 C CA . LEU B 1 118 ? 10.492 -29.062 -29.766 1 97.75 118 LEU B CA 1
ATOM 5643 C C . LEU B 1 118 ? 11.219 -28.562 -28.516 1 97.75 118 LEU B C 1
ATOM 5645 O O . LEU B 1 118 ? 11.547 -27.375 -28.422 1 97.75 118 LEU B O 1
ATOM 5649 N N . VAL B 1 119 ? 11.469 -29.469 -27.547 1 98.38 119 VAL B N 1
ATOM 5650 C CA . VAL B 1 119 ? 11.898 -29 -26.234 1 98.38 119 VAL B CA 1
ATOM 5651 C C . VAL B 1 119 ? 13.188 -29.703 -25.828 1 98.38 119 VAL B C 1
ATOM 5653 O O . VAL B 1 119 ? 13.328 -30.922 -26.031 1 98.38 119 VAL B O 1
ATOM 5656 N N . THR B 1 120 ? 14.141 -29 -25.359 1 98.19 120 THR B N 1
ATOM 5657 C CA . THR B 1 120 ? 15.266 -29.5 -24.562 1 98.19 120 THR B CA 1
ATOM 5658 C C . THR B 1 120 ? 15.133 -29.078 -23.109 1 98.19 120 THR B C 1
ATOM 5660 O O . THR B 1 120 ? 14.781 -27.938 -22.812 1 98.19 120 THR B O 1
ATOM 5663 N N . MET B 1 121 ? 15.383 -30.016 -22.188 1 97.88 121 MET B N 1
ATOM 5664 C CA . MET B 1 121 ? 15.328 -29.703 -20.766 1 97.88 121 MET B CA 1
ATOM 5665 C C . MET B 1 121 ? 16.734 -29.531 -20.188 1 97.88 121 MET B C 1
ATOM 5667 O O . MET B 1 121 ? 17.609 -30.375 -20.391 1 97.88 121 MET B O 1
ATOM 5671 N N . ILE B 1 122 ? 16.922 -28.406 -19.562 1 96.62 122 ILE B N 1
ATOM 5672 C CA . ILE B 1 122 ? 18.125 -28.234 -18.734 1 96.62 122 ILE B CA 1
ATOM 5673 C C . ILE B 1 122 ? 17.781 -28.469 -17.266 1 96.62 122 ILE B C 1
ATOM 5675 O O . ILE B 1 122 ? 17 -27.703 -16.688 1 96.62 122 ILE B O 1
ATOM 5679 N N . VAL B 1 123 ? 18.391 -29.469 -16.656 1 93.75 123 VAL B N 1
ATOM 5680 C CA . VAL B 1 123 ? 18.047 -29.875 -15.305 1 93.75 123 VAL B CA 1
ATOM 5681 C C . VAL B 1 123 ? 19.266 -29.766 -14.406 1 93.75 123 VAL B C 1
ATOM 5683 O O . VAL B 1 123 ? 20.375 -30.156 -14.797 1 93.75 123 VAL B O 1
ATOM 5686 N N . THR B 1 124 ? 19.031 -29.125 -13.273 1 88.69 124 THR B N 1
ATOM 5687 C CA . THR B 1 124 ? 20.062 -29.156 -12.234 1 88.69 124 THR B CA 1
ATOM 5688 C C . THR B 1 124 ? 19.5 -29.797 -10.961 1 88.69 124 THR B C 1
ATOM 5690 O O . THR B 1 124 ? 18.297 -29.922 -10.797 1 88.69 124 THR B O 1
ATOM 5693 N N . SER B 1 125 ? 20.422 -30.281 -10.148 1 84.31 125 SER B N 1
ATOM 5694 C CA . SER B 1 125 ? 20.031 -30.906 -8.891 1 84.31 125 SER B CA 1
ATOM 5695 C C . SER B 1 125 ? 20.562 -30.125 -7.691 1 84.31 125 SER B C 1
ATOM 5697 O O . SER B 1 125 ? 21.688 -29.641 -7.707 1 84.31 125 SER B O 1
ATOM 5699 N N . PRO B 1 126 ? 19.656 -30 -6.723 1 86.06 126 PRO B N 1
ATOM 5700 C CA . PRO B 1 126 ? 20.172 -29.406 -5.488 1 86.06 126 PRO B CA 1
ATOM 5701 C C . PRO B 1 126 ? 21.188 -30.312 -4.789 1 86.06 126 PRO B C 1
ATOM 5703 O O . PRO B 1 126 ? 21.109 -31.547 -4.922 1 86.06 126 PRO B O 1
ATOM 5706 N N . LYS B 1 127 ? 22.062 -29.703 -4 1 81.56 127 LYS B N 1
ATOM 5707 C CA . LYS B 1 127 ? 23.078 -30.453 -3.277 1 81.56 127 LYS B CA 1
ATOM 5708 C C . LYS B 1 127 ? 22.438 -31.375 -2.234 1 81.56 127 LYS B C 1
ATOM 5710 O O . LYS B 1 127 ? 23 -32.406 -1.889 1 81.56 127 LYS B O 1
ATOM 5715 N N . GLU B 1 128 ? 21.297 -31.062 -1.883 1 84.81 128 GLU B N 1
ATOM 5716 C CA . GLU B 1 128 ? 20.609 -31.766 -0.797 1 84.81 128 GLU B CA 1
ATOM 5717 C C . GLU B 1 128 ? 19.906 -33.031 -1.301 1 84.81 128 GLU B C 1
ATOM 5719 O O . GLU B 1 128 ? 19.5 -33.875 -0.505 1 84.81 128 GLU B O 1
ATOM 5724 N N . LEU B 1 129 ? 19.812 -33.156 -2.611 1 87.44 129 LEU B N 1
ATOM 5725 C CA . LEU B 1 129 ? 19.094 -34.281 -3.166 1 87.44 129 LEU B CA 1
ATOM 5726 C C . LEU B 1 129 ? 19.984 -35.531 -3.199 1 87.44 129 LEU B C 1
ATOM 5728 O O . LEU B 1 129 ? 21.094 -35.5 -3.742 1 87.44 129 LEU B O 1
ATOM 5732 N N . SER B 1 130 ? 19.531 -36.688 -2.678 1 86.75 130 SER B N 1
ATOM 5733 C CA . SER B 1 130 ? 20.281 -37.938 -2.678 1 86.75 130 SER B CA 1
ATOM 5734 C C . SER B 1 130 ? 20.406 -38.5 -4.086 1 86.75 130 SER B C 1
ATOM 5736 O O . SER B 1 130 ? 19.562 -38.25 -4.945 1 86.75 130 SER B O 1
ATOM 5738 N N . PRO B 1 131 ? 21.406 -39.312 -4.324 1 84.5 131 PRO B N 1
ATOM 5739 C CA . PRO B 1 131 ? 21.531 -39.938 -5.633 1 84.5 131 PRO B CA 1
ATOM 5740 C C . PRO B 1 131 ? 20.312 -40.812 -5.992 1 84.5 131 PRO B C 1
ATOM 5742 O O . PRO B 1 131 ? 19.938 -40.875 -7.16 1 84.5 131 PRO B O 1
ATOM 5745 N N . GLU B 1 132 ? 19.766 -41.375 -4.973 1 86.5 132 GLU B N 1
ATOM 5746 C CA . GLU B 1 132 ? 18.578 -42.188 -5.211 1 86.5 132 GLU B CA 1
ATOM 5747 C C . GLU B 1 132 ? 17.406 -41.344 -5.684 1 86.5 132 GLU B C 1
ATOM 5749 O O . GLU B 1 132 ? 16.688 -41.719 -6.605 1 86.5 132 GLU B O 1
ATOM 5754 N N . ASN B 1 133 ? 17.25 -40.281 -5.047 1 89.06 133 ASN B N 1
ATOM 5755 C CA . ASN B 1 133 ? 16.172 -39.375 -5.426 1 89.06 133 ASN B CA 1
ATOM 5756 C C . ASN B 1 133 ? 16.406 -38.75 -6.789 1 89.06 133 ASN B C 1
ATOM 5758 O O . ASN B 1 133 ? 15.469 -38.5 -7.543 1 89.06 133 ASN B O 1
ATOM 5762 N N . LEU B 1 134 ? 17.656 -38.438 -7.047 1 88.88 134 LEU B N 1
ATOM 5763 C CA . LEU B 1 134 ? 18 -37.906 -8.367 1 88.88 134 LEU B CA 1
ATOM 5764 C C . LEU B 1 134 ? 17.656 -38.938 -9.453 1 88.88 134 LEU B C 1
ATOM 5766 O O . LEU B 1 134 ? 17.156 -38.562 -10.516 1 88.88 134 LEU B O 1
ATOM 5770 N N . ARG B 1 135 ? 17.984 -40.156 -9.203 1 88.06 135 ARG B N 1
ATOM 5771 C CA . ARG B 1 135 ? 17.625 -41.219 -10.133 1 88.06 135 ARG B CA 1
ATOM 5772 C C . ARG B 1 135 ? 16.125 -41.25 -10.383 1 88.06 135 ARG B C 1
ATOM 5774 O O . ARG B 1 135 ? 15.672 -41.438 -11.516 1 88.06 135 ARG B O 1
ATOM 5781 N N . LYS B 1 136 ? 15.398 -41.031 -9.352 1 90.06 136 LYS B N 1
ATOM 5782 C CA . LYS B 1 136 ? 13.945 -41 -9.469 1 90.06 136 LYS B CA 1
ATOM 5783 C C . LYS B 1 136 ? 13.477 -39.875 -10.375 1 90.06 136 LYS B C 1
ATOM 5785 O O . LYS B 1 136 ? 12.492 -40 -11.102 1 90.06 136 LYS B O 1
ATOM 5790 N N . VAL B 1 137 ? 14.125 -38.75 -10.281 1 92.81 137 VAL B N 1
ATOM 5791 C CA . VAL B 1 137 ? 13.797 -37.625 -11.148 1 92.81 137 VAL B CA 1
ATOM 5792 C C . VAL B 1 137 ? 13.984 -38.031 -12.609 1 92.81 137 VAL B C 1
ATOM 5794 O O . VAL B 1 137 ? 13.094 -37.844 -13.438 1 92.81 137 VAL B O 1
ATOM 5797 N N . PHE B 1 138 ? 15.094 -38.656 -12.938 1 91.56 138 PHE B N 1
ATOM 5798 C CA . PHE B 1 138 ? 15.383 -39.062 -14.312 1 91.56 138 PHE B CA 1
ATOM 5799 C C . PHE B 1 138 ? 14.453 -40.188 -14.758 1 91.56 138 PHE B C 1
ATOM 5801 O O . PHE B 1 138 ? 14.062 -40.25 -15.93 1 91.56 138 PHE B O 1
ATOM 5808 N N . GLU B 1 139 ? 14.141 -41.031 -13.828 1 92.12 139 GLU B N 1
ATOM 5809 C CA . GLU B 1 139 ? 13.148 -42.062 -14.141 1 92.12 139 GLU B CA 1
ATOM 5810 C C . GLU B 1 139 ? 11.797 -41.438 -14.484 1 92.12 139 GLU B C 1
ATOM 5812 O O . GLU B 1 139 ? 11.102 -41.906 -15.383 1 92.12 139 GLU B O 1
ATOM 5817 N N . GLY B 1 140 ? 11.477 -40.406 -13.734 1 94.5 140 GLY B N 1
ATOM 5818 C CA . GLY B 1 140 ? 10.258 -39.688 -14.047 1 94.5 140 GLY B CA 1
ATOM 5819 C C . GLY B 1 140 ? 10.281 -39.062 -15.43 1 94.5 140 GLY B C 1
ATOM 5820 O O . GLY B 1 140 ? 9.32 -39.188 -16.188 1 94.5 140 GLY B O 1
ATOM 5821 N N . ILE B 1 141 ? 11.391 -38.438 -15.789 1 95.19 141 ILE B N 1
ATOM 5822 C CA . ILE B 1 141 ? 11.531 -37.844 -17.109 1 95.19 141 ILE B CA 1
ATOM 5823 C C . ILE B 1 141 ? 11.422 -38.906 -18.188 1 95.19 141 ILE B C 1
ATOM 5825 O O . ILE B 1 141 ? 10.727 -38.719 -19.188 1 95.19 141 ILE B O 1
ATOM 5829 N N . ALA B 1 142 ? 12.062 -40.062 -17.938 1 93.38 142 ALA B N 1
ATOM 5830 C CA . ALA B 1 142 ? 12.047 -41.156 -18.906 1 93.38 142 ALA B CA 1
ATOM 5831 C C . ALA B 1 142 ? 10.633 -41.719 -19.078 1 93.38 142 ALA B C 1
ATOM 5833 O O . ALA B 1 142 ? 10.258 -42.125 -20.172 1 93.38 142 ALA B O 1
ATOM 5834 N N . THR B 1 143 ? 9.969 -41.688 -18.078 1 94.56 143 THR B N 1
ATOM 5835 C CA . THR B 1 143 ? 8.609 -42.25 -18.094 1 94.56 143 THR B CA 1
ATOM 5836 C C . THR B 1 143 ? 7.684 -41.344 -18.906 1 94.56 143 THR B C 1
ATOM 5838 O O . THR B 1 143 ? 6.938 -41.812 -19.766 1 94.56 143 THR B O 1
ATOM 5841 N N . TYR B 1 144 ? 7.738 -40.125 -18.719 1 95.56 144 TYR B N 1
ATOM 5842 C CA . TYR B 1 144 ? 6.734 -39.219 -19.281 1 95.56 144 TYR B CA 1
ATOM 5843 C C . TYR B 1 144 ? 7.234 -38.562 -20.562 1 95.56 144 TYR B C 1
ATOM 5845 O O . TYR B 1 144 ? 6.441 -38.219 -21.438 1 95.56 144 TYR B O 1
ATOM 5853 N N . TYR B 1 145 ? 8.539 -38.375 -20.641 1 95.75 145 TYR B N 1
ATOM 5854 C CA . TYR B 1 145 ? 9.148 -37.812 -21.828 1 95.75 145 TYR B CA 1
ATOM 5855 C C . TYR B 1 145 ? 10.43 -38.531 -22.203 1 95.75 145 TYR B C 1
ATOM 5857 O O . TYR B 1 145 ? 11.516 -37.938 -22.172 1 95.75 145 TYR B O 1
ATOM 5865 N N . PRO B 1 146 ? 10.328 -39.688 -22.719 1 93.06 146 PRO B N 1
ATOM 5866 C CA . PRO B 1 146 ? 11.492 -40.562 -22.891 1 93.06 146 PRO B CA 1
ATOM 5867 C C . PRO B 1 146 ? 12.453 -40.062 -23.953 1 93.06 146 PRO B C 1
ATOM 5869 O O . PRO B 1 146 ? 13.648 -40.375 -23.922 1 93.06 146 PRO B O 1
ATOM 5872 N N . ARG B 1 147 ? 12.016 -39.25 -24.922 1 94 147 ARG B N 1
ATOM 5873 C CA . ARG B 1 147 ? 12.875 -38.906 -26.047 1 94 147 ARG B CA 1
ATOM 5874 C C . ARG B 1 147 ? 13.305 -37.438 -25.984 1 94 147 ARG B C 1
ATOM 5876 O O . ARG B 1 147 ? 14.078 -36.969 -26.812 1 94 147 ARG B O 1
ATOM 5883 N N . VAL B 1 148 ? 12.852 -36.75 -25.016 1 96.25 148 VAL B N 1
ATOM 5884 C CA . VAL B 1 148 ? 13.195 -35.312 -24.906 1 96.25 148 VAL B CA 1
ATOM 5885 C C . VAL B 1 148 ? 14.664 -35.188 -24.516 1 96.25 148 VAL B C 1
ATOM 5887 O O . VAL B 1 148 ? 15.133 -35.844 -23.594 1 96.25 148 VAL B O 1
ATOM 5890 N N . PRO B 1 149 ? 15.414 -34.375 -25.281 1 96.31 149 PRO B N 1
ATOM 5891 C CA . PRO B 1 149 ? 16.797 -34.125 -24.875 1 96.31 149 PRO B CA 1
ATOM 5892 C C . PRO B 1 149 ? 16.906 -33.469 -23.5 1 96.31 149 PRO B C 1
ATOM 5894 O O . PRO B 1 149 ? 16.141 -32.562 -23.188 1 96.31 149 PRO B O 1
ATOM 5897 N N . VAL B 1 150 ? 17.828 -34.031 -22.672 1 95.62 150 VAL B N 1
ATOM 5898 C CA . VAL B 1 150 ? 18.047 -33.5 -21.328 1 95.62 150 VAL B CA 1
ATOM 5899 C C . VAL B 1 150 ? 19.516 -33.156 -21.141 1 95.62 150 VAL B C 1
ATOM 5901 O O . VAL B 1 150 ? 20.406 -33.938 -21.469 1 95.62 150 VAL B O 1
ATOM 5904 N N . ILE B 1 151 ? 19.734 -31.922 -20.781 1 94.25 151 ILE B N 1
ATOM 5905 C CA . ILE B 1 151 ? 21.062 -31.5 -20.344 1 94.25 151 ILE B CA 1
ATOM 5906 C C . ILE B 1 151 ? 21.094 -31.438 -18.812 1 94.25 151 ILE B C 1
ATOM 5908 O O . ILE B 1 151 ? 20.312 -30.703 -18.203 1 94.25 151 ILE B O 1
ATOM 5912 N N . PHE B 1 152 ? 21.969 -32.188 -18.219 1 91.75 152 PHE B N 1
ATOM 5913 C CA . PHE B 1 152 ? 22.109 -32.219 -16.766 1 91.75 152 PHE B CA 1
ATOM 5914 C C . PHE B 1 152 ? 23.438 -31.641 -16.328 1 91.75 152 PHE B C 1
ATOM 5916 O O . PHE B 1 152 ? 24.484 -31.969 -16.906 1 91.75 152 PHE B O 1
ATOM 5923 N N . THR B 1 153 ? 23.359 -30.656 -15.383 1 84.44 153 THR B N 1
ATOM 5924 C CA . THR B 1 153 ? 24.594 -30.094 -14.836 1 84.44 153 THR B CA 1
ATOM 5925 C C . THR B 1 153 ? 24.594 -30.188 -13.312 1 84.44 153 THR B C 1
ATOM 5927 O O . THR B 1 153 ? 23.547 -30.078 -12.672 1 84.44 153 THR B O 1
ATOM 5930 N N . SER B 1 154 ? 25.703 -30.656 -12.656 1 73.31 154 SER B N 1
ATOM 5931 C CA . SER B 1 154 ? 25.875 -30.703 -11.211 1 73.31 154 SER B CA 1
ATOM 5932 C C . SER B 1 154 ? 27.234 -30.172 -10.789 1 73.31 154 SER B C 1
ATOM 5934 O O . SER B 1 154 ? 28.156 -30.094 -11.609 1 73.31 154 SER B O 1
ATOM 5936 N N . ASN B 1 155 ? 27.359 -29.312 -9.672 1 59.97 155 ASN B N 1
ATOM 5937 C CA . ASN B 1 155 ? 28.656 -28.812 -9.219 1 59.97 155 ASN B CA 1
ATOM 5938 C C . ASN B 1 155 ? 29.656 -29.969 -9.047 1 59.97 155 ASN B C 1
ATOM 5940 O O . ASN B 1 155 ? 30.859 -29.797 -9.297 1 59.97 155 ASN B O 1
ATOM 5944 N N . LYS B 1 156 ? 29.266 -30.875 -8.078 1 54.31 156 LYS B N 1
ATOM 5945 C CA . LYS B 1 156 ? 30.266 -31.891 -7.742 1 54.31 156 LYS B CA 1
ATOM 5946 C C . LYS B 1 156 ? 30.125 -33.125 -8.625 1 54.31 156 LYS B C 1
ATOM 5948 O O . LYS B 1 156 ? 29.031 -33.406 -9.117 1 54.31 156 LYS B O 1
ATOM 5953 N N . THR B 1 157 ? 31.266 -33.625 -9.047 1 48.84 157 THR B N 1
ATOM 5954 C CA . THR B 1 157 ? 31.422 -34.812 -9.844 1 48.84 157 THR B CA 1
ATOM 5955 C C . THR B 1 157 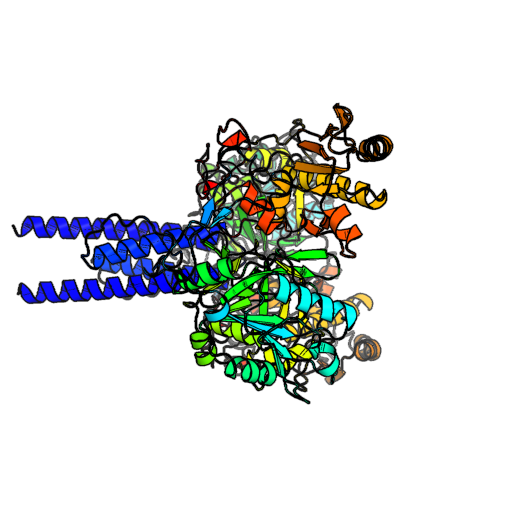? 30.359 -35.844 -9.461 1 48.84 157 THR B C 1
ATOM 5957 O O . THR B 1 157 ? 30.531 -36.594 -8.492 1 48.84 157 THR B O 1
ATOM 5960 N N . LEU B 1 158 ? 29.219 -35.438 -9.281 1 53.09 158 LEU B N 1
ATOM 5961 C CA . LEU B 1 158 ? 28.359 -36.594 -9.234 1 53.09 158 LEU B CA 1
ATOM 5962 C C . LEU B 1 158 ? 28.656 -37.562 -10.383 1 53.09 158 LEU B C 1
ATOM 5964 O O . LEU B 1 158 ? 28.828 -37.125 -11.523 1 53.09 158 LEU B O 1
ATOM 5968 N N . LYS B 1 159 ? 29.25 -38.562 -10.07 1 49.47 159 LYS B N 1
ATOM 5969 C CA . LYS B 1 159 ? 29.75 -39.562 -10.992 1 49.47 159 LYS B CA 1
ATOM 5970 C C . LYS B 1 159 ? 28.688 -39.938 -12.039 1 49.47 159 LYS B C 1
ATOM 5972 O O . LYS B 1 159 ? 27.594 -40.406 -11.695 1 49.47 159 LYS B O 1
ATOM 5977 N N . ALA B 1 160 ? 28.719 -39.219 -13.141 1 53.72 160 ALA B N 1
ATOM 5978 C CA . ALA B 1 160 ? 28.047 -39.625 -14.375 1 53.72 160 ALA B CA 1
ATOM 5979 C C . ALA B 1 160 ? 27.781 -41.125 -14.414 1 53.72 160 ALA B C 1
ATOM 5981 O O . ALA B 1 160 ? 26.766 -41.562 -14.961 1 53.72 160 ALA B O 1
ATOM 5982 N N . LYS B 1 161 ? 28.734 -41.781 -13.82 1 53.91 161 LYS B N 1
ATOM 5983 C CA . LYS B 1 161 ? 28.656 -43.219 -13.961 1 53.91 161 LYS B CA 1
ATOM 5984 C C . LYS B 1 161 ? 27.344 -43.781 -13.383 1 53.91 161 LYS B C 1
ATOM 5986 O O . LYS B 1 161 ? 26.781 -44.75 -13.898 1 53.91 161 LYS B O 1
ATOM 5991 N N . ARG B 1 162 ? 26.906 -43.062 -12.406 1 54.94 162 ARG B N 1
ATOM 5992 C CA . ARG B 1 162 ? 25.719 -43.625 -11.75 1 54.94 162 ARG B CA 1
ATOM 5993 C C . ARG B 1 162 ? 24.453 -43.281 -12.539 1 54.94 162 ARG B C 1
ATOM 5995 O O . ARG B 1 162 ? 23.438 -43.938 -12.375 1 54.94 162 ARG B O 1
ATOM 6002 N N . LEU B 1 163 ? 24.641 -42.312 -13.484 1 60.47 163 LEU B N 1
ATOM 6003 C CA . LEU B 1 163 ? 23.453 -41.938 -14.25 1 60.47 163 LEU B CA 1
ATOM 6004 C C . LEU B 1 163 ? 23.344 -42.781 -15.516 1 60.47 163 LEU B C 1
ATOM 6006 O O . LEU B 1 163 ? 22.344 -42.688 -16.234 1 60.47 163 LEU B O 1
ATOM 6010 N N . LYS B 1 164 ? 24.375 -43.469 -15.906 1 56.06 164 LYS B N 1
ATOM 6011 C CA . LYS B 1 164 ? 24.375 -44.312 -17.109 1 56.06 164 LYS B CA 1
ATOM 6012 C C . LYS B 1 164 ? 23.234 -45.312 -17.078 1 56.06 164 LYS B C 1
ATOM 6014 O O . LYS B 1 164 ? 22.75 -45.75 -18.125 1 56.06 164 LYS B O 1
ATOM 6019 N N . LYS B 1 165 ? 22.75 -45.531 -15.883 1 57.56 165 LYS B N 1
ATOM 6020 C CA . LYS B 1 165 ? 21.734 -46.562 -15.805 1 57.56 165 LYS B CA 1
ATOM 6021 C C . LYS B 1 165 ? 20.344 -46 -16.062 1 57.56 165 LYS B C 1
ATOM 6023 O O . LYS B 1 165 ? 19.359 -46.719 -16.031 1 57.56 165 LYS B O 1
ATOM 6028 N N . THR B 1 166 ? 20.344 -44.688 -16.547 1 63.06 166 THR B N 1
ATOM 6029 C CA . THR B 1 166 ? 18.984 -44.156 -16.734 1 63.06 166 THR B CA 1
ATOM 6030 C C . THR B 1 166 ? 18.516 -44.406 -18.172 1 63.06 166 THR B C 1
ATOM 6032 O O . THR B 1 166 ? 19.312 -44.5 -19.094 1 63.06 166 THR B O 1
ATOM 6035 N N . ARG B 1 167 ? 17.266 -44.719 -18.391 1 67.75 167 ARG B N 1
ATOM 6036 C CA . ARG B 1 167 ? 16.609 -45.031 -19.656 1 67.75 167 ARG B CA 1
ATOM 6037 C C . ARG B 1 167 ? 16.438 -43.781 -20.5 1 67.75 167 ARG B C 1
ATOM 6039 O O . ARG B 1 167 ? 15.562 -43.719 -21.375 1 67.75 167 ARG B O 1
ATOM 6046 N N . LEU B 1 168 ? 17.25 -42.75 -20.172 1 76.88 168 LEU B N 1
ATOM 6047 C CA . LEU B 1 168 ? 17.094 -41.531 -20.984 1 76.88 168 LEU B CA 1
ATOM 6048 C C . LEU B 1 168 ? 17.984 -41.594 -22.219 1 76.88 168 LEU B C 1
ATOM 6050 O O . LEU B 1 168 ? 19.203 -41.781 -22.094 1 76.88 168 LEU B O 1
ATOM 6054 N N . ASN B 1 169 ? 17.422 -41.562 -23.344 1 70.56 169 ASN B N 1
ATOM 6055 C CA . ASN B 1 169 ? 18.094 -41.781 -24.609 1 70.56 169 ASN B CA 1
ATOM 6056 C C . ASN B 1 169 ? 18.984 -40.594 -24.969 1 70.56 169 ASN B C 1
ATOM 6058 O O . ASN B 1 169 ? 20 -40.75 -25.641 1 70.56 169 ASN B O 1
ATOM 6062 N N . HIS B 1 170 ? 18.594 -39.406 -24.531 1 81.94 170 HIS B N 1
ATOM 6063 C CA . HIS B 1 170 ? 19.281 -38.219 -24.938 1 81.94 170 HIS B CA 1
ATOM 6064 C C . HIS B 1 170 ? 19.656 -37.344 -23.734 1 81.94 170 HIS B C 1
ATOM 6066 O O . HIS B 1 170 ? 19.156 -36.25 -23.578 1 81.94 170 HIS B O 1
ATOM 6072 N N . LEU B 1 171 ? 20.531 -37.906 -22.969 1 85.88 171 LEU B N 1
ATOM 6073 C CA . LEU B 1 171 ? 21.016 -37.219 -21.781 1 85.88 171 LEU B CA 1
ATOM 6074 C C . LEU B 1 171 ? 22.453 -36.75 -21.984 1 85.88 171 LEU B C 1
ATOM 6076 O O . LEU B 1 171 ? 23.328 -37.531 -22.328 1 85.88 171 LEU B O 1
ATOM 6080 N N . MET B 1 172 ? 22.594 -35.469 -21.938 1 86 172 MET B N 1
ATOM 6081 C CA . MET B 1 172 ? 23.922 -34.844 -21.969 1 86 172 MET B CA 1
ATOM 6082 C C . MET B 1 172 ? 24.328 -34.375 -20.578 1 86 172 MET B C 1
ATOM 6084 O O . MET B 1 172 ? 23.594 -33.594 -19.953 1 86 172 MET B O 1
ATOM 6088 N N . PHE B 1 173 ? 25.422 -34.812 -20.094 1 86.12 173 PHE B N 1
ATOM 6089 C CA . PHE B 1 173 ? 25.953 -34.375 -18.797 1 86.12 173 PHE B CA 1
ATOM 6090 C C . PHE B 1 173 ? 27.047 -33.312 -19 1 86.12 173 PHE B C 1
ATOM 6092 O O . PHE B 1 173 ? 27.969 -33.531 -19.781 1 86.12 173 PHE B O 1
ATOM 6099 N N . MET B 1 174 ? 26.828 -32.25 -18.297 1 83.06 174 MET B N 1
ATOM 6100 C CA . MET B 1 174 ? 27.844 -31.188 -18.344 1 83.06 174 MET B CA 1
ATOM 6101 C C . MET B 1 174 ? 28.266 -30.797 -16.938 1 83.06 174 MET B C 1
ATOM 6103 O O . MET B 1 174 ? 27.422 -30.594 -16.062 1 83.06 174 MET B O 1
ATOM 6107 N N . ALA B 1 175 ? 29.484 -30.797 -16.641 1 79.81 175 ALA B N 1
ATOM 6108 C CA . ALA B 1 175 ? 30.031 -30.359 -15.367 1 79.81 175 ALA B CA 1
ATOM 6109 C C . ALA B 1 175 ? 30.891 -29.094 -15.547 1 79.81 175 ALA B C 1
ATOM 6111 O O . ALA B 1 175 ? 31.641 -28.984 -16.516 1 79.81 175 ALA B O 1
ATOM 6112 N N . PHE B 1 176 ? 30.516 -28.188 -14.727 1 79.38 176 PHE B N 1
ATOM 6113 C CA . PHE B 1 176 ? 31.297 -26.953 -14.766 1 79.38 176 PHE B CA 1
ATOM 6114 C C . PHE B 1 176 ? 31.953 -26.688 -13.414 1 79.38 176 PHE B C 1
ATOM 6116 O O . PHE B 1 176 ? 31.375 -26.984 -12.367 1 79.38 176 PHE B O 1
ATOM 6123 N N . ASP B 1 177 ? 33.219 -26.359 -13.453 1 77.25 177 ASP B N 1
ATOM 6124 C CA . ASP B 1 177 ? 33.906 -25.938 -12.234 1 77.25 177 ASP B CA 1
ATOM 6125 C C . ASP B 1 177 ? 34.031 -24.422 -12.164 1 77.25 177 ASP B C 1
ATOM 6127 O O . ASP B 1 177 ? 34.438 -23.781 -13.141 1 77.25 177 ASP B O 1
ATOM 6131 N N . ASP B 1 178 ? 33.594 -23.844 -11.016 1 80.88 178 ASP B N 1
ATOM 6132 C CA . ASP B 1 178 ? 33.906 -22.469 -10.625 1 80.88 178 ASP B CA 1
ATOM 6133 C C . ASP B 1 178 ? 33.281 -21.469 -11.586 1 80.88 178 ASP B C 1
ATOM 6135 O O . ASP B 1 178 ? 33.906 -20.469 -11.961 1 80.88 178 ASP B O 1
ATOM 6139 N N . LEU B 1 179 ? 32.219 -21.812 -12.18 1 87.06 179 LEU B N 1
ATOM 6140 C CA . LEU B 1 179 ? 31.516 -20.859 -13.031 1 87.06 179 LEU B CA 1
ATOM 6141 C C . LEU B 1 179 ? 30.484 -20.062 -12.227 1 87.06 179 LEU B C 1
ATOM 6143 O O . LEU B 1 179 ? 29.938 -20.562 -11.242 1 87.06 179 LEU B O 1
ATOM 6147 N N . THR B 1 180 ? 30.312 -18.812 -12.672 1 91.44 180 THR B N 1
ATOM 6148 C CA . THR B 1 180 ? 29.234 -18 -12.109 1 91.44 180 THR B CA 1
ATOM 6149 C C . THR B 1 180 ? 27.875 -18.562 -12.523 1 91.44 180 THR B C 1
ATOM 6151 O O . THR B 1 180 ? 27.797 -19.406 -13.414 1 91.44 180 THR B O 1
ATOM 6154 N N . HIS B 1 181 ? 26.859 -18.141 -11.812 1 93.75 181 HIS B N 1
ATOM 6155 C CA . HIS B 1 181 ? 25.484 -18.5 -12.172 1 93.75 181 HIS B CA 1
ATOM 6156 C C . HIS B 1 181 ? 25.188 -18.094 -13.609 1 93.75 181 HIS B C 1
ATOM 6158 O O . HIS B 1 181 ? 24.641 -18.891 -14.383 1 93.75 181 HIS B O 1
ATOM 6164 N N . GLY B 1 182 ? 25.609 -16.922 -14.031 1 96.19 182 GLY B N 1
ATOM 6165 C CA . GLY B 1 182 ? 25.391 -16.422 -15.383 1 96.19 182 GLY B CA 1
ATOM 6166 C C . GLY B 1 182 ? 26.125 -17.219 -16.438 1 96.19 182 GLY B C 1
ATOM 6167 O O . GLY B 1 182 ? 25.547 -17.578 -17.469 1 96.19 182 GLY B O 1
ATOM 6168 N N . GLU B 1 183 ? 27.375 -17.516 -16.203 1 95.38 183 GLU B N 1
ATOM 6169 C CA . GLU B 1 183 ? 28.172 -18.281 -17.141 1 95.38 183 GLU B CA 1
ATOM 6170 C C . GLU B 1 183 ? 27.609 -19.688 -17.328 1 95.38 183 GLU B C 1
ATOM 6172 O O . GLU B 1 183 ? 27.531 -20.203 -18.453 1 95.38 183 GLU B O 1
ATOM 6177 N N . THR B 1 184 ? 27.25 -20.25 -16.266 1 93.69 184 THR B N 1
ATOM 6178 C CA . THR B 1 184 ? 26.719 -21.609 -16.297 1 93.69 184 THR B CA 1
ATOM 6179 C C . THR B 1 184 ? 25.5 -21.688 -17.203 1 93.69 184 THR B C 1
ATOM 6181 O O . THR B 1 184 ? 25.469 -22.484 -18.156 1 93.69 184 THR B O 1
ATOM 6184 N N . TRP B 1 185 ? 24.594 -20.875 -17.016 1 95.75 185 TRP B N 1
ATOM 6185 C CA . TRP B 1 185 ? 23.328 -20.953 -17.734 1 95.75 185 TRP B CA 1
ATOM 6186 C C . TRP B 1 185 ? 23.484 -20.453 -19.156 1 95.75 185 TRP B C 1
ATOM 6188 O O . TRP B 1 185 ? 22.812 -20.922 -20.078 1 95.75 185 TRP B O 1
ATOM 6198 N N . SER B 1 186 ? 24.406 -19.484 -19.359 1 96.75 186 SER B N 1
ATOM 6199 C CA . SER B 1 186 ? 24.703 -19.047 -20.719 1 96.75 186 SER B CA 1
ATOM 6200 C C . SER B 1 186 ? 25.281 -20.188 -21.547 1 96.75 186 SER B C 1
ATOM 6202 O O . SER B 1 186 ? 24.859 -20.422 -22.688 1 96.75 186 SER B O 1
ATOM 6204 N N . LYS B 1 187 ? 26.203 -20.938 -20.969 1 94.88 187 LYS B N 1
ATOM 6205 C CA . LYS B 1 187 ? 26.828 -22.062 -21.672 1 94.88 187 LYS B CA 1
ATOM 6206 C C . LYS B 1 187 ? 25.812 -23.172 -21.938 1 94.88 187 LYS B C 1
ATOM 6208 O O . LYS B 1 187 ? 25.812 -23.766 -23.031 1 94.88 187 LYS B O 1
ATOM 6213 N N . LEU B 1 188 ? 25.031 -23.422 -21.016 1 96 188 LEU B N 1
ATOM 6214 C CA . LEU B 1 188 ? 24 -24.453 -21.188 1 96 188 LEU B CA 1
ATOM 6215 C C . LEU B 1 188 ? 23.031 -24.047 -22.281 1 96 188 LEU B C 1
ATOM 6217 O O . LEU B 1 188 ? 22.672 -24.875 -23.125 1 96 188 LEU B O 1
ATOM 6221 N N . LEU B 1 189 ? 22.594 -22.828 -22.281 1 97.5 189 LEU B N 1
ATOM 6222 C CA . LEU B 1 189 ? 21.656 -22.328 -23.281 1 97.5 189 LEU B CA 1
ATOM 6223 C C . LEU B 1 189 ? 22.234 -22.438 -24.688 1 97.5 189 LEU B C 1
ATOM 6225 O O . LEU B 1 189 ? 21.531 -22.766 -25.625 1 97.5 189 LEU B O 1
ATOM 6229 N N . LYS B 1 190 ? 23.516 -22.219 -24.781 1 96 190 LYS B N 1
ATOM 6230 C CA . LYS B 1 190 ? 24.188 -22.25 -26.078 1 96 190 LYS B CA 1
ATOM 6231 C C . LYS B 1 190 ? 24.172 -23.656 -26.656 1 96 190 LYS B C 1
ATOM 6233 O O . LYS B 1 190 ? 24.312 -23.844 -27.859 1 96 190 LYS B O 1
ATOM 6238 N N . LYS B 1 191 ? 23.953 -24.688 -25.844 1 95.62 191 LYS B N 1
ATOM 6239 C CA . LYS B 1 191 ? 23.953 -26.078 -26.297 1 95.62 191 LYS B CA 1
ATOM 6240 C C . LYS B 1 191 ? 22.594 -26.469 -26.844 1 95.62 191 LYS B C 1
ATOM 6242 O O . LYS B 1 191 ? 22.453 -27.516 -27.5 1 95.62 191 LYS B O 1
ATOM 6247 N N . VAL B 1 192 ? 21.609 -25.656 -26.625 1 97.81 192 VAL B N 1
ATOM 6248 C CA . VAL B 1 192 ? 20.234 -26.016 -26.984 1 97.81 192 VAL B CA 1
ATOM 6249 C C . VAL B 1 192 ? 19.953 -25.625 -28.438 1 97.81 192 VAL B C 1
ATOM 6251 O O . VAL B 1 192 ? 20.234 -24.5 -28.844 1 97.81 192 VAL B O 1
ATOM 6254 N N . THR B 1 193 ? 19.359 -26.547 -29.203 1 96.75 193 THR B N 1
ATOM 6255 C CA . THR B 1 193 ? 19.062 -26.297 -30.609 1 96.75 193 THR B CA 1
ATOM 6256 C C . THR B 1 193 ? 17.562 -26.375 -30.859 1 96.75 193 THR B C 1
ATOM 6258 O O . THR B 1 193 ? 17.078 -25.938 -31.906 1 96.75 193 THR B O 1
ATOM 6261 N N . THR B 1 194 ? 16.844 -26.969 -29.922 1 97.88 194 THR B N 1
ATOM 6262 C CA . THR B 1 194 ? 15.398 -27.094 -30.078 1 97.88 194 THR B CA 1
ATOM 6263 C C . THR B 1 194 ? 14.734 -25.719 -30 1 97.88 194 THR B C 1
ATOM 6265 O O . THR B 1 194 ? 15.312 -24.781 -29.453 1 97.88 194 THR B O 1
ATOM 6268 N N . PRO B 1 195 ? 13.508 -25.562 -30.547 1 97.88 195 PRO B N 1
ATOM 6269 C CA . PRO B 1 195 ? 12.812 -24.266 -30.547 1 97.88 195 PRO B CA 1
ATOM 6270 C C . PRO B 1 195 ? 12.555 -23.734 -29.141 1 97.88 195 PRO B C 1
ATOM 6272 O O . PRO B 1 195 ? 12.531 -22.516 -28.938 1 97.88 195 PRO B O 1
ATOM 6275 N N . TYR B 1 196 ? 12.359 -24.688 -28.203 1 98.5 196 TYR B N 1
ATOM 6276 C CA . TYR B 1 196 ? 12.078 -24.266 -26.828 1 98.5 196 TYR B CA 1
ATOM 6277 C C . TYR B 1 196 ? 13.047 -24.938 -25.859 1 98.5 196 TYR B C 1
ATOM 6279 O O . TYR B 1 196 ? 13.547 -26.031 -26.109 1 98.5 196 TYR B O 1
ATOM 6287 N N . VAL B 1 197 ? 13.305 -24.25 -24.797 1 98.75 197 VAL B N 1
ATOM 6288 C CA . VAL B 1 197 ? 14.195 -24.766 -23.766 1 98.75 197 VAL B CA 1
ATOM 6289 C C . VAL B 1 197 ? 13.555 -24.609 -22.391 1 98.75 197 VAL B C 1
ATOM 6291 O O . VAL B 1 197 ? 13.031 -23.547 -22.078 1 98.75 197 VAL B O 1
ATOM 6294 N N . LEU B 1 198 ? 13.508 -25.672 -21.641 1 98.69 198 LEU B N 1
ATOM 6295 C CA . LEU B 1 198 ? 13.031 -25.625 -20.266 1 98.69 198 LEU B CA 1
ATOM 6296 C C . LEU B 1 198 ? 14.195 -25.469 -19.297 1 98.69 198 LEU B C 1
ATOM 6298 O O . LEU B 1 198 ? 15.117 -26.281 -19.281 1 98.69 198 LEU B O 1
ATOM 6302 N N . PHE B 1 199 ? 14.188 -24.391 -18.531 1 98.12 199 PHE B N 1
ATOM 6303 C CA . PHE B 1 199 ? 15.086 -24.203 -17.391 1 98.12 199 PHE B CA 1
ATOM 6304 C C . PHE B 1 199 ? 14.477 -24.828 -16.125 1 98.12 199 PHE B C 1
ATOM 6306 O O . PHE B 1 199 ? 13.547 -24.266 -15.547 1 98.12 199 PHE B O 1
ATOM 6313 N N . ALA B 1 200 ? 15.039 -25.922 -15.664 1 96.5 200 ALA B N 1
ATOM 6314 C CA . ALA B 1 200 ? 14.477 -26.625 -14.516 1 96.5 200 ALA B CA 1
ATOM 6315 C C . ALA B 1 200 ? 15.531 -26.828 -13.43 1 96.5 200 ALA B C 1
ATOM 6317 O O . ALA B 1 200 ? 15.953 -27.953 -13.156 1 96.5 200 ALA B O 1
ATOM 6318 N N . PRO B 1 201 ? 15.812 -25.734 -12.75 1 93.56 201 PRO B N 1
ATOM 6319 C CA . PRO B 1 201 ? 16.766 -25.891 -11.656 1 93.56 201 PRO B CA 1
ATOM 6320 C C . PRO B 1 201 ? 16.156 -26.578 -10.43 1 93.56 201 PRO B C 1
ATOM 6322 O O . PRO B 1 201 ? 14.992 -26.359 -10.117 1 93.56 201 PRO B O 1
ATOM 6325 N N . ASP B 1 202 ? 16.875 -27.438 -9.789 1 92.5 202 ASP B N 1
ATOM 6326 C CA . ASP B 1 202 ? 16.656 -27.984 -8.461 1 92.5 202 ASP B CA 1
ATOM 6327 C C . ASP B 1 202 ? 15.336 -28.766 -8.398 1 92.5 202 ASP B C 1
ATOM 6329 O O . ASP B 1 202 ? 14.547 -28.578 -7.469 1 92.5 202 ASP B O 1
ATOM 6333 N N . ILE B 1 203 ? 15.117 -29.5 -9.445 1 94.12 203 ILE B N 1
ATOM 6334 C CA . ILE B 1 203 ? 13.93 -30.344 -9.484 1 94.12 203 ILE B CA 1
ATOM 6335 C C . ILE B 1 203 ? 14.102 -31.531 -8.531 1 94.12 203 ILE B C 1
ATOM 6337 O O . ILE B 1 203 ? 15.188 -32.125 -8.461 1 94.12 203 ILE B O 1
ATOM 6341 N N . THR B 1 204 ? 13.016 -31.922 -7.848 1 94.69 204 THR B N 1
ATOM 6342 C CA . THR B 1 204 ? 13.102 -33 -6.875 1 94.69 204 THR B CA 1
ATOM 6343 C C . THR B 1 204 ? 12.258 -34.188 -7.312 1 94.69 204 THR B C 1
ATOM 6345 O O . THR B 1 204 ? 12.508 -35.344 -6.895 1 94.69 204 THR B O 1
ATOM 6348 N N . TYR B 1 205 ? 11.234 -33.938 -8.039 1 94.44 205 TYR B N 1
ATOM 6349 C CA . TYR B 1 205 ? 10.383 -34.969 -8.641 1 94.44 205 TYR B CA 1
ATOM 6350 C C . TYR B 1 205 ? 9.961 -34.562 -10.047 1 94.44 205 TYR B C 1
ATOM 6352 O O . TYR B 1 205 ? 9.883 -33.375 -10.359 1 94.44 205 TYR B O 1
ATOM 6360 N N . PHE B 1 206 ? 9.859 -35.531 -10.875 1 95.5 206 PHE B N 1
ATOM 6361 C CA . PHE B 1 206 ? 9.266 -35.312 -12.195 1 95.5 206 PHE B CA 1
ATOM 6362 C C . PHE B 1 206 ? 8.094 -36.281 -12.414 1 95.5 206 PHE B C 1
ATOM 6364 O O . PHE B 1 206 ? 8.281 -37.5 -12.508 1 95.5 206 PHE B O 1
ATOM 6371 N N . THR B 1 207 ? 6.914 -35.719 -12.43 1 95.81 207 THR B N 1
ATOM 6372 C CA . THR B 1 207 ? 5.684 -36.5 -12.508 1 95.81 207 THR B CA 1
ATOM 6373 C C . THR B 1 207 ? 4.785 -35.969 -13.625 1 95.81 207 THR B C 1
ATOM 6375 O O . THR B 1 207 ? 5.207 -35.156 -14.445 1 95.81 207 THR B O 1
ATOM 6378 N N . ASP B 1 208 ? 3.566 -36.531 -13.672 1 96.31 208 ASP B N 1
ATOM 6379 C CA . ASP B 1 208 ? 2.598 -36.094 -14.68 1 96.31 208 ASP B CA 1
ATOM 6380 C C . ASP B 1 208 ? 2.008 -34.75 -14.344 1 96.31 208 ASP B C 1
ATOM 6382 O O . ASP B 1 208 ? 1.125 -34.25 -15.055 1 96.31 208 ASP B O 1
ATOM 6386 N N . ASP B 1 209 ? 2.553 -34.125 -13.312 1 97.81 209 ASP B N 1
ATOM 6387 C CA . ASP B 1 209 ? 2.193 -32.719 -13.031 1 97.81 209 ASP B CA 1
ATOM 6388 C C . ASP B 1 209 ? 2.859 -31.781 -14.023 1 97.81 209 ASP B C 1
ATOM 6390 O O . ASP B 1 209 ? 2.467 -30.609 -14.133 1 97.81 209 ASP B O 1
ATOM 6394 N N . VAL B 1 210 ? 3.918 -32.219 -14.641 1 98.25 210 VAL B N 1
ATOM 6395 C CA . VAL B 1 210 ? 4.613 -31.453 -15.656 1 98.25 210 VAL B CA 1
ATOM 6396 C C . VAL B 1 210 ? 3.969 -31.688 -17.016 1 98.25 210 VAL B C 1
ATOM 6398 O O . VAL B 1 210 ? 3.854 -32.844 -17.469 1 98.25 210 VAL B O 1
ATOM 6401 N N . ASN B 1 211 ? 3.508 -30.688 -17.672 1 97.62 211 ASN B N 1
ATOM 6402 C CA . ASN B 1 211 ? 2.904 -30.734 -18.984 1 97.62 211 ASN B CA 1
ATOM 6403 C C . ASN B 1 211 ? 3.627 -29.828 -19.984 1 97.62 211 ASN B C 1
ATOM 6405 O O . ASN B 1 211 ? 3.279 -28.656 -20.109 1 97.62 211 ASN B O 1
ATOM 6409 N N . LEU B 1 212 ? 4.625 -30.391 -20.688 1 98.12 212 LEU B N 1
ATOM 6410 C CA . LEU B 1 212 ? 5.434 -29.609 -21.609 1 98.12 212 LEU B CA 1
ATOM 6411 C C . LEU B 1 212 ? 4.594 -29.125 -22.781 1 98.12 212 LEU B C 1
ATOM 6413 O O . LEU B 1 212 ? 4.805 -28.016 -23.297 1 98.12 212 LEU B O 1
ATOM 6417 N N . GLU B 1 213 ? 3.66 -29.906 -23.219 1 96.44 213 GLU B N 1
ATOM 6418 C CA . GLU B 1 213 ? 2.814 -29.547 -24.359 1 96.44 213 GLU B CA 1
ATOM 6419 C C . GLU B 1 213 ? 2.016 -28.281 -24.078 1 96.44 213 GLU B C 1
ATOM 6421 O O . GLU B 1 213 ? 1.863 -27.422 -24.953 1 96.44 213 GLU B O 1
ATOM 6426 N N . HIS B 1 214 ? 1.521 -28.203 -22.859 1 96.5 214 HIS B N 1
ATOM 6427 C CA . HIS B 1 214 ? 0.769 -27 -22.5 1 96.5 214 HIS B CA 1
ATOM 6428 C C . HIS B 1 214 ? 1.65 -25.75 -22.562 1 96.5 214 HIS B C 1
ATOM 6430 O O . HIS B 1 214 ? 1.232 -24.719 -23.078 1 96.5 214 HIS B O 1
ATOM 6436 N N . LEU B 1 215 ? 2.85 -25.828 -22.031 1 98 215 LEU B N 1
ATOM 6437 C CA . LEU B 1 215 ? 3.77 -24.703 -22.078 1 98 215 LEU B CA 1
ATOM 6438 C C . LEU B 1 215 ? 4.102 -24.312 -23.516 1 98 215 LEU B C 1
ATOM 6440 O O . LEU B 1 215 ? 4.066 -23.125 -23.859 1 98 215 LEU B O 1
ATOM 6444 N N . VAL B 1 216 ? 4.375 -25.312 -24.344 1 97.38 216 VAL B N 1
ATOM 6445 C CA . VAL B 1 216 ? 4.688 -25.062 -25.75 1 97.38 216 VAL B CA 1
ATOM 6446 C C . VAL B 1 216 ? 3.482 -24.438 -26.453 1 97.38 216 VAL B C 1
ATOM 6448 O O . VAL B 1 216 ? 3.637 -23.531 -27.266 1 97.38 216 VAL B O 1
ATOM 6451 N N . ARG B 1 217 ? 2.311 -24.906 -26.156 1 95.25 217 ARG B N 1
ATOM 6452 C CA . ARG B 1 217 ? 1.099 -24.359 -26.781 1 95.25 217 ARG B CA 1
ATOM 6453 C C . ARG B 1 217 ? 0.976 -22.875 -26.516 1 95.25 217 ARG B C 1
ATOM 6455 O O . ARG B 1 217 ? 0.708 -22.094 -27.438 1 95.25 217 ARG B O 1
ATOM 6462 N N . VAL B 1 218 ? 1.191 -22.453 -25.312 1 95.38 218 VAL B N 1
ATOM 6463 C CA . VAL B 1 218 ? 1.076 -21.047 -24.969 1 95.38 218 VAL B CA 1
ATOM 6464 C C . VAL B 1 218 ? 2.164 -20.25 -25.672 1 95.38 218 VAL B C 1
ATOM 6466 O O . VAL B 1 218 ? 1.89 -19.203 -26.266 1 95.38 218 VAL B O 1
ATOM 6469 N N . LEU B 1 219 ? 3.406 -20.734 -25.672 1 96.31 219 LEU B N 1
ATOM 6470 C CA . LEU B 1 219 ? 4.523 -20.047 -26.328 1 96.31 219 LEU B CA 1
ATOM 6471 C C . LEU B 1 219 ? 4.312 -19.969 -27.828 1 96.31 219 LEU B C 1
ATOM 6473 O O . LEU B 1 219 ? 4.668 -18.969 -28.453 1 96.31 219 LEU B O 1
ATOM 6477 N N . SER B 1 220 ? 3.779 -21.016 -28.391 1 93.44 220 SER B N 1
ATOM 6478 C CA . SER B 1 220 ? 3.617 -21.094 -29.828 1 93.44 220 SER B CA 1
ATOM 6479 C C . SER B 1 220 ? 2.449 -20.234 -30.297 1 93.44 220 SER B C 1
ATOM 6481 O O . SER B 1 220 ? 2.5 -19.641 -31.375 1 93.44 220 SER B O 1
ATOM 6483 N N . GLU B 1 221 ? 1.41 -20.188 -29.531 1 89.69 221 GLU B N 1
ATOM 6484 C CA . GLU B 1 221 ? 0.187 -19.5 -29.938 1 89.69 221 GLU B CA 1
ATOM 6485 C C . GLU B 1 221 ? 0.282 -18 -29.672 1 89.69 221 GLU B C 1
ATOM 6487 O O . GLU B 1 221 ? -0.365 -17.203 -30.359 1 89.69 221 GLU B O 1
ATOM 6492 N N . ASN B 1 222 ? 0.96 -17.625 -28.688 1 89.44 222 ASN B N 1
ATOM 6493 C CA . ASN B 1 222 ? 1.125 -16.219 -28.359 1 89.44 222 ASN B CA 1
ATOM 6494 C C . ASN B 1 222 ? 2.516 -15.719 -28.734 1 89.44 222 ASN B C 1
ATOM 6496 O O . ASN B 1 222 ? 3.494 -16 -28.047 1 89.44 222 ASN B O 1
ATOM 6500 N N . LYS B 1 223 ? 2.609 -14.867 -29.719 1 87.25 223 LYS B N 1
ATOM 6501 C CA . LYS B 1 223 ? 3.889 -14.43 -30.266 1 87.25 223 LYS B CA 1
ATOM 6502 C C . LYS B 1 223 ? 4.641 -13.547 -29.281 1 87.25 223 LYS B C 1
ATOM 6504 O O . LYS B 1 223 ? 5.875 -13.523 -29.266 1 87.25 223 LYS B O 1
ATOM 6509 N N . ASP B 1 224 ? 3.957 -12.883 -28.422 1 90.62 224 ASP B N 1
ATOM 6510 C CA . ASP B 1 224 ? 4.578 -11.922 -27.516 1 90.62 224 ASP B CA 1
ATOM 6511 C C . ASP B 1 224 ? 5.129 -12.625 -26.281 1 90.62 224 ASP B C 1
ATOM 6513 O O . ASP B 1 224 ? 6.004 -12.094 -25.594 1 90.62 224 ASP B O 1
ATOM 6517 N N . THR B 1 225 ? 4.574 -13.789 -26 1 95.5 225 THR B N 1
ATOM 6518 C CA . THR B 1 225 ? 5.07 -14.539 -24.859 1 95.5 225 THR B CA 1
ATOM 6519 C C . THR B 1 225 ? 6.398 -15.219 -25.188 1 95.5 225 THR B C 1
ATOM 6521 O O . THR B 1 225 ? 6.465 -16.047 -26.094 1 95.5 225 THR B O 1
ATOM 6524 N N . ILE B 1 226 ? 7.422 -14.906 -24.438 1 97.31 226 ILE B N 1
ATOM 6525 C CA . ILE B 1 226 ? 8.711 -15.492 -24.797 1 97.31 226 ILE B CA 1
ATOM 6526 C C . ILE B 1 226 ? 9.164 -16.438 -23.688 1 97.31 226 ILE B C 1
ATOM 6528 O O . ILE B 1 226 ? 10.055 -17.266 -23.891 1 97.31 226 ILE B O 1
ATOM 6532 N N . ILE B 1 227 ? 8.648 -16.156 -22.469 1 98.44 227 ILE B N 1
ATOM 6533 C CA . ILE B 1 227 ? 8.945 -17.031 -21.328 1 98.44 227 ILE B CA 1
ATOM 6534 C C . ILE B 1 227 ? 7.645 -17.469 -20.656 1 98.44 227 ILE B C 1
ATOM 6536 O O . ILE B 1 227 ? 6.75 -16.641 -20.438 1 98.44 227 ILE B O 1
ATOM 6540 N N . ILE B 1 228 ? 7.535 -18.766 -20.391 1 98.38 228 ILE B N 1
ATOM 6541 C CA . ILE B 1 228 ? 6.375 -19.328 -19.703 1 98.38 228 ILE B CA 1
ATOM 6542 C C . ILE B 1 228 ? 6.832 -20.281 -18.609 1 98.38 228 ILE B C 1
ATOM 6544 O O . ILE B 1 228 ? 7.773 -21.047 -18.812 1 98.38 228 ILE B O 1
ATOM 6548 N N . GLY B 1 229 ? 6.348 -20.094 -17.406 1 98.31 229 GLY B N 1
ATOM 6549 C CA . GLY B 1 229 ? 6.645 -21 -16.312 1 98.31 229 GLY B CA 1
ATOM 6550 C C . GLY B 1 229 ? 5.426 -21.766 -15.82 1 98.31 229 GLY B C 1
ATOM 6551 O O . GLY B 1 229 ? 4.383 -21.766 -16.484 1 98.31 229 GLY B O 1
ATOM 6552 N N . GLY B 1 230 ? 5.598 -22.516 -14.836 1 98.06 230 GLY B N 1
ATOM 6553 C CA . GLY B 1 230 ? 4.535 -23.188 -14.109 1 98.06 230 GLY B CA 1
ATOM 6554 C C . GLY B 1 230 ? 4.523 -22.859 -12.633 1 98.06 230 GLY B C 1
ATOM 6555 O O . GLY B 1 230 ? 5.242 -21.969 -12.18 1 98.06 230 GLY B O 1
ATOM 6556 N N . SER B 1 231 ? 3.623 -23.484 -11.953 1 98.25 231 SER B N 1
ATOM 6557 C CA . SER B 1 231 ? 3.658 -23.406 -10.5 1 98.25 231 SER B CA 1
ATOM 6558 C C . SER B 1 231 ? 4.77 -24.281 -9.93 1 98.25 231 SER B C 1
ATOM 6560 O O . SER B 1 231 ? 5.43 -25.016 -10.664 1 98.25 231 SER B O 1
ATOM 6562 N N . HIS B 1 232 ? 5.035 -24.094 -8.727 1 97 232 HIS B N 1
ATOM 6563 C CA . HIS B 1 232 ? 6.02 -24.984 -8.109 1 97 232 HIS B CA 1
ATOM 6564 C C . HIS B 1 232 ? 5.613 -25.344 -6.684 1 97 232 HIS B C 1
ATOM 6566 O O . HIS B 1 232 ? 4.824 -24.641 -6.055 1 97 232 HIS B O 1
ATOM 6572 N N . LYS B 1 233 ? 6.039 -26.453 -6.273 1 98.12 233 LYS B N 1
ATOM 6573 C CA . LYS B 1 233 ? 5.887 -26.984 -4.93 1 98.12 233 LYS B CA 1
ATOM 6574 C C . LYS B 1 233 ? 7.238 -27.344 -4.32 1 98.12 233 LYS B C 1
ATOM 6576 O O . LYS B 1 233 ? 8.016 -28.109 -4.906 1 98.12 233 LYS B O 1
ATOM 6581 N N . ASN B 1 234 ? 7.48 -26.766 -3.127 1 97.19 234 ASN B N 1
ATOM 6582 C CA . ASN B 1 234 ? 8.789 -27 -2.529 1 97.19 234 ASN B CA 1
ATOM 6583 C C . ASN B 1 234 ? 8.781 -28.234 -1.618 1 97.19 234 ASN B C 1
ATOM 6585 O O . ASN B 1 234 ? 7.785 -28.953 -1.547 1 97.19 234 ASN B O 1
ATOM 6589 N N . GLN B 1 235 ? 9.922 -28.484 -1.005 1 95.06 235 GLN B N 1
ATOM 6590 C CA . GLN B 1 235 ? 10.117 -29.703 -0.229 1 95.06 235 GLN B CA 1
ATOM 6591 C C . GLN B 1 235 ? 9.227 -29.734 1.007 1 95.06 235 GLN B C 1
ATOM 6593 O O . GLN B 1 235 ? 9.023 -30.781 1.624 1 95.06 235 GLN B O 1
ATOM 6598 N N . ARG B 1 236 ? 8.656 -28.578 1.397 1 96.25 236 ARG B N 1
ATOM 6599 C CA . ARG B 1 236 ? 7.746 -28.5 2.535 1 96.25 236 ARG B CA 1
ATOM 6600 C C . ARG B 1 236 ? 6.297 -28.656 2.086 1 96.25 236 ARG B C 1
ATOM 6602 O O . ARG B 1 236 ? 5.379 -28.578 2.904 1 96.25 236 ARG B O 1
ATOM 6609 N N . GLY B 1 237 ? 6.129 -28.812 0.783 1 98.06 237 GLY B N 1
ATOM 6610 C CA . GLY B 1 237 ? 4.797 -28.969 0.223 1 98.06 237 GLY B CA 1
ATOM 6611 C C . GLY B 1 237 ? 4.133 -27.641 -0.11 1 98.06 237 GLY B C 1
ATOM 6612 O O . GLY B 1 237 ? 2.965 -27.609 -0.496 1 98.06 237 GLY B O 1
ATOM 6613 N N . GLU B 1 238 ? 4.816 -26.594 0.076 1 98.12 238 GLU B N 1
ATOM 6614 C CA . GLU B 1 238 ? 4.27 -25.266 -0.167 1 98.12 238 GLU B CA 1
ATOM 6615 C C . GLU B 1 238 ? 4.18 -24.969 -1.662 1 98.12 238 GLU B C 1
ATOM 6617 O O . GLU B 1 238 ? 5.199 -24.938 -2.355 1 98.12 238 GLU B O 1
ATOM 6622 N N . TRP B 1 239 ? 2.986 -24.75 -2.123 1 98.44 239 TRP B N 1
ATOM 6623 C CA . TRP B 1 239 ? 2.693 -24.5 -3.531 1 98.44 239 TRP B CA 1
ATOM 6624 C C . TRP B 1 239 ? 2.604 -23.016 -3.816 1 98.44 239 TRP B C 1
ATOM 6626 O O . TRP B 1 239 ? 2.072 -22.25 -3.006 1 98.44 239 TRP B O 1
ATOM 6636 N N . ASP B 1 240 ? 3.123 -22.609 -4.938 1 97.25 240 ASP B N 1
ATOM 6637 C CA . ASP B 1 240 ? 3.066 -21.234 -5.406 1 97.25 240 ASP B CA 1
ATOM 6638 C C . ASP B 1 240 ? 2.871 -21.172 -6.918 1 97.25 240 ASP B C 1
ATOM 6640 O O . ASP B 1 240 ? 3.48 -21.953 -7.66 1 97.25 240 ASP B O 1
ATOM 6644 N N . ASN B 1 241 ? 2.07 -20.266 -7.406 1 97.31 241 ASN B N 1
ATOM 6645 C CA . ASN B 1 241 ? 1.812 -20.188 -8.844 1 97.31 241 ASN B CA 1
ATOM 6646 C C . ASN B 1 241 ? 2.963 -19.516 -9.586 1 97.31 241 ASN B C 1
ATOM 6648 O O . ASN B 1 241 ? 2.92 -19.375 -10.805 1 97.31 241 ASN B O 1
ATOM 6652 N N . SER B 1 242 ? 3.947 -19 -8.844 1 96.31 242 SER B N 1
ATOM 6653 C CA . SER B 1 242 ? 5.238 -18.531 -9.336 1 96.31 242 SER B CA 1
ATOM 6654 C C . SER B 1 242 ? 5.129 -17.125 -9.914 1 96.31 242 SER B C 1
ATOM 6656 O O . SER B 1 242 ? 6.145 -16.469 -10.172 1 96.31 242 SER B O 1
ATOM 6658 N N . CYS B 1 243 ? 3.98 -16.594 -10.094 1 95.88 243 CYS B N 1
ATOM 6659 C CA . CYS B 1 243 ? 3.773 -15.312 -10.766 1 95.88 243 CYS B CA 1
ATOM 6660 C C . CYS B 1 243 ? 3.977 -14.148 -9.805 1 95.88 243 CYS B C 1
ATOM 6662 O O . CYS B 1 243 ? 3.27 -14.031 -8.797 1 95.88 243 CYS B O 1
ATOM 6664 N N . ARG B 1 244 ? 4.98 -13.32 -10.125 1 95.12 244 ARG B N 1
ATOM 6665 C CA . ARG B 1 244 ? 5.242 -12.125 -9.32 1 95.12 244 ARG B CA 1
ATOM 6666 C C . ARG B 1 244 ? 5.277 -10.875 -10.195 1 95.12 244 ARG B C 1
ATOM 6668 O O . ARG B 1 244 ? 5.582 -10.953 -11.391 1 95.12 244 ARG B O 1
ATOM 6675 N N . GLN B 1 245 ? 4.895 -9.867 -9.602 1 91 245 GLN B N 1
ATOM 6676 C CA . GLN B 1 245 ? 5.035 -8.547 -10.203 1 91 245 GLN B CA 1
ATOM 6677 C C . GLN B 1 245 ? 6.125 -7.738 -9.5 1 91 245 GLN B C 1
ATOM 6679 O O . GLN B 1 245 ? 6.379 -7.926 -8.312 1 91 245 GLN B O 1
ATOM 6684 N N . VAL B 1 246 ? 6.836 -6.891 -10.258 1 91.88 246 VAL B N 1
ATOM 6685 C CA . VAL B 1 246 ? 7.895 -6.086 -9.656 1 91.88 246 VAL B CA 1
ATOM 6686 C C . VAL B 1 246 ? 7.754 -4.633 -10.102 1 91.88 246 VAL B C 1
ATOM 6688 O O . VAL B 1 246 ? 7.387 -4.359 -11.25 1 91.88 246 VAL B O 1
ATOM 6691 N N . GLN B 1 247 ? 7.961 -3.719 -9.234 1 86.94 247 GLN B N 1
ATOM 6692 C CA . GLN B 1 247 ? 8.039 -2.285 -9.492 1 86.94 247 GLN B CA 1
ATOM 6693 C C . GLN B 1 247 ? 9.359 -1.706 -9 1 86.94 247 GLN B C 1
ATOM 6695 O O . GLN B 1 247 ? 9.852 -2.086 -7.934 1 86.94 247 GLN B O 1
ATOM 6700 N N . PHE B 1 248 ? 9.883 -0.827 -9.844 1 88.12 248 PHE B N 1
ATOM 6701 C CA . PHE B 1 248 ? 11.133 -0.166 -9.484 1 88.12 248 PHE B CA 1
ATOM 6702 C C . PHE B 1 248 ? 10.906 1.323 -9.25 1 88.12 248 PHE B C 1
ATOM 6704 O O . PHE B 1 248 ? 10.5 2.047 -10.156 1 88.12 248 PHE B O 1
ATOM 6711 N N . ARG B 1 249 ? 11.156 1.722 -8.016 1 83.75 249 ARG B N 1
ATOM 6712 C CA . ARG B 1 249 ? 11.055 3.139 -7.68 1 83.75 249 ARG B CA 1
ATOM 6713 C C . ARG B 1 249 ? 11.852 3.461 -6.418 1 83.75 249 ARG B C 1
ATOM 6715 O O . ARG B 1 249 ? 11.977 2.619 -5.527 1 83.75 249 ARG B O 1
ATOM 6722 N N . ASN B 1 250 ? 12.391 4.648 -6.328 1 87.56 250 ASN B N 1
ATOM 6723 C CA . ASN B 1 250 ? 13.07 5.141 -5.129 1 87.56 250 ASN B CA 1
ATOM 6724 C C . ASN B 1 250 ? 14.164 4.18 -4.672 1 87.56 250 ASN B C 1
ATOM 6726 O O . ASN B 1 250 ? 14.203 3.789 -3.502 1 87.56 250 ASN B O 1
ATOM 6730 N N . TRP B 1 251 ? 14.945 3.697 -5.59 1 89.88 251 TRP B N 1
ATOM 6731 C CA . TRP B 1 251 ? 16.078 2.816 -5.352 1 89.88 251 TRP B CA 1
ATOM 6732 C C . TRP B 1 251 ? 15.625 1.453 -4.848 1 89.88 251 TRP B C 1
ATOM 6734 O O . TRP B 1 251 ? 16.391 0.72 -4.227 1 89.88 251 TRP B O 1
ATOM 6744 N N . THR B 1 252 ? 14.367 1.146 -5.09 1 91.44 252 THR B N 1
ATOM 6745 C CA . THR B 1 252 ? 13.797 -0.044 -4.465 1 91.44 252 THR B CA 1
ATOM 6746 C C . THR B 1 252 ? 13.133 -0.938 -5.508 1 91.44 252 THR B C 1
ATOM 6748 O O . THR B 1 252 ? 12.438 -0.448 -6.398 1 91.44 252 THR B O 1
ATOM 6751 N N . ALA B 1 253 ? 13.359 -2.201 -5.406 1 93.19 253 ALA B N 1
ATOM 6752 C CA . ALA B 1 253 ? 12.586 -3.203 -6.133 1 93.19 253 ALA B CA 1
ATOM 6753 C C . ALA B 1 253 ? 11.477 -3.779 -5.254 1 93.19 253 ALA B C 1
ATOM 6755 O O . ALA B 1 253 ? 11.75 -4.453 -4.258 1 93.19 253 ALA B O 1
ATOM 6756 N N . TYR B 1 254 ? 10.242 -3.492 -5.613 1 90.5 254 TYR B N 1
ATOM 6757 C CA . TYR B 1 254 ? 9.086 -3.982 -4.871 1 90.5 254 TYR B CA 1
ATOM 6758 C C . TYR B 1 254 ? 8.453 -5.172 -5.578 1 90.5 254 TYR B C 1
ATOM 6760 O O . TYR B 1 254 ? 7.996 -5.055 -6.719 1 90.5 254 TYR B O 1
ATOM 6768 N N . PHE B 1 255 ? 8.398 -6.242 -4.867 1 92.12 255 PHE B N 1
ATOM 6769 C CA . PHE B 1 255 ? 7.766 -7.426 -5.434 1 92.12 255 PHE B CA 1
ATOM 6770 C C . PHE B 1 255 ? 6.391 -7.652 -4.812 1 92.12 255 PHE B C 1
ATOM 6772 O O . PHE B 1 255 ? 6.184 -7.367 -3.633 1 92.12 255 PHE B O 1
ATOM 6779 N N . ALA B 1 256 ? 5.531 -8.148 -5.598 1 88.94 256 ALA B N 1
ATOM 6780 C CA . ALA B 1 256 ? 4.184 -8.469 -5.141 1 88.94 256 ALA B CA 1
ATOM 6781 C C . ALA B 1 256 ? 3.666 -9.734 -5.816 1 88.94 256 ALA B C 1
ATOM 6783 O O . ALA B 1 256 ? 4.035 -10.031 -6.957 1 88.94 256 ALA B O 1
ATOM 6784 N N . ASP B 1 257 ? 2.863 -10.383 -5.059 1 90.44 257 ASP B N 1
ATOM 6785 C CA . ASP B 1 257 ? 2.131 -11.492 -5.668 1 90.44 257 ASP B CA 1
ATOM 6786 C C . ASP B 1 257 ? 1.035 -10.977 -6.598 1 90.44 257 ASP B C 1
ATOM 6788 O O . ASP B 1 257 ? 0.464 -9.906 -6.363 1 90.44 257 ASP B O 1
ATOM 6792 N N . GLY B 1 258 ? 0.818 -11.766 -7.629 1 88.19 258 GLY B N 1
ATOM 6793 C CA . GLY B 1 258 ? -0.298 -11.422 -8.5 1 88.19 258 GLY B CA 1
ATOM 6794 C C . GLY B 1 258 ? 0.058 -11.461 -9.969 1 88.19 258 GLY B C 1
ATOM 6795 O O . GLY B 1 258 ? 1.176 -11.836 -10.336 1 88.19 258 GLY B O 1
ATOM 6796 N N . TYR B 1 259 ? -0.953 -11.25 -10.766 1 91.5 259 TYR B N 1
ATOM 6797 C CA . TYR B 1 259 ? -0.803 -11.242 -12.219 1 91.5 259 TYR B CA 1
ATOM 6798 C C . TYR B 1 259 ? -1.61 -10.109 -12.844 1 91.5 259 TYR B C 1
ATOM 6800 O O . TYR B 1 259 ? -2.57 -9.617 -12.242 1 91.5 259 TYR B O 1
ATOM 6808 N N . TYR B 1 260 ? -1.208 -9.625 -13.961 1 85.44 260 TYR B N 1
ATOM 6809 C CA . TYR B 1 260 ? -1.839 -8.508 -14.648 1 85.44 260 TYR B CA 1
ATOM 6810 C C . TYR B 1 260 ? -3.129 -8.945 -15.328 1 85.44 260 TYR B C 1
ATOM 6812 O O . TYR B 1 260 ? -4.172 -8.297 -15.172 1 85.44 260 TYR B O 1
ATOM 6820 N N . HIS B 1 261 ? -3.02 -9.953 -16.156 1 87.38 261 HIS B N 1
ATOM 6821 C CA . HIS B 1 261 ? -4.121 -10.578 -16.875 1 87.38 261 HIS B CA 1
ATOM 6822 C C . HIS B 1 261 ? -3.826 -12.039 -17.188 1 87.38 261 HIS B C 1
ATOM 6824 O O . HIS B 1 261 ? -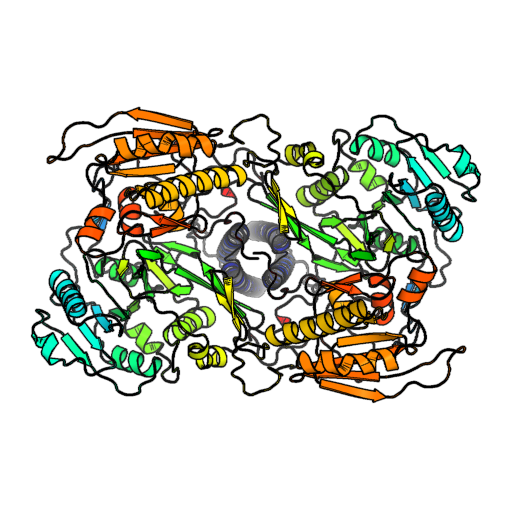2.686 -12.492 -17.047 1 87.38 261 HIS B O 1
ATOM 6830 N N . SER B 1 262 ? -4.898 -12.688 -17.422 1 94.25 262 SER B N 1
ATOM 6831 C CA . SER B 1 262 ? -4.734 -14.094 -17.75 1 94.25 262 SER B CA 1
ATOM 6832 C C . SER B 1 262 ? -5.102 -14.375 -19.203 1 94.25 262 SER B C 1
ATOM 6834 O O . SER B 1 262 ? -5.898 -13.648 -19.797 1 94.25 262 SER B O 1
ATOM 6836 N N . PHE B 1 263 ? -4.406 -15.297 -19.781 1 92.56 263 PHE B N 1
ATOM 6837 C CA . PHE B 1 263 ? -4.68 -15.789 -21.125 1 92.56 263 PHE B CA 1
ATOM 6838 C C . PHE B 1 263 ? -4.305 -17.266 -21.25 1 92.56 263 PHE B C 1
ATOM 6840 O O . PHE B 1 263 ? -3.328 -17.719 -20.656 1 92.56 263 PHE B O 1
ATOM 6847 N N . ASN B 1 264 ? -5.129 -18.031 -21.969 1 93 264 ASN B N 1
ATOM 6848 C CA . ASN B 1 264 ? -4.898 -19.453 -22.156 1 93 264 ASN B CA 1
ATOM 6849 C C . ASN B 1 264 ? -4.719 -20.188 -20.828 1 93 264 ASN B C 1
ATOM 6851 O O . ASN B 1 264 ? -3.842 -21.031 -20.688 1 93 264 ASN B O 1
ATOM 6855 N N . ASP B 1 265 ? -5.391 -19.688 -19.828 1 95.94 265 ASP B N 1
ATOM 6856 C CA . ASP B 1 265 ? -5.395 -20.25 -18.484 1 95.94 265 ASP B CA 1
ATOM 6857 C C . ASP B 1 265 ? -4.027 -20.094 -17.812 1 95.94 265 ASP B C 1
ATOM 6859 O O . ASP B 1 265 ? -3.631 -20.922 -17 1 95.94 265 ASP B O 1
ATOM 6863 N N . CYS B 1 266 ? -3.27 -19.094 -18.25 1 97.75 266 CYS B N 1
ATOM 6864 C CA . CYS B 1 266 ? -1.992 -18.719 -17.656 1 97.75 266 CYS B CA 1
ATOM 6865 C C . CYS B 1 266 ? -2.016 -17.266 -17.188 1 97.75 266 CYS B C 1
ATOM 6867 O O . CYS B 1 266 ? -2.947 -16.531 -17.5 1 97.75 266 CYS B O 1
ATOM 6869 N N . LEU B 1 267 ? -1.031 -16.938 -16.359 1 97.25 267 LEU B N 1
ATOM 6870 C CA . LEU B 1 267 ? -0.985 -15.648 -15.672 1 97.25 267 LEU B CA 1
ATOM 6871 C C . LEU B 1 267 ? 0.166 -14.797 -16.188 1 97.25 267 LEU B C 1
ATOM 6873 O O . LEU B 1 267 ? 1.329 -15.203 -16.109 1 97.25 267 LEU B O 1
ATOM 6877 N N . GLU B 1 268 ? -0.136 -13.641 -16.719 1 94.31 268 GLU B N 1
ATOM 6878 C CA . GLU B 1 268 ? 0.916 -12.719 -17.125 1 94.31 268 GLU B CA 1
ATOM 6879 C C . GLU B 1 268 ? 1.521 -12 -15.922 1 94.31 268 GLU B C 1
ATOM 6881 O O . GLU B 1 268 ? 0.796 -11.43 -15.102 1 94.31 268 GLU B O 1
ATOM 6886 N N . CYS B 1 269 ? 2.791 -12.047 -15.781 1 93.38 269 CYS B N 1
ATOM 6887 C CA . CYS B 1 269 ? 3.496 -11.391 -14.688 1 93.38 269 CYS B CA 1
ATOM 6888 C C . CYS B 1 269 ? 4.895 -10.961 -15.117 1 93.38 269 CYS B C 1
ATOM 6890 O O . CYS B 1 269 ? 5.18 -10.875 -16.312 1 93.38 269 CYS B O 1
ATOM 6892 N N . ASP B 1 270 ? 5.777 -10.531 -14.141 1 94.56 270 ASP B N 1
ATOM 6893 C CA . ASP B 1 270 ? 7.086 -9.977 -14.469 1 94.56 270 ASP B CA 1
ATOM 6894 C C . ASP B 1 270 ? 8.195 -10.984 -14.172 1 94.56 270 ASP B C 1
ATOM 6896 O O . ASP B 1 270 ? 9.219 -11.016 -14.859 1 94.56 270 ASP B O 1
ATOM 6900 N N . VAL B 1 271 ? 7.984 -11.711 -13.102 1 96.69 271 VAL B N 1
ATOM 6901 C CA . VAL B 1 271 ? 9.031 -12.586 -12.578 1 96.69 271 VAL B CA 1
ATOM 6902 C C . VAL B 1 271 ? 8.445 -13.953 -12.242 1 96.69 271 VAL B C 1
ATOM 6904 O O . VAL B 1 271 ? 7.328 -14.039 -11.727 1 96.69 271 VAL B O 1
ATOM 6907 N N . LEU B 1 272 ? 9.219 -14.945 -12.539 1 97.56 272 LEU B N 1
ATOM 6908 C CA . LEU B 1 272 ? 8.836 -16.312 -12.18 1 97.56 272 LEU B CA 1
ATOM 6909 C C . LEU B 1 272 ? 9.773 -16.875 -11.117 1 97.56 272 LEU B C 1
ATOM 6911 O O . LEU B 1 272 ? 10.984 -16.641 -11.148 1 97.56 272 LEU B O 1
ATOM 6915 N N . LEU B 1 273 ? 9.266 -17.641 -10.172 1 93.88 273 LEU B N 1
ATOM 6916 C CA . LEU B 1 273 ? 10.047 -18.188 -9.07 1 93.88 273 LEU B CA 1
ATOM 6917 C C . LEU B 1 273 ? 10.516 -19.609 -9.398 1 93.88 273 LEU B C 1
ATOM 6919 O O . LEU B 1 273 ? 11.492 -20.094 -8.828 1 93.88 273 LEU B O 1
ATOM 6923 N N . GLY B 1 274 ? 9.953 -20.312 -10.234 1 93.19 274 GLY B N 1
ATOM 6924 C CA . GLY B 1 274 ? 10.289 -21.703 -10.523 1 93.19 274 GLY B CA 1
ATOM 6925 C C . GLY B 1 274 ? 10.75 -21.922 -11.945 1 93.19 274 GLY B C 1
ATOM 6926 O O . GLY B 1 274 ? 11.164 -20.969 -12.625 1 93.19 274 GLY B O 1
ATOM 6927 N N . PRO B 1 275 ? 10.844 -23.203 -12.297 1 97.75 275 PRO B N 1
ATOM 6928 C CA . PRO B 1 275 ? 11.25 -23.547 -13.664 1 97.75 275 PRO B CA 1
ATOM 6929 C C . PRO B 1 275 ? 10.406 -22.844 -14.727 1 97.75 275 PRO B C 1
ATOM 6931 O O . PRO B 1 275 ? 9.219 -22.578 -14.5 1 97.75 275 PRO B O 1
ATOM 6934 N N . PHE B 1 276 ? 11.055 -22.5 -15.812 1 98.5 276 PHE B N 1
ATOM 6935 C CA . PHE B 1 276 ? 10.359 -21.828 -16.906 1 98.5 276 PHE B CA 1
ATOM 6936 C C . PHE B 1 276 ? 10.883 -22.297 -18.25 1 98.5 276 PHE B C 1
ATOM 6938 O O . PHE B 1 276 ? 12 -22.797 -18.359 1 98.5 276 PHE B O 1
ATOM 6945 N N . MET B 1 277 ? 10.07 -22.25 -19.219 1 98.75 277 MET B N 1
ATOM 6946 C CA . MET B 1 277 ? 10.391 -22.531 -20.609 1 98.75 277 MET B CA 1
ATOM 6947 C C . MET B 1 277 ? 10.453 -21.25 -21.438 1 98.75 277 MET B C 1
ATOM 6949 O O . MET B 1 277 ? 9.688 -20.328 -21.203 1 98.75 277 MET B O 1
ATOM 6953 N N . ALA B 1 278 ? 11.375 -21.203 -22.328 1 98.69 278 ALA B N 1
ATOM 6954 C CA . ALA B 1 278 ? 11.547 -20 -23.141 1 98.69 278 ALA B CA 1
ATOM 6955 C C . ALA B 1 278 ? 11.695 -20.375 -24.625 1 98.69 278 ALA B C 1
ATOM 6957 O O . ALA B 1 278 ? 12.039 -21.516 -24.953 1 98.69 278 ALA B O 1
ATOM 6958 N N . LYS B 1 279 ? 11.336 -19.453 -25.5 1 98.31 279 LYS B N 1
ATOM 6959 C CA . LYS B 1 279 ? 11.75 -19.562 -26.891 1 98.31 279 LYS B CA 1
ATOM 6960 C C . LYS B 1 279 ? 13.266 -19.453 -27.016 1 98.31 279 LYS B C 1
ATOM 6962 O O . LYS B 1 279 ? 13.852 -18.422 -26.719 1 98.31 279 LYS B O 1
ATOM 6967 N N . THR B 1 280 ? 13.859 -20.516 -27.516 1 98.31 280 THR B N 1
ATOM 6968 C CA . THR B 1 280 ? 15.305 -20.688 -27.469 1 98.31 280 THR B CA 1
ATOM 6969 C C . THR B 1 280 ? 16 -19.531 -28.172 1 98.31 280 THR B C 1
ATOM 6971 O O . THR B 1 280 ? 16.859 -18.859 -27.594 1 98.31 280 THR B O 1
ATOM 6974 N N . LYS B 1 281 ? 15.641 -19.234 -29.344 1 97.25 281 LYS B N 1
ATOM 6975 C CA . LYS B 1 281 ? 16.328 -18.219 -30.156 1 97.25 281 LYS B CA 1
ATOM 6976 C C . LYS B 1 281 ? 16.141 -16.828 -29.531 1 97.25 281 LYS B C 1
ATOM 6978 O O . LYS B 1 281 ? 17.094 -16.047 -29.484 1 97.25 281 LYS B O 1
ATOM 6983 N N . LYS B 1 282 ? 14.945 -16.578 -29.125 1 96.81 282 LYS B N 1
ATOM 6984 C CA . LYS B 1 282 ? 14.688 -15.273 -28.5 1 96.81 282 LYS B CA 1
ATOM 6985 C C . LYS B 1 282 ? 15.539 -15.086 -27.25 1 96.81 282 LYS B C 1
ATOM 6987 O O . LYS B 1 282 ? 16.062 -13.992 -27 1 96.81 282 LYS B O 1
ATOM 6992 N N . LEU B 1 283 ? 15.648 -16.141 -26.469 1 97.69 283 LEU B N 1
ATOM 6993 C CA . LEU B 1 283 ? 16.438 -16.062 -25.234 1 97.69 283 LEU B CA 1
ATOM 6994 C C . LEU B 1 283 ? 17.922 -15.953 -25.562 1 97.69 283 LEU B C 1
ATOM 6996 O O . LEU B 1 283 ? 18.656 -15.227 -24.891 1 97.69 283 LEU B O 1
ATOM 7000 N N . GLN B 1 284 ? 18.344 -16.703 -26.547 1 97.62 284 GLN B N 1
ATOM 7001 C CA . GLN B 1 284 ? 19.734 -16.609 -26.984 1 97.62 284 GLN B CA 1
ATOM 7002 C C . GLN B 1 284 ? 20.062 -15.203 -27.484 1 97.62 284 GLN B C 1
ATOM 7004 O O . GLN B 1 284 ? 21.156 -14.688 -27.203 1 97.62 284 GLN B O 1
ATOM 7009 N N . ASP B 1 285 ? 19.141 -14.578 -28.141 1 96.44 285 ASP B N 1
ATOM 7010 C CA . ASP B 1 285 ? 19.328 -13.211 -28.609 1 96.44 285 ASP B CA 1
ATOM 7011 C C . ASP B 1 285 ? 19.391 -12.234 -27.453 1 96.44 285 ASP B C 1
ATOM 7013 O O . ASP B 1 285 ? 20.172 -11.289 -27.469 1 96.44 285 ASP B O 1
ATOM 7017 N N . LEU B 1 286 ? 18.547 -12.469 -26.516 1 95.81 286 LEU B N 1
ATOM 7018 C CA . LEU B 1 286 ? 18.547 -11.625 -25.312 1 95.81 286 LEU B CA 1
ATOM 7019 C C . LEU B 1 286 ? 19.812 -11.844 -24.5 1 95.81 286 LEU B C 1
ATOM 7021 O O . LEU B 1 286 ? 20.391 -10.883 -23.969 1 95.81 286 LEU B O 1
ATOM 7025 N N . GLY B 1 287 ? 20.203 -13.047 -24.391 1 96.56 287 GLY B N 1
ATOM 7026 C CA . GLY B 1 287 ? 21.406 -13.414 -23.672 1 96.56 287 GLY B CA 1
ATOM 7027 C C . GLY B 1 287 ? 21.219 -13.461 -22.156 1 96.56 287 GLY B C 1
ATOM 7028 O O . GLY B 1 287 ? 20.25 -12.922 -21.641 1 96.56 287 GLY B O 1
ATOM 7029 N N . ILE B 1 288 ? 22.109 -14.133 -21.453 1 97.56 288 ILE B N 1
ATOM 7030 C CA . ILE B 1 288 ? 22.219 -14.18 -20 1 97.56 288 ILE B CA 1
ATOM 7031 C C . ILE B 1 288 ? 23.516 -13.492 -19.562 1 97.56 288 ILE B C 1
ATOM 7033 O O . ILE B 1 288 ? 24.578 -13.719 -20.156 1 97.56 288 ILE B O 1
ATOM 7037 N N . ASP B 1 289 ? 23.438 -12.617 -18.609 1 97.38 289 ASP B N 1
ATOM 7038 C CA . ASP B 1 289 ? 24.625 -11.891 -18.172 1 97.38 289 ASP B CA 1
ATOM 7039 C C . ASP B 1 289 ? 25.625 -12.812 -17.469 1 97.38 289 ASP B C 1
ATOM 7041 O O . ASP B 1 289 ? 25.406 -13.211 -16.328 1 97.38 289 ASP B O 1
ATOM 7045 N N . GLU B 1 290 ? 26.734 -13.062 -18.031 1 96.94 290 GLU B N 1
ATOM 7046 C CA . GLU B 1 290 ? 27.703 -14.055 -17.594 1 96.94 290 GLU B CA 1
ATOM 7047 C C . GLU B 1 290 ? 28.516 -13.539 -16.391 1 96.94 290 GLU B C 1
ATOM 7049 O O . GLU B 1 290 ? 29.188 -14.312 -15.711 1 96.94 290 GLU B O 1
ATOM 7054 N N . LYS B 1 291 ? 28.453 -12.32 -16.094 1 96.12 291 LYS B N 1
ATOM 7055 C CA . LYS B 1 291 ? 29.234 -11.727 -15.016 1 96.12 291 LYS B CA 1
ATOM 7056 C C . LYS B 1 291 ? 28.547 -11.906 -13.664 1 96.12 291 LYS B C 1
ATOM 7058 O O . LYS B 1 291 ? 29.156 -11.672 -12.617 1 96.12 291 LYS B O 1
ATOM 7063 N N . LEU B 1 292 ? 27.312 -12.32 -13.688 1 97.25 292 LEU B N 1
ATOM 7064 C CA . LEU B 1 292 ? 26.547 -12.406 -12.445 1 97.25 292 LEU B CA 1
ATOM 7065 C C . LEU B 1 292 ? 26.859 -13.703 -11.711 1 97.25 292 LEU B C 1
ATOM 7067 O O . LEU B 1 292 ? 26.562 -14.789 -12.203 1 97.25 292 LEU B O 1
ATOM 7071 N N . HIS B 1 293 ? 27.438 -13.531 -10.484 1 94.31 293 HIS B N 1
ATOM 7072 C CA . HIS B 1 293 ? 27.719 -14.688 -9.641 1 94.31 293 HIS B CA 1
ATOM 7073 C C . HIS B 1 293 ? 26.438 -15.391 -9.211 1 94.31 293 HIS B C 1
ATOM 7075 O O . HIS B 1 293 ? 26.438 -16.594 -8.969 1 94.31 293 HIS B O 1
ATOM 7081 N N . PHE B 1 294 ? 25.438 -14.664 -9.07 1 95.31 294 PHE B N 1
ATOM 7082 C CA . PHE B 1 294 ? 24.109 -15.164 -8.75 1 95.31 294 PHE B CA 1
ATOM 7083 C C . PHE B 1 294 ? 23.031 -14.172 -9.203 1 95.31 294 PHE B C 1
ATOM 7085 O O . PHE B 1 294 ? 23.328 -13 -9.453 1 95.31 294 PHE B O 1
ATOM 7092 N N . GLY B 1 295 ? 21.828 -14.656 -9.469 1 96.75 295 GLY B N 1
ATOM 7093 C CA . GLY B 1 295 ? 20.719 -13.781 -9.805 1 96.75 295 GLY B CA 1
ATOM 7094 C C . GLY B 1 295 ? 20.562 -13.57 -11.297 1 96.75 295 GLY B C 1
ATOM 7095 O O . GLY B 1 295 ? 19.953 -12.578 -11.727 1 96.75 295 GLY B O 1
ATOM 7096 N N . ALA B 1 296 ? 21.094 -14.445 -12.07 1 97.5 296 ALA B N 1
ATOM 7097 C CA . ALA B 1 296 ? 21.031 -14.297 -13.523 1 97.5 296 ALA B CA 1
ATOM 7098 C C . ALA B 1 296 ? 19.594 -14.328 -14.016 1 97.5 296 ALA B C 1
ATOM 7100 O O . ALA B 1 296 ? 19.25 -13.648 -14.984 1 97.5 296 ALA B O 1
ATOM 7101 N N . PHE B 1 297 ? 18.781 -15.133 -13.383 1 97.38 297 PHE B N 1
ATOM 7102 C CA . PHE B 1 297 ? 17.375 -15.188 -13.789 1 97.38 297 PHE B CA 1
ATOM 7103 C C . PHE B 1 297 ? 16.641 -13.906 -13.414 1 97.38 297 PHE B C 1
ATOM 7105 O O . PHE B 1 297 ? 15.852 -13.391 -14.203 1 97.38 297 PHE B O 1
ATOM 7112 N N . GLN B 1 298 ? 16.938 -13.391 -12.227 1 97.25 298 GLN B N 1
ATOM 7113 C CA . GLN B 1 298 ? 16.375 -12.102 -11.836 1 97.25 298 GLN B CA 1
ATOM 7114 C C . GLN B 1 298 ? 16.75 -11.008 -12.828 1 97.25 298 GLN B C 1
ATOM 7116 O O . GLN B 1 298 ? 15.906 -10.203 -13.227 1 97.25 298 GLN B O 1
ATOM 7121 N N . ASP B 1 299 ? 18 -11.031 -13.164 1 97.81 299 ASP B N 1
ATOM 7122 C CA . ASP B 1 299 ? 18.484 -10.062 -14.148 1 97.81 299 ASP B CA 1
ATOM 7123 C C . ASP B 1 299 ? 17.688 -10.156 -15.445 1 97.81 299 ASP B C 1
ATOM 7125 O O . ASP B 1 299 ? 17.297 -9.133 -16.016 1 97.81 299 ASP B O 1
ATOM 7129 N N . LEU B 1 300 ? 17.5 -11.359 -15.883 1 97.81 300 LEU B N 1
ATOM 7130 C CA . LEU B 1 300 ? 16.75 -11.602 -17.109 1 97.81 300 LEU B CA 1
ATOM 7131 C C . LEU B 1 300 ? 15.352 -11.016 -17.031 1 97.81 300 LEU B C 1
ATOM 7133 O O . LEU B 1 300 ? 14.922 -10.266 -17.906 1 97.81 300 LEU B O 1
ATOM 7137 N N . PHE B 1 301 ? 14.633 -11.258 -15.984 1 97.88 301 PHE B N 1
ATOM 7138 C CA . PHE B 1 301 ? 13.258 -10.797 -15.812 1 97.88 301 PHE B CA 1
ATOM 7139 C C . PHE B 1 301 ? 13.211 -9.281 -15.664 1 97.88 301 PHE B C 1
ATOM 7141 O O . PHE B 1 301 ? 12.312 -8.625 -16.203 1 97.88 301 PHE B O 1
ATOM 7148 N N . TRP B 1 302 ? 14.172 -8.734 -14.914 1 96.38 302 TRP B N 1
ATOM 7149 C CA . TRP B 1 302 ? 14.211 -7.289 -14.742 1 96.38 302 TRP B CA 1
ATOM 7150 C C . TRP B 1 302 ? 14.477 -6.586 -16.062 1 96.38 302 TRP B C 1
ATOM 7152 O O . TRP B 1 302 ? 13.883 -5.543 -16.359 1 96.38 302 TRP B O 1
ATOM 7162 N N . ARG B 1 303 ? 15.328 -7.176 -16.906 1 95.56 303 ARG B N 1
ATOM 7163 C CA . ARG B 1 303 ? 15.617 -6.629 -18.219 1 95.56 303 ARG B CA 1
ATOM 7164 C C . ARG B 1 303 ? 14.375 -6.664 -19.109 1 95.56 303 ARG B C 1
ATOM 7166 O O . ARG B 1 303 ? 14.078 -5.691 -19.812 1 95.56 303 ARG B O 1
ATOM 7173 N N . LEU B 1 304 ? 13.68 -7.758 -19.031 1 94 304 LEU B N 1
ATOM 7174 C CA . LEU B 1 304 ? 12.453 -7.855 -19.812 1 94 304 LEU B CA 1
ATOM 7175 C C . LEU B 1 304 ? 11.438 -6.812 -19.344 1 94 304 LEU B C 1
ATOM 7177 O O . LEU B 1 304 ? 10.812 -6.141 -20.172 1 94 304 LEU B O 1
ATOM 7181 N N . LYS B 1 305 ? 11.328 -6.664 -18.062 1 90.62 305 LYS B N 1
ATOM 7182 C CA . LYS B 1 305 ? 10.383 -5.719 -17.469 1 90.62 305 LYS B CA 1
ATOM 7183 C C . LYS B 1 305 ? 10.727 -4.285 -17.859 1 90.62 305 LYS B C 1
ATOM 7185 O O . LYS B 1 305 ? 9.852 -3.51 -18.234 1 90.62 305 LYS B O 1
ATOM 7190 N N . LEU B 1 306 ? 11.953 -3.916 -17.797 1 86.5 306 LEU B N 1
ATOM 7191 C CA . LEU B 1 306 ? 12.359 -2.516 -17.875 1 86.5 306 LEU B CA 1
ATOM 7192 C C . LEU B 1 306 ? 12.727 -2.141 -19.312 1 86.5 306 LEU B C 1
ATOM 7194 O O . LEU B 1 306 ? 12.5 -1.004 -19.734 1 86.5 306 LEU B O 1
ATOM 7198 N N . LYS B 1 307 ? 13.242 -3.117 -20.125 1 88 307 LYS B N 1
ATOM 7199 C CA . LYS B 1 307 ? 13.797 -2.762 -21.438 1 88 307 LYS B CA 1
ATOM 7200 C C . LYS B 1 307 ? 12.953 -3.346 -22.562 1 88 307 LYS B C 1
ATOM 7202 O O . LYS B 1 307 ? 12.953 -2.816 -23.672 1 88 307 LYS B O 1
ATOM 7207 N N . HIS B 1 308 ? 12.297 -4.465 -22.266 1 89.81 308 HIS B N 1
ATOM 7208 C CA . HIS B 1 308 ? 11.508 -5.133 -23.297 1 89.81 308 HIS B CA 1
ATOM 7209 C C . HIS B 1 308 ? 10.102 -5.445 -22.797 1 89.81 308 HIS B C 1
ATOM 7211 O O . HIS B 1 308 ? 9.672 -6.602 -22.828 1 89.81 308 HIS B O 1
ATOM 7217 N N . PRO B 1 309 ? 9.336 -4.387 -22.453 1 81.19 309 PRO B N 1
ATOM 7218 C CA . PRO B 1 309 ? 8.016 -4.637 -21.875 1 81.19 309 PRO B CA 1
ATOM 7219 C C . PRO B 1 309 ? 7.051 -5.293 -22.859 1 81.19 309 PRO B C 1
ATOM 7221 O O . PRO B 1 309 ? 6.004 -5.809 -22.453 1 81.19 309 PRO B O 1
ATOM 7224 N N . GLU B 1 310 ? 7.371 -5.305 -24.156 1 81.81 310 GLU B N 1
ATOM 7225 C CA . GLU B 1 310 ? 6.539 -5.953 -25.172 1 81.81 310 GLU B CA 1
ATOM 7226 C C . GLU B 1 310 ? 6.664 -7.469 -25.094 1 81.81 310 GLU B C 1
ATOM 7228 O O . GLU B 1 310 ? 5.828 -8.195 -25.641 1 81.81 310 GLU B O 1
ATOM 7233 N N . LYS B 1 311 ? 7.73 -7.91 -24.531 1 90.44 311 LYS B N 1
ATOM 7234 C CA . LYS B 1 311 ? 7.938 -9.344 -24.359 1 90.44 311 LYS B CA 1
ATOM 7235 C C . LYS B 1 311 ? 7.281 -9.852 -23.078 1 90.44 311 LYS B C 1
ATOM 7237 O O . LYS B 1 311 ? 7.633 -9.414 -21.984 1 90.44 311 LYS B O 1
ATOM 7242 N N . VAL B 1 312 ? 6.445 -10.828 -23.203 1 91.94 312 VAL B N 1
ATOM 7243 C CA . VAL B 1 312 ? 5.547 -11.227 -22.125 1 91.94 312 VAL B CA 1
ATOM 7244 C C . VAL B 1 312 ? 6.129 -12.422 -21.391 1 91.94 312 VAL B C 1
ATOM 7246 O O . VAL B 1 312 ? 6.652 -13.352 -22 1 91.94 312 VAL B O 1
ATOM 7249 N N . VAL B 1 313 ? 6.066 -12.359 -20.109 1 97.19 313 VAL B N 1
ATOM 7250 C CA . VAL B 1 313 ? 6.359 -13.453 -19.188 1 97.19 313 VAL B CA 1
ATOM 7251 C C . VAL B 1 313 ? 5.07 -13.93 -18.531 1 97.19 313 VAL B C 1
ATOM 7253 O O . VAL B 1 313 ? 4.242 -13.117 -18.109 1 97.19 313 VAL B O 1
ATOM 7256 N N . ALA B 1 314 ? 4.867 -15.281 -18.453 1 97.75 314 ALA B N 1
ATOM 7257 C CA . ALA B 1 314 ? 3.625 -15.781 -17.859 1 97.75 314 ALA B CA 1
ATOM 7258 C C . ALA B 1 314 ? 3.859 -17.078 -17.109 1 97.75 314 ALA B C 1
ATOM 7260 O O . ALA B 1 314 ? 4.918 -17.703 -17.234 1 97.75 314 ALA B O 1
ATOM 7261 N N . SER B 1 315 ? 2.949 -17.438 -16.266 1 98.44 315 SER B N 1
ATOM 7262 C CA . SER B 1 315 ? 2.941 -18.688 -15.5 1 98.44 315 SER B CA 1
ATOM 7263 C C . SER B 1 315 ? 1.648 -19.453 -15.727 1 98.44 315 SER B C 1
ATOM 7265 O O . SER B 1 315 ? 0.56 -18.875 -15.703 1 98.44 315 SER B O 1
ATOM 7267 N N . CYS B 1 316 ? 1.784 -20.734 -16.047 1 98.38 316 CYS B N 1
ATOM 7268 C CA . CYS B 1 316 ? 0.637 -21.625 -16.109 1 98.38 316 CYS B CA 1
ATOM 7269 C C . CYS B 1 316 ? 0.533 -22.469 -14.836 1 98.38 316 CYS B C 1
ATOM 7271 O O . CYS B 1 316 ? 1.131 -23.547 -14.742 1 98.38 316 CYS B O 1
ATOM 7273 N N . PRO B 1 317 ? -0.375 -22.125 -13.945 1 98.5 317 PRO B N 1
ATOM 7274 C CA . PRO B 1 317 ? -0.371 -22.734 -12.625 1 98.5 317 PRO B CA 1
ATOM 7275 C C . PRO B 1 317 ? -0.718 -24.219 -12.664 1 98.5 317 PRO B C 1
ATOM 7277 O O . PRO B 1 317 ? -0.465 -24.953 -11.695 1 98.5 317 PRO B O 1
ATOM 7280 N N . ASP B 1 318 ? -1.333 -24.719 -13.711 1 98.44 318 ASP B N 1
ATOM 7281 C CA . ASP B 1 318 ? -1.709 -26.125 -13.805 1 98.44 318 ASP B CA 1
ATOM 7282 C C . ASP B 1 318 ? -0.484 -27 -14.047 1 98.44 318 ASP B C 1
ATOM 7284 O O . ASP B 1 318 ? -0.532 -28.219 -13.836 1 98.44 318 ASP B O 1
ATOM 7288 N N . VAL B 1 319 ? 0.54 -26.469 -14.633 1 98.62 319 VAL B N 1
ATOM 7289 C CA . VAL B 1 319 ? 1.817 -27.172 -14.75 1 98.62 319 VAL B CA 1
ATOM 7290 C C . VAL B 1 319 ? 2.625 -26.984 -13.469 1 98.62 319 VAL B C 1
ATOM 7292 O O . VAL B 1 319 ? 2.926 -25.859 -13.07 1 98.62 319 VAL B O 1
ATOM 7295 N N . MET B 1 320 ? 2.992 -28.031 -12.797 1 98.69 320 MET B N 1
ATOM 7296 C CA . MET B 1 320 ? 3.641 -27.906 -11.5 1 98.69 320 MET B CA 1
ATOM 7297 C C . MET B 1 320 ? 5 -28.609 -11.5 1 98.69 320 MET B C 1
ATOM 7299 O O . MET B 1 320 ? 5.125 -29.734 -11.969 1 98.69 320 MET B O 1
ATOM 7303 N N . PHE B 1 321 ? 5.98 -27.922 -11.023 1 98.31 321 PHE B N 1
ATOM 7304 C CA . PHE B 1 321 ? 7.32 -28.469 -10.828 1 98.31 321 PHE B CA 1
ATOM 7305 C C . PHE B 1 321 ? 7.621 -28.656 -9.344 1 98.31 321 PHE B C 1
ATOM 7307 O O . PHE B 1 321 ? 7.383 -27.75 -8.547 1 98.31 321 PHE B O 1
ATOM 7314 N N . ASP B 1 322 ? 8.07 -29.812 -8.961 1 97.31 322 ASP B N 1
ATOM 7315 C CA . ASP B 1 322 ? 8.594 -30.016 -7.613 1 97.31 322 ASP B CA 1
ATOM 7316 C C . ASP B 1 322 ? 10.055 -29.578 -7.52 1 97.31 322 ASP B C 1
ATOM 7318 O O . ASP B 1 322 ? 10.914 -30.125 -8.227 1 97.31 322 ASP B O 1
ATOM 7322 N N . THR B 1 323 ? 10.25 -28.594 -6.672 1 96.5 323 THR B N 1
ATOM 7323 C CA . THR B 1 323 ? 11.602 -28.047 -6.605 1 96.5 323 THR B CA 1
ATOM 7324 C C . THR B 1 323 ? 12.086 -27.984 -5.16 1 96.5 323 THR B C 1
ATOM 7326 O O . THR B 1 323 ? 11.289 -28.094 -4.227 1 96.5 323 THR B O 1
ATOM 7329 N N . TYR B 1 324 ? 13.398 -27.906 -5.02 1 95.25 324 TYR B N 1
ATOM 7330 C CA . TYR B 1 324 ? 14 -27.625 -3.723 1 95.25 324 TYR B CA 1
ATOM 7331 C C . TYR B 1 324 ? 14.227 -26.141 -3.527 1 95.25 324 TYR B C 1
ATOM 7333 O O . TYR B 1 324 ? 14.945 -25.5 -4.305 1 95.25 324 TYR B O 1
ATOM 7341 N N . GLU B 1 325 ? 13.516 -25.609 -2.574 1 93.31 325 GLU B N 1
ATOM 7342 C CA . GLU B 1 325 ? 13.68 -24.188 -2.275 1 93.31 325 GLU B CA 1
ATOM 7343 C C . GLU B 1 325 ? 14.773 -23.969 -1.237 1 93.31 325 GLU B C 1
ATOM 7345 O O . GLU B 1 325 ? 14.711 -24.516 -0.133 1 93.31 325 GLU B O 1
ATOM 7350 N N . GLN B 1 326 ? 15.773 -23.25 -1.611 1 89.56 326 GLN B N 1
ATOM 7351 C CA . GLN B 1 326 ? 16.844 -22.875 -0.694 1 89.56 326 GLN B CA 1
ATOM 7352 C C . GLN B 1 326 ? 16.734 -21.406 -0.284 1 89.56 326 GLN B C 1
ATOM 7354 O O . GLN B 1 326 ? 16.344 -20.562 -1.09 1 89.56 326 GLN B O 1
ATOM 7359 N N . GLU B 1 327 ? 17.016 -21.203 0.952 1 89.31 327 GLU B N 1
ATOM 7360 C CA . GLU B 1 327 ? 17.141 -19.812 1.356 1 89.31 327 GLU B CA 1
ATOM 7361 C C . GLU B 1 327 ? 18.359 -19.156 0.704 1 89.31 327 GLU B C 1
ATOM 7363 O O . GLU B 1 327 ? 19.453 -19.719 0.719 1 89.31 327 GLU B O 1
ATOM 7368 N N . VAL B 1 328 ? 18.109 -18.141 0.092 1 92.5 328 VAL B N 1
ATOM 7369 C CA . VAL B 1 328 ? 19.203 -17.438 -0.565 1 92.5 328 VAL B CA 1
ATOM 7370 C C . VAL B 1 328 ? 19.688 -16.297 0.32 1 92.5 328 VAL B C 1
ATOM 7372 O O . VAL B 1 328 ? 18.938 -15.344 0.58 1 92.5 328 VAL B O 1
ATOM 7375 N N . PRO B 1 329 ? 20.859 -16.406 0.751 1 91.31 329 PRO B N 1
ATOM 7376 C CA . PRO B 1 329 ? 21.391 -15.297 1.547 1 91.31 329 PRO B CA 1
ATOM 7377 C C . PRO B 1 329 ? 21.438 -13.984 0.771 1 91.31 329 PRO B C 1
ATOM 7379 O O . PRO B 1 329 ? 21.656 -13.984 -0.442 1 91.31 329 PRO B O 1
ATOM 7382 N N . ASP B 1 330 ? 21.281 -12.906 1.421 1 90.69 330 ASP B N 1
ATOM 7383 C CA . ASP B 1 330 ? 21.234 -11.586 0.806 1 90.69 330 ASP B CA 1
ATOM 7384 C C . ASP B 1 330 ? 22.5 -11.289 0.009 1 90.69 330 ASP B C 1
ATOM 7386 O O . ASP B 1 330 ? 22.438 -10.633 -1.031 1 90.69 330 ASP B O 1
ATOM 7390 N N . GLU B 1 331 ? 23.625 -11.859 0.503 1 90.31 331 GLU B N 1
ATOM 7391 C CA . GLU B 1 331 ? 24.922 -11.555 -0.088 1 90.31 331 GLU B CA 1
ATOM 7392 C C . GLU B 1 331 ? 25.016 -12.062 -1.524 1 90.31 331 GLU B C 1
ATOM 7394 O O . GLU B 1 331 ? 25.766 -11.523 -2.334 1 90.31 331 GLU B O 1
ATOM 7399 N N . LYS B 1 332 ? 24.266 -12.961 -1.835 1 93.12 332 LYS B N 1
ATOM 7400 C CA . LYS B 1 332 ? 24.344 -13.586 -3.15 1 93.12 332 LYS B CA 1
ATOM 7401 C C . LYS B 1 332 ? 23.844 -12.648 -4.242 1 93.12 332 LYS B C 1
ATOM 7403 O O . LYS B 1 332 ? 24.234 -12.773 -5.406 1 93.12 332 LYS B O 1
ATOM 7408 N N . PHE B 1 333 ? 23 -11.68 -3.865 1 93.81 333 PHE B N 1
ATOM 7409 C CA . PHE B 1 333 ? 22.375 -10.812 -4.859 1 93.81 333 PHE B CA 1
ATOM 7410 C C . PHE B 1 333 ? 23.125 -9.484 -4.957 1 93.81 333 PHE B C 1
ATOM 7412 O O . PHE B 1 333 ? 22.672 -8.57 -5.652 1 93.81 333 PHE B O 1
ATOM 7419 N N . VAL B 1 334 ? 24.234 -9.328 -4.355 1 91.12 334 VAL B N 1
ATOM 7420 C CA . VAL B 1 334 ? 24.938 -8.055 -4.27 1 91.12 334 VAL B CA 1
ATOM 7421 C C . VAL B 1 334 ? 25.297 -7.566 -5.672 1 91.12 334 VAL B C 1
ATOM 7423 O O . VAL B 1 334 ? 25.062 -6.406 -6.012 1 91.12 334 VAL B O 1
ATOM 7426 N N . HIS B 1 335 ? 25.875 -8.477 -6.527 1 92.25 335 HIS B N 1
ATOM 7427 C CA . HIS B 1 335 ? 26.281 -8.07 -7.871 1 92.25 335 HIS B CA 1
ATOM 7428 C C . HIS B 1 335 ? 25.078 -7.676 -8.719 1 92.25 335 HIS B C 1
ATOM 7430 O O . HIS B 1 335 ? 25.156 -6.73 -9.5 1 92.25 335 HIS B O 1
ATOM 7436 N N . LEU B 1 336 ? 24 -8.359 -8.547 1 95.31 336 LEU B N 1
ATOM 7437 C CA . LEU B 1 336 ? 22.781 -8.047 -9.266 1 95.31 336 LEU B CA 1
ATOM 7438 C C . LEU B 1 336 ? 22.25 -6.668 -8.867 1 95.31 336 LEU B C 1
ATOM 7440 O O . LEU B 1 336 ? 21.922 -5.852 -9.734 1 95.31 336 LEU B O 1
ATOM 7444 N N . THR B 1 337 ? 22.172 -6.426 -7.594 1 93.12 337 THR B N 1
ATOM 7445 C CA . THR B 1 337 ? 21.609 -5.168 -7.105 1 93.12 337 THR B CA 1
ATOM 7446 C C . THR B 1 337 ? 22.531 -3.998 -7.449 1 93.12 337 THR B C 1
ATOM 7448 O O . THR B 1 337 ? 22.062 -2.883 -7.688 1 93.12 337 THR B O 1
ATOM 7451 N N . GLN B 1 338 ? 23.781 -4.293 -7.523 1 90.56 338 GLN B N 1
ATOM 7452 C CA . GLN B 1 338 ? 24.719 -3.271 -7.984 1 90.56 338 GLN B CA 1
ATOM 7453 C C . GLN B 1 338 ? 24.484 -2.934 -9.453 1 90.56 338 GLN B C 1
ATOM 7455 O O . GLN B 1 338 ? 24.453 -1.76 -9.828 1 90.56 338 GLN B O 1
ATOM 7460 N N . LYS B 1 339 ? 24.328 -3.947 -10.211 1 93.31 339 LYS B N 1
ATOM 7461 C CA . LYS B 1 339 ? 24.094 -3.768 -11.641 1 93.31 339 LYS B CA 1
ATOM 7462 C C . LYS B 1 339 ? 22.875 -2.885 -11.891 1 93.31 339 LYS B C 1
ATOM 7464 O O . LYS B 1 339 ? 22.906 -2.031 -12.781 1 93.31 339 LYS B O 1
ATOM 7469 N N . TRP B 1 340 ? 21.875 -3.033 -11.102 1 93.56 340 TRP B N 1
ATOM 7470 C CA . TRP B 1 340 ? 20.609 -2.34 -11.352 1 93.56 340 TRP B CA 1
ATOM 7471 C C . TRP B 1 340 ? 20.422 -1.178 -10.375 1 93.56 340 TRP B C 1
ATOM 7473 O O . TRP B 1 340 ? 19.375 -0.528 -10.359 1 93.56 340 TRP B O 1
ATOM 7483 N N . ASP B 1 341 ? 21.359 -0.913 -9.547 1 90.44 341 ASP B N 1
ATOM 7484 C CA . ASP B 1 341 ? 21.406 0.164 -8.562 1 90.44 341 ASP B CA 1
ATOM 7485 C C . ASP B 1 341 ? 20.219 0.078 -7.605 1 90.44 341 ASP B C 1
ATOM 7487 O O . ASP B 1 341 ? 19.562 1.086 -7.324 1 90.44 341 ASP B O 1
ATOM 7491 N N . VAL B 1 342 ? 19.875 -1.12 -7.184 1 92.56 342 VAL B N 1
ATOM 7492 C CA . VAL B 1 342 ? 18.844 -1.37 -6.188 1 92.56 342 VAL B CA 1
ATOM 7493 C C . VAL B 1 342 ? 19.453 -1.343 -4.785 1 92.56 342 VAL B C 1
ATOM 7495 O O . VAL B 1 342 ? 20.375 -2.105 -4.488 1 92.56 342 VAL B O 1
ATOM 7498 N N . LYS B 1 343 ? 18.906 -0.46 -3.957 1 90.88 343 LYS B N 1
ATOM 7499 C CA . LYS B 1 343 ? 19.453 -0.316 -2.605 1 90.88 343 LYS B CA 1
ATOM 7500 C C . LYS B 1 343 ? 18.531 -0.966 -1.578 1 90.88 343 LYS B C 1
ATOM 7502 O O . LYS B 1 343 ? 18.938 -1.221 -0.443 1 90.88 343 LYS B O 1
ATOM 7507 N N . LYS B 1 344 ? 17.359 -1.148 -1.964 1 91.69 344 LYS B N 1
ATOM 7508 C CA . LYS B 1 344 ? 16.359 -1.786 -1.123 1 91.69 344 LYS B CA 1
ATOM 7509 C C . LYS B 1 344 ? 15.516 -2.773 -1.928 1 91.69 344 LYS B C 1
ATOM 7511 O O . LYS B 1 344 ? 15.125 -2.484 -3.061 1 91.69 344 LYS B O 1
ATOM 7516 N N . TRP B 1 345 ? 15.375 -3.963 -1.433 1 93.25 345 TRP B N 1
ATOM 7517 C CA . TRP B 1 345 ? 14.609 -5.035 -2.059 1 93.25 345 TRP B CA 1
ATOM 7518 C C . TRP B 1 345 ? 13.508 -5.531 -1.127 1 93.25 345 TRP B C 1
ATOM 7520 O O . TRP B 1 345 ? 13.789 -6.078 -0.058 1 93.25 345 TRP B O 1
ATOM 7530 N N . VAL B 1 346 ? 12.266 -5.273 -1.551 1 92.75 346 VAL B N 1
ATOM 7531 C CA . VAL B 1 346 ? 11.125 -5.695 -0.738 1 92.75 346 VAL B CA 1
ATOM 7532 C C . VAL B 1 346 ? 10.438 -6.891 -1.394 1 92.75 346 VAL B C 1
ATOM 7534 O O . VAL B 1 346 ? 9.812 -6.754 -2.445 1 92.75 346 VAL B O 1
ATOM 7537 N N . GLU B 1 347 ? 10.461 -7.98 -0.725 1 93 347 GLU B N 1
ATOM 7538 C CA . GLU B 1 347 ? 9.844 -9.203 -1.241 1 93 347 GLU B CA 1
ATOM 7539 C C . GLU B 1 347 ? 8.328 -9.172 -1.063 1 93 347 GLU B C 1
ATOM 7541 O O . GLU B 1 347 ? 7.805 -8.383 -0.278 1 93 347 GLU B O 1
ATOM 7546 N N . SER B 1 348 ? 7.688 -10.055 -1.756 1 88.69 348 SER B N 1
ATOM 7547 C CA . SER B 1 348 ? 6.23 -10.109 -1.701 1 88.69 348 SER B CA 1
ATOM 7548 C C . SER B 1 348 ? 5.742 -10.516 -0.314 1 88.69 348 SER B C 1
ATOM 7550 O O . SER B 1 348 ? 4.629 -10.164 0.087 1 88.69 348 SER B O 1
ATOM 7552 N N . ASN B 1 349 ? 6.535 -11.188 0.44 1 87.31 349 ASN B N 1
ATOM 7553 C CA . ASN B 1 349 ? 6.137 -11.617 1.776 1 87.31 349 ASN B CA 1
ATOM 7554 C C . ASN B 1 349 ? 6.492 -10.578 2.832 1 87.31 349 ASN B C 1
ATOM 7556 O O . ASN B 1 349 ? 6.316 -10.812 4.027 1 87.31 349 ASN B O 1
ATOM 7560 N N . GLY B 1 350 ? 7.094 -9.492 2.441 1 87.38 350 GLY B N 1
ATOM 7561 C CA . GLY B 1 350 ? 7.387 -8.398 3.357 1 87.38 350 GLY B CA 1
ATOM 7562 C C . GLY B 1 350 ? 8.836 -8.359 3.795 1 87.38 350 GLY B C 1
ATOM 7563 O O . GLY B 1 350 ? 9.273 -7.387 4.418 1 87.38 350 GLY B O 1
ATOM 7564 N N . ARG B 1 351 ? 9.555 -9.391 3.453 1 90.69 351 ARG B N 1
ATOM 7565 C CA . ARG B 1 351 ? 10.977 -9.375 3.793 1 90.69 351 ARG B CA 1
ATOM 7566 C C . ARG B 1 351 ? 11.703 -8.234 3.078 1 90.69 351 ARG B C 1
ATOM 7568 O O . ARG B 1 351 ? 11.508 -8.031 1.878 1 90.69 351 ARG B O 1
ATOM 7575 N N . VAL B 1 352 ? 12.492 -7.559 3.824 1 91.25 352 VAL B N 1
ATOM 7576 C CA . VAL B 1 352 ? 13.242 -6.438 3.264 1 91.25 352 VAL B CA 1
ATOM 7577 C C . VAL B 1 352 ? 14.727 -6.785 3.225 1 91.25 352 VAL B C 1
ATOM 7579 O O . VAL B 1 352 ? 15.297 -7.23 4.227 1 91.25 352 VAL B O 1
ATOM 7582 N N . ARG B 1 353 ? 15.328 -6.691 2.088 1 91.19 353 ARG B N 1
ATOM 7583 C CA . ARG B 1 353 ? 16.766 -6.82 1.896 1 91.19 353 ARG B CA 1
ATOM 7584 C C . ARG B 1 353 ? 17.406 -5.465 1.595 1 91.19 353 ARG B C 1
ATOM 7586 O O . ARG B 1 353 ? 16.922 -4.73 0.73 1 91.19 353 ARG B O 1
ATOM 7593 N N . TRP B 1 354 ? 18.469 -5.18 2.307 1 90.44 354 TRP B N 1
ATOM 7594 C CA . TRP B 1 354 ? 19.141 -3.891 2.146 1 90.44 354 TRP B CA 1
ATOM 7595 C C . TRP B 1 354 ? 20.453 -4.051 1.409 1 90.44 354 TRP B C 1
ATOM 7597 O O . TRP B 1 354 ? 21.312 -4.844 1.817 1 90.44 354 TRP B O 1
ATOM 7607 N N . TYR B 1 355 ? 20.688 -3.396 0.373 1 88.69 355 TYR B N 1
ATOM 7608 C CA . TYR B 1 355 ? 21.906 -3.482 -0.42 1 88.69 355 TYR B CA 1
ATOM 7609 C C . TYR B 1 355 ? 22.578 -2.119 -0.545 1 88.69 355 TYR B C 1
ATOM 7611 O O . TYR B 1 355 ? 23.516 -1.948 -1.329 1 88.69 355 TYR B O 1
ATOM 7619 N N . GLY B 1 356 ? 22.078 -1.223 0.193 1 80.81 356 GLY B N 1
ATOM 7620 C CA . GLY B 1 356 ? 22.734 0.067 0.335 1 80.81 356 GLY B CA 1
ATOM 7621 C C . GLY B 1 356 ? 23.516 0.201 1.629 1 80.81 356 GLY B C 1
ATOM 7622 O O . GLY B 1 356 ? 24.016 -0.79 2.158 1 80.81 356 GLY B O 1
ATOM 7623 N N . CYS B 1 357 ? 23.734 1.363 2.014 1 77.31 357 CYS B N 1
ATOM 7624 C CA . CYS B 1 357 ? 24.578 1.638 3.166 1 77.31 357 CYS B CA 1
ATOM 7625 C C . CYS B 1 357 ? 23.781 1.578 4.461 1 77.31 357 CYS B C 1
ATOM 7627 O O . CYS B 1 357 ? 24.094 2.291 5.418 1 77.31 357 CYS B O 1
ATOM 7629 N N . ARG B 1 358 ? 22.734 0.653 4.418 1 76.5 358 ARG B N 1
ATOM 7630 C CA . ARG B 1 358 ? 21.953 0.506 5.645 1 76.5 358 ARG B CA 1
ATOM 7631 C C . ARG B 1 358 ? 22.797 -0.11 6.758 1 76.5 358 ARG B C 1
ATOM 7633 O O . ARG B 1 358 ? 23.484 -1.114 6.543 1 76.5 358 ARG B O 1
ATOM 7640 N N . ARG B 1 359 ? 22.812 0.537 7.938 1 74.12 359 ARG B N 1
ATOM 7641 C CA . ARG B 1 359 ? 23.484 -0.062 9.086 1 74.12 359 ARG B CA 1
ATOM 7642 C C . ARG B 1 359 ? 22.953 -1.459 9.367 1 74.12 359 ARG B C 1
ATOM 7644 O O . ARG B 1 359 ? 21.734 -1.651 9.484 1 74.12 359 ARG B O 1
ATOM 7651 N N . GLY B 1 360 ? 23.781 -2.416 9.5 1 66.69 360 GLY B N 1
ATOM 7652 C CA . GLY B 1 360 ? 23.391 -3.803 9.703 1 66.69 360 GLY B CA 1
ATOM 7653 C C . GLY B 1 360 ? 23.016 -4.512 8.414 1 66.69 360 GLY B C 1
ATOM 7654 O O . GLY B 1 360 ? 22.719 -5.707 8.43 1 66.69 360 GLY B O 1
ATOM 7655 N N . GLY B 1 361 ? 22.969 -3.643 7.43 1 62.72 361 GLY B N 1
ATOM 7656 C CA . GLY B 1 361 ? 22.672 -4.258 6.145 1 62.72 361 GLY B CA 1
ATOM 7657 C C . GLY B 1 361 ? 23.906 -4.781 5.434 1 62.72 361 GLY B C 1
ATOM 7658 O O . GLY B 1 361 ? 24.953 -5.016 6.062 1 62.72 361 GLY B O 1
ATOM 7659 N N . HIS B 1 362 ? 23.75 -5.375 4.324 1 64.31 362 HIS B N 1
ATOM 7660 C CA . HIS B 1 362 ? 24.844 -5.93 3.541 1 64.31 362 HIS B CA 1
ATOM 7661 C C . HIS B 1 362 ? 25.391 -4.902 2.561 1 64.31 362 HIS B C 1
ATOM 7663 O O . HIS B 1 362 ? 25.109 -4.961 1.363 1 64.31 362 HIS B O 1
ATOM 7669 N N . ALA B 1 363 ? 25.75 -3.744 3.213 1 56.31 363 ALA B N 1
ATOM 7670 C CA . ALA B 1 363 ? 26.297 -2.668 2.383 1 56.31 363 ALA B CA 1
ATOM 7671 C C . ALA B 1 363 ? 27.516 -3.137 1.61 1 56.31 363 ALA B C 1
ATOM 7673 O O . ALA B 1 363 ? 28.422 -3.746 2.182 1 56.31 363 ALA B O 1
ATOM 7674 N N . HIS B 1 364 ? 27.312 -3.732 0.537 1 51.66 364 HIS B N 1
ATOM 7675 C CA . HIS B 1 364 ? 28.547 -4.105 -0.157 1 51.66 364 HIS B CA 1
ATOM 7676 C C . HIS B 1 364 ? 29.422 -2.885 -0.418 1 51.66 364 HIS B C 1
ATOM 7678 O O . HIS B 1 364 ? 30.516 -3.012 -0.946 1 51.66 364 HIS B O 1
ATOM 7684 N N . ASP B 1 365 ? 28.797 -1.815 -0.812 1 49.47 365 ASP B N 1
ATOM 7685 C CA . ASP B 1 365 ? 29.812 -0.87 -1.245 1 49.47 365 ASP B CA 1
ATOM 7686 C C . ASP B 1 365 ? 30.656 -0.382 -0.062 1 49.47 365 ASP B C 1
ATOM 7688 O O . ASP B 1 365 ? 30.125 -0.193 1.037 1 49.47 365 ASP B O 1
ATOM 7692 N N . ASN B 1 366 ? 31.734 -1.109 -0.009 1 44.53 366 ASN B N 1
ATOM 7693 C CA . ASN B 1 366 ? 32.75 -0.647 0.942 1 44.53 366 ASN B CA 1
ATOM 7694 C C . ASN B 1 366 ? 32.562 0.836 1.259 1 44.53 366 ASN B C 1
ATOM 7696 O O . ASN B 1 366 ? 33.469 1.45 1.864 1 44.53 366 ASN B O 1
ATOM 7700 N N . LYS B 1 367 ? 31.672 1.423 0.491 1 48.28 367 LYS B N 1
ATOM 7701 C CA . LYS B 1 367 ? 31.641 2.861 0.738 1 48.28 367 LYS B CA 1
ATOM 7702 C C . LYS B 1 367 ? 30.766 3.201 1.937 1 48.28 367 LYS B C 1
ATOM 7704 O O . LYS B 1 367 ? 29.781 2.512 2.201 1 48.28 367 LYS B O 1
ATOM 7709 N N . SER B 1 368 ? 31.266 3.734 2.99 1 45.19 368 SER B N 1
ATOM 7710 C CA . SER B 1 368 ? 30.672 4.219 4.23 1 45.19 368 SER B CA 1
ATOM 7711 C C . SER B 1 368 ? 29.266 4.766 3.984 1 45.19 368 SER B C 1
ATOM 7713 O O . SER B 1 368 ? 28.391 4.664 4.852 1 45.19 368 SER B O 1
ATOM 7715 N N . SER B 1 369 ? 28.906 5.727 3.221 1 50.88 369 SER B N 1
ATOM 7716 C CA . SER B 1 369 ? 27.625 6.281 2.812 1 50.88 369 SER B CA 1
ATOM 7717 C C . SER B 1 369 ? 27.297 5.91 1.368 1 50.88 369 SER B C 1
ATOM 7719 O O . SER B 1 369 ? 28.188 5.785 0.536 1 50.88 369 SER B O 1
ATOM 7721 N N . CYS B 1 370 ? 26.172 5.086 1.234 1 55.81 370 CYS B N 1
ATOM 7722 C CA . CYS B 1 370 ? 25.828 4.898 -0.168 1 55.81 370 CYS B CA 1
ATOM 7723 C C . CYS B 1 370 ? 25.953 6.203 -0.944 1 55.81 370 CYS B C 1
ATOM 7725 O O . CYS B 1 370 ? 25.766 6.227 -2.162 1 55.81 370 CYS B O 1
ATOM 7727 N N . GLY B 1 371 ? 26.609 7.199 -0.401 1 52.56 371 GLY B N 1
ATOM 7728 C CA . GLY B 1 371 ? 27.016 8.57 -0.678 1 52.56 371 GLY B CA 1
ATOM 7729 C C . GLY B 1 371 ? 26.484 9.094 -2.002 1 52.56 371 GLY B C 1
ATOM 7730 O O . GLY B 1 371 ? 27.125 9.914 -2.652 1 52.56 371 GLY B O 1
ATOM 7731 N N . ILE B 1 372 ? 25.453 8.336 -2.588 1 55.84 372 ILE B N 1
ATOM 7732 C CA . ILE B 1 372 ? 25.188 8.914 -3.9 1 55.84 372 ILE B CA 1
ATOM 7733 C C . ILE B 1 372 ? 24.219 10.086 -3.76 1 55.84 372 ILE B C 1
ATOM 7735 O O . ILE B 1 372 ? 23.031 9.883 -3.498 1 55.84 372 ILE B O 1
ATOM 7739 N N . SER B 1 373 ? 24.656 11.195 -3.061 1 62.44 373 SER B N 1
ATOM 7740 C CA . SER B 1 373 ? 23.812 12.383 -3.152 1 62.44 373 SER B CA 1
ATOM 7741 C C . SER B 1 373 ? 24.203 13.242 -4.348 1 62.44 373 SER B C 1
ATOM 7743 O O . SER B 1 373 ? 25.328 13.773 -4.398 1 62.44 373 SER B O 1
ATOM 7745 N N . ALA B 1 374 ? 23.531 12.953 -5.52 1 75.62 374 ALA B N 1
ATOM 7746 C CA . ALA B 1 374 ? 23.734 13.789 -6.699 1 75.62 374 ALA B CA 1
ATOM 7747 C C . ALA B 1 374 ? 22.5 14.625 -7.004 1 75.62 374 ALA B C 1
ATOM 7749 O O . ALA B 1 374 ? 21.391 14.281 -6.586 1 75.62 374 ALA B O 1
ATOM 7750 N N . THR B 1 375 ? 22.812 15.703 -7.535 1 87.12 375 THR B N 1
ATOM 7751 C CA . THR B 1 375 ? 21.734 16.578 -8.016 1 87.12 375 THR B CA 1
ATOM 7752 C C . THR B 1 375 ? 20.734 15.781 -8.852 1 87.12 375 THR B C 1
ATOM 7754 O O . THR B 1 375 ? 21.125 14.961 -9.68 1 87.12 375 THR B O 1
ATOM 7757 N N . GLY B 1 376 ? 19.5 15.969 -8.539 1 90.75 376 GLY B N 1
ATOM 7758 C CA . GLY B 1 376 ? 18.453 15.352 -9.328 1 90.75 376 GLY B CA 1
ATOM 7759 C C . GLY B 1 376 ? 18.062 13.969 -8.836 1 90.75 376 GLY B C 1
ATOM 7760 O O . GLY B 1 376 ? 17.109 13.375 -9.328 1 90.75 376 GLY B O 1
ATOM 7761 N N . LEU B 1 377 ? 18.766 13.438 -7.863 1 90.75 377 LEU B N 1
ATOM 7762 C CA . LEU B 1 377 ? 18.484 12.102 -7.344 1 90.75 377 LEU B CA 1
ATOM 7763 C C . LEU B 1 377 ? 18 12.172 -5.898 1 90.75 377 LEU B C 1
ATOM 7765 O O . LEU B 1 377 ? 18.484 12.992 -5.117 1 90.75 377 LEU B O 1
ATOM 7769 N N . ALA B 1 378 ? 17.062 11.305 -5.59 1 90.31 378 ALA B N 1
ATOM 7770 C CA . ALA B 1 378 ? 16.703 11.125 -4.188 1 90.31 378 ALA B CA 1
ATOM 7771 C C . ALA B 1 378 ? 17.828 10.422 -3.424 1 90.31 378 ALA B C 1
ATOM 7773 O O . ALA B 1 378 ? 18.594 9.648 -4.004 1 90.31 378 ALA B O 1
ATOM 7774 N N . VAL B 1 379 ? 17.906 10.75 -2.201 1 89.31 379 VAL B N 1
ATOM 7775 C CA . VAL B 1 379 ? 18.797 9.992 -1.329 1 89.31 379 VAL B CA 1
ATOM 7776 C C . VAL B 1 379 ? 18.266 8.57 -1.16 1 89.31 379 VAL B C 1
ATOM 7778 O O . VAL B 1 379 ? 17.062 8.359 -0.971 1 89.31 379 VAL B O 1
ATOM 7781 N N . PRO B 1 380 ? 19.125 7.543 -1.282 1 87.38 380 PRO B N 1
ATOM 7782 C CA . PRO B 1 380 ? 18.656 6.16 -1.133 1 87.38 380 PRO B CA 1
ATOM 7783 C C . PRO B 1 380 ? 17.984 5.906 0.211 1 87.38 380 PRO B C 1
ATOM 7785 O O . PRO B 1 380 ? 18.406 6.457 1.233 1 87.38 380 PRO B O 1
ATOM 7788 N N . PRO B 1 381 ? 16.984 5.07 0.243 1 88 381 PRO B N 1
ATOM 7789 C CA . PRO B 1 381 ? 16.234 4.816 1.475 1 88 381 PRO B CA 1
ATOM 7790 C C . PRO B 1 381 ? 17.109 4.32 2.615 1 88 381 PRO B C 1
ATOM 7792 O O . PRO B 1 381 ? 16.844 4.609 3.783 1 88 381 PRO B O 1
ATOM 7795 N N . CYS B 1 382 ? 18.156 3.508 2.346 1 85.88 382 CYS B N 1
ATOM 7796 C CA . CYS B 1 382 ? 19.062 3.016 3.391 1 85.88 382 CYS B CA 1
ATOM 7797 C C . CYS B 1 382 ? 19.703 4.172 4.141 1 85.88 382 CYS B C 1
ATOM 7799 O O . CYS B 1 382 ? 19.797 4.152 5.367 1 85.88 382 CYS B O 1
ATOM 7801 N N . ASP B 1 383 ? 20.125 5.156 3.393 1 86.62 383 ASP B N 1
ATOM 7802 C CA . ASP B 1 383 ? 20.766 6.336 3.971 1 86.62 383 ASP B CA 1
ATOM 7803 C C . ASP B 1 383 ? 19.75 7.18 4.75 1 86.62 383 ASP B C 1
ATOM 7805 O O . ASP B 1 383 ? 20.047 7.66 5.844 1 86.62 383 ASP B O 1
ATOM 7809 N N . LEU B 1 384 ? 18.625 7.371 4.199 1 88.81 384 LEU B N 1
ATOM 7810 C CA . LEU B 1 384 ? 17.578 8.141 4.871 1 88.81 384 LEU B CA 1
ATOM 7811 C C . LEU B 1 384 ? 17.203 7.488 6.195 1 88.81 384 LEU B C 1
ATOM 7813 O O . LEU B 1 384 ? 16.969 8.18 7.191 1 88.81 384 LEU B O 1
ATOM 7817 N N . GLU B 1 385 ? 17.125 6.191 6.137 1 88.44 385 GLU B N 1
ATOM 7818 C CA . GLU B 1 385 ? 16.797 5.461 7.359 1 88.44 385 GLU B CA 1
ATOM 7819 C C . GLU B 1 385 ? 17.906 5.605 8.406 1 88.44 385 GLU B C 1
ATOM 7821 O O .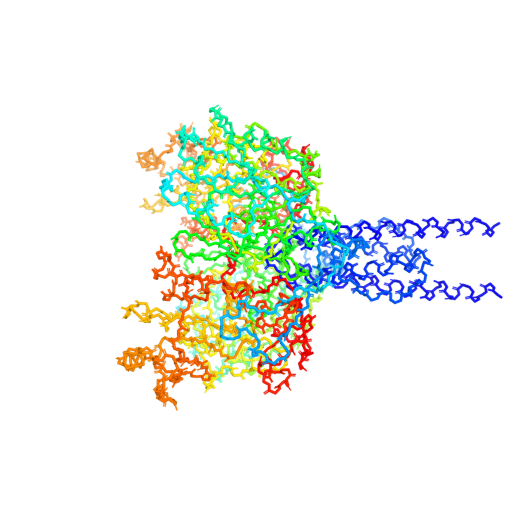 GLU B 1 385 ? 17.625 5.691 9.602 1 88.44 385 GLU B O 1
ATOM 7826 N N . ASN B 1 386 ? 19.141 5.578 7.988 1 88.81 386 ASN B N 1
ATOM 7827 C CA . ASN B 1 386 ? 20.25 5.801 8.906 1 88.81 386 ASN B CA 1
ATOM 7828 C C . ASN B 1 386 ? 20.172 7.172 9.578 1 88.81 386 ASN B C 1
ATOM 7830 O O . ASN B 1 386 ? 20.375 7.289 10.789 1 88.81 386 ASN B O 1
ATOM 7834 N N . LEU B 1 387 ? 19.906 8.164 8.781 1 91.5 387 LEU B N 1
ATOM 7835 C CA . LEU B 1 387 ? 19.766 9.508 9.32 1 91.5 387 LEU B CA 1
ATOM 7836 C C . LEU B 1 387 ? 18.594 9.586 10.297 1 91.5 387 LEU B C 1
ATOM 7838 O O . LEU B 1 387 ? 18.719 10.18 11.375 1 91.5 387 LEU B O 1
ATOM 7842 N N . ALA B 1 388 ? 17.469 8.969 9.898 1 93.69 388 ALA B N 1
ATOM 7843 C CA . ALA B 1 388 ? 16.312 8.953 10.773 1 93.69 388 ALA B CA 1
ATOM 7844 C C . ALA B 1 388 ? 16.641 8.273 12.109 1 93.69 388 ALA B C 1
ATOM 7846 O O . ALA B 1 388 ? 16.266 8.773 13.172 1 93.69 388 ALA B O 1
ATOM 7847 N N . ASP B 1 389 ? 17.344 7.195 12.039 1 92.56 389 ASP B N 1
ATOM 7848 C CA . ASP B 1 389 ? 17.719 6.465 13.25 1 92.56 389 ASP B CA 1
ATOM 7849 C C . ASP B 1 389 ? 18.578 7.332 14.164 1 92.56 389 ASP B C 1
ATOM 7851 O O . ASP B 1 389 ? 18.406 7.312 15.383 1 92.56 389 ASP B O 1
ATOM 7855 N N . MET B 1 390 ? 19.484 7.992 13.57 1 93.69 390 MET B N 1
ATOM 7856 C CA . MET B 1 390 ? 20.375 8.859 14.344 1 93.69 390 MET B CA 1
ATOM 7857 C C . MET B 1 390 ? 19.578 9.961 15.047 1 93.69 390 MET B C 1
ATOM 7859 O O . MET B 1 390 ? 19.766 10.203 16.234 1 93.69 390 MET B O 1
ATOM 7863 N N . VAL B 1 391 ? 18.719 10.617 14.312 1 96.56 391 VAL B N 1
ATOM 7864 C CA . VAL B 1 391 ? 17.906 11.688 14.875 1 96.56 391 VAL B CA 1
ATOM 7865 C C . VAL B 1 391 ? 17.047 11.141 16.016 1 96.56 391 VAL B C 1
ATOM 7867 O O . VAL B 1 391 ? 17 11.719 17.094 1 96.56 391 VAL B O 1
ATOM 7870 N N . LYS B 1 392 ? 16.406 10.008 15.727 1 96.94 392 LYS B N 1
ATOM 7871 C CA . LYS B 1 392 ? 15.531 9.398 16.734 1 96.94 392 LYS B CA 1
ATOM 7872 C C . LYS B 1 392 ? 16.312 9.016 17.984 1 96.94 392 LYS B C 1
ATOM 7874 O O . LYS B 1 392 ? 15.844 9.211 19.094 1 96.94 392 LYS B O 1
ATOM 7879 N N . PHE B 1 393 ? 17.484 8.523 17.766 1 96.56 393 PHE B N 1
ATOM 7880 C CA . PHE B 1 393 ? 18.344 8.133 18.891 1 96.56 393 PHE B CA 1
ATOM 7881 C C . PHE B 1 393 ? 18.719 9.352 19.734 1 96.56 393 PHE B C 1
ATOM 7883 O O . PHE B 1 393 ? 18.594 9.312 20.953 1 96.56 393 PHE B O 1
ATOM 7890 N N . ILE B 1 394 ? 19.172 10.422 19.094 1 97.5 394 ILE B N 1
ATOM 7891 C CA . ILE B 1 394 ? 19.594 11.633 19.797 1 97.5 394 ILE B CA 1
ATOM 7892 C C . ILE B 1 394 ? 18.422 12.195 20.594 1 97.5 394 ILE B C 1
ATOM 7894 O O . ILE B 1 394 ? 18.578 12.539 21.766 1 97.5 394 ILE B O 1
ATOM 7898 N N . MET B 1 395 ? 17.344 12.258 19.969 1 98.06 395 MET B N 1
ATOM 7899 C CA . MET B 1 395 ? 16.172 12.828 20.625 1 98.06 395 MET B CA 1
ATOM 7900 C C . MET B 1 395 ? 15.734 11.977 21.812 1 98.06 395 MET B C 1
ATOM 7902 O O . MET B 1 395 ? 15.32 12.508 22.844 1 98.06 395 MET B O 1
ATOM 7906 N N . LYS B 1 396 ? 15.82 10.68 21.672 1 97.62 396 LYS B N 1
ATOM 7907 C CA . LYS B 1 396 ? 15.484 9.781 22.766 1 97.62 396 LYS B CA 1
ATOM 7908 C C . LYS B 1 396 ? 16.469 9.953 23.938 1 97.62 396 LYS B C 1
ATOM 7910 O O . LYS B 1 396 ? 16.047 9.953 25.094 1 97.62 396 LYS B O 1
ATOM 7915 N N . GLU B 1 397 ? 17.734 10.086 23.656 1 97.31 397 GLU B N 1
ATOM 7916 C CA . GLU B 1 397 ? 18.734 10.273 24.688 1 97.31 397 GLU B CA 1
ATOM 7917 C C . GLU B 1 397 ? 18.531 11.586 25.438 1 97.31 397 GLU B C 1
ATOM 7919 O O . GLU B 1 397 ? 18.719 11.656 26.656 1 97.31 397 GLU B O 1
ATOM 7924 N N . CYS B 1 398 ? 18.188 12.609 24.688 1 97.06 398 CYS B N 1
ATOM 7925 C CA . CYS B 1 398 ? 17.875 13.883 25.344 1 97.06 398 CYS B CA 1
ATOM 7926 C C . CYS B 1 398 ? 16.688 13.727 26.297 1 97.06 398 CYS B C 1
ATOM 7928 O O . CYS B 1 398 ? 16.75 14.188 27.438 1 97.06 398 CYS B O 1
ATOM 7930 N N . GLU B 1 399 ? 15.68 13.055 25.781 1 95.56 399 GLU B N 1
ATOM 7931 C CA . GLU B 1 399 ? 14.492 12.828 26.609 1 95.56 399 GLU B CA 1
ATOM 7932 C C . GLU B 1 399 ? 14.836 12.039 27.875 1 95.56 399 GLU B C 1
ATOM 7934 O O . GLU B 1 399 ? 14.422 12.406 28.969 1 95.56 399 GLU B O 1
ATOM 7939 N N . ASN B 1 400 ? 15.609 11 27.719 1 96.44 400 ASN B N 1
ATOM 7940 C CA . ASN B 1 400 ? 16.016 10.156 28.844 1 96.44 400 ASN B CA 1
ATOM 7941 C C . ASN B 1 400 ? 16.812 10.945 29.875 1 96.44 400 ASN B C 1
ATOM 7943 O O . ASN B 1 400 ? 16.734 10.664 31.062 1 96.44 400 ASN B O 1
ATOM 7947 N N . ALA B 1 401 ? 17.531 11.891 29.406 1 96.5 401 ALA B N 1
ATOM 7948 C CA . ALA B 1 401 ? 18.406 12.656 30.297 1 96.5 401 ALA B CA 1
ATOM 7949 C C . ALA B 1 401 ? 17.688 13.891 30.844 1 96.5 401 ALA B C 1
ATOM 7951 O O . ALA B 1 401 ? 18.266 14.633 31.641 1 96.5 401 ALA B O 1
ATOM 7952 N N . GLY B 1 402 ? 16.5 14.141 30.375 1 94.56 402 GLY B N 1
ATOM 7953 C CA . GLY B 1 402 ? 15.75 15.305 30.828 1 94.56 402 GLY B CA 1
ATOM 7954 C C . GLY B 1 402 ? 16.25 16.609 30.234 1 94.56 402 GLY B C 1
ATOM 7955 O O . GLY B 1 402 ? 16.203 17.656 30.891 1 94.56 402 GLY B O 1
ATOM 7956 N N . ILE B 1 403 ? 16.875 16.547 29.109 1 95.25 403 ILE B N 1
ATOM 7957 C CA . ILE B 1 403 ? 17.422 17.703 28.391 1 95.25 403 ILE B CA 1
ATOM 7958 C C . ILE B 1 403 ? 16.469 18.109 27.281 1 95.25 403 ILE B C 1
ATOM 7960 O O . ILE B 1 403 ? 16.016 17.266 26.5 1 95.25 403 ILE B O 1
ATOM 7964 N N . TYR B 1 404 ? 16.219 19.406 27.188 1 93.75 404 TYR B N 1
ATOM 7965 C CA . TYR B 1 404 ? 15.383 19.891 26.078 1 93.75 404 TYR B CA 1
ATOM 7966 C C . TYR B 1 404 ? 16.156 19.875 24.766 1 93.75 404 TYR B C 1
ATOM 7968 O O . TYR B 1 404 ? 17.188 20.547 24.641 1 93.75 404 TYR B O 1
ATOM 7976 N N . CYS B 1 405 ? 15.742 19.156 23.875 1 97.38 405 CYS B N 1
ATOM 7977 C CA . CYS B 1 405 ? 16.234 19.109 22.5 1 97.38 405 CYS B CA 1
ATOM 7978 C C . CYS B 1 405 ? 15.078 19.25 21.516 1 97.38 405 CYS B C 1
ATOM 7980 O O . CYS B 1 405 ? 13.984 18.734 21.75 1 97.38 405 CYS B O 1
ATOM 7982 N N . GLU B 1 406 ? 15.297 20.016 20.422 1 98.44 406 GLU B N 1
ATOM 7983 C CA . GLU B 1 406 ? 14.281 20.234 19.406 1 98.44 406 GLU B CA 1
ATOM 7984 C C . GLU B 1 406 ? 14.859 20.016 18 1 98.44 406 GLU B C 1
ATOM 7986 O O . GLU B 1 406 ? 15.953 20.484 17.703 1 98.44 406 GLU B O 1
ATOM 7991 N N . VAL B 1 407 ? 14.125 19.219 17.203 1 98.19 407 VAL B N 1
ATOM 7992 C CA . VAL B 1 407 ? 14.492 19.219 15.789 1 98.19 407 VAL B CA 1
ATOM 7993 C C . VAL B 1 407 ? 14.195 20.578 15.164 1 98.19 407 VAL B C 1
ATOM 7995 O O . VAL B 1 407 ? 13.242 21.25 15.562 1 98.19 407 VAL B O 1
ATOM 7998 N N . MET B 1 408 ? 14.938 21 14.18 1 96.44 408 MET B N 1
ATOM 7999 C CA . MET B 1 408 ? 14.766 22.297 13.508 1 96.44 408 MET B CA 1
ATOM 8000 C C . MET B 1 408 ? 15.156 22.203 12.039 1 96.44 408 MET B C 1
ATOM 8002 O O . MET B 1 408 ? 15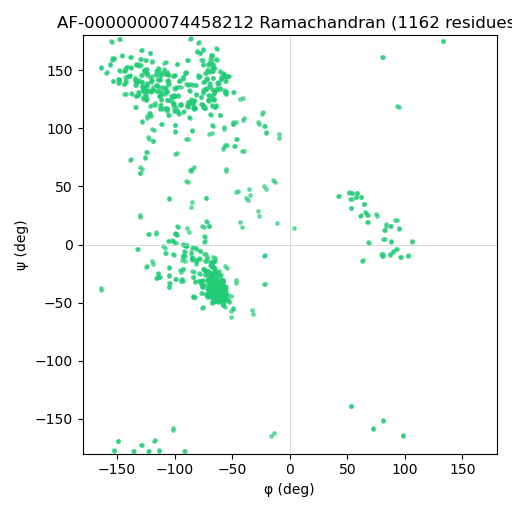.531 21.141 11.555 1 96.44 408 MET B O 1
ATOM 8006 N N . GLU B 1 409 ? 15.008 23.25 11.281 1 95.19 409 GLU B N 1
ATOM 8007 C CA . GLU B 1 409 ? 15.406 23.359 9.883 1 95.19 409 GLU B CA 1
ATOM 8008 C C . GLU B 1 409 ? 14.82 22.234 9.047 1 95.19 409 GLU B C 1
ATOM 8010 O O . GLU B 1 409 ? 13.648 21.875 9.203 1 95.19 409 GLU B O 1
ATOM 8015 N N . GLY B 1 410 ? 15.594 21.719 8.164 1 95.38 410 GLY B N 1
ATOM 8016 C CA . GLY B 1 410 ? 15.117 20.688 7.258 1 95.38 410 GLY B CA 1
ATOM 8017 C C . GLY B 1 410 ? 14.586 19.469 7.973 1 95.38 410 GLY B C 1
ATOM 8018 O O . GLY B 1 410 ? 13.672 18.797 7.477 1 95.38 410 GLY B O 1
ATOM 8019 N N . SER B 1 411 ? 15.117 19.156 9.133 1 96.31 411 SER B N 1
ATOM 8020 C CA . SER B 1 411 ? 14.656 18.016 9.914 1 96.31 411 SER B CA 1
ATOM 8021 C C . SER B 1 411 ? 13.219 18.219 10.391 1 96.31 411 SER B C 1
ATOM 8023 O O . SER B 1 411 ? 12.391 17.312 10.273 1 96.31 411 SER B O 1
ATOM 8025 N N . GLN B 1 412 ? 12.93 19.359 10.891 1 97.56 412 GLN B N 1
ATOM 8026 C CA . GLN B 1 412 ? 11.555 19.672 11.266 1 97.56 412 GLN B CA 1
ATOM 8027 C C . GLN B 1 412 ? 10.656 19.734 10.039 1 97.56 412 GLN B C 1
ATOM 8029 O O . GLN B 1 412 ? 9.516 19.281 10.078 1 97.56 412 GLN B O 1
ATOM 8034 N N . LEU B 1 413 ? 11.188 20.359 8.961 1 96.81 413 LEU B N 1
ATOM 8035 C CA . LEU B 1 413 ? 10.398 20.5 7.738 1 96.81 413 LEU B CA 1
ATOM 8036 C C . LEU B 1 413 ? 9.953 19.141 7.215 1 96.81 413 LEU B C 1
ATOM 8038 O O . LEU B 1 413 ? 8.82 18.969 6.77 1 96.81 413 LEU B O 1
ATOM 8042 N N . GLY B 1 414 ? 10.852 18.172 7.242 1 95.62 414 GLY B N 1
ATOM 8043 C CA . GLY B 1 414 ? 10.5 16.828 6.82 1 95.62 414 GLY B CA 1
ATOM 8044 C C . GLY B 1 414 ? 9.367 16.219 7.633 1 95.62 414 GLY B C 1
ATOM 8045 O O . GLY B 1 414 ? 8.484 15.555 7.082 1 95.62 414 GLY B O 1
ATOM 8046 N N . ALA B 1 415 ? 9.367 16.438 8.898 1 95.62 415 ALA B N 1
ATOM 8047 C CA . ALA B 1 415 ? 8.297 15.961 9.773 1 95.62 415 ALA B CA 1
ATOM 8048 C C . ALA B 1 415 ? 6.984 16.672 9.484 1 95.62 415 ALA B C 1
ATOM 8050 O O . ALA B 1 415 ? 5.922 16.047 9.453 1 95.62 415 ALA B O 1
ATOM 8051 N N . VAL B 1 416 ? 7.074 17.953 9.234 1 97.06 416 VAL B N 1
ATOM 8052 C CA . VAL B 1 416 ? 5.895 18.781 9 1 97.06 416 VAL B CA 1
ATOM 8053 C C . VAL B 1 416 ? 5.238 18.391 7.676 1 97.06 416 VAL B C 1
ATOM 8055 O O . VAL B 1 416 ? 4.012 18.297 7.59 1 97.06 416 VAL B O 1
ATOM 8058 N N . LYS B 1 417 ? 6.055 18.078 6.641 1 94.38 417 LYS B N 1
ATOM 8059 C CA . LYS B 1 417 ? 5.547 17.781 5.309 1 94.38 417 LYS B CA 1
ATOM 8060 C C . LYS B 1 417 ? 5.117 16.312 5.199 1 94.38 417 LYS B C 1
ATOM 8062 O O . LYS B 1 417 ? 4.047 16.016 4.664 1 94.38 417 LYS B O 1
ATOM 8067 N N . LEU B 1 418 ? 6.023 15.492 5.746 1 91.75 418 LEU B N 1
ATOM 8068 C CA . LEU B 1 418 ? 5.902 14.094 5.332 1 91.75 418 LEU B CA 1
ATOM 8069 C C . LEU B 1 418 ? 5.949 13.164 6.539 1 91.75 418 LEU B C 1
ATOM 8071 O O . LEU B 1 418 ? 5.812 11.945 6.395 1 91.75 418 LEU B O 1
ATOM 8075 N N . LYS B 1 419 ? 6.164 13.727 7.766 1 93.75 419 LYS B N 1
ATOM 8076 C CA . LYS B 1 419 ? 6.328 12.93 8.984 1 93.75 419 LYS B CA 1
ATOM 8077 C C . LYS B 1 419 ? 7.543 12.016 8.883 1 93.75 419 LYS B C 1
ATOM 8079 O O . LYS B 1 419 ? 7.543 10.914 9.438 1 93.75 419 LYS B O 1
ATOM 8084 N N . LYS B 1 420 ? 8.484 12.406 8.055 1 92.19 420 LYS B N 1
ATOM 8085 C CA . LYS B 1 420 ? 9.703 11.633 7.832 1 92.19 420 LYS B CA 1
ATOM 8086 C C . LYS B 1 420 ? 10.852 12.547 7.41 1 92.19 420 LYS B C 1
ATOM 8088 O O . LYS B 1 420 ? 10.734 13.773 7.461 1 92.19 420 LYS B O 1
ATOM 8093 N N . VAL B 1 421 ? 12.008 11.891 7.129 1 92.81 421 VAL B N 1
ATOM 8094 C CA . VAL B 1 421 ? 13.133 12.602 6.547 1 92.81 421 VAL B CA 1
ATOM 8095 C C . VAL B 1 421 ? 12.836 12.938 5.086 1 92.81 421 VAL B C 1
ATOM 8097 O O . VAL B 1 421 ? 12.281 12.109 4.355 1 92.81 421 VAL B O 1
ATOM 8100 N N . LEU B 1 422 ? 13.109 14.125 4.703 1 92.75 422 LEU B N 1
ATOM 8101 C CA . LEU B 1 422 ? 12.922 14.516 3.307 1 92.75 422 LEU B CA 1
ATOM 8102 C C . LEU B 1 422 ? 13.781 13.648 2.387 1 92.75 422 LEU B C 1
ATOM 8104 O O . LEU B 1 422 ? 14.93 13.336 2.713 1 92.75 422 LEU B O 1
ATOM 8108 N N . PRO B 1 423 ? 13.328 13.281 1.238 1 90.62 423 PRO B N 1
ATOM 8109 C CA . PRO B 1 423 ? 14.023 12.352 0.337 1 90.62 423 PRO B CA 1
ATOM 8110 C C . PRO B 1 423 ? 15.328 12.922 -0.206 1 90.62 423 PRO B C 1
ATOM 8112 O O . PRO B 1 423 ? 16.125 12.195 -0.798 1 90.62 423 PRO B O 1
ATOM 8115 N N . TRP B 1 424 ? 15.586 14.188 -0.019 1 91.38 424 TRP B N 1
ATOM 8116 C CA . TRP B 1 424 ? 16.797 14.82 -0.534 1 91.38 424 TRP B CA 1
ATOM 8117 C C . TRP B 1 424 ? 17.672 15.328 0.607 1 91.38 424 TRP B C 1
ATOM 8119 O O . TRP B 1 424 ? 18.625 16.078 0.38 1 91.38 424 TRP B O 1
ATOM 8129 N N . GLU B 1 425 ? 17.328 14.945 1.759 1 89.94 425 GLU B N 1
ATOM 8130 C CA . GLU B 1 425 ? 18.047 15.461 2.918 1 89.94 425 GLU B CA 1
ATOM 8131 C C . GLU B 1 425 ? 19.453 14.859 3.004 1 89.94 425 GLU B C 1
ATOM 8133 O O . GLU B 1 425 ? 19.672 13.711 2.619 1 89.94 425 GLU B O 1
ATOM 8138 N N . ARG B 1 426 ? 20.422 15.641 3.59 1 86.81 426 ARG B N 1
ATOM 8139 C CA . ARG B 1 426 ? 21.812 15.195 3.68 1 86.81 426 ARG B CA 1
ATOM 8140 C C . ARG B 1 426 ? 22.297 15.211 5.125 1 86.81 426 ARG B C 1
ATOM 8142 O O . ARG B 1 426 ? 23.312 14.594 5.449 1 86.81 426 ARG B O 1
ATOM 8149 N N . ASP B 1 427 ? 21.641 15.898 5.922 1 92.81 427 ASP B N 1
ATOM 8150 C CA . ASP B 1 427 ? 22 16.047 7.328 1 92.81 427 ASP B CA 1
ATOM 8151 C C . ASP B 1 427 ? 20.781 16.391 8.172 1 92.81 427 ASP B C 1
ATOM 8153 O O . ASP B 1 427 ? 19.656 16.391 7.676 1 92.81 427 ASP B O 1
ATOM 8157 N N . ALA B 1 428 ? 20.984 16.453 9.438 1 96 428 ALA B N 1
ATOM 8158 C CA . ALA B 1 428 ? 19.891 16.844 10.336 1 96 428 ALA B CA 1
ATOM 8159 C C . ALA B 1 428 ? 20.359 17.922 11.305 1 96 428 ALA B C 1
ATOM 8161 O O . ALA B 1 428 ? 21.562 18.094 11.531 1 96 428 ALA B O 1
ATOM 8162 N N . ASP B 1 429 ? 19.438 18.688 11.75 1 96.88 429 ASP B N 1
ATOM 8163 C CA . ASP B 1 429 ? 19.703 19.781 12.672 1 96.88 429 ASP B CA 1
ATOM 8164 C C . ASP B 1 429 ? 18.844 19.656 13.93 1 96.88 429 ASP B C 1
ATOM 8166 O O . ASP B 1 429 ? 17.625 19.516 13.844 1 96.88 429 ASP B O 1
ATOM 8170 N N . ILE B 1 430 ? 19.5 19.703 15.062 1 98 430 ILE B N 1
ATOM 8171 C CA . ILE B 1 430 ? 18.859 19.672 16.375 1 98 430 ILE B CA 1
ATOM 8172 C C . ILE B 1 430 ? 19.406 20.797 17.25 1 98 430 ILE B C 1
ATOM 8174 O O . ILE B 1 430 ? 20.578 21.156 17.141 1 98 430 ILE B O 1
ATOM 8178 N N . GLN B 1 431 ? 18.594 21.406 18 1 97.88 431 GLN B N 1
ATOM 8179 C CA . GLN B 1 431 ? 19.062 22.422 18.953 1 97.88 431 GLN B CA 1
ATOM 8180 C C . GLN B 1 431 ? 18.844 21.969 20.391 1 97.88 431 GLN B C 1
ATOM 8182 O O . GLN B 1 431 ? 17.938 21.172 20.672 1 97.88 431 GLN B O 1
ATOM 8187 N N . PHE B 1 432 ? 19.672 22.422 21.297 1 97.19 432 PHE B N 1
ATOM 8188 C CA . PHE B 1 432 ? 19.578 22.141 22.719 1 97.19 432 PHE B CA 1
ATOM 8189 C C . PHE B 1 432 ? 19.859 23.391 23.547 1 97.19 432 PHE B C 1
ATOM 8191 O O . PHE B 1 432 ? 20.281 24.422 23 1 97.19 432 PHE B O 1
ATOM 8198 N N . LEU B 1 433 ? 19.438 23.328 24.75 1 94.62 433 LEU B N 1
ATOM 8199 C CA . LEU B 1 433 ? 19.719 24.438 25.641 1 94.62 433 LEU B CA 1
ATOM 8200 C C . LEU B 1 433 ? 21.203 24.484 26 1 94.62 433 LEU B C 1
ATOM 8202 O O . LEU B 1 433 ? 21.734 23.531 26.578 1 94.62 433 LEU B O 1
ATOM 8206 N N . SER B 1 434 ? 21.875 25.641 25.75 1 95.31 434 SER B N 1
ATOM 8207 C CA . SER B 1 434 ? 23.312 25.781 25.953 1 95.31 434 SER B CA 1
ATOM 8208 C C . SER B 1 434 ? 23.703 25.484 27.391 1 95.31 434 SER B C 1
ATOM 8210 O O . SER B 1 434 ? 24.797 24.969 27.656 1 95.31 434 SER B O 1
ATOM 8212 N N . GLU B 1 435 ? 22.875 25.734 28.25 1 94.38 435 GLU B N 1
ATOM 8213 C CA . GLU B 1 435 ? 23.141 25.5 29.656 1 94.38 435 GLU B CA 1
ATOM 8214 C C . GLU B 1 435 ? 23.391 24.016 29.922 1 94.38 435 GLU B C 1
ATOM 8216 O O . GLU B 1 435 ? 24.016 23.656 30.922 1 94.38 435 GLU B O 1
ATOM 8221 N N . ASN B 1 436 ? 22.906 23.188 29.078 1 95.88 436 ASN B N 1
ATOM 8222 C CA . ASN B 1 436 ? 23.031 21.75 29.266 1 95.88 436 ASN B CA 1
ATOM 8223 C C . ASN B 1 436 ? 24.203 21.172 28.469 1 95.88 436 ASN B C 1
ATOM 8225 O O . ASN B 1 436 ? 24.281 19.969 28.25 1 95.88 436 ASN B O 1
ATOM 8229 N N . TYR B 1 437 ? 25.078 22.016 28.031 1 96.69 437 TYR B N 1
ATOM 8230 C CA . TYR B 1 437 ? 26.219 21.594 27.219 1 96.69 437 TYR B CA 1
ATOM 8231 C C . TYR B 1 437 ? 27 20.469 27.906 1 96.69 437 TYR B C 1
ATOM 8233 O O . TYR B 1 437 ? 27.266 19.438 27.297 1 96.69 437 TYR B O 1
ATOM 8241 N N . THR B 1 438 ? 27.328 20.641 29.172 1 96.38 438 THR B N 1
ATOM 8242 C CA . THR B 1 438 ? 28.109 19.625 29.906 1 96.38 438 THR B CA 1
ATOM 8243 C C . THR B 1 438 ? 27.297 18.344 30.062 1 96.38 438 THR B C 1
ATOM 8245 O O . THR B 1 438 ? 27.844 17.25 30.016 1 96.38 438 THR B O 1
ATOM 8248 N N . ALA B 1 439 ? 26.078 18.5 30.328 1 96.75 439 ALA B N 1
ATOM 8249 C CA . ALA B 1 439 ? 25.203 17.344 30.453 1 96.75 439 ALA B CA 1
ATOM 8250 C C . ALA B 1 439 ? 25.188 16.531 29.156 1 96.75 439 ALA B C 1
ATOM 8252 O O . ALA B 1 439 ? 25.172 15.297 29.203 1 96.75 439 ALA B O 1
ATOM 8253 N N . ILE B 1 440 ? 25.141 17.172 28.016 1 97.06 440 ILE B N 1
ATOM 8254 C CA . ILE B 1 440 ? 25.156 16.5 26.719 1 97.06 440 ILE B CA 1
ATOM 8255 C C . ILE B 1 440 ? 26.5 15.797 26.516 1 97.06 440 ILE B C 1
ATOM 8257 O O . ILE B 1 440 ? 26.547 14.68 26 1 97.06 440 ILE B O 1
ATOM 8261 N N . GLN B 1 441 ? 27.547 16.484 26.922 1 96.56 441 GLN B N 1
ATOM 8262 C CA . GLN B 1 441 ? 28.875 15.883 26.812 1 96.56 441 GLN B CA 1
ATOM 8263 C C . GLN B 1 441 ? 28.938 14.547 27.562 1 96.56 441 GLN B C 1
ATOM 8265 O O . GLN B 1 441 ? 29.594 13.609 27.109 1 96.56 441 GLN B O 1
ATOM 8270 N N . LYS B 1 442 ? 28.312 14.508 28.625 1 96.56 442 LYS B N 1
ATOM 8271 C CA . LYS B 1 442 ? 28.344 13.32 29.469 1 96.56 442 LYS B CA 1
ATOM 8272 C C . LYS B 1 442 ? 27.594 12.156 28.812 1 96.56 442 LYS B C 1
ATOM 8274 O O . LYS B 1 442 ? 27.75 11.008 29.234 1 96.56 442 LYS B O 1
ATOM 8279 N N . LEU B 1 443 ? 26.797 12.406 27.812 1 97.12 443 LEU B N 1
ATOM 8280 C CA . LEU B 1 443 ? 26.078 11.352 27.109 1 97.12 443 LEU B CA 1
ATOM 8281 C C . LEU B 1 443 ? 26.969 10.672 26.078 1 97.12 443 LEU B C 1
ATOM 8283 O O . LEU B 1 443 ? 26.578 9.688 25.453 1 97.12 443 LEU B O 1
ATOM 8287 N N . ARG B 1 444 ? 28.203 11.117 25.891 1 96.88 444 ARG B N 1
ATOM 8288 C CA . ARG B 1 444 ? 29.125 10.664 24.844 1 96.88 444 ARG B CA 1
ATOM 8289 C C . ARG B 1 444 ? 29.266 9.148 24.875 1 96.88 444 ARG B C 1
ATOM 8291 O O . ARG B 1 444 ? 29.156 8.492 23.828 1 96.88 444 ARG B O 1
ATOM 8298 N N . PRO B 1 445 ? 29.406 8.531 26.016 1 97 445 PRO B N 1
ATOM 8299 C CA . PRO B 1 445 ? 29.578 7.078 26 1 97 445 PRO B CA 1
ATOM 8300 C C . PRO B 1 445 ? 28.391 6.344 25.406 1 97 445 PRO B C 1
ATOM 8302 O O . PRO B 1 445 ? 28.547 5.297 24.781 1 97 445 PRO B O 1
ATOM 8305 N N . ARG B 1 446 ? 27.219 6.852 25.641 1 96.56 446 ARG B N 1
ATOM 8306 C CA . ARG B 1 446 ? 26.016 6.23 25.094 1 96.56 446 ARG B CA 1
ATOM 8307 C C . ARG B 1 446 ? 25.984 6.312 23.578 1 96.56 446 ARG B C 1
ATOM 8309 O O . ARG B 1 446 ? 25.594 5.359 22.891 1 96.56 446 ARG B O 1
ATOM 8316 N N . PHE B 1 447 ? 26.375 7.434 23.062 1 96.31 447 PHE B N 1
ATOM 8317 C CA . PHE B 1 447 ? 26.453 7.625 21.625 1 96.31 447 PHE B CA 1
ATOM 8318 C C . PHE B 1 447 ? 27.484 6.691 21 1 96.31 447 PHE B C 1
ATOM 8320 O O . PHE B 1 447 ? 27.203 6.047 19.984 1 96.31 447 PHE B O 1
ATOM 8327 N N . GLU B 1 448 ? 28.641 6.656 21.641 1 95.5 448 GLU B N 1
ATOM 8328 C CA . GLU B 1 448 ? 29.703 5.797 21.141 1 95.5 448 GLU B CA 1
ATOM 8329 C C . GLU B 1 448 ? 29.312 4.324 21.219 1 95.5 448 GLU B C 1
ATOM 8331 O O . GLU B 1 448 ? 29.609 3.553 20.297 1 95.5 448 GLU B O 1
ATOM 8336 N N . ALA B 1 449 ? 28.641 4.012 22.281 1 95.38 449 ALA B N 1
ATOM 8337 C CA . ALA B 1 449 ? 28.156 2.643 22.422 1 95.38 449 ALA B CA 1
ATOM 8338 C C . ALA B 1 449 ? 27.156 2.297 21.312 1 95.38 449 ALA B C 1
ATOM 8340 O O . ALA B 1 449 ? 27.062 1.144 20.891 1 95.38 449 ALA B O 1
ATOM 8341 N N . ALA B 1 450 ? 26.453 3.266 20.844 1 94 450 ALA B N 1
ATOM 8342 C CA . ALA B 1 450 ? 25.469 3.066 19.781 1 94 450 ALA B CA 1
ATOM 8343 C C . ALA B 1 450 ? 26.125 3.111 18.406 1 94 450 ALA B C 1
ATOM 8345 O O . ALA B 1 450 ? 25.469 2.9 17.375 1 94 450 ALA B O 1
ATOM 8346 N N . GLY B 1 451 ? 27.422 3.365 18.359 1 91.5 451 GLY B N 1
ATOM 8347 C CA . GLY B 1 451 ? 28.172 3.328 17.125 1 91.5 451 GLY B CA 1
ATOM 8348 C C . GLY B 1 451 ? 28.312 4.691 16.469 1 91.5 451 GLY B C 1
ATOM 8349 O O . GLY B 1 451 ? 28.703 4.789 15.305 1 91.5 451 GLY B O 1
ATOM 8350 N N . TYR B 1 452 ? 28.016 5.766 17.188 1 94.31 452 TYR B N 1
ATOM 8351 C CA . TYR B 1 452 ? 28.125 7.113 16.656 1 94.31 452 TYR B CA 1
ATOM 8352 C C . TYR B 1 452 ? 29.391 7.797 17.141 1 94.31 452 TYR B C 1
ATOM 8354 O O . TYR B 1 452 ? 29.844 7.543 18.25 1 94.31 452 TYR B O 1
ATOM 8362 N N . LYS B 1 453 ? 29.906 8.586 16.234 1 94.88 453 LYS B N 1
ATOM 8363 C CA . LYS B 1 453 ? 30.984 9.484 16.641 1 94.88 453 LYS B CA 1
ATOM 8364 C C . LYS B 1 453 ? 30.422 10.781 17.234 1 94.88 453 LYS B C 1
ATOM 8366 O O . LYS B 1 453 ? 29.438 11.32 16.734 1 94.88 453 LYS B O 1
ATOM 8371 N N . PHE B 1 454 ? 31.031 11.18 18.297 1 96.56 454 PHE B N 1
ATOM 8372 C CA . PHE B 1 454 ? 30.609 12.352 19.047 1 96.56 454 PHE B CA 1
ATOM 8373 C C . PHE B 1 454 ? 31.734 13.383 19.109 1 96.56 454 PHE B C 1
ATOM 8375 O O . PHE B 1 454 ? 32.75 13.164 19.797 1 96.56 454 PHE B O 1
ATOM 8382 N N . GLU B 1 455 ? 31.516 14.555 18.375 1 96.38 455 GLU B N 1
ATOM 8383 C CA . GLU B 1 455 ? 32.562 15.578 18.281 1 96.38 455 GLU B CA 1
ATOM 8384 C C . GLU B 1 455 ? 32.125 16.875 18.953 1 96.38 455 GLU B C 1
ATOM 8386 O O . GLU B 1 455 ? 31.031 17.391 18.672 1 96.38 455 GLU B O 1
ATOM 8391 N N . ASP B 1 456 ? 33 17.453 19.797 1 96.81 456 ASP B N 1
ATOM 8392 C CA . ASP B 1 456 ? 32.812 18.797 20.344 1 96.81 456 ASP B CA 1
ATOM 8393 C C . ASP B 1 456 ? 33.344 19.859 19.375 1 96.81 456 ASP B C 1
ATOM 8395 O O . ASP B 1 456 ? 34.531 20.188 19.406 1 96.81 456 ASP B O 1
ATOM 8399 N N . ARG B 1 457 ? 32.562 20.438 18.641 1 96.38 457 ARG B N 1
ATOM 8400 C CA . ARG B 1 457 ? 33.031 21.359 17.609 1 96.38 457 ARG B CA 1
ATOM 8401 C C . ARG B 1 457 ? 33.281 22.75 18.203 1 96.38 457 ARG B C 1
ATOM 8403 O O . ARG B 1 457 ? 34.219 23.438 17.781 1 96.38 457 ARG B O 1
ATOM 8410 N N . LYS B 1 458 ? 32.312 23.219 19.047 1 96.81 458 LYS B N 1
ATOM 8411 C CA . LYS B 1 458 ? 32.438 24.531 19.672 1 96.81 458 LYS B CA 1
ATOM 8412 C C . LYS B 1 458 ? 31.875 24.531 21.094 1 96.81 458 LYS B C 1
ATOM 8414 O O . LYS B 1 458 ? 30.828 23.938 21.344 1 96.81 458 LYS B O 1
ATOM 8419 N N . GLY B 1 459 ? 32.594 25.188 21.984 1 95.56 459 GLY B N 1
ATOM 8420 C CA . GLY B 1 459 ? 32.125 25.328 23.359 1 95.56 459 GLY B CA 1
ATOM 8421 C C . GLY B 1 459 ? 31.078 26.422 23.516 1 95.56 459 GLY B C 1
ATOM 8422 O O . GLY B 1 459 ? 30.719 27.094 22.531 1 95.56 459 GLY B O 1
ATOM 8423 N N . THR B 1 460 ? 30.547 26.453 24.766 1 95.75 460 THR B N 1
ATOM 8424 C CA . THR B 1 460 ? 29.578 27.5 25.047 1 95.75 460 THR B CA 1
ATOM 8425 C C . THR B 1 460 ? 30.266 28.844 25.234 1 95.75 460 THR B C 1
ATOM 8427 O O . THR B 1 460 ? 31.484 28.906 25.406 1 95.75 460 THR B O 1
ATOM 8430 N N . GLU B 1 461 ? 29.531 29.938 25.062 1 93.31 461 GLU B N 1
ATOM 8431 C CA . GLU B 1 461 ? 30 31.312 25.266 1 93.31 461 GLU B CA 1
ATOM 8432 C C . GLU B 1 461 ? 29.109 32.062 26.266 1 93.31 461 GLU B C 1
ATOM 8434 O O . GLU B 1 461 ? 27.922 31.734 26.375 1 93.31 461 GLU B O 1
ATOM 8439 N N . CYS B 1 462 ? 29.922 32.781 27.156 1 85.19 462 CYS B N 1
ATOM 8440 C CA . CYS B 1 462 ? 29.141 33.625 28.047 1 85.19 462 CYS B CA 1
ATOM 8441 C C . CYS B 1 462 ? 28.891 35 27.438 1 85.19 462 CYS B C 1
ATOM 8443 O O . CYS B 1 462 ? 29.812 35.594 26.859 1 85.19 462 CYS B O 1
ATOM 8445 N N . CYS B 1 463 ? 27.734 35.688 27.469 1 79.62 463 CYS B N 1
ATOM 8446 C CA . CYS B 1 463 ? 26.344 35.406 27.766 1 79.62 463 CYS B CA 1
ATOM 8447 C C . CYS B 1 463 ? 25.422 36.312 26.938 1 79.62 463 CYS B C 1
ATOM 8449 O O . CYS B 1 463 ? 25.828 37.375 26.5 1 79.62 463 CYS B O 1
ATOM 8451 N N . THR B 1 464 ? 24.375 35.812 26.438 1 81.31 464 THR B N 1
ATOM 8452 C CA . THR B 1 464 ? 23.266 36.562 25.891 1 81.31 464 THR B CA 1
ATOM 8453 C C . THR B 1 464 ? 22.109 36.656 26.891 1 81.31 464 THR B C 1
ATOM 8455 O O . THR B 1 464 ? 21.531 35.625 27.25 1 81.31 464 THR B O 1
ATOM 8458 N N . ASP B 1 465 ? 21.781 37.812 27.375 1 85.25 465 ASP B N 1
ATOM 8459 C CA . ASP B 1 465 ? 20.734 38.062 28.359 1 85.25 465 ASP B CA 1
ATOM 8460 C C . ASP B 1 465 ? 20.938 37.188 29.594 1 85.25 465 ASP B C 1
ATOM 8462 O O . ASP B 1 465 ? 19.984 36.531 30.062 1 85.25 465 ASP B O 1
ATOM 8466 N N . GLY B 1 466 ? 22.141 37.031 29.984 1 87.88 466 GLY B N 1
ATOM 8467 C CA . GLY B 1 466 ? 22.484 36.312 31.219 1 87.88 466 GLY B CA 1
ATOM 8468 C C . GLY B 1 466 ? 22.5 34.812 31.062 1 87.88 466 GLY B C 1
ATOM 8469 O O . GLY B 1 466 ? 22.656 34.094 32.031 1 87.88 466 GLY B O 1
ATOM 8470 N N . ARG B 1 467 ? 22.312 34.375 29.859 1 93 467 ARG B N 1
ATOM 8471 C CA . ARG B 1 467 ? 22.297 32.938 29.625 1 93 467 ARG B CA 1
ATOM 8472 C C . ARG B 1 467 ? 23.453 32.5 28.719 1 93 467 ARG B C 1
ATOM 8474 O O . ARG B 1 467 ? 23.859 33.25 27.828 1 93 467 ARG B O 1
ATOM 8481 N N . LYS B 1 468 ? 23.938 31.281 29.016 1 93.06 468 LYS B N 1
ATOM 8482 C CA . LYS B 1 468 ? 24.953 30.719 28.125 1 93.06 468 LYS B CA 1
ATOM 8483 C C . LYS B 1 468 ? 24.422 30.578 26.703 1 93.06 468 LYS B C 1
ATOM 8485 O O . LYS B 1 468 ? 23.234 30.359 26.5 1 93.06 468 LYS B O 1
ATOM 8490 N N . THR B 1 469 ? 25.328 30.812 25.734 1 93.56 469 THR B N 1
ATOM 8491 C CA . THR B 1 469 ? 24.984 30.672 24.328 1 93.56 469 THR B CA 1
ATOM 8492 C C . THR B 1 469 ? 25.984 29.781 23.609 1 93.56 469 THR B C 1
ATOM 8494 O O . THR B 1 469 ? 26.969 29.328 24.203 1 93.56 469 THR B O 1
ATOM 8497 N N . SER B 1 470 ? 25.641 29.391 22.453 1 93.94 470 SER B N 1
ATOM 8498 C CA . SER B 1 470 ? 26.516 28.625 21.562 1 93.94 470 SER B CA 1
ATOM 8499 C C . SER B 1 470 ? 26.672 27.188 22.062 1 93.94 470 SER B C 1
ATOM 8501 O O . SER B 1 470 ? 25.766 26.641 22.688 1 93.94 470 SER B O 1
ATOM 8503 N N . GLY B 1 471 ? 27.703 26.547 21.656 1 95.69 471 GLY B N 1
ATOM 8504 C CA . GLY B 1 471 ? 27.859 25.109 21.797 1 95.69 471 GLY B CA 1
ATOM 8505 C C . GLY B 1 471 ? 27.422 24.328 20.578 1 95.69 471 GLY B C 1
ATOM 8506 O O . GLY B 1 471 ? 26.312 24.531 20.078 1 95.69 471 GLY B O 1
ATOM 8507 N N . ILE B 1 472 ? 28.391 23.656 20.047 1 97.38 472 ILE B N 1
ATOM 8508 C CA . ILE B 1 472 ? 28.094 22.891 18.844 1 97.38 472 ILE B CA 1
ATOM 8509 C C . ILE B 1 472 ? 28.688 21.484 18.969 1 97.38 472 ILE B C 1
ATOM 8511 O O . ILE B 1 472 ? 29.891 21.344 19.203 1 97.38 472 ILE B O 1
ATOM 8515 N N . PHE B 1 473 ? 27.859 20.516 18.938 1 97.56 473 PHE B N 1
ATOM 8516 C CA . PHE B 1 473 ? 28.312 19.125 18.781 1 97.56 473 PHE B CA 1
ATOM 8517 C C . PHE B 1 473 ? 28 18.625 17.375 1 97.56 473 PHE B C 1
ATOM 8519 O O . PHE B 1 473 ? 27.062 19.094 16.734 1 97.56 473 PHE B O 1
ATOM 8526 N N . VAL B 1 474 ? 28.781 17.781 16.875 1 96.75 474 VAL B N 1
ATOM 8527 C CA . VAL B 1 474 ? 28.516 17.062 15.641 1 96.75 474 VAL B CA 1
ATOM 8528 C C . VAL B 1 474 ? 28.516 15.562 15.906 1 96.75 474 VAL B C 1
ATOM 8530 O O . VAL B 1 474 ? 29.5 15.016 16.406 1 96.75 474 VAL B O 1
ATOM 8533 N N . ILE B 1 475 ? 27.406 14.93 15.648 1 95.81 475 ILE B N 1
ATOM 8534 C CA . ILE B 1 475 ? 27.281 13.477 15.711 1 95.81 475 ILE B CA 1
ATOM 8535 C C . ILE B 1 475 ? 27.297 12.891 14.305 1 95.81 475 ILE B C 1
ATOM 8537 O O . ILE B 1 475 ? 26.547 13.336 13.43 1 95.81 475 ILE B O 1
ATOM 8541 N N . TYR B 1 476 ? 28.125 11.969 14.078 1 91.88 476 TYR B N 1
ATOM 8542 C CA . TYR B 1 476 ? 28.234 11.539 12.688 1 91.88 476 TYR B CA 1
ATOM 8543 C C . TYR B 1 476 ? 28.562 10.055 12.602 1 91.88 476 TYR B C 1
ATOM 8545 O O . TYR B 1 476 ? 29.062 9.469 13.57 1 91.88 476 TYR B O 1
ATOM 8553 N N . ARG B 1 477 ? 28.094 9.461 11.562 1 86.19 477 ARG B N 1
ATOM 8554 C CA . ARG B 1 477 ? 28.438 8.086 11.203 1 86.19 477 ARG B CA 1
ATOM 8555 C C . ARG B 1 477 ? 28.297 7.867 9.695 1 86.19 477 ARG B C 1
ATOM 8557 O O . ARG B 1 477 ? 27.281 8.227 9.102 1 86.19 477 ARG B O 1
ATOM 8564 N N . ASN B 1 478 ? 29.156 7.148 9.07 1 73.69 478 ASN B N 1
ATOM 8565 C CA . ASN B 1 478 ? 29.125 6.68 7.691 1 73.69 478 ASN B CA 1
ATOM 8566 C C . ASN B 1 478 ? 28.641 7.77 6.738 1 73.69 478 ASN B C 1
ATOM 8568 O O . ASN B 1 478 ? 27.734 7.547 5.941 1 73.69 478 ASN B O 1
ATOM 8572 N N . GLY B 1 479 ? 29.109 9.016 6.938 1 73.38 479 GLY B N 1
ATOM 8573 C CA . GLY B 1 479 ? 28.828 10.086 6 1 73.38 479 GLY B CA 1
ATOM 8574 C C . GLY B 1 479 ? 27.594 10.883 6.371 1 73.38 479 GLY B C 1
ATOM 8575 O O . GLY B 1 479 ? 27.266 11.875 5.711 1 73.38 479 GLY B O 1
ATOM 8576 N N . TRP B 1 480 ? 26.938 10.453 7.391 1 82.38 480 TRP B N 1
ATOM 8577 C CA . TRP B 1 480 ? 25.766 11.195 7.855 1 82.38 480 TRP B CA 1
ATOM 8578 C C . TRP B 1 480 ? 26.078 11.961 9.141 1 82.38 480 TRP B C 1
ATOM 8580 O O . TRP B 1 480 ? 26.812 11.469 9.992 1 82.38 480 TRP B O 1
ATOM 8590 N N . GLY B 1 481 ? 25.562 13.148 9.133 1 89.75 481 GLY B N 1
ATOM 8591 C CA . GLY B 1 481 ? 25.859 13.969 10.297 1 89.75 481 GLY B CA 1
ATOM 8592 C C . GLY B 1 481 ? 24.672 14.758 10.797 1 89.75 481 GLY B C 1
ATOM 8593 O O . GLY B 1 481 ? 23.797 15.133 10.016 1 89.75 481 GLY B O 1
ATOM 8594 N N . VAL B 1 482 ? 24.641 14.891 12.062 1 95.31 482 VAL B N 1
ATOM 8595 C CA . VAL B 1 482 ? 23.656 15.742 12.727 1 95.31 482 VAL B CA 1
ATOM 8596 C C . VAL B 1 482 ? 24.359 16.891 13.453 1 95.31 482 VAL B C 1
ATOM 8598 O O . VAL B 1 482 ? 25.281 16.641 14.25 1 95.31 482 VAL B O 1
ATOM 8601 N N . ASP B 1 483 ? 24.031 18.047 13.078 1 96.06 483 ASP B N 1
ATOM 8602 C CA . ASP B 1 483 ? 24.516 19.219 13.805 1 96.06 483 ASP B CA 1
ATOM 8603 C C . ASP B 1 483 ? 23.641 19.5 15.023 1 96.06 483 ASP B C 1
ATOM 8605 O O . ASP B 1 483 ? 22.422 19.641 14.898 1 96.06 483 ASP B O 1
ATOM 8609 N N . PHE B 1 484 ? 24.266 19.547 16.094 1 95.56 484 PHE B N 1
ATOM 8610 C CA . PHE B 1 484 ? 23.641 19.734 17.391 1 95.56 484 PHE B CA 1
ATOM 8611 C C . PHE B 1 484 ? 24.016 21.094 17.984 1 95.56 484 PHE B C 1
ATOM 8613 O O . PHE B 1 484 ? 25.109 21.266 18.516 1 95.56 484 PHE B O 1
ATOM 8620 N N . TYR B 1 485 ? 23.047 22.109 17.938 1 96.44 485 TYR B N 1
ATOM 8621 C CA . TYR B 1 485 ? 23.375 23.516 18.203 1 96.44 485 TYR B CA 1
ATOM 8622 C C . TYR B 1 485 ? 22.844 23.938 19.562 1 96.44 485 TYR B C 1
ATOM 8624 O O . TYR B 1 485 ? 21.656 23.766 19.859 1 96.44 485 TYR B O 1
ATOM 8632 N N . GLY B 1 486 ? 23.688 24.562 20.312 1 96 486 GLY B N 1
ATOM 8633 C CA . GLY B 1 486 ? 23.25 25.156 21.562 1 96 486 GLY B CA 1
ATOM 8634 C C . GLY B 1 486 ? 22.594 26.516 21.375 1 96 486 GLY B C 1
ATOM 8635 O O . GLY B 1 486 ? 23.016 27.312 20.547 1 96 486 GLY B O 1
ATOM 8636 N N . ARG B 1 487 ? 21.469 26.75 22.109 1 95.5 487 ARG B N 1
ATOM 8637 C CA . ARG B 1 487 ? 20.719 28 22.109 1 95.5 487 ARG B CA 1
ATOM 8638 C C . ARG B 1 487 ? 20.484 28.484 23.547 1 95.5 487 ARG B C 1
ATOM 8640 O O . ARG B 1 487 ? 20.312 27.672 24.453 1 95.5 487 ARG B O 1
ATOM 8647 N N . PRO B 1 488 ? 20.484 29.797 23.703 1 94.69 488 PRO B N 1
ATOM 8648 C CA . PRO B 1 488 ? 20.25 30.297 25.062 1 94.69 488 PRO B CA 1
ATOM 8649 C C . PRO B 1 488 ? 18.844 30 25.562 1 94.69 488 PRO B C 1
ATOM 8651 O O . PRO B 1 488 ? 18.609 29.922 26.781 1 94.69 488 PRO B O 1
ATOM 8654 N N . LYS B 1 489 ? 17.922 29.891 24.641 1 94.44 489 LYS B N 1
ATOM 8655 C CA . LYS B 1 489 ? 16.531 29.641 24.984 1 94.44 489 LYS B CA 1
ATOM 8656 C C . LYS B 1 489 ? 15.883 28.719 23.953 1 94.44 489 LYS B C 1
ATOM 8658 O O . LYS B 1 489 ? 16.188 28.797 22.75 1 94.44 489 LYS B O 1
ATOM 8663 N N . LEU B 1 490 ? 15.008 27.875 24.5 1 95.94 490 LEU B N 1
ATOM 8664 C CA . LEU B 1 490 ? 14.211 27.016 23.625 1 95.94 490 LEU B CA 1
ATOM 8665 C C . LEU B 1 490 ? 12.727 27.203 23.891 1 95.94 490 LEU B C 1
ATOM 8667 O O . LEU B 1 490 ? 12.328 27.547 25.016 1 95.94 490 LEU B O 1
ATOM 8671 N N . GLU B 1 491 ? 11.938 27.016 22.938 1 96.12 491 GLU B N 1
ATOM 8672 C CA . GLU B 1 491 ? 10.5 27.172 23.109 1 96.12 491 GLU B CA 1
ATOM 8673 C C . GLU B 1 491 ? 9.922 26.078 24.016 1 96.12 491 GLU B C 1
ATOM 8675 O O . GLU B 1 491 ? 8.938 26.312 24.719 1 96.12 491 GLU B O 1
ATOM 8680 N N . SER B 1 492 ? 10.578 24.938 24.031 1 96.56 492 SER B N 1
ATOM 8681 C CA . SER B 1 492 ? 10.133 23.859 24.906 1 96.56 492 SER B CA 1
ATOM 8682 C C . SER B 1 492 ? 10.156 24.297 26.375 1 96.56 492 SER B C 1
ATOM 8684 O O . SER B 1 492 ? 9.211 24.031 27.125 1 96.56 492 SER B O 1
ATOM 8686 N N . GLU B 1 493 ? 11.227 24.891 26.781 1 94.5 493 GLU B N 1
ATOM 8687 C CA . GLU B 1 493 ? 11.305 25.344 28.156 1 94.5 493 GLU B CA 1
ATOM 8688 C C . GLU B 1 493 ? 10.258 26.422 28.453 1 94.5 493 GLU B C 1
ATOM 8690 O O . GLU B 1 493 ? 9.695 26.469 29.547 1 94.5 493 GLU B O 1
ATOM 8695 N N . MET B 1 494 ? 9.984 27.266 27.469 1 94.31 494 MET B N 1
ATOM 8696 C CA . MET B 1 494 ? 8.984 28.312 27.625 1 94.31 494 MET B CA 1
ATOM 8697 C C . MET B 1 494 ? 7.586 27.719 27.766 1 94.31 494 MET B C 1
ATOM 8699 O O . MET B 1 494 ? 6.785 28.203 28.578 1 94.31 494 MET B O 1
ATOM 8703 N N . LEU B 1 495 ? 7.293 26.703 26.969 1 96.25 495 LEU B N 1
ATOM 8704 C CA . LEU B 1 495 ? 6.004 26.031 27.047 1 96.25 495 LEU B CA 1
ATOM 8705 C C . LEU B 1 495 ? 5.809 25.391 28.422 1 96.25 495 LEU B C 1
ATOM 8707 O O . LEU B 1 495 ? 4.762 25.562 29.047 1 96.25 495 LEU B O 1
ATOM 8711 N N . VAL B 1 496 ? 6.824 24.75 28.906 1 95.06 496 VAL B N 1
ATOM 8712 C CA . VAL B 1 496 ? 6.742 24.094 30.203 1 95.06 496 VAL B CA 1
ATOM 8713 C C . VAL B 1 496 ? 6.551 25.125 31.297 1 95.06 496 VAL B C 1
ATOM 8715 O O . VAL B 1 496 ? 5.777 24.906 32.25 1 95.06 496 VAL B O 1
ATOM 8718 N N . ALA B 1 497 ? 7.23 26.219 31.188 1 93.62 497 ALA B N 1
ATOM 8719 C CA . ALA B 1 497 ? 7.094 27.297 32.156 1 93.62 497 ALA B CA 1
ATOM 8720 C C . ALA B 1 497 ? 5.66 27.812 32.188 1 93.62 497 ALA B C 1
ATOM 8722 O O . ALA B 1 497 ? 5.199 28.297 33.25 1 93.62 497 ALA B O 1
ATOM 8723 N N . ASN B 1 498 ? 4.965 27.672 31.125 1 91.25 498 ASN B N 1
ATOM 8724 C CA . ASN B 1 498 ? 3.586 28.141 31.031 1 91.25 498 ASN B CA 1
ATOM 8725 C C . ASN B 1 498 ? 2.59 27 31.266 1 91.25 498 ASN B C 1
ATOM 8727 O O . ASN B 1 498 ? 1.404 27.141 30.953 1 91.25 498 ASN B O 1
ATOM 8731 N N . GLY B 1 499 ? 3.068 25.859 31.672 1 90.38 499 GLY B N 1
ATOM 8732 C CA . GLY B 1 499 ? 2.207 24.75 32.031 1 90.38 499 GLY B CA 1
ATOM 8733 C C . GLY B 1 499 ? 1.767 23.938 30.828 1 90.38 499 GLY B C 1
ATOM 8734 O O . GLY B 1 499 ? 0.782 23.188 30.891 1 90.38 499 GLY B O 1
ATOM 8735 N N . GLN B 1 500 ? 2.434 24.062 29.703 1 94.06 500 GLN B N 1
ATOM 8736 C CA . GLN B 1 500 ? 2.1 23.312 28.484 1 94.06 500 GLN B CA 1
ATOM 8737 C C . GLN B 1 500 ? 3.154 22.25 28.188 1 94.06 500 GLN B C 1
ATOM 8739 O O . GLN B 1 500 ? 4.289 22.344 28.672 1 94.06 500 GLN B O 1
ATOM 8744 N N . GLN B 1 501 ? 2.752 21.25 27.469 1 95.81 501 GLN B N 1
ATOM 8745 C CA . GLN B 1 501 ? 3.697 20.234 27.031 1 95.81 501 GLN B CA 1
ATOM 8746 C C . GLN B 1 501 ? 4.52 20.719 25.844 1 95.81 501 GLN B C 1
ATOM 8748 O O . GLN B 1 501 ? 4.012 21.453 24.984 1 95.81 501 GLN B O 1
ATOM 8753 N N . PRO B 1 502 ? 5.789 20.297 25.812 1 97.81 502 PRO B N 1
ATOM 8754 C CA . PRO B 1 502 ? 6.535 20.578 24.578 1 97.81 502 PRO B CA 1
ATOM 8755 C C . PRO B 1 502 ? 5.855 20 23.328 1 97.81 502 PRO B C 1
ATOM 8757 O O . PRO B 1 502 ? 5.18 18.969 23.406 1 97.81 502 PRO B O 1
ATOM 8760 N N . THR B 1 503 ? 6.027 20.734 22.234 1 98.56 503 THR B N 1
ATOM 8761 C CA . THR B 1 503 ? 5.465 20.281 20.969 1 98.56 503 THR B CA 1
ATOM 8762 C C . THR B 1 503 ? 6.285 19.125 20.406 1 98.56 503 THR B C 1
ATOM 8764 O O . THR B 1 503 ? 7.52 19.172 20.422 1 98.56 503 THR B O 1
ATOM 8767 N N . LYS B 1 504 ? 5.582 18.109 20 1 98.56 504 LYS B N 1
ATOM 8768 C CA . LYS B 1 504 ? 6.219 16.969 19.344 1 98.56 504 LYS B CA 1
ATOM 8769 C C . LYS B 1 504 ? 5.672 16.75 17.938 1 98.56 504 LYS B C 1
ATOM 8771 O O . LYS B 1 504 ? 4.477 16.938 17.703 1 98.56 504 LYS B O 1
ATOM 8776 N N . VAL B 1 505 ? 6.516 16.422 17.016 1 98.38 505 VAL B N 1
ATOM 8777 C CA . VAL B 1 505 ? 6.117 16.047 15.656 1 98.38 505 VAL B CA 1
ATOM 8778 C C . VAL B 1 505 ? 6.41 14.57 15.414 1 98.38 505 VAL B C 1
ATOM 8780 O O . VAL B 1 505 ? 7.324 14 16.031 1 98.38 505 VAL B O 1
ATOM 8783 N N . MET B 1 506 ? 5.586 14.008 14.633 1 97.06 506 MET B N 1
ATOM 8784 C CA . MET B 1 506 ? 5.867 12.641 14.203 1 97.06 506 MET B CA 1
ATOM 8785 C C . MET B 1 506 ? 7.004 12.609 13.188 1 97.06 506 MET B C 1
ATOM 8787 O O . MET B 1 506 ? 6.922 13.25 12.141 1 97.06 506 MET B O 1
ATOM 8791 N N . PHE B 1 507 ? 8.039 11.977 13.555 1 96.12 507 PHE B N 1
ATOM 8792 C CA . PHE B 1 507 ? 9.234 11.844 12.727 1 96.12 507 PHE B CA 1
ATOM 8793 C C . PHE B 1 507 ? 9.648 10.383 12.609 1 96.12 507 PHE B C 1
ATOM 8795 O O . PHE B 1 507 ? 10.172 9.797 13.562 1 96.12 507 PHE B O 1
ATOM 8802 N N . ALA B 1 508 ? 9.398 9.773 11.406 1 93.44 508 ALA B N 1
ATOM 8803 C CA . ALA B 1 508 ? 9.773 8.383 11.148 1 93.44 508 ALA B CA 1
ATOM 8804 C C . ALA B 1 508 ? 9.258 7.465 12.258 1 93.44 508 ALA B C 1
ATOM 8806 O O . ALA B 1 508 ? 10.023 6.703 12.844 1 93.44 508 ALA B O 1
ATOM 8807 N N . VAL B 1 509 ? 8.039 7.609 12.688 1 91.25 509 VAL B N 1
ATOM 8808 C CA . VAL B 1 509 ? 7.258 6.742 13.555 1 91.25 509 VAL B CA 1
ATOM 8809 C C . VAL B 1 509 ? 7.617 7.004 15.016 1 91.25 509 VAL B C 1
ATOM 8811 O O . VAL B 1 509 ? 7.309 6.195 15.898 1 91.25 509 VAL B O 1
ATOM 8814 N N . GLN B 1 510 ? 8.297 8.031 15.266 1 95.81 510 GLN B N 1
ATOM 8815 C CA . GLN B 1 510 ? 8.609 8.445 16.625 1 95.81 510 GLN B CA 1
ATOM 8816 C C . GLN B 1 510 ? 8.203 9.898 16.875 1 95.81 510 GLN B C 1
ATOM 8818 O O . GLN B 1 510 ? 8.422 10.758 16.016 1 95.81 510 GLN B O 1
ATOM 8823 N N . TRP B 1 511 ? 7.586 10.117 17.984 1 97.5 511 TRP B N 1
ATOM 8824 C CA . TRP B 1 511 ? 7.332 11.492 18.375 1 97.5 511 TRP B CA 1
ATOM 8825 C C . TRP B 1 511 ? 8.609 12.164 18.891 1 97.5 511 TRP B C 1
ATOM 8827 O O . TRP B 1 511 ? 9.234 11.68 19.828 1 97.5 511 TRP B O 1
ATOM 8837 N N . VAL B 1 512 ? 8.992 13.203 18.234 1 98 512 VAL B N 1
ATOM 8838 C CA . VAL B 1 512 ? 10.188 13.922 18.656 1 98 512 VAL B CA 1
ATOM 8839 C C . VAL B 1 512 ? 9.844 15.391 18.906 1 98 512 VAL B C 1
ATOM 8841 O O . VAL B 1 512 ? 9 15.969 18.219 1 98 512 VAL B O 1
ATOM 8844 N N . THR B 1 513 ? 10.547 15.953 19.859 1 98.44 513 THR B N 1
ATOM 8845 C CA . THR B 1 513 ? 10.273 17.328 20.25 1 98.44 513 THR B CA 1
ATOM 8846 C C . THR B 1 513 ? 10.703 18.297 19.141 1 98.44 513 THR B C 1
ATOM 8848 O O . THR B 1 513 ? 11.75 18.109 18.516 1 98.44 513 THR B O 1
ATOM 8851 N N . ALA B 1 514 ? 9.875 19.297 18.891 1 98.38 514 ALA B N 1
ATOM 8852 C CA . ALA B 1 514 ? 10.102 20.328 17.875 1 98.38 514 ALA B CA 1
ATOM 8853 C C . ALA B 1 514 ? 9.789 21.719 18.422 1 98.38 514 ALA B C 1
ATOM 8855 O O . ALA B 1 514 ? 9.625 21.891 19.625 1 98.38 514 ALA B O 1
ATOM 8856 N N . MET B 1 515 ? 9.914 22.672 17.578 1 97.5 515 MET B N 1
ATOM 8857 C CA . MET B 1 515 ? 9.539 24.031 17.953 1 97.5 515 MET B CA 1
ATOM 8858 C C . MET B 1 515 ? 8.055 24.125 18.25 1 97.5 515 MET B C 1
ATOM 8860 O O . MET B 1 515 ? 7.273 23.266 17.859 1 97.5 515 MET B O 1
ATOM 8864 N N . ARG B 1 516 ? 7.707 25.156 18.984 1 97.81 516 ARG B N 1
ATOM 8865 C CA . ARG B 1 516 ? 6.367 25.312 19.531 1 97.81 516 ARG B CA 1
ATOM 8866 C C . ARG B 1 516 ? 5.305 25.109 18.469 1 97.81 516 ARG B C 1
ATOM 8868 O O . ARG B 1 516 ? 4.367 24.328 18.641 1 97.81 516 ARG B O 1
ATOM 8875 N N . ASN B 1 517 ? 5.359 25.828 17.359 1 98.5 517 ASN B N 1
ATOM 8876 C CA . ASN B 1 517 ? 4.508 25.719 16.172 1 98.5 517 ASN B CA 1
ATOM 8877 C C . ASN B 1 517 ? 5.316 25.375 14.93 1 98.5 517 ASN B C 1
ATOM 8879 O O . ASN B 1 517 ? 5.738 26.266 14.188 1 98.5 517 ASN B O 1
ATOM 8883 N N . PRO B 1 518 ? 5.441 24.016 14.742 1 98.5 518 PRO B N 1
ATOM 8884 C CA . PRO B 1 518 ? 6.328 23.578 13.664 1 98.5 518 PRO B CA 1
ATOM 8885 C C . PRO B 1 518 ? 5.898 24.094 12.297 1 98.5 518 PRO B C 1
ATOM 8887 O O . PRO B 1 518 ? 6.75 24.406 11.461 1 98.5 518 PRO B O 1
ATOM 8890 N N . GLY B 1 519 ? 4.617 24.203 12.062 1 98.5 519 GLY B N 1
ATOM 8891 C CA . GLY B 1 519 ? 4.145 24.75 10.797 1 98.5 519 GLY B CA 1
ATOM 8892 C C . GLY B 1 519 ? 4.516 26.203 10.602 1 98.5 519 GLY B C 1
ATOM 8893 O O . GLY B 1 519 ? 4.992 26.578 9.531 1 98.5 519 GLY B O 1
ATOM 8894 N N . LEU B 1 520 ? 4.324 26.984 11.633 1 98.31 520 LEU B N 1
ATOM 8895 C CA . LEU B 1 520 ? 4.605 28.422 11.555 1 98.31 520 LEU B CA 1
ATOM 8896 C C . LEU B 1 520 ? 6.102 28.672 11.414 1 98.31 520 LEU B C 1
ATOM 8898 O O . LEU B 1 520 ? 6.523 29.453 10.562 1 98.31 520 LEU B O 1
ATOM 8902 N N . SER B 1 521 ? 6.879 28.031 12.297 1 97.56 521 SER B N 1
ATOM 8903 C CA . SER B 1 521 ? 8.32 28.25 12.242 1 97.56 521 SER B CA 1
ATOM 8904 C C . SER B 1 521 ? 8.898 27.828 10.891 1 97.56 521 SER B C 1
ATOM 8906 O O . SER B 1 521 ? 9.797 28.484 10.367 1 97.56 521 SER B O 1
ATOM 8908 N N . SER B 1 522 ? 8.375 26.75 10.32 1 96.88 522 SER B N 1
ATOM 8909 C CA . SER B 1 522 ? 8.844 26.312 9.008 1 96.88 522 SER B CA 1
ATOM 8910 C C . SER B 1 522 ? 8.469 27.328 7.922 1 96.88 522 SER B C 1
ATOM 8912 O O . SER B 1 522 ? 9.297 27.688 7.086 1 96.88 522 SER B O 1
ATOM 8914 N N . ARG B 1 523 ? 7.215 27.75 7.898 1 96.62 523 ARG B N 1
ATOM 8915 C CA . ARG B 1 523 ? 6.762 28.719 6.906 1 96.62 523 ARG B CA 1
ATOM 8916 C C . ARG B 1 523 ? 7.59 30 6.98 1 96.62 523 ARG B C 1
ATOM 8918 O O . ARG B 1 523 ? 8.023 30.516 5.953 1 96.62 523 ARG B O 1
ATOM 8925 N N . ASN B 1 524 ? 7.793 30.484 8.203 1 96.31 524 ASN B N 1
ATOM 8926 C CA . ASN B 1 524 ? 8.508 31.734 8.391 1 96.31 524 ASN B CA 1
ATOM 8927 C C . ASN B 1 524 ? 9.992 31.594 8.078 1 96.31 524 ASN B C 1
ATOM 8929 O O . ASN B 1 524 ? 10.625 32.562 7.617 1 96.31 524 ASN B O 1
ATOM 8933 N N . ARG B 1 525 ? 10.555 30.469 8.305 1 95.62 525 ARG B N 1
ATOM 8934 C CA . ARG B 1 525 ? 11.961 30.188 8.039 1 95.62 525 ARG B CA 1
ATOM 8935 C C . ARG B 1 525 ? 12.227 30.094 6.535 1 95.62 525 ARG B C 1
ATOM 8937 O O . ARG B 1 525 ? 13.219 30.625 6.039 1 95.62 525 ARG B O 1
ATOM 8944 N N . TYR B 1 526 ? 11.344 29.422 5.812 1 94.69 526 TYR B N 1
ATOM 8945 C CA . TYR B 1 526 ? 11.656 29.062 4.434 1 94.69 526 TYR B CA 1
ATOM 8946 C C . TYR B 1 526 ? 10.898 29.938 3.449 1 94.69 526 TYR B C 1
ATOM 8948 O O . TYR B 1 526 ? 11.32 30.109 2.301 1 94.69 526 TYR B O 1
ATOM 8956 N N . GLY B 1 527 ? 9.703 30.484 3.885 1 94.06 527 GLY B N 1
ATOM 8957 C CA . GLY B 1 527 ? 9.008 31.438 3.033 1 94.06 527 GLY B CA 1
ATOM 8958 C C . GLY B 1 527 ? 7.883 30.812 2.23 1 94.06 527 GLY B C 1
ATOM 8959 O O . GLY B 1 527 ? 7.406 29.719 2.562 1 94.06 527 GLY B O 1
ATOM 8960 N N . PRO B 1 528 ? 7.379 31.516 1.188 1 93.62 528 PRO B N 1
ATOM 8961 C CA . PRO B 1 528 ? 6.211 31.078 0.42 1 93.62 528 PRO B CA 1
ATOM 8962 C C . PRO B 1 528 ? 6.457 29.781 -0.351 1 93.62 528 PRO B C 1
ATOM 8964 O O . PRO B 1 528 ? 7.59 29.516 -0.757 1 93.62 528 PRO B O 1
ATOM 8967 N N . ASN B 1 529 ? 5.367 29 -0.585 1 95 529 ASN B N 1
ATOM 8968 C CA . ASN B 1 529 ? 5.391 27.75 -1.326 1 95 529 ASN B CA 1
ATOM 8969 C C . ASN B 1 529 ? 6.227 26.688 -0.61 1 95 529 ASN B C 1
ATOM 8971 O O . ASN B 1 529 ? 6.902 25.891 -1.255 1 95 529 ASN B O 1
ATOM 8975 N N . ILE B 1 530 ? 6.152 26.766 0.651 1 95.81 530 ILE B N 1
ATOM 8976 C CA . ILE B 1 530 ? 7.016 25.938 1.477 1 95.81 530 ILE B CA 1
ATOM 8977 C C . ILE B 1 530 ? 6.629 24.469 1.305 1 95.81 530 ILE B C 1
ATOM 8979 O O . ILE B 1 530 ? 7.457 23.562 1.493 1 95.81 530 ILE B O 1
ATOM 8983 N N . TYR B 1 531 ? 5.453 24.156 0.94 1 96.69 531 TYR B N 1
ATOM 8984 C CA . TYR B 1 531 ? 5.012 22.766 0.887 1 96.69 531 TYR B CA 1
ATOM 8985 C C . TYR B 1 531 ? 5.219 22.172 -0.505 1 96.69 531 TYR B C 1
ATOM 8987 O O . TYR B 1 531 ? 5.02 20.969 -0.717 1 96.69 531 TYR B O 1
ATOM 8995 N N . ARG B 1 532 ? 5.562 23.031 -1.441 1 95.19 532 ARG B N 1
ATOM 8996 C CA . ARG B 1 532 ? 6.188 22.516 -2.65 1 95.19 532 ARG B CA 1
ATOM 8997 C C . ARG B 1 532 ? 7.609 22.031 -2.365 1 95.19 532 ARG B C 1
ATOM 8999 O O . ARG B 1 532 ? 8.234 22.469 -1.396 1 95.19 532 ARG B O 1
ATOM 9006 N N . HIS B 1 533 ? 8.031 21.141 -3.203 1 94.5 533 HIS B N 1
ATOM 9007 C CA . HIS B 1 533 ? 9.289 20.469 -2.857 1 94.5 533 HIS B CA 1
ATOM 9008 C C . HIS B 1 533 ? 10.453 21.062 -3.631 1 94.5 533 HIS B C 1
ATOM 9010 O O . HIS B 1 533 ? 10.289 21.531 -4.766 1 94.5 533 HIS B O 1
ATOM 9016 N N . VAL B 1 534 ? 11.562 21.109 -2.98 1 94 534 VAL B N 1
ATOM 9017 C CA . VAL B 1 534 ? 12.844 21.484 -3.566 1 94 534 VAL B CA 1
ATOM 9018 C C . VAL B 1 534 ? 13.977 20.734 -2.867 1 94 534 VAL B C 1
ATOM 9020 O O . VAL B 1 534 ? 13.914 20.5 -1.66 1 94 534 VAL B O 1
ATOM 9023 N N . GLU B 1 535 ? 14.945 20.344 -3.609 1 93.5 535 GLU B N 1
ATOM 9024 C CA . GLU B 1 535 ? 16.078 19.578 -3.09 1 93.5 535 GLU B CA 1
ATOM 9025 C C . GLU B 1 535 ? 16.875 20.375 -2.066 1 93.5 535 GLU B C 1
ATOM 9027 O O . GLU B 1 535 ? 16.656 21.578 -1.912 1 93.5 535 GLU B O 1
ATOM 9032 N N . HIS B 1 536 ? 17.781 19.703 -1.353 1 93.44 536 HIS B N 1
ATOM 9033 C CA . HIS B 1 536 ? 18.719 20.328 -0.421 1 93.44 536 HIS B CA 1
ATOM 9034 C C . HIS B 1 536 ? 19.531 21.422 -1.106 1 93.44 536 HIS B C 1
ATOM 9036 O O . HIS B 1 536 ? 19.969 21.25 -2.244 1 93.44 536 HIS B O 1
ATOM 9042 N N . TRP B 1 537 ? 19.766 22.5 -0.44 1 92.94 537 TRP B N 1
ATOM 9043 C CA . TRP B 1 537 ? 20.406 23.672 -1.007 1 92.94 537 TRP B CA 1
ATOM 9044 C C . TRP B 1 537 ? 21.766 23.312 -1.601 1 92.94 537 TRP B C 1
ATOM 9046 O O . TRP B 1 537 ? 22.172 23.859 -2.633 1 92.94 537 TRP B O 1
ATOM 9056 N N . TYR B 1 538 ? 22.438 22.375 -0.926 1 90.62 538 TYR B N 1
ATOM 9057 C CA . TYR B 1 538 ? 23.766 21.953 -1.363 1 90.62 538 TYR B CA 1
ATOM 9058 C C . TYR B 1 538 ? 23.719 21.344 -2.76 1 90.62 538 TYR B C 1
ATOM 9060 O O . TYR B 1 538 ? 24.562 21.625 -3.602 1 90.62 538 TYR B O 1
ATOM 9068 N N . TYR B 1 539 ? 22.703 20.578 -3.041 1 89.25 539 TYR B N 1
ATOM 9069 C CA . TYR B 1 539 ? 22.625 19.844 -4.301 1 89.25 539 TYR B CA 1
ATOM 9070 C C . TYR B 1 539 ? 22.188 20.75 -5.438 1 89.25 539 TYR B C 1
ATOM 9072 O O . TYR B 1 539 ? 22.484 20.484 -6.605 1 89.25 539 TYR B O 1
ATOM 9080 N N . ILE B 1 540 ? 21.5 21.812 -5.098 1 90.88 540 ILE B N 1
ATOM 9081 C CA . ILE B 1 540 ? 21.016 22.672 -6.172 1 90.88 540 ILE B CA 1
ATOM 9082 C C . ILE B 1 540 ? 21.938 23.875 -6.32 1 90.88 540 ILE B C 1
ATOM 9084 O O . ILE B 1 540 ? 21.578 24.859 -6.977 1 90.88 540 ILE B O 1
ATOM 9088 N N . GLY B 1 541 ? 23.094 23.938 -5.652 1 88.94 541 GLY B N 1
ATOM 9089 C CA . GLY B 1 541 ? 24.156 24.891 -5.902 1 88.94 541 GLY B CA 1
ATOM 9090 C C . GLY B 1 541 ? 24 26.188 -5.133 1 88.94 541 GLY B C 1
ATOM 9091 O O . GLY B 1 541 ? 24.594 27.203 -5.488 1 88.94 541 GLY B O 1
ATOM 9092 N N . MET B 1 542 ? 23.172 26.188 -4.145 1 90.44 542 MET B N 1
ATOM 9093 C CA . MET B 1 542 ? 23.047 27.391 -3.316 1 90.44 542 MET B CA 1
ATOM 9094 C C . MET B 1 542 ? 24.25 27.516 -2.383 1 90.44 542 MET B C 1
ATOM 9096 O O . MET B 1 542 ? 24.875 26.531 -2.029 1 90.44 542 MET B O 1
ATOM 9100 N N . LYS B 1 543 ? 24.469 28.766 -2.018 1 90.81 543 LYS B N 1
ATOM 9101 C CA . LYS B 1 543 ? 25.625 29.031 -1.173 1 90.81 543 LYS B CA 1
ATOM 9102 C C . LYS B 1 543 ? 25.359 28.641 0.277 1 90.81 543 LYS B C 1
ATOM 9104 O O . LYS B 1 543 ? 26.281 28.312 1.021 1 90.81 543 LYS B O 1
ATOM 9109 N N . SER B 1 544 ? 24.125 28.766 0.641 1 90.44 544 SER B N 1
ATOM 9110 C CA . SER B 1 544 ? 23.75 28.438 2.012 1 90.44 544 SER B CA 1
ATOM 9111 C C . SER B 1 544 ? 22.281 28.031 2.105 1 90.44 544 SER B C 1
ATOM 9113 O O . SER B 1 544 ? 21.484 28.391 1.235 1 90.44 544 SER B O 1
ATOM 9115 N N . GLY B 1 545 ? 22.031 27.359 3.178 1 90.06 545 GLY B N 1
ATOM 9116 C CA . GLY B 1 545 ? 20.656 26.953 3.41 1 90.06 545 GLY B CA 1
ATOM 9117 C C . GLY B 1 545 ? 19.766 28.109 3.863 1 90.06 545 GLY B C 1
ATOM 9118 O O . GLY B 1 545 ? 18.547 27.969 3.928 1 90.06 545 GLY B O 1
ATOM 9119 N N . GLY B 1 546 ? 20.359 29.219 4.141 1 88.94 546 GLY B N 1
ATOM 9120 C CA . GLY B 1 546 ? 19.609 30.375 4.609 1 88.94 546 GLY B CA 1
ATOM 9121 C C . GLY B 1 546 ? 19.031 31.219 3.482 1 88.94 546 GLY B C 1
ATOM 9122 O O . GLY B 1 546 ? 18.234 32.125 3.723 1 88.94 546 GLY B O 1
ATOM 9123 N N . MET B 1 547 ? 19.375 30.891 2.254 1 88.06 547 MET B N 1
ATOM 9124 C CA . MET B 1 547 ? 18.906 31.641 1.097 1 88.06 547 MET B CA 1
ATOM 9125 C C . MET B 1 547 ? 17.484 31.219 0.716 1 88.06 547 MET B C 1
ATOM 9127 O O . MET B 1 547 ? 17 30.188 1.18 1 88.06 547 MET B O 1
ATOM 9131 N N . ARG B 1 548 ? 16.922 32.031 -0.108 1 89 548 ARG B N 1
ATOM 9132 C CA . ARG B 1 548 ? 15.555 31.75 -0.561 1 89 548 ARG B CA 1
ATOM 9133 C C . ARG B 1 548 ? 15.531 30.594 -1.559 1 89 548 ARG B C 1
ATOM 9135 O O . ARG B 1 548 ? 16.344 30.547 -2.482 1 89 548 ARG B O 1
ATOM 9142 N N . TYR B 1 549 ? 14.609 29.734 -1.296 1 90.12 549 TYR B N 1
ATOM 9143 C CA . TYR B 1 549 ? 14.469 28.562 -2.162 1 90.12 549 TYR B CA 1
ATOM 9144 C C . TYR B 1 549 ? 13.461 28.828 -3.268 1 90.12 549 TYR B C 1
ATOM 9146 O O . TYR B 1 549 ? 12.469 29.531 -3.061 1 90.12 549 TYR B O 1
ATOM 9154 N N . LYS B 1 550 ? 13.711 28.312 -4.387 1 89.31 550 LYS B N 1
ATOM 9155 C CA . LYS B 1 550 ? 12.711 28.219 -5.441 1 89.31 550 LYS B CA 1
ATOM 9156 C C . LYS B 1 550 ? 12.102 26.812 -5.492 1 89.31 550 LYS B C 1
ATOM 9158 O O . LYS B 1 550 ? 12.648 25.922 -6.141 1 89.31 550 LYS B O 1
ATOM 9163 N N . SER B 1 551 ? 10.953 26.688 -4.871 1 92.81 551 SER B N 1
ATOM 9164 C CA . SER B 1 551 ? 10.328 25.375 -4.719 1 92.81 551 SER B CA 1
ATOM 9165 C C . SER B 1 551 ? 9.422 25.047 -5.902 1 92.81 551 SER B C 1
ATOM 9167 O O . SER B 1 551 ? 9.008 25.953 -6.633 1 92.81 551 SER B O 1
ATOM 9169 N N . GLY B 1 552 ? 9.141 23.734 -6.125 1 92.75 552 GLY B N 1
ATOM 9170 C CA . GLY B 1 552 ? 8.148 23.312 -7.102 1 92.75 552 GLY B CA 1
ATOM 9171 C C . GLY B 1 552 ? 8.773 22.719 -8.352 1 92.75 552 GLY B C 1
ATOM 9172 O O . GLY B 1 552 ? 8.062 22.422 -9.32 1 92.75 552 GLY B O 1
ATOM 9173 N N . VAL B 1 553 ? 10.102 22.625 -8.359 1 90.06 553 VAL B N 1
ATOM 9174 C CA . VAL B 1 553 ? 10.781 22.031 -9.5 1 90.06 553 VAL B CA 1
ATOM 9175 C C . VAL B 1 553 ? 11.969 21.203 -9.023 1 90.06 553 VAL B C 1
ATOM 9177 O O . VAL B 1 553 ? 12.781 21.672 -8.219 1 90.06 553 VAL B O 1
ATOM 9180 N N . PHE B 1 554 ? 12.039 20 -9.477 1 91.94 554 PHE B N 1
ATOM 9181 C CA . PHE B 1 554 ? 13.227 19.203 -9.219 1 91.94 554 PHE B CA 1
ATOM 9182 C C . PHE B 1 554 ? 14.258 19.375 -10.328 1 91.94 554 PHE B C 1
ATOM 9184 O O . PHE B 1 554 ? 13.891 19.562 -11.492 1 91.94 554 PHE B O 1
ATOM 9191 N N . THR B 1 555 ? 15.453 19.297 -9.938 1 92.56 555 THR B N 1
ATOM 9192 C CA . THR B 1 555 ? 16.531 19.344 -10.922 1 92.56 555 THR B CA 1
ATOM 9193 C C . THR B 1 555 ? 16.5 18.078 -11.797 1 92.56 555 THR B C 1
ATOM 9195 O O . THR B 1 555 ? 16 17.031 -11.375 1 92.56 555 THR B O 1
ATOM 9198 N N . LYS B 1 556 ? 16.984 18.234 -12.992 1 89.56 556 LYS B N 1
ATOM 9199 C CA . LYS B 1 556 ? 17 17.125 -13.945 1 89.56 556 LYS B CA 1
ATOM 9200 C C . LYS B 1 556 ? 17.875 15.992 -13.453 1 89.56 556 LYS B C 1
ATOM 9202 O O . LYS B 1 556 ? 18.969 16.234 -12.938 1 89.56 556 LYS B O 1
ATOM 9207 N N . CYS B 1 557 ? 17.406 14.867 -13.648 1 90.5 557 CYS B N 1
ATOM 9208 C CA . CYS B 1 557 ? 18.156 13.68 -13.266 1 90.5 557 CYS B CA 1
ATOM 9209 C C . CYS B 1 557 ? 19.375 13.492 -14.18 1 90.5 557 CYS B C 1
ATOM 9211 O O . CYS B 1 557 ? 19.266 13.664 -15.398 1 90.5 557 CYS B O 1
ATOM 9213 N N . PRO B 1 558 ? 20.516 13.18 -13.609 1 88.38 558 PRO B N 1
ATOM 9214 C CA . PRO B 1 558 ? 21.703 12.969 -14.445 1 88.38 558 PRO B CA 1
ATOM 9215 C C . PRO B 1 558 ? 21.531 11.828 -15.445 1 88.38 558 PRO B C 1
ATOM 9217 O O . PRO B 1 558 ? 22 11.922 -16.578 1 88.38 558 PRO B O 1
ATOM 9220 N N . LYS B 1 559 ? 20.859 10.781 -15.023 1 88.5 559 LYS B N 1
ATOM 9221 C CA . LYS B 1 559 ? 20.5 9.656 -15.883 1 88.5 559 LYS B CA 1
ATOM 9222 C C . LYS B 1 559 ? 18.984 9.484 -15.953 1 88.5 559 LYS B C 1
ATOM 9224 O O . LYS B 1 559 ? 18.391 8.828 -15.094 1 88.5 559 LYS B O 1
ATOM 9229 N N . PRO B 1 560 ? 18.453 10 -17.016 1 84 560 PRO B N 1
ATOM 9230 C CA . PRO B 1 560 ? 17 9.914 -17.125 1 84 560 PRO B CA 1
ATOM 9231 C C . PRO B 1 560 ? 16.469 8.484 -17.031 1 84 560 PRO B C 1
ATOM 9233 O O . PRO B 1 560 ? 17.047 7.574 -17.641 1 84 560 PRO B O 1
ATOM 9236 N N . GLY B 1 561 ? 15.516 8.305 -16.219 1 80 561 GLY B N 1
ATOM 9237 C CA . GLY B 1 561 ? 14.906 6.988 -16.078 1 80 561 GLY B CA 1
ATOM 9238 C C . GLY B 1 561 ? 15.477 6.188 -14.914 1 80 561 GLY B C 1
ATOM 9239 O O . GLY B 1 561 ? 14.953 5.125 -14.57 1 80 561 GLY B O 1
ATOM 9240 N N . HIS B 1 562 ? 16.5 6.684 -14.406 1 88.56 562 HIS B N 1
ATOM 9241 C CA . HIS B 1 562 ? 17.062 6.012 -13.234 1 88.56 562 HIS B CA 1
ATOM 9242 C C . HIS B 1 562 ? 16.031 5.902 -12.117 1 88.56 562 HIS B C 1
ATOM 9244 O O . HIS B 1 562 ? 15.242 6.828 -11.906 1 88.56 562 HIS B O 1
ATOM 9250 N N . ILE B 1 563 ? 16 4.828 -11.336 1 87.81 563 ILE B N 1
ATOM 9251 C CA . ILE B 1 563 ? 14.961 4.508 -10.367 1 87.81 563 ILE B CA 1
ATOM 9252 C C . ILE B 1 563 ? 15.062 5.453 -9.172 1 87.81 563 ILE B C 1
ATOM 9254 O O . ILE B 1 563 ? 14.148 5.512 -8.344 1 87.81 563 ILE B O 1
ATOM 9258 N N . GLY B 1 564 ? 16.109 6.25 -9.016 1 88.44 564 GLY B N 1
ATOM 9259 C CA . GLY B 1 564 ? 16.266 7.207 -7.938 1 88.44 564 GLY B CA 1
ATOM 9260 C C . GLY B 1 564 ? 15.977 8.633 -8.359 1 88.44 564 GLY B C 1
ATOM 9261 O O . GLY B 1 564 ? 16.109 9.562 -7.559 1 88.44 564 GLY B O 1
ATOM 9262 N N . CYS B 1 565 ? 15.539 8.875 -9.602 1 89.62 565 CYS B N 1
ATOM 9263 C CA . CYS B 1 565 ? 15.32 10.219 -10.117 1 89.62 565 CYS B CA 1
ATOM 9264 C C . CYS B 1 565 ? 14.18 10.906 -9.375 1 89.62 565 CYS B C 1
ATOM 9266 O O . CYS B 1 565 ? 13.086 10.352 -9.25 1 89.62 565 CYS B O 1
ATOM 9268 N N . LEU B 1 566 ? 14.391 12.102 -8.922 1 88.38 566 LEU B N 1
ATOM 9269 C CA . LEU B 1 566 ? 13.375 12.875 -8.219 1 88.38 566 LEU B CA 1
ATOM 9270 C C . LEU B 1 566 ? 12.359 13.461 -9.195 1 88.38 566 LEU B C 1
ATOM 9272 O O . LEU B 1 566 ? 11.18 13.594 -8.867 1 88.38 566 LEU B O 1
ATOM 9276 N N . ASN B 1 567 ? 12.859 13.82 -10.391 1 87.06 567 ASN B N 1
ATOM 9277 C CA . ASN B 1 567 ? 11.992 14.547 -11.312 1 87.06 567 ASN B CA 1
ATOM 9278 C C . ASN B 1 567 ? 10.938 13.641 -11.938 1 87.06 567 ASN B C 1
ATOM 9280 O O . ASN B 1 567 ? 10.172 14.07 -12.797 1 87.06 567 ASN B O 1
ATOM 9284 N N . GLN B 1 568 ? 10.922 12.398 -11.531 1 81.19 568 GLN B N 1
ATOM 9285 C CA . GLN B 1 568 ? 9.805 11.531 -11.875 1 81.19 568 GLN B CA 1
ATOM 9286 C C . GLN B 1 568 ? 8.617 11.758 -10.945 1 81.19 568 GLN B C 1
ATOM 9288 O O . GLN B 1 568 ? 7.504 11.305 -11.219 1 81.19 568 GLN B O 1
ATOM 9293 N N . LEU B 1 569 ? 8.875 12.422 -9.789 1 83.44 569 LEU B N 1
ATOM 9294 C CA . LEU B 1 569 ? 7.852 12.734 -8.797 1 83.44 569 LEU B CA 1
ATOM 9295 C C . LEU B 1 569 ? 7.348 14.164 -8.961 1 83.44 569 LEU B C 1
ATOM 9297 O O . LEU B 1 569 ? 8.062 15.023 -9.477 1 83.44 569 LEU B O 1
ATOM 9301 N N . ARG B 1 570 ? 6.141 14.383 -8.508 1 82.31 570 ARG B N 1
ATOM 9302 C CA . ARG B 1 570 ? 5.617 15.742 -8.445 1 82.31 570 ARG B CA 1
ATOM 9303 C C . ARG B 1 570 ? 6.316 16.547 -7.355 1 82.31 570 ARG B C 1
ATOM 9305 O O . ARG B 1 570 ? 6.434 16.094 -6.215 1 82.31 570 ARG B O 1
ATOM 9312 N N . PRO B 1 571 ? 6.871 17.641 -7.707 1 91.44 571 PRO B N 1
ATOM 9313 C CA . PRO B 1 571 ? 7.523 18.453 -6.68 1 91.44 571 PRO B CA 1
ATOM 9314 C C . PRO B 1 571 ? 6.527 19.156 -5.762 1 91.44 571 PRO B C 1
ATOM 9316 O O . PRO B 1 571 ? 6.672 20.359 -5.488 1 91.44 571 PRO B O 1
ATOM 9319 N N . ASP B 1 572 ? 5.465 18.469 -5.387 1 91.88 572 ASP B N 1
ATOM 9320 C CA . ASP B 1 572 ? 4.367 18.859 -4.512 1 91.88 572 ASP B CA 1
ATOM 9321 C C . ASP B 1 572 ? 3.566 17.656 -4.047 1 91.88 572 ASP B C 1
ATOM 9323 O O . ASP B 1 572 ? 3.566 16.609 -4.711 1 91.88 572 ASP B O 1
ATOM 9327 N N . GLY B 1 573 ? 2.961 17.828 -2.848 1 89.38 573 GLY B N 1
ATOM 9328 C CA . GLY B 1 573 ? 2.074 16.75 -2.426 1 89.38 573 GLY B CA 1
ATOM 9329 C C . GLY B 1 573 ? 2.812 15.578 -1.817 1 89.38 573 GLY B C 1
ATOM 9330 O O . GLY B 1 573 ? 3.895 15.742 -1.25 1 89.38 573 GLY B O 1
ATOM 9331 N N . ASN B 1 574 ? 2.223 14.383 -1.954 1 84.62 574 ASN B N 1
ATOM 9332 C CA . ASN B 1 574 ? 2.75 13.172 -1.331 1 84.62 574 ASN B CA 1
ATOM 9333 C C . ASN B 1 574 ? 4.031 12.703 -2.016 1 84.62 574 ASN B C 1
ATOM 9335 O O . ASN B 1 574 ? 4.203 12.898 -3.221 1 84.62 574 ASN B O 1
ATOM 9339 N N . LEU B 1 575 ? 4.922 12.227 -1.296 1 83.25 575 LEU B N 1
ATOM 9340 C CA . LEU B 1 575 ? 6.105 11.555 -1.816 1 83.25 575 LEU B CA 1
ATOM 9341 C C . LEU B 1 575 ? 6.227 10.148 -1.238 1 83.25 575 LEU B C 1
ATOM 9343 O O . LEU B 1 575 ? 5.641 9.852 -0.196 1 83.25 575 LEU B O 1
ATOM 9347 N N . PRO B 1 576 ? 6.793 9.242 -2.156 1 63.53 576 PRO B N 1
ATOM 9348 C CA . PRO B 1 576 ? 6.934 7.863 -1.678 1 63.53 576 PRO B CA 1
ATOM 9349 C C . PRO B 1 576 ? 7.598 7.781 -0.306 1 63.53 576 PRO B C 1
ATOM 9351 O O . PRO B 1 576 ? 8.484 8.578 0.006 1 63.53 576 PRO B O 1
ATOM 9354 N N . SER B 1 577 ? 6.746 7.551 0.597 1 53.62 577 SER B N 1
ATOM 9355 C CA . SER B 1 577 ? 7.289 7.395 1.943 1 53.62 577 SER B CA 1
ATOM 9356 C C . SER B 1 577 ? 8.172 6.152 2.047 1 53.62 577 SER B C 1
ATOM 9358 O O . SER B 1 577 ? 8.023 5.215 1.26 1 53.62 577 SER B O 1
ATOM 9360 N N . GLY B 1 578 ? 9.344 6.188 2.441 1 43.81 578 GLY B N 1
ATOM 9361 C CA . GLY B 1 578 ? 10 4.973 2.895 1 43.81 578 GLY B CA 1
ATOM 9362 C C . GLY B 1 578 ? 9.031 3.842 3.188 1 43.81 578 GLY B C 1
ATOM 9363 O O . GLY B 1 578 ? 7.836 3.953 2.908 1 43.81 578 GLY B O 1
ATOM 9364 N N . ASP B 1 579 ? 9.492 2.756 3.918 1 40.03 579 ASP B N 1
ATOM 9365 C CA . ASP B 1 579 ? 8.969 1.437 4.258 1 40.03 579 ASP B CA 1
ATOM 9366 C C . ASP B 1 579 ? 7.52 1.528 4.734 1 40.03 579 ASP B C 1
ATOM 9368 O O . ASP B 1 579 ? 6.926 0.522 5.129 1 40.03 579 ASP B O 1
ATOM 9372 N N . SER B 1 580 ? 7.18 2.664 5.367 1 34.38 580 SER B N 1
ATOM 9373 C CA . SER B 1 580 ? 5.984 2.344 6.141 1 34.38 580 SER B CA 1
ATOM 9374 C C . SER B 1 580 ? 4.758 2.23 5.242 1 34.38 580 SER B C 1
ATOM 9376 O O . SER B 1 580 ? 3.883 3.098 5.27 1 34.38 580 SER B O 1
ATOM 9378 N N . PHE B 1 581 ? 5.031 2.125 4.059 1 33.5 581 PHE B N 1
ATOM 9379 C CA . PHE B 1 581 ? 3.754 1.965 3.373 1 33.5 581 PHE B CA 1
ATOM 9380 C C . PHE B 1 581 ? 2.896 0.914 4.066 1 33.5 581 PHE B C 1
ATOM 9382 O O . PHE B 1 581 ? 3.328 -0.227 4.246 1 33.5 581 PHE B O 1
ATOM 9389 N N . VAL B 1 582 ? 2.227 1.258 5.008 1 29.23 582 VAL B N 1
ATOM 9390 C CA . VAL B 1 582 ? 1.12 0.373 5.355 1 29.23 582 VAL B CA 1
ATOM 9391 C C . VAL B 1 582 ? 0.445 -0.137 4.086 1 29.23 582 VAL B C 1
ATOM 9393 O O . VAL B 1 582 ? -0.009 0.655 3.254 1 29.23 582 VAL B O 1
ATOM 9396 N N . THR B 1 583 ? 0.951 -1.069 3.471 1 27.34 583 THR B N 1
ATOM 9397 C CA . THR B 1 583 ? 0.277 -1.867 2.453 1 27.34 583 THR B CA 1
ATOM 9398 C C . THR B 1 583 ? -1.223 -1.938 2.725 1 27.34 583 THR B C 1
ATOM 9400 O O . THR B 1 583 ? -1.643 -2.156 3.863 1 27.34 583 THR B O 1
#

Radius of gyration: 33.41 Å; Cα contacts (8 Å, |Δi|>4): 2510; chains: 2; bounding box: 64×102×87 Å

InterPro domains:
  IPR029044 Nucleotide-diphospho-sugar transferases [SSF53448] (131-327)
  IPR052613 LicD transferase [PTHR13627] (169-560)

Sequence (1166 aa):
MSSNLRITTRSHSQALANNLRRLAVDLSETQRSLMHLPLQFYKIEQNIQLVKQLIKSVDGQSVQEDKVSSNSPSETYVTKREVCPEKFMGNDSSYGSPFYRKGFEGEDCTDYVPIYELVTMIVTSPKELSPENLRKVFEGIATYYPRVPVIFTSNKTLKAKRLKKTRLNHLMFMAFDDLTHGETWSKLLKKVTTPYVLFAPDITYFTDDVNLEHLVRVLSENKDTIIIGGSHKNQRGEWDNSCRQVQFRNWTAYFADGYYHSFNDCLECDVLLGPFMAKTKKLQDLGIDEKLHFGAFQDLFWRLKLKHPEKVVASCPDVMFDTYEQEVPDEKFVHLTQKWDVKKWVESNGRVRWYGCRRGGHAHDNKSSCGISATGLAVPPCDLENLADMVKFIMKECENAGIYCEVMEGSQLGAVKLKKVLPWERDADIQFLSENYTAIQKLRPRFEAAGYKFEDRKGTECCTDGRKTSGIFVIYRNGWGVDFYGRPKLESEMLVANGQQPTKVMFAVQWVTAMRNPGLSSRNRYGPNIYRHVEHWYYIGMKSGGMRYKSGVFTKCPKPGHIGCLNQLRPDGNLPSGDSFVTMSSNLRITTRSHSQALANNLRRLAVDLSETQRSLMHLPLQFYKIEQNIQLVKQLIKSVDGQSVQEDKVSSNSPSETYVTKREVCPEKFMGNDSSYGSPFYRKGFEGEDCTDYVPIYELVTMIVTSPKELSPENLRKVFEGIATYYPRVPVIFTSNKTLKAKRLKKTRLNHLMFMAFDDLTHGETWSKLLKKVTTPYVLFAPDITYFTDDVNLEHLVRVLSENKDTIIIGGSHKNQRGEWDNSCRQVQFRNWTAYFADGYYHSFNDCLECDVLLGPFMAKTKKLQDLGIDEKLHFGAFQDLFWRLKLKHPEKVVASCPDVMFDTYEQEVPDEKFVHLTQKWDVKKWVESNGRVRWYGCRRGGHAHDNKSSCGISATGLAVPPCDLENLADMVKFIMKECENAGIYCEVMEGSQLGAVKLKKVLPWERDADIQFLSENYTAIQKLRPRFEAAGYKFEDRKGTECCTDGRKTSGIFVIYRNGWGVDFYGRPKLESEMLVANGQQPTKVMFAVQWVTAMRNPGLSSRNRYGPNIYRHVEHWYYIGMKSGGMRYKSGVFTKCPKPGHIGCLNQLRPDGNLPSGDSFVT

Organism: Stylophora pistillata (NCBI:txid50429)